Protein AF-0000000077469211 (afdb_homodimer)

pLDDT: mean 79.37, std 23.97, range [16.34, 98.38]

Organism: Curvularia clavata (NCBI:txid95742)

Solvent-accessible surface area (backbone atoms only — not comparable to full-atom values): 77550 Å² total; per-residue (Å²): 128,81,77,75,72,57,67,70,77,47,19,42,80,42,72,52,83,79,48,88,59,86,79,47,63,77,91,48,59,28,38,34,26,69,58,40,66,41,25,51,50,15,33,50,50,34,49,51,48,39,41,67,31,45,37,89,78,86,78,65,45,45,67,18,59,67,77,34,39,40,51,21,24,25,41,27,73,35,36,73,91,40,35,26,59,51,18,19,53,52,20,42,50,40,50,49,52,51,50,61,64,64,60,54,78,68,78,71,68,82,75,62,72,57,70,71,61,52,93,86,43,54,42,70,58,21,51,47,29,54,50,22,42,50,51,42,52,40,36,74,74,37,49,73,45,33,52,53,37,53,53,40,47,49,51,29,53,50,47,48,69,66,50,69,82,64,82,68,92,42,69,67,56,40,40,59,49,36,23,42,59,67,32,42,64,40,53,48,37,50,43,31,48,27,54,70,54,83,77,50,72,67,52,48,63,68,42,43,76,43,46,48,32,45,30,37,21,46,34,34,46,52,46,39,56,58,60,85,83,57,66,67,59,37,52,51,33,46,52,51,21,47,50,24,48,50,50,23,54,50,42,49,52,50,48,50,62,72,47,62,79,57,55,64,71,57,50,51,47,54,50,46,52,48,22,27,47,34,16,46,54,54,37,52,74,58,18,33,76,62,32,60,85,61,60,66,69,79,87,46,86,49,55,51,61,38,38,30,53,37,32,47,73,70,72,39,90,55,82,63,81,66,84,76,78,87,80,86,84,80,80,80,86,82,80,80,78,81,71,82,73,87,74,87,84,88,83,85,89,81,76,89,74,80,80,78,80,79,77,85,82,79,82,80,84,83,73,89,78,78,82,80,82,74,75,76,80,76,70,78,70,74,72,74,74,76,77,72,75,82,60,96,76,80,49,78,85,63,55,63,64,28,41,46,53,56,51,52,59,64,68,46,88,73,89,57,61,63,57,50,49,51,54,29,53,38,72,80,33,59,44,55,65,75,46,48,52,48,50,46,50,39,50,51,50,50,62,50,34,51,51,49,47,45,28,62,51,52,67,45,61,48,44,81,65,34,71,19,54,38,75,75,63,32,62,40,50,30,50,47,18,30,54,42,50,54,50,50,37,49,55,46,28,40,67,48,50,93,54,23,66,60,40,30,48,49,51,52,52,31,52,45,39,20,35,26,19,46,25,49,54,48,48,28,34,76,69,69,49,81,59,52,71,51,46,46,51,39,29,35,44,21,32,67,9,19,59,55,45,39,53,50,51,53,44,46,65,58,12,63,55,54,80,47,76,74,78,36,54,59,52,49,50,50,52,53,51,40,44,44,48,49,22,44,46,54,50,50,47,48,43,51,36,39,73,66,34,66,67,41,22,63,31,57,34,77,38,42,51,60,35,52,42,52,80,38,60,40,54,36,46,28,51,68,75,38,71,78,47,57,67,62,53,50,52,53,48,48,22,68,72,70,56,45,60,54,72,68,53,47,52,50,49,53,49,51,31,54,74,62,41,14,58,58,50,46,52,51,50,49,51,51,46,50,52,53,40,52,52,43,51,50,50,49,22,64,73,70,71,47,85,54,33,37,45,50,33,54,52,57,67,66,59,129,128,81,77,76,72,59,67,69,76,48,18,43,81,42,72,53,81,80,47,88,59,86,80,48,61,76,90,48,58,27,38,36,27,69,56,38,66,42,26,52,51,15,34,51,50,33,49,50,47,39,39,68,31,45,38,90,77,84,79,63,45,44,66,18,60,62,74,31,39,40,52,21,24,26,42,28,72,36,36,72,89,41,34,25,58,50,19,19,53,52,21,43,50,39,48,49,51,51,49,59,65,63,60,55,78,68,77,70,70,83,74,64,71,58,70,71,60,52,93,86,42,54,42,70,59,21,52,48,30,52,50,22,42,50,52,43,53,40,35,74,75,36,50,74,48,34,53,54,37,53,54,40,46,50,51,29,53,51,46,48,71,65,50,69,82,64,83,67,92,42,69,66,56,40,41,60,50,35,24,43,60,65,34,44,65,42,53,48,38,49,44,30,49,26,55,70,54,84,76,50,73,68,52,49,62,70,41,43,77,43,46,49,32,45,29,36,20,47,34,34,46,52,47,40,56,58,59,83,81,58,66,68,60,37,51,52,35,46,52,51,20,46,50,24,47,50,49,23,55,50,42,50,52,51,49,49,62,74,47,62,78,58,56,64,71,57,50,53,47,54,50,47,52,48,23,28,47,36,16,46,54,55,35,52,74,56,17,32,74,61,32,62,87,59,60,68,67,78,88,45,85,49,56,50,59,38,37,31,54,38,31,46,74,71,72,38,92,55,81,63,80,68,84,75,80,88,84,86,84,82,85,75,86,78,79,81,80,82,73,81,71,84,74,82,83,88,81,83,84,83,77,88,74,82,80,76,81,81,78,88,86,79,83,81,82,85,77,88,82,79,81,79,83,75,75,76,78,76,71,78,68,74,72,74,71,76,74,73,74,84,59,97,75,78,50,78,84,63,53,63,65,28,41,45,53,54,51,52,59,64,67,45,89,74,87,55,59,64,58,51,50,51,54,30,54,37,73,80,33,58,43,57,65,74,44,48,52,46,50,45,50,40,49,51,50,50,62,53,35,50,52,48,48,45,30,61,51,52,67,46,61,47,43,82,65,34,69,19,55,37,75,75,63,32,61,37,50,29,50,47,19,30,54,42,49,53,50,48,37,48,54,46,28,41,67,50,51,95,54,24,67,62,41,32,48,49,51,51,52,32,52,47,38,21,35,27,20,45,26,48,54,47,49,26,34,75,69,69,49,81,59,52,71,53,46,47,51,38,29,34,43,21,32,68,9,18,58,55,45,40,55,51,50,52,44,47,64,58,11,63,56,56,79,46,74,75,79,35,54,58,52,48,49,50,51,51,51,38,44,45,47,50,24,44,47,52,50,48,46,50,44,49,37,40,72,68,35,67,67,41,22,63,33,56,35,76,39,42,52,60,35,53,42,52,80,38,62,40,54,36,46,28,50,65,75,38,71,78,46,58,65,62,52,49,51,53,49,48,22,68,73,71,55,44,59,52,73,68,53,47,51,50,49,52,49,50,30,53,74,61,41,14,57,58,50,47,52,52,50,50,52,52,45,49,51,53,41,52,52,43,51,50,51,49,23,65,73,71,71,47,84,55,33,36,45,50,32,52,54,58,67,66,58,128

InterPro domains:
  IPR000092 Polyprenyl synthetase-like [PF00348] (402-640)
  IPR008949 Isoprenoid synthase domain superfamily [G3DSA:1.10.600.10] (9-300)
  IPR008949 Isoprenoid synthase domain superfamily [G3DSA:1.10.600.10] (395-704)
  IPR008949 Isoprenoid synthase domain superfamily [SSF48576] (27-289)
  IPR008949 Isoprenoid synthase domain superfamily [SSF48576] (401-699)
  IPR033749 Polyprenyl synthetase, conserved site [PS00444] (582-594)

Sequence (1408 aa):
MKMQISDDTTSDIIPISQYNTHGLCSNYTLRRHKYEAEANAGCREARSDWIKYIGPIEQFGGCNPINGNFSAVVLPLCRPERLRLIAYVLEYAFLYDNMIELEQPDTSDPGRHENQEWKNTNPALGKTQIQAKMMTQLASADKACTERIKRVWQEMITTTLCDKDKQFTSLDEYVDFRIVDTGAPFVEAMLLFGMGIILSEEEDAELDPIRKPCYAALGLANDYFSFDRDNAAKEMTKQATKRYEEEFLEKCTEYRRAYAPLPEKLDRYLDALAYQVSGNVVWSLNCPRYHPEHRYDPNAGIEDSLTAESLKALGIDYDARLAIEGNEDQDVGGSNISAPNGGHSRRSSAETFTTVSSDDVSSIDDDVSTPSSASSYSASSEFKQRTSASNTGDAHLDARHAQAPFDYITSLPSKGVRDTFIDALNIWLDVPEPIVSRIKSLGSRLHATSPMLDDIEDGSNLRRGHPATHMLFGTAQTINSGCYEILQAVAEAQQLSTLSSKNTEIVLEQLAELHIGQSYDLYWTHHGICPSEPEYLDMVKKKTGGLFQLLARLLLANGAAASQSTRDAYFVDDIESLVHLIGIQFQIRDDYQNLQSSEYSAQKGFCEDLDEGKFSFPLVHALTSCPDDSQLRELLQRRRDVGYLSDEEKRLVLEQLKLAGSMEYTLETLKKLQGETYAGVEKMERETGRENWILRALLQRLEVMKMQISDDTTSDIIPISQYNTHGLCSNYTLRRHKYEAEANAGCREARSDWIKYIGPIEQFGGCNPINGNFSAVVLPLCRPERLRLIAYVLEYAFLYDNMIELEQPDTSDPGRHENQEWKNTNPALGKTQIQAKMMTQLASADKACTERIKRVWQEMITTTLCDKDKQFTSLDEYVDFRIVDTGAPFVEAMLLFGMGIILSEEEDAELDPIRKPCYAALGLANDYFSFDRDNAAKEMTKQATKRYEEEFLEKCTEYRRAYAPLPEKLDRYLDALAYQVSGNVVWSLNCPRYHPEHRYDPNAGIEDSLTAESLKALGIDYDARLAIEGNEDQDVGGSNISAPNGGHSRRSSAETFTTVSSDDVSSIDDDVSTPSSASSYSASSEFKQRTSASNTGDAHLDARHAQAPFDYITSLPSKGVRDTFIDALNIWLDVPEPIVSRIKSLGSRLHATSPMLDDIEDGSNLRRGHPATHMLFGTAQTINSGCYEILQAVAEAQQLSTLSSKNTEIVLEQLAELHIGQSYDLYWTHHGICPSEPEYLDMVKKKTGGLFQLLARLLLANGAAASQSTRDAYFVDDIESLVHLIGIQFQIRDDYQNLQSSEYSAQKGFCEDLDEGKFSFPLVHALTSCPDDSQLRELLQRRRDVGYLSDEEKRLVLEQLKLAGSMEYTLETLKKLQGETYAGVEKMERETGRENWILRALLQRLEV

Structure (mmCIF, N/CA/C/O backbone):
data_AF-0000000077469211-model_v1
#
loop_
_entity.id
_entity.type
_entity.pdbx_description
1 polymer 'geranylgeranyl diphosphate synthase'
#
loop_
_atom_site.group_PDB
_atom_site.id
_atom_site.type_symbol
_atom_site.label_atom_id
_atom_site.label_alt_id
_atom_site.label_comp_id
_atom_site.label_asym_id
_atom_site.label_entity_id
_atom_site.label_seq_id
_atom_site.pdbx_PDB_ins_code
_atom_site.Cartn_x
_atom_site.Cartn_y
_atom_site.Cartn_z
_atom_site.occupancy
_atom_site.B_iso_or_equiv
_atom_site.auth_seq_id
_atom_site.auth_comp_id
_atom_site.auth_asym_id
_atom_site.auth_atom_id
_atom_site.pdbx_PDB_model_num
ATOM 1 N N . MET A 1 1 ? 11.352 61.625 11.57 1 20.7 1 MET A N 1
ATOM 2 C CA . MET A 1 1 ? 11.258 61.75 13.016 1 20.7 1 MET A CA 1
ATOM 3 C C . MET A 1 1 ? 9.805 61.656 13.477 1 20.7 1 MET A C 1
ATOM 5 O O . MET A 1 1 ? 9.047 62.625 13.352 1 20.7 1 MET A O 1
ATOM 9 N N . LYS A 1 2 ? 9.148 60.5 13.258 1 40 2 LYS A N 1
ATOM 10 C CA . LYS A 1 2 ? 7.703 60.344 13.359 1 40 2 LYS A CA 1
ATOM 11 C C . LYS A 1 2 ? 7.18 60.844 14.695 1 40 2 LYS A C 1
ATOM 13 O O . LYS A 1 2 ? 7.727 60.531 15.75 1 40 2 LYS A O 1
ATOM 18 N N . MET A 1 3 ? 6.668 61.906 14.758 1 33.59 3 MET A N 1
ATOM 19 C CA . MET A 1 3 ? 6.254 62.75 15.883 1 33.59 3 MET A CA 1
ATOM 20 C C . MET A 1 3 ? 5.605 61.906 16.969 1 33.59 3 MET A C 1
ATOM 22 O O . MET A 1 3 ? 4.609 61.219 16.719 1 33.59 3 MET A O 1
ATOM 26 N N . GLN A 1 4 ? 6.32 61.438 17.984 1 44.56 4 GLN A N 1
ATOM 27 C CA . GLN A 1 4 ? 5.836 60.688 19.125 1 44.56 4 GLN A CA 1
ATOM 28 C C . GLN A 1 4 ? 4.676 61.406 19.812 1 44.56 4 GLN A C 1
ATOM 30 O O . GLN A 1 4 ? 4.836 62.531 20.297 1 44.56 4 GLN A O 1
ATOM 35 N N . ILE A 1 5 ? 3.541 61.312 19.438 1 52.12 5 ILE A N 1
ATOM 36 C CA . ILE A 1 5 ? 2.338 61.875 20.047 1 52.12 5 ILE A CA 1
ATOM 37 C C . ILE A 1 5 ? 2.434 61.75 21.562 1 52.12 5 ILE A C 1
ATOM 39 O O . ILE A 1 5 ? 2.717 60.688 22.094 1 52.12 5 ILE A O 1
ATOM 43 N N . SER A 1 6 ? 2.557 62.781 22.266 1 74.38 6 SER A N 1
ATOM 44 C CA . SER A 1 6 ? 2.605 62.875 23.719 1 74.38 6 SER A CA 1
ATOM 45 C C . SER A 1 6 ? 1.519 62.031 24.359 1 74.38 6 SER A C 1
ATOM 47 O O . SER A 1 6 ? 0.425 61.875 23.797 1 74.38 6 SER A O 1
ATOM 49 N N . ASP A 1 7 ? 1.819 61 25.297 1 85.5 7 ASP A N 1
ATOM 50 C CA . ASP A 1 7 ? 0.903 60.125 26.016 1 85.5 7 ASP A CA 1
ATOM 51 C C . ASP A 1 7 ? -0.304 60.906 26.547 1 85.5 7 ASP A C 1
ATOM 53 O O . ASP A 1 7 ? -1.399 60.344 26.656 1 85.5 7 ASP A O 1
ATOM 57 N N . ASP A 1 8 ? -0.154 62.219 26.609 1 86.88 8 ASP A N 1
ATOM 58 C CA . ASP A 1 8 ? -1.229 63.062 27.141 1 86.88 8 ASP A CA 1
ATOM 59 C C . ASP A 1 8 ? -2.301 63.312 26.094 1 86.88 8 ASP A C 1
ATOM 61 O O . ASP A 1 8 ? -3.416 63.719 26.422 1 86.88 8 ASP A O 1
ATOM 65 N N . THR A 1 9 ? -1.926 63.031 24.922 1 87.88 9 THR A N 1
ATOM 66 C CA . THR A 1 9 ? -2.9 63.188 23.844 1 87.88 9 THR A CA 1
ATOM 67 C C . THR A 1 9 ? -3.904 62.062 23.844 1 87.88 9 THR A C 1
ATOM 69 O O . THR A 1 9 ? -5.047 62.219 23.406 1 87.88 9 THR A O 1
ATOM 72 N N . THR A 1 10 ? -3.5 60.969 24.344 1 90.88 10 THR A N 1
ATOM 73 C CA . THR A 1 10 ? -4.367 59.781 24.188 1 90.88 10 THR A CA 1
ATOM 74 C C . THR A 1 10 ? -4.816 59.25 25.547 1 90.88 10 THR A C 1
ATOM 76 O O . THR A 1 10 ? -5.691 58.406 25.625 1 90.88 10 THR A O 1
ATOM 79 N N . SER A 1 11 ? -4.27 59.781 26.562 1 92.31 11 SER A N 1
ATOM 80 C CA . SER A 1 11 ? -4.637 59.344 27.906 1 92.31 11 SER A CA 1
ATOM 81 C C . SER A 1 11 ? -4.48 60.469 28.922 1 92.31 11 SER A C 1
ATOM 83 O O . SER A 1 11 ? -3.727 61.406 28.688 1 92.31 11 SER A O 1
ATOM 85 N N . ASP A 1 12 ? -5.16 60.281 30 1 91.12 12 ASP A N 1
ATOM 86 C CA . ASP A 1 12 ? -5.133 61.312 31.062 1 91.12 12 ASP A CA 1
ATOM 87 C C . ASP A 1 12 ? -4.566 60.719 32.344 1 91.12 12 ASP A C 1
ATOM 89 O O . ASP A 1 12 ? -4.84 59.594 32.688 1 91.12 12 ASP A O 1
ATOM 93 N N . ILE A 1 13 ? -3.848 61.531 33 1 91.5 13 ILE A N 1
ATOM 94 C CA . ILE A 1 13 ? -3.396 61.188 34.344 1 91.5 13 ILE A CA 1
ATOM 95 C C . ILE A 1 13 ? -4.527 61.406 35.344 1 91.5 13 ILE A C 1
ATOM 97 O O . ILE A 1 13 ? -5.16 62.469 35.344 1 91.5 13 ILE A O 1
ATOM 101 N N . ILE A 1 14 ? -4.812 60.406 36.094 1 88.56 14 ILE A N 1
ATOM 102 C CA . ILE A 1 14 ? -5.82 60.469 37.156 1 88.56 14 ILE A CA 1
ATOM 103 C C . ILE A 1 14 ? -5.156 60.281 38.531 1 88.56 14 ILE A C 1
ATOM 105 O O . ILE A 1 14 ? -4.348 59.344 38.688 1 88.56 14 ILE A O 1
ATOM 109 N N . PRO A 1 15 ? -5.387 61.156 39.438 1 85.88 15 PRO A N 1
ATOM 110 C CA . PRO A 1 15 ? -4.805 60.938 40.75 1 85.88 15 PRO A CA 1
ATOM 111 C C . PRO A 1 15 ? -5.336 59.688 41.438 1 85.88 15 PRO A C 1
ATOM 113 O O . PRO A 1 15 ? -6.543 59.562 41.656 1 85.88 15 PRO A O 1
ATOM 116 N N . ILE A 1 16 ? -4.578 58.812 41.781 1 89.62 16 ILE A N 1
ATOM 117 C CA . ILE A 1 16 ? -4.941 57.531 42.344 1 89.62 16 ILE A CA 1
ATOM 118 C C . ILE A 1 16 ? -5.57 57.719 43.719 1 89.62 16 ILE A C 1
ATOM 120 O O . ILE A 1 16 ? -6.305 56.875 44.219 1 89.62 16 ILE A O 1
ATOM 124 N N . SER A 1 17 ? -5.262 58.906 44.312 1 86.5 17 SER A N 1
ATOM 125 C CA . SER A 1 17 ? -5.777 59.219 45.625 1 86.5 17 SER A CA 1
ATOM 126 C C . SER A 1 17 ? -7.301 59.344 45.625 1 86.5 17 SER A C 1
ATOM 128 O O . SER A 1 17 ? -7.938 59.281 46.688 1 86.5 17 SER A O 1
ATOM 130 N N . GLN A 1 18 ? -7.809 59.438 44.531 1 85.19 18 GLN A N 1
ATOM 131 C CA . GLN A 1 18 ? -9.258 59.5 44.375 1 85.19 18 GLN A CA 1
ATOM 132 C C . GLN A 1 18 ? -9.914 58.156 44.656 1 85.19 18 GLN A C 1
ATOM 134 O O . GLN A 1 18 ? -11.133 58.094 44.844 1 85.19 18 GLN A O 1
ATOM 139 N N . TYR A 1 19 ? -9.102 57.188 44.688 1 90.06 19 TYR A N 1
ATOM 140 C CA . TYR A 1 19 ? -9.625 55.812 44.875 1 90.06 19 TYR A CA 1
ATOM 141 C C . TYR A 1 19 ? -9.141 55.219 46.188 1 90.06 19 TYR A C 1
ATOM 143 O O . TYR A 1 19 ? -8.023 55.5 46.625 1 90.06 19 TYR A O 1
ATOM 151 N N . ASN A 1 20 ? -10.008 54.469 46.812 1 91.31 20 ASN A N 1
ATOM 152 C CA . ASN A 1 20 ? -9.578 53.688 47.969 1 91.31 20 ASN A CA 1
ATOM 153 C C . ASN A 1 20 ? -8.953 52.344 47.562 1 91.31 20 ASN A C 1
ATOM 155 O O . ASN A 1 20 ? -9.641 51.344 47.5 1 91.31 20 ASN A O 1
ATOM 159 N N . THR A 1 21 ? -7.711 52.312 47.406 1 93.81 21 THR A N 1
ATOM 160 C CA . THR A 1 21 ? -7.004 51.125 46.906 1 93.81 21 THR A CA 1
ATOM 161 C C . THR A 1 21 ? -6.609 50.188 48.031 1 93.81 21 THR A C 1
ATOM 163 O O . THR A 1 21 ? -5.793 49.281 47.844 1 93.81 21 THR A O 1
ATOM 166 N N . HIS A 1 22 ? -7.082 50.531 49.281 1 91.38 22 HIS A N 1
ATOM 167 C CA . HIS A 1 22 ? -6.832 49.719 50.469 1 91.38 22 HIS A CA 1
ATOM 168 C C . HIS A 1 22 ? -5.34 49.656 50.781 1 91.38 22 HIS A C 1
ATOM 170 O O . HIS A 1 22 ? -4.828 48.594 51.188 1 91.38 22 HIS A O 1
ATOM 176 N N . GLY A 1 23 ? -4.602 50.688 50.406 1 91.25 23 GLY A N 1
ATOM 177 C CA . GLY A 1 23 ? -3.186 50.781 50.75 1 91.25 23 GLY A CA 1
ATOM 178 C C . GLY A 1 23 ? -2.283 50.312 49.625 1 91.25 23 GLY A C 1
ATOM 179 O O . GLY A 1 23 ? -1.058 50.375 49.719 1 91.25 23 GLY A O 1
ATOM 180 N N . LEU A 1 24 ? -2.896 49.781 48.594 1 94.75 24 LEU A N 1
ATOM 181 C CA . LEU A 1 24 ? -2.1 49.344 47.469 1 94.75 24 LEU A CA 1
ATOM 182 C C . LEU A 1 24 ? -1.789 50.5 46.531 1 94.75 24 LEU A C 1
ATOM 184 O O . LEU A 1 24 ? -2.508 51.5 46.5 1 94.75 24 LEU A O 1
ATOM 188 N N . CYS A 1 25 ? -0.688 50.5 45.75 1 95.38 25 CYS A N 1
ATOM 189 C CA . CYS A 1 25 ? -0.269 51.438 44.719 1 95.38 25 CYS A CA 1
ATOM 190 C C . CYS A 1 25 ? -0.09 52.844 45.281 1 95.38 25 CYS A C 1
ATOM 192 O O . CYS A 1 25 ? -0.454 53.812 44.625 1 95.38 25 CYS A O 1
ATOM 194 N N . SER A 1 26 ? 0.483 52.969 46.438 1 89.25 26 SER A N 1
ATOM 195 C CA . SER A 1 26 ? 0.624 54.25 47.094 1 89.25 26 SER A CA 1
ATOM 196 C C . SER A 1 26 ? 1.578 55.188 46.344 1 89.25 26 SER A C 1
ATOM 198 O O . SER A 1 26 ? 1.391 56.406 46.312 1 89.25 26 SER A O 1
ATOM 200 N N . ASN A 1 27 ? 2.547 54.656 45.719 1 90.94 27 ASN A N 1
ATOM 201 C CA . ASN A 1 27 ? 3.533 55.469 45 1 90.94 27 ASN A CA 1
ATOM 202 C C . ASN A 1 27 ? 3.365 55.375 43.469 1 90.94 27 ASN A C 1
ATOM 204 O O . ASN A 1 27 ? 4.316 55.562 42.719 1 90.94 27 ASN A O 1
ATOM 208 N N . TYR A 1 28 ? 2.166 54.969 43.094 1 95.06 28 TYR A N 1
ATOM 209 C CA . TYR A 1 28 ? 1.905 54.781 41.656 1 95.06 28 TYR A CA 1
ATOM 210 C C . TYR A 1 28 ? 1.061 55.938 41.094 1 95.06 28 TYR A C 1
ATOM 212 O O . TYR A 1 28 ? 0.396 56.656 41.875 1 95.06 28 TYR A O 1
ATOM 220 N N . THR A 1 29 ? 1.176 56.125 39.812 1 92.81 29 THR A N 1
ATOM 221 C CA . THR A 1 29 ? 0.301 57.031 39.094 1 92.81 29 THR A CA 1
ATOM 222 C C . THR A 1 29 ? -0.689 56.25 38.219 1 92.81 29 THR A C 1
ATOM 224 O O . THR A 1 29 ? -0.402 55.125 37.812 1 92.81 29 THR A O 1
ATOM 227 N N . LEU A 1 30 ? -1.832 56.781 38.062 1 94.38 30 LEU A N 1
ATOM 228 C CA . LEU A 1 30 ? -2.875 56.156 37.281 1 94.38 30 LEU A CA 1
ATOM 229 C C . LEU A 1 30 ? -3.15 56.969 36 1 94.38 30 LEU A C 1
ATOM 231 O O . LEU A 1 30 ? -3.119 58.219 36.031 1 94.38 30 LEU A O 1
ATOM 235 N N . ARG A 1 31 ? -3.316 56.281 34.969 1 93.31 31 ARG A N 1
ATOM 236 C CA . ARG A 1 31 ? -3.719 56.875 33.688 1 93.31 31 ARG A CA 1
ATOM 237 C C . ARG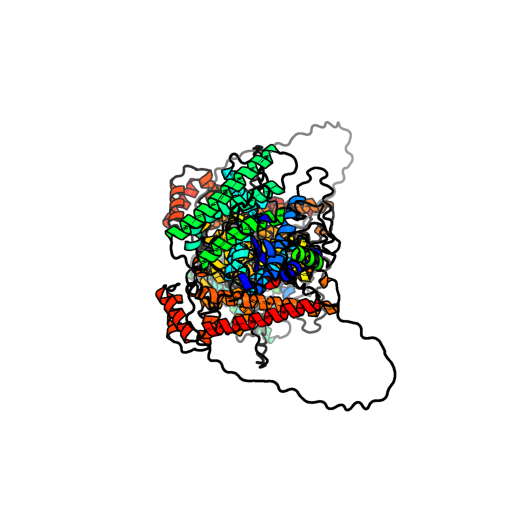 A 1 31 ? -4.938 56.156 33.125 1 93.31 31 ARG A C 1
ATOM 239 O O . ARG A 1 31 ? -5.125 54.969 33.344 1 93.31 31 ARG A O 1
ATOM 246 N N . ARG A 1 32 ? -5.742 56.875 32.406 1 92.12 32 ARG A N 1
ATOM 247 C CA . ARG A 1 32 ? -6.934 56.344 31.781 1 92.12 32 ARG A CA 1
ATOM 248 C C . ARG A 1 32 ? -7.02 56.75 30.328 1 92.12 32 ARG A C 1
ATOM 250 O O . ARG A 1 32 ? -6.809 57.938 30 1 92.12 32 ARG A O 1
ATOM 257 N N . HIS A 1 33 ? -7.238 55.812 29.453 1 92.62 33 HIS A N 1
ATOM 258 C CA . HIS A 1 33 ? -7.27 56.062 28.016 1 92.62 33 HIS A CA 1
ATOM 259 C C . HIS A 1 33 ? -8.453 56.938 27.625 1 92.62 33 HIS A C 1
ATOM 261 O O . HIS A 1 33 ? -9.555 56.781 28.156 1 92.62 33 HIS A O 1
ATOM 267 N N . LYS A 1 34 ? -8.289 57.812 26.703 1 88.44 34 LYS A N 1
ATOM 268 C CA . LYS A 1 34 ? -9.328 58.781 26.297 1 88.44 34 LYS A CA 1
ATOM 269 C C . LYS A 1 34 ? -10.328 58.125 25.359 1 88.44 34 LYS A C 1
ATOM 271 O O . LYS A 1 34 ? -11.484 58.531 25.281 1 88.44 34 LYS A O 1
ATOM 276 N N . TYR A 1 35 ? -9.898 57.062 24.703 1 89.75 35 TYR A N 1
ATOM 277 C CA . TYR A 1 35 ? -10.734 56.438 23.703 1 89.75 35 TYR A CA 1
ATOM 278 C C . TYR A 1 35 ? -11.391 55.156 24.266 1 89.75 35 TYR A C 1
ATOM 280 O O . TYR A 1 35 ? -11.375 54.125 23.641 1 89.75 35 TYR A O 1
ATOM 288 N N . GLU A 1 36 ? -11.914 55.25 25.391 1 89.62 36 GLU A N 1
ATOM 289 C CA . GLU A 1 36 ? -12.516 54.094 26.078 1 89.62 36 GLU A CA 1
ATOM 290 C C . GLU A 1 36 ? -13.727 53.562 25.328 1 89.62 36 GLU A C 1
ATOM 292 O O . GLU A 1 36 ? -14.078 52.406 25.453 1 89.62 36 GLU A O 1
ATOM 297 N N . ALA A 1 37 ? -14.352 54.406 24.531 1 84.69 37 ALA A N 1
ATOM 298 C CA . ALA A 1 37 ? -15.477 53.969 23.703 1 84.69 37 ALA A CA 1
ATOM 299 C C . ALA A 1 37 ? -15.062 52.844 22.75 1 84.69 37 ALA A C 1
ATOM 301 O O . ALA A 1 37 ? -15.844 51.938 22.484 1 84.69 37 ALA A O 1
ATOM 302 N N . GLU A 1 38 ? -13.875 53 22.281 1 89.56 38 GLU A N 1
ATOM 303 C CA . GLU A 1 38 ? -13.359 51.938 21.391 1 89.56 38 GLU A CA 1
ATOM 304 C C . GLU A 1 38 ? -13.164 50.625 22.141 1 89.56 38 GLU A C 1
ATOM 306 O O . GLU A 1 38 ? -13.43 49.562 21.609 1 89.56 38 GLU A O 1
ATOM 311 N N . ALA A 1 39 ? -12.68 50.719 23.359 1 92.44 39 ALA A N 1
ATOM 312 C CA . ALA A 1 39 ? -12.516 49.531 24.188 1 92.44 39 ALA A CA 1
ATOM 313 C C . ALA A 1 39 ? -13.859 48.875 24.469 1 92.44 39 ALA A C 1
ATOM 315 O O . ALA A 1 39 ? -13.977 47.656 24.406 1 92.44 39 ALA A O 1
ATOM 316 N N . ASN A 1 40 ? -14.852 49.625 24.75 1 88.06 40 ASN A N 1
ATOM 317 C CA . ASN A 1 40 ? -16.188 49.094 25 1 88.06 40 ASN A CA 1
ATOM 318 C C . ASN A 1 40 ? -16.766 48.438 23.75 1 88.06 40 ASN A C 1
ATOM 320 O O . ASN A 1 40 ? -17.406 47.375 23.844 1 88.06 40 ASN A O 1
ATOM 324 N N . ALA A 1 41 ? -16.531 49.094 22.656 1 87.19 41 ALA A N 1
ATOM 325 C CA . ALA A 1 41 ? -16.984 48.531 21.391 1 87.19 41 ALA A CA 1
ATOM 326 C C . ALA A 1 41 ? -16.328 47.156 21.141 1 87.19 41 ALA A C 1
ATOM 328 O O . ALA A 1 41 ? -16.984 46.25 20.656 1 87.19 41 ALA A O 1
ATOM 329 N N . GLY A 1 42 ? -15.047 47.062 21.391 1 92.06 42 GLY A N 1
ATOM 330 C CA . GLY A 1 42 ? -14.352 45.812 21.25 1 92.06 42 GLY A CA 1
ATOM 331 C C . GLY A 1 42 ? -14.914 44.719 22.141 1 92.06 42 GLY A C 1
ATOM 332 O O . GLY A 1 42 ? -15.07 43.562 21.703 1 92.06 42 GLY A O 1
ATOM 333 N N . CYS A 1 43 ? -15.203 45 23.359 1 90.5 43 CYS A N 1
ATOM 334 C CA . CYS A 1 43 ? -15.773 44.062 24.297 1 90.5 43 CYS A CA 1
ATOM 335 C C . CYS A 1 43 ? -17.141 43.594 23.812 1 90.5 43 CYS A C 1
ATOM 337 O O . CYS A 1 43 ? -17.469 42.406 23.906 1 90.5 43 CYS A O 1
ATOM 339 N N . ARG A 1 44 ? -17.922 44.469 23.328 1 86 44 ARG A N 1
ATOM 340 C CA . ARG A 1 44 ? -19.25 44.125 22.828 1 86 44 ARG A CA 1
ATOM 341 C C . ARG A 1 44 ? -19.156 43.188 21.641 1 86 44 ARG A C 1
ATOM 343 O O . ARG A 1 44 ? -19.953 42.25 21.516 1 86 44 ARG A O 1
ATOM 350 N N . GLU A 1 45 ? -18.281 43.531 20.844 1 89.94 45 GLU A N 1
ATOM 351 C CA . GLU A 1 45 ? -18.078 42.688 19.672 1 89.94 45 GLU A CA 1
ATOM 352 C C . GLU A 1 45 ? -17.656 41.281 20.078 1 89.94 45 GLU A C 1
ATOM 354 O O . GLU A 1 45 ? -18.125 40.281 19.516 1 89.94 45 GLU A O 1
ATOM 359 N N . ALA A 1 46 ? -16.703 41.188 20.984 1 91.75 46 ALA A N 1
ATOM 360 C CA . ALA A 1 46 ? -16.25 39.875 21.484 1 91.75 46 ALA A CA 1
ATOM 361 C C . ALA A 1 46 ? -17.406 39.094 22.078 1 91.75 46 ALA A C 1
ATOM 363 O O . ALA A 1 46 ? -17.531 37.875 21.844 1 91.75 46 ALA A O 1
ATOM 364 N N . ARG A 1 47 ? -18.25 39.656 22.75 1 86.38 47 ARG A N 1
ATOM 365 C CA . ARG A 1 47 ? -19.406 39 23.359 1 86.38 47 ARG A CA 1
ATOM 366 C C . ARG A 1 47 ? -20.406 38.562 22.297 1 86.38 47 ARG A C 1
ATOM 368 O O . ARG A 1 47 ? -20.969 37.469 22.391 1 86.38 47 ARG A O 1
ATOM 375 N N . SER A 1 48 ? -20.609 39.469 21.391 1 85.31 48 SER A N 1
ATOM 376 C CA . SER A 1 48 ? -21.5 39.094 20.281 1 85.31 48 SER A CA 1
ATOM 377 C C . SER A 1 48 ? -21 37.875 19.547 1 85.31 48 SER A C 1
ATOM 379 O O . SER A 1 48 ? -21.781 37 19.203 1 85.31 48 SER A O 1
ATOM 381 N N . ASP A 1 49 ? -19.75 37.875 19.266 1 88.5 49 ASP A N 1
ATOM 382 C CA . ASP A 1 49 ? -19.172 36.719 18.609 1 88.5 49 ASP A CA 1
ATOM 383 C C . ASP A 1 49 ? -19.281 35.469 19.484 1 88.5 49 ASP A C 1
ATOM 385 O O . ASP A 1 49 ? -19.531 34.375 18.984 1 88.5 49 ASP A O 1
ATOM 389 N N . TRP A 1 50 ? -18.984 35.656 20.781 1 88 50 TRP A N 1
ATOM 390 C CA . TRP A 1 50 ? -19.109 34.531 21.703 1 88 50 TRP A CA 1
ATOM 391 C C . TRP A 1 50 ? -20.516 33.938 21.656 1 88 50 TRP A C 1
ATOM 393 O O . TRP A 1 50 ? -20.688 32.719 21.609 1 88 50 TRP A O 1
ATOM 403 N N . ILE A 1 51 ? -21.484 34.781 21.625 1 82.69 51 ILE A N 1
ATOM 404 C CA . ILE A 1 51 ? -22.875 34.312 21.594 1 82.69 51 ILE A CA 1
ATOM 405 C C . ILE A 1 51 ? -23.172 33.656 20.25 1 82.69 51 ILE A C 1
ATOM 407 O O . ILE A 1 51 ? -23.828 32.594 20.219 1 82.69 51 ILE A O 1
ATOM 411 N N . LYS A 1 52 ? -22.609 34.219 19.312 1 82.5 52 LYS A N 1
ATOM 412 C CA . LYS A 1 52 ? -22.859 33.719 17.953 1 82.5 52 LYS A CA 1
ATOM 413 C C . LYS A 1 52 ? -22.203 32.344 17.75 1 82.5 52 LYS A C 1
ATOM 415 O O . LYS A 1 52 ? -22.812 31.453 17.172 1 82.5 52 LYS A O 1
ATOM 420 N N . TYR A 1 53 ? -20.984 32.188 18.203 1 82.81 53 TYR A N 1
ATOM 421 C CA . TYR A 1 53 ? -20.203 31.031 17.828 1 82.81 53 TYR A CA 1
ATOM 422 C C . TYR A 1 53 ? -20.219 29.969 18.938 1 82.81 53 TYR A C 1
ATOM 424 O O . TYR A 1 53 ? -20.062 28.781 18.672 1 82.81 53 TYR A O 1
ATOM 432 N N . ILE A 1 54 ? -20.344 30.328 20.188 1 81.25 54 ILE A N 1
ATOM 433 C CA . ILE A 1 54 ? -20.203 29.406 21.312 1 81.25 54 ILE A CA 1
ATOM 434 C C . ILE A 1 54 ? -21.562 29.25 22 1 81.25 54 ILE A C 1
ATOM 436 O O . ILE A 1 54 ? -22.078 28.141 22.141 1 81.25 54 ILE A O 1
ATOM 440 N N . GLY A 1 55 ? -22.172 30.312 22.484 1 77.31 55 GLY A N 1
ATOM 441 C CA . GLY A 1 55 ? -23.453 30.25 23.172 1 77.31 55 GLY A CA 1
ATOM 442 C C . GLY A 1 55 ? -23.672 31.406 24.141 1 77.31 55 GLY A C 1
ATOM 443 O O . GLY A 1 55 ? -22.828 32.312 24.219 1 77.31 55 GLY A O 1
ATOM 444 N N . PRO A 1 56 ? -24.766 31.281 24.781 1 74 56 PRO A N 1
ATOM 445 C CA . PRO A 1 56 ? -25.094 32.375 25.688 1 74 56 PRO A CA 1
ATOM 446 C C . PRO A 1 56 ? -24.141 32.5 26.875 1 74 56 PRO A C 1
ATOM 448 O O . PRO A 1 56 ? -23.625 31.469 27.344 1 74 56 PRO A O 1
ATOM 451 N N . ILE A 1 57 ? -23.844 33.75 27.281 1 75.69 57 ILE A N 1
ATOM 452 C CA . ILE A 1 57 ? -22.922 34 28.391 1 75.69 57 ILE A CA 1
ATOM 453 C C . ILE A 1 57 ? -23.453 35.125 29.266 1 75.69 57 ILE A C 1
ATOM 455 O O . ILE A 1 57 ? -24 36.125 28.766 1 75.69 57 ILE A O 1
ATOM 459 N N . GLU A 1 58 ? -23.406 34.844 30.547 1 64.75 58 GLU A N 1
ATOM 460 C CA . GLU A 1 58 ? -23.891 35.844 31.469 1 64.75 58 GLU A CA 1
ATOM 461 C C . GLU A 1 58 ? -22.75 36.562 32.156 1 64.75 58 GLU A C 1
ATOM 463 O O . GLU A 1 58 ? -22.906 37.688 32.656 1 64.75 58 GLU A O 1
ATOM 468 N N . GLN A 1 59 ? -21.578 36.031 32.125 1 69.5 59 GLN A N 1
ATOM 469 C CA . GLN A 1 59 ? -20.453 36.594 32.875 1 69.5 59 GLN A CA 1
ATOM 470 C C . GLN A 1 59 ? -19.859 37.812 32.156 1 69.5 59 GLN A C 1
ATOM 472 O O . GLN A 1 59 ? -19.953 37.906 30.953 1 69.5 59 GLN A O 1
ATOM 477 N N . PHE A 1 60 ? -19.422 38.688 33.031 1 68.12 60 PHE A N 1
ATOM 478 C CA . PHE A 1 60 ? -18.812 39.875 32.469 1 68.12 60 PHE A CA 1
ATOM 479 C C . PHE A 1 60 ? -17.297 39.75 32.438 1 68.12 60 PHE A C 1
ATOM 481 O O . PHE A 1 60 ? -16.703 39.062 33.25 1 68.12 60 PHE A O 1
ATOM 488 N N . GLY A 1 61 ? -16.828 40.469 31.375 1 76.62 61 GLY A N 1
ATOM 489 C CA . GLY A 1 61 ? -15.383 40.438 31.203 1 76.62 61 GLY A CA 1
ATOM 490 C C . GLY A 1 61 ? -14.711 41.75 31.562 1 76.62 61 GLY A C 1
ATOM 491 O O . GLY A 1 61 ? -14.789 42.188 32.719 1 76.62 61 GLY A O 1
ATOM 492 N N . GLY A 1 62 ? -14.289 42.625 30.672 1 82.62 62 GLY A N 1
ATOM 493 C CA . GLY A 1 62 ? -13.43 43.781 30.812 1 82.62 62 GLY A CA 1
ATOM 494 C C . GLY A 1 62 ? -14.195 45.062 31.109 1 82.62 62 GLY A C 1
ATOM 495 O O . GLY A 1 62 ? -13.625 46.031 31.609 1 82.62 62 GLY A O 1
ATOM 496 N N . CYS A 1 63 ? -15.484 44.969 30.922 1 79.81 63 CYS A N 1
ATOM 497 C CA . CYS A 1 63 ? -16.25 46.188 31.062 1 79.81 63 CYS A CA 1
ATOM 498 C C . CYS A 1 63 ? -16.578 46.469 32.531 1 79.81 63 CYS A C 1
ATOM 500 O O . CYS A 1 63 ? -17.109 45.594 33.219 1 79.81 63 CYS A O 1
ATOM 502 N N . ASN A 1 64 ? -16.203 47.531 33.031 1 80.62 64 ASN A N 1
ATOM 503 C CA . ASN A 1 64 ? -16.5 48.062 34.375 1 80.62 64 ASN A CA 1
ATOM 504 C C . ASN A 1 64 ? -17.219 49.406 34.281 1 80.62 64 ASN A C 1
ATOM 506 O O . ASN A 1 64 ? -16.625 50.406 33.875 1 80.62 64 ASN A O 1
ATOM 510 N N . PRO A 1 65 ? -18.453 49.5 34.75 1 72.25 65 PRO A N 1
ATOM 511 C CA . PRO A 1 65 ? -19.234 50.719 34.562 1 72.25 65 PRO A CA 1
ATOM 512 C C . PRO A 1 65 ? -18.812 51.844 35.531 1 72.25 65 PRO A C 1
ATOM 514 O O . PRO A 1 65 ? -19.156 53 35.312 1 72.25 65 PRO A O 1
ATOM 517 N N . ILE A 1 66 ? -18.016 51.531 36.438 1 79.19 66 ILE A N 1
ATOM 518 C CA . ILE A 1 66 ? -17.688 52.531 37.469 1 79.19 66 ILE A CA 1
ATOM 519 C C . ILE A 1 66 ? -16.297 53.094 37.188 1 79.19 66 ILE A C 1
ATOM 521 O O . ILE A 1 66 ? -16.156 54.281 36.875 1 79.19 66 ILE A O 1
ATOM 525 N N . ASN A 1 67 ? -15.344 52.219 37.156 1 84.56 67 ASN A N 1
ATOM 526 C CA . ASN A 1 67 ? -13.969 52.719 37.094 1 84.56 67 ASN A CA 1
ATOM 527 C C . ASN A 1 67 ? -13.43 52.656 35.656 1 84.56 67 ASN A C 1
ATOM 529 O O . ASN A 1 67 ? -12.352 53.156 35.406 1 84.56 67 ASN A O 1
ATOM 533 N N . GLY A 1 68 ? -14.211 52.031 34.781 1 85.38 68 GLY A N 1
ATOM 534 C CA . GLY A 1 68 ? -13.805 52.031 33.375 1 85.38 68 GLY A CA 1
ATOM 535 C C . GLY A 1 68 ? -13.492 50.656 32.844 1 85.38 68 GLY A C 1
ATOM 536 O O . GLY A 1 68 ? -13.422 49.688 33.594 1 85.38 68 GLY A O 1
ATOM 537 N N . ASN A 1 69 ? -13.336 50.656 31.547 1 91.19 69 ASN A N 1
ATOM 538 C CA . ASN A 1 69 ? -13.008 49.406 30.844 1 91.19 69 ASN A CA 1
ATOM 539 C C . ASN A 1 69 ? -11.594 48.938 31.188 1 91.19 69 ASN A C 1
ATOM 541 O O . ASN A 1 69 ? -10.672 49.75 31.297 1 91.19 69 ASN A O 1
ATOM 545 N N . PHE A 1 70 ? -11.414 47.719 31.328 1 94.25 70 PHE A N 1
ATOM 546 C CA . PHE A 1 70 ? -10.141 47.125 31.719 1 94.25 70 PHE A CA 1
ATOM 547 C C . PHE A 1 70 ? -9.023 47.625 30.812 1 94.25 70 PHE A C 1
ATOM 549 O O . PHE A 1 70 ? -7.965 48.031 31.281 1 94.25 70 PHE A O 1
ATOM 556 N N . SER A 1 71 ? -9.203 47.594 29.5 1 95.25 71 SER A N 1
ATOM 557 C CA . SER A 1 71 ? -8.18 47.969 28.531 1 95.25 71 SER A CA 1
ATOM 558 C C . SER A 1 71 ? -7.859 49.438 28.609 1 95.25 71 SER A C 1
ATOM 560 O O . SER A 1 71 ? -6.723 49.844 28.359 1 95.25 71 SER A O 1
ATOM 562 N N . ALA A 1 72 ? -8.805 50.219 28.969 1 93.62 72 ALA A N 1
ATOM 563 C CA . ALA A 1 72 ? -8.625 51.688 29.031 1 93.62 72 ALA A CA 1
ATOM 564 C C . ALA A 1 72 ? -7.84 52.062 30.266 1 93.62 72 ALA A C 1
ATOM 566 O O . ALA A 1 72 ? -7.066 53.031 30.234 1 93.62 72 ALA A O 1
ATOM 567 N N . VAL A 1 73 ? -8.078 51.344 31.312 1 94.5 73 VAL A N 1
ATOM 568 C CA . VAL A 1 73 ? -7.488 51.719 32.594 1 94.5 73 VAL A CA 1
ATOM 569 C C . VAL A 1 73 ? -6.172 51 32.812 1 94.5 73 VAL A C 1
ATOM 571 O O . VAL A 1 73 ? -5.246 51.531 33.406 1 94.5 73 VAL A O 1
ATOM 574 N N . VAL A 1 74 ? -6.039 49.812 32.281 1 96.31 74 VAL A N 1
ATOM 575 C CA . VAL A 1 74 ? -4.871 48.969 32.531 1 96.31 74 VAL A CA 1
ATOM 576 C C . VAL A 1 74 ? -3.83 49.188 31.453 1 96.31 74 VAL A C 1
ATOM 578 O O . VAL A 1 74 ? -2.627 49.094 31.703 1 96.31 74 VAL A O 1
ATOM 581 N N . LEU A 1 75 ? -4.297 49.469 30.266 1 97.19 75 LEU A N 1
ATOM 582 C CA . LEU A 1 75 ? -3.396 49.719 29.141 1 97.19 75 LEU A CA 1
ATOM 583 C C . LEU A 1 75 ? -3.621 51.094 28.547 1 97.19 75 LEU A C 1
ATOM 585 O O . LEU A 1 75 ? -3.918 51.219 27.359 1 97.19 75 LEU A O 1
ATOM 589 N N . PRO A 1 76 ? -3.291 52.062 29.266 1 95.75 76 PRO A N 1
ATOM 590 C CA . PRO A 1 76 ? -3.67 53.406 28.844 1 95.75 76 PRO A CA 1
ATOM 591 C C . PRO A 1 76 ? -2.746 53.969 27.766 1 95.75 76 PRO A C 1
ATOM 593 O O . PRO A 1 76 ? -3.062 55 27.141 1 95.75 76 PRO A O 1
ATOM 596 N N . LEU A 1 77 ? -1.64 53.344 27.547 1 95.88 77 LEU A N 1
ATOM 597 C CA . LEU A 1 77 ? -0.683 53.938 26.609 1 95.88 77 LEU A CA 1
ATOM 598 C C . LEU A 1 77 ? -0.815 53.281 25.234 1 95.88 77 LEU A C 1
ATOM 600 O O . LEU A 1 77 ? -0.046 53.594 24.312 1 95.88 77 LEU A O 1
ATOM 604 N N . CYS A 1 78 ? -1.775 52.469 25.062 1 95.75 78 CYS A N 1
ATOM 605 C CA . CYS A 1 78 ? -1.988 51.812 23.766 1 95.75 78 CYS A CA 1
ATOM 606 C C . CYS A 1 78 ? -2.516 52.812 22.75 1 95.75 78 CYS A C 1
ATOM 608 O O . CYS A 1 78 ? -3.195 53.781 23.109 1 95.75 78 CYS A O 1
ATOM 610 N N . ARG A 1 79 ? -2.205 52.531 21.547 1 94.62 79 ARG A N 1
ATOM 611 C CA . ARG A 1 79 ? -2.691 53.375 20.453 1 94.62 79 ARG A CA 1
ATOM 612 C C . ARG A 1 79 ? -4.199 53.25 20.281 1 94.62 79 ARG A C 1
ATOM 614 O O . ARG A 1 79 ? -4.746 52.156 20.422 1 94.62 79 ARG A O 1
ATOM 621 N N . PRO A 1 80 ? -4.828 54.344 20 1 93.06 80 PRO A N 1
ATOM 622 C CA . PRO A 1 80 ? -6.285 54.312 19.859 1 93.06 80 PRO A CA 1
ATOM 623 C C . PRO A 1 80 ? -6.746 53.344 18.766 1 93.06 80 PRO A C 1
ATOM 625 O O . PRO A 1 80 ? -7.758 52.656 18.938 1 93.06 80 PRO A O 1
ATOM 628 N N . GLU A 1 81 ? -6.004 53.281 17.719 1 93.31 81 GLU A N 1
ATOM 629 C CA . GLU A 1 81 ? -6.418 52.469 16.578 1 93.31 81 GLU A CA 1
ATOM 630 C C . GLU A 1 81 ? -6.34 50.969 16.906 1 93.31 81 GLU A C 1
ATOM 632 O O . GLU A 1 81 ? -6.934 50.156 16.203 1 93.31 81 GLU A O 1
ATOM 637 N N . ARG A 1 82 ? -5.633 50.562 17.953 1 95.94 82 ARG A N 1
ATOM 638 C CA . ARG A 1 82 ? -5.449 49.156 18.297 1 95.94 82 ARG A CA 1
ATOM 639 C C . ARG A 1 82 ? -6.285 48.781 19.516 1 95.94 82 ARG A C 1
ATOM 641 O O . ARG A 1 82 ? -6.418 47.594 19.844 1 95.94 82 ARG A O 1
ATOM 648 N N . LEU A 1 83 ? -6.848 49.75 20.125 1 94.88 83 LEU A N 1
ATOM 649 C CA . LEU A 1 83 ? -7.48 49.562 21.422 1 94.88 83 LEU A CA 1
ATOM 650 C C . LEU A 1 83 ? -8.719 48.688 21.297 1 94.88 83 LEU A C 1
ATOM 652 O O . LEU A 1 83 ? -9.008 47.875 22.188 1 94.88 83 LEU A O 1
ATOM 656 N N . ARG A 1 84 ? -9.492 48.875 20.219 1 93.56 84 ARG A N 1
ATOM 657 C CA . ARG A 1 84 ? -10.688 48.062 20.016 1 93.56 84 ARG A CA 1
ATOM 658 C C . ARG A 1 84 ? -10.352 46.594 19.922 1 93.56 84 ARG A C 1
ATOM 660 O O . ARG A 1 84 ? -11.008 45.75 20.562 1 93.56 84 ARG A O 1
ATOM 667 N N . LEU A 1 85 ? -9.336 46.312 19.156 1 96.06 85 LEU A N 1
ATOM 668 C CA . LEU A 1 85 ? -8.914 44.906 18.984 1 96.06 85 LEU A CA 1
ATOM 669 C C . LEU A 1 85 ? -8.375 44.344 20.281 1 96.06 85 LEU A C 1
ATOM 671 O O . LEU A 1 85 ? -8.648 43.188 20.609 1 96.06 85 LEU A O 1
ATOM 675 N N . ILE A 1 86 ? -7.613 45.125 20.984 1 96.75 86 ILE A N 1
ATOM 676 C CA . ILE A 1 86 ? -7.055 44.688 22.25 1 96.75 86 ILE A CA 1
ATOM 677 C C . ILE A 1 86 ? -8.188 44.344 23.219 1 96.75 86 ILE A C 1
ATOM 679 O O . ILE A 1 86 ? -8.148 43.312 23.891 1 96.75 86 ILE A O 1
ATOM 683 N N . ALA A 1 87 ? -9.148 45.188 23.297 1 95.19 87 ALA A N 1
ATOM 684 C CA . ALA A 1 87 ? -10.281 44.969 24.188 1 95.19 87 ALA A CA 1
ATOM 685 C C . ALA A 1 87 ? -11.062 43.719 23.797 1 95.19 87 ALA A C 1
ATOM 687 O O . ALA A 1 87 ? -11.57 43 24.656 1 95.19 87 ALA A O 1
ATOM 688 N N . TYR A 1 88 ? -11.211 43.562 22.516 1 94.19 88 TYR A N 1
ATOM 689 C CA . TYR A 1 88 ? -11.859 42.344 22.016 1 94.19 88 TYR A CA 1
ATOM 690 C C . TYR A 1 88 ? -11.156 41.094 22.531 1 94.19 88 TYR A C 1
ATOM 692 O O . TYR A 1 88 ? -11.797 40.188 23.047 1 94.19 88 TYR A O 1
ATOM 700 N N . VAL A 1 89 ? -9.82 41.031 22.391 1 95.75 89 VAL A N 1
ATOM 701 C CA . VAL A 1 89 ? -9.016 39.875 22.734 1 95.75 89 VAL A CA 1
ATOM 702 C C . VAL A 1 89 ? -9.062 39.656 24.234 1 95.75 89 VAL A C 1
ATOM 704 O O . VAL A 1 89 ? -9.203 38.5 24.703 1 95.75 89 VAL A O 1
ATOM 707 N N . LEU A 1 90 ? -8.906 40.656 24.984 1 95.25 90 LEU A N 1
ATOM 708 C CA . LEU A 1 90 ? -8.906 40.531 26.438 1 95.25 90 LEU A CA 1
ATOM 709 C C . LEU A 1 90 ? -10.281 40.125 26.938 1 95.25 90 LEU A C 1
ATOM 711 O O . LEU A 1 90 ? -10.391 39.344 27.891 1 95.25 90 LEU A O 1
ATOM 715 N N . GLU A 1 91 ? -11.336 40.656 26.344 1 92.5 91 GLU A N 1
ATOM 716 C CA . GLU A 1 91 ? -12.68 40.219 26.719 1 92.5 91 GLU A CA 1
ATOM 717 C C . GLU A 1 91 ? -12.852 38.719 26.469 1 92.5 91 GLU A C 1
ATOM 719 O O . GLU A 1 91 ? -13.406 38 27.312 1 92.5 91 GLU A O 1
ATOM 724 N N . TYR A 1 92 ? -12.43 38.344 25.344 1 92.5 92 TYR A N 1
ATOM 725 C CA . TYR A 1 92 ? -12.477 36.906 25.047 1 92.5 92 TYR A CA 1
ATOM 726 C C . TYR A 1 92 ? -11.734 36.125 26.109 1 92.5 92 TYR A C 1
ATOM 728 O O . TYR A 1 92 ? -12.203 35.062 26.562 1 92.5 92 TYR A O 1
ATOM 736 N N . ALA A 1 93 ? -10.523 36.562 26.469 1 91.5 93 ALA A N 1
ATOM 737 C CA . ALA A 1 93 ? -9.719 35.875 27.469 1 91.5 93 ALA A CA 1
ATOM 738 C C . ALA A 1 93 ? -10.469 35.75 28.797 1 91.5 93 ALA A C 1
ATOM 740 O O . ALA A 1 93 ? -10.406 34.719 29.469 1 91.5 93 ALA A O 1
ATOM 741 N N . PHE A 1 94 ? -11.156 36.781 29.141 1 90 94 PHE A N 1
ATOM 742 C CA . PHE A 1 94 ? -11.938 36.75 30.375 1 90 94 PHE A CA 1
ATOM 743 C C . PHE A 1 94 ? -13.07 35.75 30.281 1 90 94 PHE A C 1
ATOM 745 O O . PHE A 1 94 ? -13.32 35 31.219 1 90 94 PHE A O 1
ATOM 752 N N . LEU A 1 95 ? -13.703 35.812 29.188 1 85.25 95 LEU A N 1
ATOM 753 C CA . LEU A 1 95 ? -14.82 34.875 29 1 85.25 95 LEU A CA 1
ATOM 754 C C . LEU A 1 95 ? -14.336 33.438 28.984 1 85.25 95 LEU A C 1
ATOM 756 O O . LEU A 1 95 ? -14.984 32.562 29.547 1 85.25 95 LEU A O 1
ATOM 760 N N . TYR A 1 96 ? -13.266 33.281 28.312 1 86 96 TYR A N 1
ATOM 761 C CA . TYR A 1 96 ? -12.68 31.938 28.234 1 86 96 TYR A CA 1
ATOM 762 C C . TYR A 1 96 ? -12.289 31.422 29.625 1 86 96 TYR A C 1
ATOM 764 O O . TYR A 1 96 ? -12.508 30.25 29.938 1 86 96 TYR A O 1
ATOM 772 N N . ASP A 1 97 ? -11.68 32.219 30.359 1 81.69 97 ASP A N 1
ATOM 773 C CA . ASP A 1 97 ? -11.281 31.891 31.734 1 81.69 97 ASP A CA 1
ATOM 774 C C . ASP A 1 97 ? -12.492 31.5 32.562 1 81.69 97 ASP A C 1
ATOM 776 O O . ASP A 1 97 ? -12.422 30.562 33.375 1 81.69 97 ASP A O 1
ATOM 780 N N . ASN A 1 98 ? -13.492 32.188 32.375 1 74.56 98 ASN A N 1
ATOM 781 C CA . ASN A 1 98 ? -14.719 31.891 33.125 1 74.56 98 ASN A CA 1
ATOM 782 C C . ASN A 1 98 ? -15.273 30.531 32.719 1 74.56 98 ASN A C 1
ATOM 784 O O . ASN A 1 98 ? -15.82 29.812 33.562 1 74.56 98 ASN A O 1
ATOM 788 N N . MET A 1 99 ? -15.188 30.297 31.516 1 72.44 99 MET A N 1
ATOM 789 C CA . MET A 1 99 ? -15.672 29.016 31.016 1 72.44 99 MET A CA 1
ATOM 790 C C . MET A 1 99 ? -14.875 27.859 31.609 1 72.44 99 MET A C 1
ATOM 792 O O . MET A 1 99 ? -15.445 26.828 31.969 1 72.44 99 MET A O 1
ATOM 796 N N . ILE A 1 100 ? -13.594 27.969 31.656 1 68.5 100 ILE A N 1
ATOM 797 C CA . ILE A 1 100 ? -12.727 26.922 32.188 1 68.5 100 ILE A CA 1
ATOM 798 C C . ILE A 1 100 ? -13.008 26.75 33.688 1 68.5 100 ILE A C 1
ATOM 800 O O . ILE A 1 100 ? -13.023 25.625 34.188 1 68.5 100 ILE A O 1
ATOM 804 N N . GLU A 1 101 ? -13.234 27.797 34.344 1 60.12 101 GLU A N 1
ATOM 805 C CA . GLU A 1 101 ? -13.5 27.75 35.781 1 60.12 101 GLU A CA 1
ATOM 806 C C . GLU A 1 101 ? -14.828 27.062 36.094 1 60.12 101 GLU A C 1
ATOM 808 O O . GLU A 1 101 ? -14.953 26.344 37.062 1 60.12 101 GLU A O 1
ATOM 813 N N . LEU A 1 102 ? -15.688 27.266 35.219 1 51.44 102 LEU A N 1
ATOM 814 C CA . LEU A 1 102 ? -17.016 26.688 35.406 1 51.44 102 LEU A CA 1
ATOM 815 C C . LEU A 1 102 ? -17.031 25.219 34.969 1 51.44 102 LEU A C 1
ATOM 817 O O . LEU A 1 102 ? -17.875 24.453 35.438 1 51.44 102 LEU A O 1
ATOM 821 N N . GLU A 1 103 ? -16.25 24.828 34.031 1 52.28 103 GLU A N 1
ATOM 822 C CA . GLU A 1 103 ? -16.172 23.422 33.625 1 52.28 103 GLU A CA 1
ATOM 823 C C . GLU A 1 103 ? -15.562 22.562 34.719 1 52.28 103 GLU A C 1
ATOM 825 O O . GLU A 1 103 ? -15.234 21.391 34.469 1 52.28 103 GLU A O 1
ATOM 830 N N . GLN A 1 104 ? -15.477 22.906 35.938 1 42.56 104 GLN A N 1
ATOM 831 C CA . GLN A 1 104 ? -15.055 21.969 36.969 1 42.56 104 GLN A CA 1
ATOM 832 C C . GLN A 1 104 ? -15.82 20.656 36.875 1 42.56 104 GLN A C 1
ATOM 834 O O . GLN A 1 104 ? -17.016 20.641 36.594 1 42.56 104 GLN A O 1
ATOM 839 N N . PRO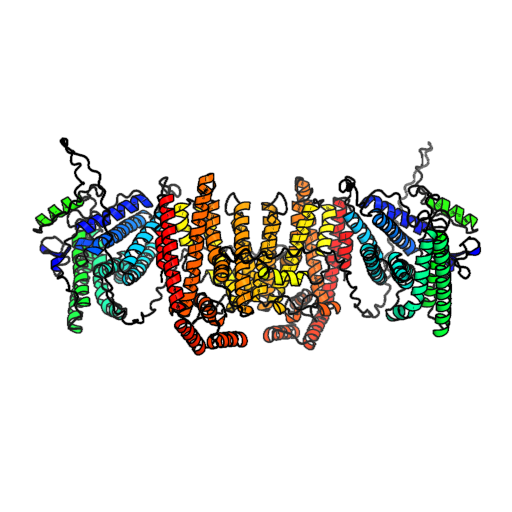 A 1 105 ? -15.07 19.547 36.875 1 38.41 105 PRO A N 1
ATOM 840 C CA . PRO A 1 105 ? -15.672 18.219 36.875 1 38.41 105 PRO A CA 1
ATOM 841 C C . PRO A 1 105 ? -16.766 18.078 37.938 1 38.41 105 PRO A C 1
ATOM 843 O O . PRO A 1 105 ? -16.516 18.266 39.125 1 38.41 105 PRO A O 1
ATOM 846 N N . ASP A 1 106 ? -17.844 18.641 37.875 1 34 106 ASP A N 1
ATOM 847 C CA . ASP A 1 106 ? -18.797 18.078 38.812 1 34 106 ASP A CA 1
ATOM 848 C C . ASP A 1 106 ? -18.75 16.547 38.812 1 34 106 ASP A C 1
ATOM 850 O O . ASP A 1 106 ? -19.047 15.93 37.781 1 34 106 ASP A O 1
ATOM 854 N N . THR A 1 107 ? -17.844 15.898 39.562 1 36.88 107 THR A N 1
ATOM 855 C CA . THR A 1 107 ? -17.797 14.477 39.875 1 36.88 107 THR A CA 1
ATOM 856 C C . THR A 1 107 ? -19.203 13.898 40 1 36.88 107 THR A C 1
ATOM 858 O O . THR A 1 107 ? -19.375 12.68 40.125 1 36.88 107 THR A O 1
ATOM 861 N N . SER A 1 108 ? -20.156 14.641 40.625 1 35.19 108 SER A N 1
ATOM 862 C CA . SER A 1 108 ? -21.281 13.781 40.969 1 35.19 108 SER A CA 1
ATOM 863 C C . SER A 1 108 ? -21.906 13.164 39.719 1 35.19 108 SER A C 1
ATOM 865 O O . SER A 1 108 ? -22.109 11.945 39.656 1 35.19 108 SER A O 1
ATOM 867 N N . ASP A 1 109 ? -23.156 13.734 39.281 1 31.8 109 ASP A N 1
ATOM 868 C CA . ASP A 1 109 ? -24.047 12.984 38.406 1 31.8 109 ASP A CA 1
ATOM 869 C C . ASP A 1 109 ? -23.5 12.961 36.969 1 31.8 109 ASP A C 1
ATOM 871 O O . ASP A 1 109 ? -23.328 14.016 36.344 1 31.8 109 ASP A O 1
ATOM 875 N N . PRO A 1 110 ? -22.625 11.953 36.688 1 34.31 110 PRO A N 1
ATOM 876 C CA . PRO A 1 110 ? -22.078 11.68 35.344 1 34.31 110 PRO A CA 1
ATOM 877 C C . PRO A 1 110 ? -23 12.125 34.219 1 34.31 110 PRO A C 1
ATOM 879 O O . PRO A 1 110 ? -22.578 12.172 33.062 1 34.31 110 PRO A O 1
ATOM 882 N N . GLY A 1 111 ? -24.297 11.969 34.438 1 32 111 GLY A N 1
ATOM 883 C CA . GLY A 1 111 ? -25.344 12.078 33.438 1 32 111 GLY A CA 1
ATOM 884 C C . GLY A 1 111 ? -25.484 13.477 32.875 1 32 111 GLY A C 1
ATOM 885 O O . GLY A 1 111 ? -26.188 13.688 31.875 1 32 111 GLY A O 1
ATOM 886 N N . ARG A 1 112 ? -25.453 14.508 33.781 1 31.89 112 ARG A N 1
ATOM 887 C CA . ARG A 1 112 ? -26.016 15.789 33.375 1 31.89 112 ARG A CA 1
ATOM 888 C C . ARG A 1 112 ? -25.031 16.578 32.531 1 31.89 112 ARG A C 1
ATOM 890 O O . ARG A 1 112 ? -25.172 17.797 32.375 1 31.89 112 ARG A O 1
ATOM 897 N N . HIS A 1 113 ? -23.891 16.141 32.469 1 32.53 113 HIS A N 1
ATOM 898 C CA . HIS A 1 113 ? -23.219 17.016 31.516 1 32.53 113 HIS A CA 1
ATOM 899 C C . HIS A 1 113 ? -23.984 17.109 30.203 1 32.53 113 HIS A C 1
ATOM 901 O O . HIS A 1 113 ? -23.812 16.25 29.328 1 32.53 113 HIS A O 1
ATOM 907 N N . GLU A 1 114 ? -25.234 17.297 30.375 1 30.34 114 GLU A N 1
ATOM 908 C CA . GLU A 1 114 ? -25.969 17.719 29.188 1 30.34 114 GLU A CA 1
ATOM 909 C C . GLU A 1 114 ? -25.172 18.719 28.359 1 30.34 114 GLU A C 1
ATOM 911 O O . GLU A 1 114 ? -24.875 19.828 28.828 1 30.34 114 GLU A O 1
ATOM 916 N N . ASN A 1 115 ? -24.125 18.328 27.75 1 34.62 115 ASN A N 1
ATOM 917 C CA . ASN A 1 115 ? -23.719 19.156 26.609 1 34.62 115 ASN A CA 1
ATOM 918 C C . ASN A 1 115 ? -24.891 20 26.094 1 34.62 115 ASN A C 1
ATOM 920 O O . ASN A 1 115 ? -25.859 19.453 25.547 1 34.62 115 ASN A O 1
ATOM 924 N N . GLN A 1 116 ? -25.344 20.812 26.906 1 32.09 116 GLN A N 1
ATOM 925 C CA . GLN A 1 116 ? -26.328 21.734 26.359 1 32.09 116 GLN A CA 1
ATOM 926 C C . GLN A 1 116 ? -26.047 22.031 24.891 1 32.09 116 GLN A C 1
ATOM 928 O O . GLN A 1 116 ? -25.109 22.781 24.578 1 32.09 116 GLN A O 1
ATOM 933 N N . GLU A 1 117 ? -25.969 21.141 24.078 1 35.91 117 GLU A N 1
ATOM 934 C CA . GLU A 1 117 ? -26.094 21.359 22.641 1 35.91 117 GLU A CA 1
ATOM 935 C C . GLU A 1 117 ? -27.031 22.516 22.328 1 35.91 117 GLU A C 1
ATOM 937 O O . GLU A 1 117 ? -28.234 22.438 22.609 1 35.91 117 GLU A O 1
ATOM 942 N N . TRP A 1 118 ? -26.641 23.609 22.766 1 34 118 TRP A N 1
ATOM 943 C CA . TRP A 1 118 ? -27.5 24.578 22.094 1 34 118 TRP A CA 1
ATOM 944 C C . TRP A 1 118 ? -27.672 24.234 20.609 1 34 118 TRP A C 1
ATOM 946 O O . TRP A 1 118 ? -26.734 23.797 19.953 1 34 118 TRP A O 1
ATOM 956 N N . LYS A 1 119 ? -28.828 23.859 20.266 1 45.5 119 LYS A N 1
ATOM 957 C CA . LYS A 1 119 ? -29.312 23.188 19.062 1 45.5 119 LYS A CA 1
ATOM 958 C C . LYS A 1 119 ? -28.469 23.562 17.859 1 45.5 119 LYS A C 1
ATOM 960 O O . LYS A 1 119 ? -28.344 22.781 16.906 1 45.5 119 LYS A O 1
ATOM 965 N N . ASN A 1 120 ? -27.656 24.844 17.906 1 49.84 120 ASN A N 1
ATOM 966 C CA . ASN A 1 120 ? -27.172 25.25 16.578 1 49.84 120 ASN A CA 1
ATOM 967 C C . ASN A 1 120 ? -25.703 25.656 16.625 1 49.84 120 ASN A C 1
ATOM 969 O O . ASN A 1 120 ? -25.219 26.344 15.734 1 49.84 120 ASN A O 1
ATOM 973 N N . THR A 1 121 ? -24.984 25.438 17.828 1 55.84 121 THR A N 1
ATOM 974 C CA . THR A 1 121 ? -23.578 25.844 17.781 1 55.84 121 THR A CA 1
ATOM 975 C C . THR A 1 121 ? -22.656 24.719 18.219 1 55.84 121 THR A C 1
ATOM 977 O O . THR A 1 121 ? -23.062 23.859 19 1 55.84 121 THR A O 1
ATOM 980 N N . ASN A 1 122 ? -21.562 24.484 17.594 1 68.19 122 ASN A N 1
ATOM 981 C CA . ASN A 1 122 ? -20.453 23.656 18.031 1 68.19 122 ASN A CA 1
ATOM 982 C C . ASN A 1 122 ? -19.422 24.469 18.812 1 68.19 122 ASN A C 1
ATOM 984 O O . ASN A 1 122 ? -18.562 25.125 18.219 1 68.19 122 ASN A O 1
ATOM 988 N N . PRO A 1 123 ? -19.578 24.516 20.172 1 71.81 123 PRO A N 1
ATOM 989 C CA . PRO A 1 123 ? -18.75 25.375 21 1 71.81 123 PRO A CA 1
ATOM 990 C C . PRO A 1 123 ? -17.25 25.172 20.75 1 71.81 123 PRO A C 1
ATOM 992 O O . PRO A 1 123 ? -16.484 26.141 20.781 1 71.81 123 PRO A O 1
ATOM 995 N N . ALA A 1 124 ? -16.938 24 20.562 1 74.56 124 ALA A N 1
ATOM 996 C CA . ALA A 1 124 ? -15.516 23.75 20.312 1 74.56 124 ALA A CA 1
ATOM 997 C C . ALA A 1 124 ? -15.055 24.406 19.016 1 74.56 124 ALA A C 1
ATOM 999 O O . ALA A 1 124 ? -14.008 25.062 18.984 1 74.56 124 ALA A O 1
ATOM 1000 N N . LEU A 1 125 ? -15.82 24.266 18.078 1 79 125 LEU A N 1
ATOM 1001 C CA . LEU A 1 125 ? -15.508 24.891 16.797 1 79 125 LEU A CA 1
ATOM 1002 C C . LEU A 1 125 ? -15.617 26.406 16.891 1 79 125 LEU A C 1
ATOM 1004 O O . LEU A 1 125 ? -14.859 27.125 16.25 1 79 125 LEU A O 1
ATOM 1008 N N . GLY A 1 126 ? -16.562 26.75 17.641 1 81.62 126 GLY A N 1
ATOM 1009 C CA . GLY A 1 126 ? -16.75 28.172 17.844 1 81.62 126 GLY A CA 1
ATOM 1010 C C . GLY A 1 126 ? -15.547 28.844 18.484 1 81.62 126 GLY A C 1
ATOM 1011 O O . GLY A 1 126 ? -15.148 29.938 18.094 1 81.62 126 GLY A O 1
ATOM 1012 N N . LYS A 1 127 ? -15.031 28.219 19.453 1 84.38 127 LYS A N 1
ATOM 1013 C CA . LYS A 1 127 ? -13.82 28.734 20.109 1 84.38 127 LYS A CA 1
ATOM 1014 C C . LYS A 1 127 ? -12.672 28.859 19.109 1 84.38 127 LYS A C 1
ATOM 1016 O O . LYS A 1 127 ? -11.961 29.859 19.094 1 84.38 127 LYS A O 1
ATOM 1021 N N . THR A 1 128 ? -12.617 27.922 18.344 1 84.12 128 THR A N 1
ATOM 1022 C CA . THR A 1 128 ? -11.555 27.922 17.328 1 84.12 128 THR A CA 1
ATOM 1023 C C . THR A 1 128 ? -11.766 29.047 16.328 1 84.12 128 THR A C 1
ATOM 1025 O O . THR A 1 128 ? -10.805 29.688 15.891 1 84.12 128 THR A O 1
ATOM 1028 N N . GLN A 1 129 ? -12.93 29.266 15.984 1 87.56 129 GLN A N 1
ATOM 1029 C CA . GLN A 1 129 ? -13.273 30.344 15.062 1 87.56 129 GLN A CA 1
ATOM 1030 C C . GLN A 1 129 ? -12.891 31.703 15.633 1 87.56 129 GLN A C 1
ATOM 1032 O O . GLN A 1 129 ? -12.281 32.531 14.945 1 87.56 129 GLN A O 1
ATOM 1037 N N . ILE A 1 130 ? -13.273 31.906 16.797 1 89.81 130 ILE A N 1
ATOM 1038 C CA . ILE A 1 130 ? -13.008 33.219 17.406 1 89.81 130 ILE A CA 1
ATOM 1039 C C . ILE A 1 130 ? -11.5 33.406 17.562 1 89.81 130 ILE A C 1
ATOM 1041 O O . ILE A 1 130 ? -10.984 34.5 17.281 1 89.81 130 ILE A O 1
ATOM 1045 N N . GLN A 1 131 ? -10.859 32.406 17.984 1 87.94 131 GLN A N 1
ATOM 1046 C CA . GLN A 1 131 ? -9.414 32.5 18.125 1 87.94 131 GLN A CA 1
ATOM 1047 C C . GLN A 1 131 ? -8.742 32.75 16.781 1 87.94 131 GLN A C 1
ATOM 1049 O O . GLN A 1 131 ? -7.789 33.531 16.703 1 87.94 131 GLN A O 1
ATOM 1054 N N . ALA A 1 132 ? -9.234 32.125 15.82 1 88.5 132 ALA A N 1
ATOM 1055 C CA . ALA A 1 132 ? -8.711 32.344 14.477 1 88.5 132 ALA A CA 1
ATOM 1056 C C . ALA A 1 132 ? -8.938 33.812 14.047 1 88.5 132 ALA A C 1
ATOM 1058 O O . ALA A 1 132 ? -8.062 34.438 13.438 1 88.5 132 ALA A O 1
ATOM 1059 N N . LYS A 1 133 ? -10.094 34.281 14.312 1 89.75 133 LYS A N 1
ATOM 1060 C CA . LYS A 1 133 ? -10.422 35.656 14.008 1 89.75 133 LYS A CA 1
ATOM 1061 C C . LYS A 1 133 ? -9.469 36.625 14.711 1 89.75 133 LYS A C 1
ATOM 1063 O O . LYS A 1 133 ? -8.914 37.531 14.078 1 89.75 133 LYS A O 1
ATOM 1068 N N . MET A 1 134 ? -9.234 36.344 15.938 1 92 134 MET A N 1
ATOM 1069 C CA . MET A 1 134 ? -8.344 37.188 16.734 1 92 134 MET A CA 1
ATOM 1070 C C . MET A 1 134 ? -6.934 37.188 16.156 1 92 134 MET A C 1
ATOM 1072 O O . MET A 1 134 ? -6.352 38.25 15.93 1 92 134 MET A O 1
ATOM 1076 N N . MET A 1 135 ? -6.516 36.062 15.945 1 88.69 135 MET A N 1
ATOM 1077 C CA . MET A 1 135 ? -5.125 35.938 15.516 1 88.69 135 MET A CA 1
ATOM 1078 C C . MET A 1 135 ? -4.938 36.531 14.117 1 88.69 135 MET A C 1
ATOM 1080 O O . MET A 1 135 ? -3.896 37.125 13.828 1 88.69 135 MET A O 1
ATOM 1084 N N . THR A 1 136 ? -5.91 36.312 13.273 1 88.62 136 THR A N 1
ATOM 1085 C CA . THR A 1 136 ? -5.848 36.875 11.922 1 88.62 136 THR A CA 1
ATOM 1086 C C . THR A 1 136 ? -5.805 38.375 11.953 1 88.62 136 THR A C 1
ATOM 1088 O O . THR A 1 136 ? -5.016 39 11.242 1 88.62 136 THR A O 1
ATOM 1091 N N . GLN A 1 137 ? -6.594 38.938 12.781 1 90.75 137 GLN A N 1
ATOM 1092 C CA . GLN A 1 137 ? -6.668 40.375 12.875 1 90.75 137 GLN A CA 1
ATOM 1093 C C . GLN A 1 137 ? -5.418 40.969 13.539 1 90.75 137 GLN A C 1
ATOM 1095 O O . GLN A 1 137 ? -4.902 42 13.117 1 90.75 137 GLN A O 1
ATOM 1100 N N . LEU A 1 138 ? -4.945 40.312 14.531 1 92.56 138 LEU A N 1
ATOM 1101 C CA . LEU A 1 138 ? -3.715 40.719 15.188 1 92.56 138 LEU A CA 1
ATOM 1102 C C . LEU A 1 138 ? -2.537 40.688 14.219 1 92.56 138 LEU A C 1
ATOM 1104 O O . LEU A 1 138 ? -1.76 41.625 14.133 1 92.56 138 LEU A O 1
ATOM 1108 N N . ALA A 1 139 ? -2.479 39.625 13.523 1 89.19 139 ALA A N 1
ATOM 1109 C CA . ALA A 1 139 ? -1.36 39.438 12.602 1 89.19 139 ALA A CA 1
ATOM 1110 C C . ALA A 1 139 ? -1.413 40.438 11.461 1 89.19 139 ALA A C 1
ATOM 1112 O O . ALA A 1 139 ? -0.374 40.875 10.969 1 89.19 139 ALA A O 1
ATOM 1113 N N . SER A 1 140 ? -2.621 40.75 10.992 1 88.44 140 SER A N 1
ATOM 1114 C CA . SER A 1 140 ? -2.781 41.75 9.93 1 88.44 140 SER A CA 1
ATOM 1115 C C . SER A 1 140 ? -2.303 43.125 10.391 1 88.44 140 SER A C 1
ATOM 1117 O O . SER A 1 140 ? -1.833 43.906 9.578 1 88.44 140 SER A O 1
ATOM 1119 N N . ALA A 1 141 ? -2.434 43.375 11.68 1 89.88 141 ALA A N 1
ATOM 1120 C CA . ALA A 1 141 ? -2.047 44.656 12.227 1 89.88 141 ALA A CA 1
ATOM 1121 C C . ALA A 1 141 ? -0.554 44.719 12.547 1 89.88 141 ALA A C 1
ATOM 1123 O O . ALA A 1 141 ? 0.112 45.719 12.312 1 89.88 141 ALA A O 1
ATOM 1124 N N . ASP A 1 142 ? -0.083 43.656 13.141 1 90.69 142 ASP A N 1
ATOM 1125 C CA . ASP A 1 142 ? 1.315 43.594 13.547 1 90.69 142 ASP A CA 1
ATOM 1126 C C . ASP A 1 142 ? 1.767 42.125 13.688 1 90.69 142 ASP A C 1
ATOM 1128 O O . ASP A 1 142 ? 1.612 41.531 14.75 1 90.69 142 ASP A O 1
ATOM 1132 N N . LYS A 1 143 ? 2.42 41.719 12.75 1 87.12 143 LYS A N 1
ATOM 1133 C CA . LYS A 1 143 ? 2.779 40.312 12.688 1 87.12 143 LYS A CA 1
ATOM 1134 C C . LYS A 1 143 ? 3.764 39.938 13.789 1 87.12 143 LYS A C 1
ATOM 1136 O O . LYS A 1 143 ? 3.627 38.875 14.422 1 87.12 143 LYS A O 1
ATOM 1141 N N . ALA A 1 144 ? 4.73 40.719 14.008 1 87 144 ALA A N 1
ATOM 1142 C CA . ALA A 1 144 ? 5.785 40.438 14.969 1 87 144 ALA A CA 1
ATOM 1143 C C . ALA A 1 144 ? 5.215 40.312 16.391 1 87 144 ALA A C 1
ATOM 1145 O O . ALA A 1 144 ? 5.523 39.375 17.109 1 87 144 ALA A O 1
ATOM 1146 N N . CYS A 1 145 ? 4.344 41.188 16.719 1 90.94 145 CYS A N 1
ATOM 1147 C CA . CYS A 1 145 ? 3.752 41.156 18.062 1 90.94 145 CYS A CA 1
ATOM 1148 C C . CYS A 1 145 ? 2.789 40 18.219 1 90.94 145 CYS A C 1
ATOM 1150 O O . CYS A 1 145 ? 2.646 39.438 19.312 1 90.94 145 CYS A O 1
ATOM 1152 N N . THR A 1 146 ? 2.209 39.719 17.109 1 90.06 146 THR A N 1
ATOM 1153 C CA . THR A 1 146 ? 1.236 38.625 17.156 1 90.06 146 THR A CA 1
ATOM 1154 C C . THR A 1 146 ? 1.92 37.312 17.484 1 90.06 146 THR A C 1
ATOM 1156 O O . THR A 1 146 ? 1.35 36.469 18.188 1 90.06 146 THR A O 1
ATOM 1159 N N . GLU A 1 147 ? 3.098 37.188 17.047 1 88.19 147 GLU A N 1
ATOM 1160 C CA . GLU A 1 147 ? 3.83 35.938 17.359 1 88.19 147 GLU A CA 1
ATOM 1161 C C . GLU A 1 147 ? 4.086 35.844 18.859 1 88.19 147 GLU A C 1
ATOM 1163 O O . GLU A 1 147 ? 3.99 34.75 19.422 1 88.19 147 GLU A O 1
ATOM 1168 N N . ARG A 1 148 ? 4.445 36.844 19.438 1 91.12 148 ARG A N 1
ATOM 1169 C CA . ARG A 1 148 ? 4.629 36.875 20.891 1 91.12 148 ARG A CA 1
ATOM 1170 C C . ARG A 1 148 ? 3.324 36.531 21.609 1 91.12 148 ARG A C 1
ATOM 1172 O O . ARG A 1 148 ? 3.32 35.75 22.562 1 91.12 148 ARG A O 1
ATOM 1179 N N . ILE A 1 149 ? 2.254 37.062 21.109 1 92.5 149 ILE A N 1
ATOM 1180 C CA . ILE A 1 149 ? 0.945 36.844 21.719 1 92.5 149 ILE A CA 1
ATOM 1181 C C . ILE A 1 149 ? 0.555 35.375 21.625 1 92.5 149 ILE A C 1
ATOM 1183 O O . ILE A 1 149 ? 0.045 34.781 22.578 1 92.5 149 ILE A O 1
ATOM 1187 N N . LYS A 1 150 ? 0.765 34.875 20.531 1 88.69 150 LYS A N 1
ATOM 1188 C CA . LYS A 1 150 ? 0.447 33.469 20.328 1 88.69 150 LYS A CA 1
ATOM 1189 C C . LYS A 1 150 ? 1.205 32.594 21.312 1 88.69 150 LYS A C 1
ATOM 1191 O O . LYS A 1 150 ? 0.63 31.672 21.906 1 88.69 150 LYS A O 1
ATOM 1196 N N . ARG A 1 151 ? 2.455 32.844 21.469 1 87.88 151 ARG A N 1
ATOM 1197 C CA . ARG A 1 151 ? 3.307 32.062 22.359 1 87.88 151 ARG A CA 1
ATOM 1198 C C . ARG A 1 151 ? 2.812 32.125 23.797 1 87.88 151 ARG A C 1
ATOM 1200 O O . ARG A 1 151 ? 2.652 31.094 24.453 1 87.88 151 ARG A O 1
ATOM 1207 N N . VAL A 1 152 ? 2.58 33.281 24.234 1 90.5 152 VAL A N 1
ATOM 1208 C CA . VAL A 1 152 ? 2.201 33.438 25.625 1 90.5 152 VAL A CA 1
ATOM 1209 C C . VAL A 1 152 ? 0.778 32.938 25.844 1 90.5 152 VAL A C 1
ATOM 1211 O O . VAL A 1 152 ? 0.444 32.469 26.938 1 90.5 152 VAL A O 1
ATOM 1214 N N . TRP A 1 153 ? -0.056 33.125 24.844 1 89 153 TRP A N 1
ATOM 1215 C CA . TRP A 1 153 ? -1.41 32.594 24.922 1 89 153 TRP A CA 1
ATOM 1216 C C . TRP A 1 153 ? -1.387 31.094 25.125 1 89 153 TRP A C 1
ATOM 1218 O O . TRP A 1 153 ? -2.086 30.562 25.984 1 89 153 TRP A O 1
ATOM 1228 N N . GLN A 1 154 ? -0.604 30.484 24.422 1 84.5 154 GLN A N 1
ATOM 1229 C CA . GLN A 1 154 ? -0.495 29.031 24.516 1 84.5 154 GLN A CA 1
ATOM 1230 C C . GLN A 1 154 ? 0.045 28.609 25.875 1 84.5 154 GLN A C 1
ATOM 1232 O O . GLN A 1 154 ? -0.419 27.625 26.453 1 84.5 154 GLN A O 1
ATOM 1237 N N . GLU A 1 155 ? 0.991 29.266 26.281 1 84.25 155 GLU A N 1
ATOM 1238 C CA . GLU A 1 155 ? 1.561 28.984 27.594 1 84.25 155 GLU A CA 1
ATOM 1239 C C . GLU A 1 155 ? 0.515 29.156 28.688 1 84.25 155 GLU A C 1
ATOM 1241 O O . GLU A 1 155 ? 0.453 28.344 29.625 1 84.25 155 GLU A O 1
ATOM 1246 N N . MET A 1 156 ? -0.193 30.109 28.516 1 85.88 156 MET A N 1
ATOM 1247 C CA . MET A 1 156 ? -1.223 30.422 29.516 1 85.88 156 MET A CA 1
ATOM 1248 C C . MET A 1 156 ? -2.279 29.312 29.547 1 85.88 156 MET A C 1
ATOM 1250 O O . MET A 1 156 ? -2.641 28.828 30.625 1 85.88 156 MET A O 1
ATOM 1254 N N . ILE A 1 157 ? -2.703 28.969 28.453 1 79.5 157 ILE A N 1
ATOM 1255 C CA . ILE A 1 157 ? -3.742 27.953 28.359 1 79.5 157 ILE A CA 1
ATOM 1256 C C . ILE A 1 157 ? -3.207 26.609 28.875 1 79.5 157 ILE A C 1
ATOM 1258 O O . ILE A 1 157 ? -3.898 25.906 29.609 1 79.5 157 ILE A O 1
ATOM 1262 N N . THR A 1 158 ? -2.031 26.281 28.547 1 77.69 158 THR A N 1
ATOM 1263 C CA . THR A 1 158 ? -1.423 25.031 28.984 1 77.69 158 THR A CA 1
ATOM 1264 C C . THR A 1 158 ? -1.258 25 30.5 1 77.69 158 THR A C 1
ATOM 1266 O O . THR A 1 158 ? -1.54 23.984 31.141 1 77.69 158 THR A O 1
ATOM 1269 N N . THR A 1 159 ? -0.854 26.016 31 1 76.5 159 THR A N 1
ATOM 1270 C CA . THR A 1 159 ? -0.624 26.125 32.438 1 76.5 159 THR A CA 1
ATOM 1271 C C . THR A 1 159 ? -1.942 26.047 33.188 1 76.5 159 THR A C 1
ATOM 1273 O O . THR A 1 159 ? -2.033 25.391 34.25 1 76.5 159 THR A O 1
ATOM 1276 N N . THR A 1 160 ? -2.873 26.688 32.688 1 73.62 160 THR A N 1
ATOM 1277 C CA . THR A 1 160 ? -4.176 26.719 33.344 1 73.62 160 THR A CA 1
ATOM 1278 C C . THR A 1 160 ? -4.82 25.328 33.344 1 73.62 160 THR A C 1
ATOM 1280 O O . TH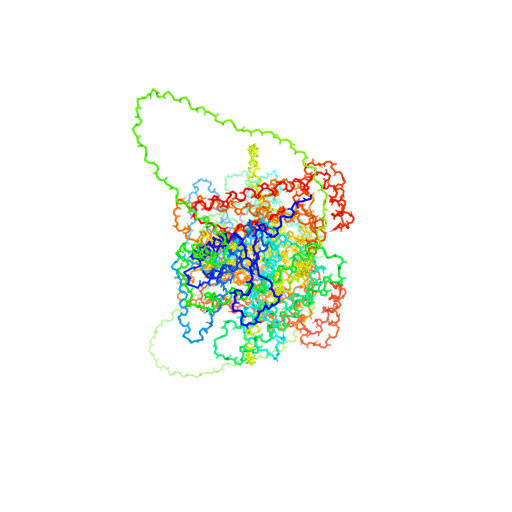R A 1 160 ? -5.453 24.938 34.312 1 73.62 160 THR A O 1
ATOM 1283 N N . LEU A 1 161 ? -4.613 24.688 32.312 1 68.75 161 LEU A N 1
ATOM 1284 C CA . LEU A 1 161 ? -5.258 23.391 32.156 1 68.75 161 LEU A CA 1
ATOM 1285 C C . LEU A 1 161 ? -4.473 22.297 32.906 1 68.75 161 LEU A C 1
ATOM 1287 O O . LEU A 1 161 ? -5.062 21.391 33.469 1 68.75 161 LEU A O 1
ATOM 1291 N N . CYS A 1 162 ? -3.16 22.359 32.938 1 66 162 CYS A N 1
ATOM 1292 C CA . CYS A 1 162 ? -2.346 21.266 33.438 1 66 162 CYS A CA 1
ATOM 1293 C C . CYS A 1 162 ? -2.082 21.438 34.938 1 66 162 CYS A C 1
ATOM 1295 O O . CYS A 1 162 ? -1.938 20.453 35.656 1 66 162 CYS A O 1
ATOM 1297 N N . ASP A 1 163 ? -2.021 22.578 35.469 1 64.44 163 ASP A N 1
ATOM 1298 C CA . ASP A 1 163 ? -1.506 22.781 36.812 1 64.44 163 ASP A CA 1
ATOM 1299 C C . ASP A 1 163 ? -2.602 23.281 37.75 1 64.44 163 ASP A C 1
ATOM 1301 O O . ASP A 1 163 ? -2.314 23.922 38.781 1 64.44 163 ASP A O 1
ATOM 1305 N N . LYS A 1 164 ? -3.783 23.094 37.5 1 63.69 164 LYS A N 1
ATOM 1306 C CA . LYS A 1 164 ? -4.887 23.641 38.281 1 63.69 164 LYS A CA 1
ATOM 1307 C C . LYS A 1 164 ? -4.906 23.047 39.688 1 63.69 164 LYS A C 1
ATOM 1309 O O . LYS A 1 164 ? -5.184 23.734 40.656 1 63.69 164 LYS A O 1
ATOM 1314 N N . ASP A 1 165 ? -4.477 21.859 39.812 1 64.94 165 ASP A N 1
ATOM 1315 C CA . ASP A 1 165 ? -4.605 21.203 41.125 1 64.94 165 ASP A CA 1
ATOM 1316 C C . ASP A 1 165 ? -3.244 21.031 41.781 1 64.94 165 ASP A C 1
ATOM 1318 O O . ASP A 1 165 ? -3.102 20.25 42.719 1 64.94 165 ASP A O 1
ATOM 1322 N N . LYS A 1 166 ? -2.371 21.812 41.344 1 71.06 166 LYS A N 1
ATOM 1323 C CA . LYS A 1 166 ? -1.035 21.656 41.906 1 71.06 166 LYS A CA 1
ATOM 1324 C C . LYS A 1 166 ? -0.953 22.281 43.281 1 71.06 166 LYS A C 1
ATOM 1326 O O . LYS A 1 166 ? -1.521 23.359 43.531 1 71.06 166 LYS A O 1
ATOM 1331 N N . GLN A 1 167 ? -0.409 21.641 44.312 1 78.06 167 GLN A N 1
ATOM 1332 C CA . GLN A 1 167 ? -0.151 22.156 45.656 1 78.06 167 GLN A CA 1
ATOM 1333 C C . GLN A 1 167 ? 1.237 22.781 45.719 1 78.06 167 GLN A C 1
ATOM 1335 O O . GLN A 1 167 ? 2.193 22.281 45.156 1 78.06 167 GLN A O 1
ATOM 1340 N N . PHE A 1 168 ? 1.165 23.984 46.312 1 79.19 168 PHE A N 1
ATOM 1341 C CA . PHE A 1 168 ? 2.434 24.703 46.344 1 79.19 168 PHE A CA 1
ATOM 1342 C C . PHE A 1 168 ? 3.01 24.688 47.75 1 79.19 168 PHE A C 1
ATOM 1344 O O . PHE A 1 168 ? 2.27 24.781 48.75 1 79.19 168 PHE A O 1
ATOM 1351 N N . THR A 1 169 ? 4.273 24.5 47.844 1 79.31 169 THR A N 1
ATOM 1352 C CA . THR A 1 169 ? 4.938 24.375 49.125 1 79.31 169 THR A CA 1
ATOM 1353 C C . THR A 1 169 ? 5.535 25.719 49.562 1 79.31 169 THR A C 1
ATOM 1355 O O . THR A 1 169 ? 5.953 25.891 50.688 1 79.31 169 THR A O 1
ATOM 1358 N N . SER A 1 170 ? 5.652 26.625 48.688 1 85.06 170 SER A N 1
ATOM 1359 C CA . SER A 1 170 ? 6.219 27.922 49 1 85.06 170 SER A CA 1
ATOM 1360 C C . SER A 1 170 ? 5.477 29.047 48.281 1 85.06 170 SER A C 1
ATOM 1362 O O . SER A 1 170 ? 4.84 28.797 47.25 1 85.06 170 SER A O 1
ATOM 1364 N N . LEU A 1 171 ? 5.559 30.203 48.812 1 83.38 171 LEU A N 1
ATOM 1365 C CA . LEU A 1 171 ? 4.938 31.359 48.188 1 83.38 171 LEU A CA 1
ATOM 1366 C C . LEU A 1 171 ? 5.582 31.672 46.844 1 83.38 171 LEU A C 1
ATOM 1368 O O . LEU A 1 171 ? 4.898 32.062 45.875 1 83.38 171 LEU A O 1
ATOM 1372 N N . ASP A 1 172 ? 6.855 31.422 46.812 1 85.25 172 ASP A N 1
ATOM 1373 C CA . ASP A 1 172 ? 7.566 31.703 45.562 1 85.25 172 ASP A CA 1
ATOM 1374 C C . ASP A 1 172 ? 7.082 30.812 44.438 1 85.25 172 ASP A C 1
ATOM 1376 O O . ASP A 1 172 ? 6.918 31.266 43.312 1 85.25 172 ASP A O 1
ATOM 1380 N N . GLU A 1 173 ? 6.898 29.656 44.844 1 87 173 GLU A N 1
ATOM 1381 C CA . GLU A 1 173 ? 6.395 28.703 43.844 1 87 173 GLU A CA 1
ATOM 1382 C C . GLU A 1 173 ? 4.973 29.062 43.406 1 87 173 GLU A C 1
ATOM 1384 O O . GLU A 1 173 ? 4.625 28.938 42.219 1 87 173 GLU A O 1
ATOM 1389 N N . TYR A 1 174 ? 4.27 29.422 44.375 1 87.75 174 TYR A N 1
ATOM 1390 C CA . TYR A 1 174 ? 2.898 29.828 44.062 1 87.75 174 TYR A CA 1
ATOM 1391 C C . TYR A 1 174 ? 2.873 31.062 43.188 1 87.75 174 TYR A C 1
ATOM 1393 O O . TYR A 1 174 ? 2.09 31.141 42.219 1 87.75 174 TYR A O 1
ATOM 1401 N N . VAL A 1 175 ? 3.729 31.969 43.469 1 89.25 175 VAL A N 1
ATOM 1402 C CA . VAL A 1 175 ? 3.775 33.219 42.719 1 89.25 175 VAL A CA 1
ATOM 1403 C C . VAL A 1 175 ? 4.191 32.906 41.281 1 89.25 175 VAL A C 1
ATOM 1405 O O . VAL A 1 175 ? 3.65 33.5 40.344 1 89.25 175 VAL A O 1
ATOM 1408 N N . ASP A 1 176 ? 5.145 32 41.156 1 88.25 176 ASP A N 1
ATOM 1409 C CA . ASP A 1 176 ? 5.59 31.641 39.812 1 88.25 176 ASP A CA 1
ATOM 1410 C C . ASP A 1 176 ? 4.445 31.047 39 1 88.25 176 ASP A C 1
ATOM 1412 O O . ASP A 1 176 ? 4.309 31.328 37.812 1 88.25 176 ASP A O 1
ATOM 1416 N N . PHE A 1 177 ? 3.713 30.266 39.625 1 85.94 177 PHE A N 1
ATOM 1417 C CA . PHE A 1 177 ? 2.543 29.688 38.969 1 85.94 177 PHE A CA 1
ATOM 1418 C C . PHE A 1 177 ? 1.496 30.75 38.688 1 85.94 177 PHE A C 1
ATOM 1420 O O . PHE A 1 177 ? 0.943 30.781 37.562 1 85.94 177 PHE A O 1
ATOM 1427 N N . ARG A 1 178 ? 1.257 31.531 39.594 1 87.5 178 ARG A N 1
ATOM 1428 C CA . ARG A 1 178 ? 0.172 32.5 39.5 1 87.5 178 ARG A CA 1
ATOM 1429 C C . ARG A 1 178 ? 0.454 33.562 38.438 1 87.5 178 ARG A C 1
ATOM 1431 O O . ARG A 1 178 ? -0.471 34.062 37.781 1 87.5 178 ARG A O 1
ATOM 1438 N N . ILE A 1 179 ? 1.706 33.875 38.219 1 89 179 ILE A N 1
ATOM 1439 C CA . ILE A 1 179 ? 2.111 34.812 37.188 1 89 179 ILE A CA 1
ATOM 1440 C C . ILE A 1 179 ? 1.583 34.375 35.844 1 89 179 ILE A C 1
ATOM 1442 O O . ILE A 1 179 ? 1.021 35.156 35.094 1 89 179 ILE A O 1
ATOM 1446 N N . VAL A 1 180 ? 1.675 33.156 35.594 1 87.06 180 VAL A N 1
ATOM 1447 C CA . VAL A 1 180 ? 1.253 32.594 34.281 1 87.06 180 VAL A CA 1
ATOM 1448 C C . VAL A 1 180 ? -0.261 32.406 34.281 1 87.06 180 VAL A C 1
ATOM 1450 O O . VAL A 1 180 ? -0.937 32.75 33.312 1 87.06 180 VAL A O 1
ATOM 1453 N N . ASP A 1 181 ? -0.727 31.906 35.344 1 84.25 181 ASP A N 1
ATOM 1454 C CA . ASP A 1 181 ? -2.143 31.562 35.469 1 84.25 181 ASP A CA 1
ATOM 1455 C C . ASP A 1 181 ? -3.012 32.812 35.375 1 84.25 181 ASP A C 1
ATOM 1457 O O . ASP A 1 181 ? -4.125 32.781 34.844 1 84.25 181 ASP A O 1
ATOM 1461 N N . THR A 1 182 ? -2.543 33.875 35.906 1 87.25 182 THR A N 1
ATOM 1462 C CA . THR A 1 182 ? -3.295 35.125 35.875 1 87.25 182 THR A CA 1
ATOM 1463 C C . THR A 1 182 ? -3.262 35.75 34.5 1 87.25 182 THR A C 1
ATOM 1465 O O . THR A 1 182 ? -4.082 36.625 34.156 1 87.25 182 THR A O 1
ATOM 1468 N N . GLY A 1 183 ? -2.273 35.406 33.719 1 90.81 183 GLY A N 1
ATOM 1469 C CA . GLY A 1 183 ? -2.166 35.938 32.344 1 90.81 183 GLY A CA 1
ATOM 1470 C C . GLY A 1 183 ? -1.368 37.219 32.281 1 90.81 183 GLY A C 1
ATOM 1471 O O . GLY A 1 183 ? -1.527 38 31.328 1 90.81 183 GLY A O 1
ATOM 1472 N N . ALA A 1 184 ? -0.571 37.469 33.25 1 93.12 184 ALA A N 1
ATOM 1473 C CA . ALA A 1 184 ? 0.201 38.719 33.281 1 93.12 184 ALA A CA 1
ATOM 1474 C C . ALA A 1 184 ? 1.089 38.844 32.031 1 93.12 184 ALA A C 1
ATOM 1476 O O . ALA A 1 184 ? 1.127 39.906 31.391 1 93.12 184 ALA A O 1
ATOM 1477 N N . PRO A 1 185 ? 1.784 37.75 31.703 1 93.88 185 PRO A N 1
ATOM 1478 C CA . PRO A 1 185 ? 2.58 37.875 30.484 1 93.88 185 PRO A CA 1
ATOM 1479 C C . PRO A 1 185 ? 1.724 38.125 29.25 1 93.88 185 PRO A C 1
ATOM 1481 O O . PRO A 1 185 ? 2.168 38.812 28.312 1 93.88 185 PRO A O 1
ATOM 1484 N N . PHE A 1 186 ? 0.533 37.562 29.234 1 94.44 186 PHE A N 1
ATOM 1485 C CA . PHE A 1 186 ? -0.376 37.75 28.109 1 94.44 186 PHE A CA 1
ATOM 1486 C C . PHE A 1 186 ? -0.812 39.219 28.016 1 94.44 186 PHE A C 1
ATOM 1488 O O . PHE A 1 186 ? -0.833 39.781 26.922 1 94.44 186 PHE A O 1
ATOM 1495 N N . VAL A 1 187 ? -1.206 39.812 29.094 1 95.88 187 VAL A N 1
ATOM 1496 C CA . VAL A 1 187 ? -1.622 41.188 29.109 1 95.88 187 VAL A CA 1
ATOM 1497 C C . VAL A 1 187 ? -0.452 42.094 28.688 1 95.88 187 VAL A C 1
ATOM 1499 O O . VAL A 1 187 ? -0.643 43.094 28.016 1 95.88 187 VAL A O 1
ATOM 1502 N N . GLU A 1 188 ? 0.699 41.75 29.156 1 96 188 GLU A N 1
ATOM 1503 C CA . GLU A 1 188 ? 1.872 42.5 28.734 1 96 188 GLU A CA 1
ATOM 1504 C C . GLU A 1 188 ? 2.064 42.406 27.219 1 96 188 GLU A C 1
ATOM 1506 O O . GLU A 1 188 ? 2.449 43.406 26.578 1 96 188 GLU A O 1
ATOM 1511 N N . ALA A 1 189 ? 1.908 41.188 26.719 1 96.06 189 ALA A N 1
ATOM 1512 C CA . ALA A 1 189 ? 2.023 41.062 25.266 1 96.06 189 ALA A CA 1
ATOM 1513 C C . ALA A 1 189 ? 1.017 41.938 24.547 1 96.06 189 ALA A C 1
ATOM 1515 O O . ALA A 1 189 ? 1.326 42.5 23.5 1 96.06 189 ALA A O 1
ATOM 1516 N N . MET A 1 190 ? -0.15 42.062 25.109 1 96.31 190 MET A N 1
ATOM 1517 C CA . MET A 1 190 ? -1.161 42.938 24.547 1 96.31 190 MET A CA 1
ATOM 1518 C C . MET A 1 190 ? -0.719 44.406 24.656 1 96.31 190 MET A C 1
ATOM 1520 O O . MET A 1 190 ? -0.992 45.219 23.766 1 96.31 190 MET A O 1
ATOM 1524 N N . LEU A 1 191 ? -0.107 44.688 25.75 1 96.94 191 LEU A N 1
ATOM 1525 C CA . LEU A 1 191 ? 0.436 46.031 25.969 1 96.94 191 LEU A CA 1
ATOM 1526 C C . LEU A 1 191 ? 1.464 46.375 24.906 1 96.94 191 LEU A C 1
ATOM 1528 O O . LEU A 1 191 ? 1.419 47.469 24.328 1 96.94 191 LEU A O 1
ATOM 1532 N N . LEU A 1 192 ? 2.365 45.5 24.703 1 96.31 192 LEU A N 1
ATOM 1533 C CA . LEU A 1 192 ? 3.395 45.719 23.688 1 96.31 192 LEU A CA 1
ATOM 1534 C C . LEU A 1 192 ? 2.771 45.875 22.312 1 96.31 192 LEU A C 1
ATOM 1536 O O . LEU A 1 192 ? 3.166 46.781 21.547 1 96.31 192 LEU A O 1
ATOM 1540 N N . PHE A 1 193 ? 1.857 45.062 21.969 1 95.75 193 PHE A N 1
ATOM 1541 C CA . PHE A 1 193 ? 1.132 45.188 20.703 1 95.75 193 PHE A CA 1
ATOM 1542 C C . PHE A 1 193 ? 0.457 46.531 20.594 1 95.75 193 PHE A C 1
ATOM 1544 O O . PHE A 1 193 ? 0.548 47.188 19.562 1 95.75 193 PHE A O 1
ATOM 1551 N N . GLY A 1 194 ? -0.246 46.969 21.656 1 96.31 194 GLY A N 1
ATOM 1552 C CA . GLY A 1 194 ? -0.98 48.219 21.656 1 96.31 194 GLY A CA 1
ATOM 1553 C C . GLY A 1 194 ? -0.088 49.438 21.484 1 96.31 194 GLY A C 1
ATOM 1554 O O . GLY A 1 194 ? -0.495 50.438 20.891 1 96.31 194 GLY A O 1
ATOM 1555 N N . MET A 1 195 ? 1.08 49.281 22.016 1 95.25 195 MET A N 1
ATOM 1556 C CA . MET A 1 195 ? 2.016 50.375 21.953 1 95.25 195 MET A CA 1
ATOM 1557 C C . MET A 1 195 ? 2.836 50.344 20.672 1 95.25 195 MET A C 1
ATOM 1559 O O . MET A 1 195 ? 3.477 51.312 20.297 1 95.25 195 MET A O 1
ATOM 1563 N N . GLY A 1 196 ? 2.799 49.219 20.031 1 93.62 196 GLY A N 1
ATOM 1564 C CA . GLY A 1 196 ? 3.6 49.031 18.828 1 93.62 196 GLY A CA 1
ATOM 1565 C C . GLY A 1 196 ? 5.082 48.906 19.109 1 93.62 196 GLY A C 1
ATOM 1566 O O . GLY A 1 196 ? 5.914 49.438 18.359 1 93.62 196 GLY A O 1
ATOM 1567 N N . ILE A 1 197 ? 5.367 48.281 20.266 1 93.88 197 ILE A N 1
ATOM 1568 C CA . ILE A 1 197 ? 6.754 48.125 20.672 1 93.88 197 ILE A CA 1
ATOM 1569 C C . ILE A 1 197 ? 7.168 46.656 20.531 1 93.88 197 ILE A C 1
ATOM 1571 O O . ILE A 1 197 ? 6.406 45.75 20.891 1 93.88 197 ILE A O 1
ATOM 1575 N N . ILE A 1 198 ? 8.312 46.438 19.938 1 92.81 198 ILE A N 1
ATOM 1576 C CA . ILE A 1 198 ? 8.891 45.125 19.828 1 92.81 198 ILE A CA 1
ATOM 1577 C C . ILE A 1 198 ? 10.164 45.031 20.672 1 92.81 198 ILE A C 1
ATOM 1579 O O . ILE A 1 198 ? 11.047 45.875 20.547 1 92.81 198 ILE A O 1
ATOM 1583 N N . LEU A 1 199 ? 10.211 44.094 21.562 1 93.19 199 LEU A N 1
ATOM 1584 C CA . LEU A 1 199 ? 11.391 43.875 22.375 1 93.19 199 LEU A CA 1
ATOM 1585 C C . LEU A 1 199 ? 12.266 42.75 21.781 1 93.19 199 LEU A C 1
ATOM 1587 O O . LEU A 1 199 ? 11.75 41.75 21.344 1 93.19 199 LEU A O 1
ATOM 1591 N N . SER A 1 200 ? 13.508 43 21.766 1 91.31 200 SER A N 1
ATOM 1592 C CA . SER A 1 200 ? 14.438 41.969 21.328 1 91.31 200 SER A CA 1
ATOM 1593 C C . SER A 1 200 ? 14.609 40.906 22.406 1 91.31 200 SER A C 1
ATOM 1595 O O . SER A 1 200 ? 14.211 41.094 23.547 1 91.31 200 SER A O 1
ATOM 1597 N N . GLU A 1 201 ? 15.172 39.812 22.047 1 89.81 201 GLU A N 1
ATOM 1598 C CA . GLU A 1 201 ? 15.422 38.719 23 1 89.81 201 GLU A CA 1
ATOM 1599 C C . GLU A 1 201 ? 16.359 39.188 24.109 1 89.81 201 GLU A C 1
ATOM 1601 O O . GLU A 1 201 ? 16.219 38.781 25.266 1 89.81 201 GLU A O 1
ATOM 1606 N N . GLU A 1 202 ? 17.328 39.969 23.703 1 90.88 202 GLU A N 1
ATOM 1607 C CA . GLU A 1 202 ? 18.266 40.5 24.688 1 90.88 202 GLU A CA 1
ATOM 1608 C C . GLU A 1 202 ? 17.562 41.438 25.672 1 90.88 202 GLU A C 1
ATOM 1610 O O . GLU A 1 202 ? 17.812 41.375 26.875 1 90.88 202 GLU A O 1
ATOM 1615 N N . GLU A 1 203 ? 16.703 42.219 25.141 1 92.69 203 GLU A N 1
ATOM 1616 C CA . GLU A 1 203 ? 15.938 43.125 25.984 1 92.69 203 GLU A CA 1
ATOM 1617 C C . GLU A 1 203 ? 15.008 42.344 26.922 1 92.69 203 GLU A C 1
ATOM 1619 O O . GLU A 1 203 ? 14.867 42.719 28.094 1 92.69 203 GLU A O 1
ATOM 1624 N N . ASP A 1 204 ? 14.422 41.375 26.391 1 93.88 204 ASP A N 1
ATOM 1625 C CA . ASP A 1 204 ? 13.547 40.562 27.203 1 93.88 204 ASP A CA 1
ATOM 1626 C C . ASP A 1 204 ? 14.297 39.938 28.375 1 93.88 204 ASP A C 1
ATOM 1628 O O . ASP A 1 204 ? 13.797 39.938 29.5 1 93.88 204 ASP A O 1
ATOM 1632 N N . ALA A 1 205 ? 15.453 39.5 28.094 1 93.12 205 ALA A N 1
ATOM 1633 C CA . ALA A 1 205 ? 16.266 38.875 29.141 1 93.12 205 ALA A CA 1
ATOM 1634 C C . ALA A 1 205 ? 16.656 39.906 30.203 1 93.12 205 ALA A C 1
ATOM 1636 O O . ALA A 1 205 ? 16.672 39.594 31.391 1 93.12 205 ALA A O 1
ATOM 1637 N N . GLU A 1 206 ? 16.953 41.062 29.766 1 92.75 206 GLU A N 1
ATOM 1638 C CA . GLU A 1 206 ? 17.359 42.125 30.672 1 92.75 206 GLU A CA 1
ATOM 1639 C C . GLU A 1 206 ? 16.203 42.594 31.531 1 92.75 206 GLU A C 1
ATOM 1641 O O . GLU A 1 206 ? 16.391 43.031 32.688 1 92.75 206 GLU A O 1
ATOM 1646 N N . LEU A 1 207 ? 15.039 42.531 31.016 1 94.94 207 LEU A N 1
ATOM 1647 C CA . LEU A 1 207 ? 13.875 43.094 31.688 1 94.94 207 LEU A CA 1
ATOM 1648 C C . LEU A 1 207 ? 13.18 42.062 32.562 1 94.94 207 LEU A C 1
ATOM 1650 O O . LEU A 1 207 ? 12.312 42.406 33.375 1 94.94 207 LEU A O 1
ATOM 1654 N N . ASP A 1 208 ? 13.578 40.875 32.531 1 94.75 208 ASP A N 1
ATOM 1655 C CA . ASP A 1 208 ? 12.922 39.781 33.219 1 94.75 208 ASP A CA 1
ATOM 1656 C C . ASP A 1 208 ? 12.898 40 34.719 1 94.75 208 ASP A C 1
ATOM 1658 O O . ASP A 1 208 ? 11.859 39.812 35.375 1 94.75 208 ASP A O 1
ATOM 1662 N N . PRO A 1 209 ? 14.031 40.406 35.25 1 94.19 209 PRO A N 1
ATOM 1663 C CA . PRO A 1 209 ? 14.023 40.625 36.688 1 94.19 209 PRO A CA 1
ATOM 1664 C C . PRO A 1 209 ? 13.086 41.75 37.125 1 94.19 209 PRO A C 1
ATOM 1666 O O . PRO A 1 209 ? 12.633 41.812 38.281 1 94.19 209 PRO A O 1
ATOM 1669 N N . ILE A 1 210 ? 12.828 42.656 36.219 1 95.94 210 ILE A N 1
ATOM 1670 C CA . ILE A 1 210 ? 11.938 43.781 36.5 1 95.94 210 ILE A CA 1
ATOM 1671 C C . ILE A 1 210 ? 10.484 43.344 36.344 1 95.94 210 ILE A C 1
ATOM 1673 O O . ILE A 1 210 ? 9.617 43.75 37.125 1 95.94 210 ILE A O 1
ATOM 1677 N N . ARG A 1 211 ? 10.18 42.531 35.406 1 96.06 211 ARG A N 1
ATOM 1678 C CA . ARG A 1 211 ? 8.828 42.062 35.094 1 96.06 211 ARG A CA 1
ATOM 1679 C C . ARG A 1 211 ? 8.281 41.156 36.156 1 96.06 211 ARG A C 1
ATOM 1681 O O . ARG A 1 211 ? 7.082 41.156 36.469 1 96.06 211 ARG A O 1
ATOM 1688 N N . LYS A 1 212 ? 9.141 40.375 36.719 1 95.31 212 LYS A N 1
ATOM 1689 C CA . LYS A 1 212 ? 8.68 39.344 37.656 1 95.31 212 LYS A CA 1
ATOM 1690 C C . LYS A 1 212 ? 7.93 39.969 38.812 1 95.31 212 LYS A C 1
ATOM 1692 O O . LYS A 1 212 ? 6.793 39.594 39.125 1 95.31 212 LYS A O 1
ATOM 1697 N N . PRO A 1 213 ? 8.57 40.906 39.531 1 96.31 213 PRO A N 1
ATOM 1698 C CA . PRO A 1 213 ? 7.809 41.5 40.594 1 96.31 213 PRO A CA 1
ATOM 1699 C C . PRO A 1 213 ? 6.555 42.219 40.125 1 96.31 213 PRO A C 1
ATOM 1701 O O . PRO A 1 213 ? 5.547 42.281 40.812 1 96.31 213 PRO A O 1
ATOM 1704 N N . CYS A 1 214 ? 6.605 42.812 38.969 1 96.62 214 CYS A N 1
ATOM 1705 C CA . CYS A 1 214 ? 5.426 43.438 38.375 1 96.62 214 CYS A CA 1
ATOM 1706 C C . CYS A 1 214 ? 4.301 42.438 38.219 1 96.62 214 CYS A C 1
ATOM 1708 O O . CYS A 1 214 ? 3.176 42.656 38.656 1 96.62 214 CYS A O 1
ATOM 1710 N N . TYR A 1 215 ? 4.641 41.312 37.594 1 96.69 215 TYR A N 1
ATOM 1711 C CA . TYR A 1 215 ? 3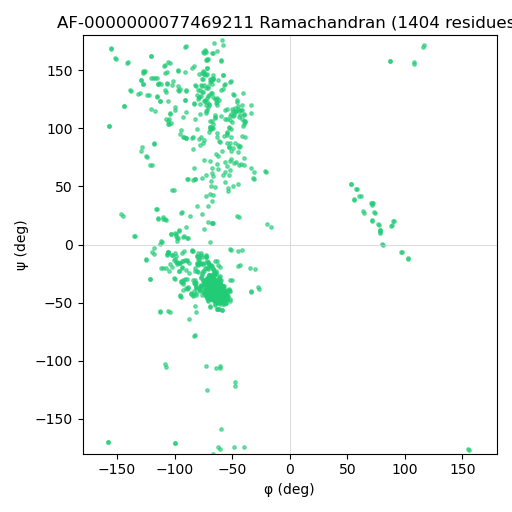.67 40.25 37.375 1 96.69 215 TYR A CA 1
ATOM 1712 C C . TYR A 1 215 ? 3.127 39.688 38.688 1 96.69 215 TYR A C 1
ATOM 1714 O O . TYR A 1 215 ? 1.934 39.406 38.812 1 96.69 215 TYR A O 1
ATOM 1722 N N . ALA A 1 216 ? 4.031 39.531 39.562 1 95.44 216 ALA A N 1
ATOM 1723 C CA . ALA A 1 216 ? 3.635 39.031 40.875 1 95.44 216 ALA A CA 1
ATOM 1724 C C . ALA A 1 216 ? 2.631 39.969 41.562 1 95.44 216 ALA A C 1
ATOM 1726 O O . ALA A 1 216 ? 1.641 39.5 42.125 1 95.44 216 ALA A O 1
ATOM 1727 N N . ALA A 1 217 ? 2.93 41.219 41.5 1 96.06 217 ALA A N 1
ATOM 1728 C CA . ALA A 1 217 ? 2.027 42.219 42.094 1 96.06 217 ALA A CA 1
ATOM 1729 C C . ALA A 1 217 ? 0.645 42.156 41.438 1 96.06 217 ALA A C 1
ATOM 1731 O O . ALA A 1 217 ? -0.374 42.25 42.125 1 96.06 217 ALA A O 1
ATOM 1732 N N . LEU A 1 218 ? 0.624 42.031 40.188 1 95.25 218 LEU A N 1
ATOM 1733 C CA . LEU A 1 218 ? -0.632 41.938 39.469 1 95.25 218 LEU A CA 1
ATOM 1734 C C . LEU A 1 218 ? -1.419 40.688 39.875 1 95.25 218 LEU A C 1
ATOM 1736 O O . LEU A 1 218 ? -2.615 40.781 40.156 1 95.25 218 LEU A O 1
ATOM 1740 N N . GLY A 1 219 ? -0.798 39.562 39.906 1 92.62 219 GLY A N 1
ATOM 1741 C CA . GLY A 1 219 ? -1.448 38.312 40.281 1 92.62 219 GLY A CA 1
ATOM 1742 C C . GLY A 1 219 ? -1.987 38.312 41.688 1 92.62 219 GLY A C 1
ATOM 1743 O O . GLY A 1 219 ? -3.123 37.906 41.938 1 92.62 219 GLY A O 1
ATOM 1744 N N . LEU A 1 220 ? -1.167 38.719 42.562 1 92.69 220 LEU A N 1
ATOM 1745 C CA . LEU A 1 220 ? -1.553 38.719 43.969 1 92.69 220 LEU A CA 1
ATOM 1746 C C . LEU A 1 220 ? -2.648 39.75 44.219 1 92.69 220 LEU A C 1
ATOM 1748 O O . LEU A 1 220 ? -3.512 39.531 45.094 1 92.69 220 LEU A O 1
ATOM 1752 N N . ALA A 1 221 ? -2.582 40.875 43.562 1 93.88 221 ALA A N 1
ATOM 1753 C CA . ALA A 1 221 ? -3.67 41.844 43.688 1 93.88 221 ALA A CA 1
ATOM 1754 C C . ALA A 1 221 ? -5.008 41.219 43.281 1 93.88 221 ALA A C 1
ATOM 1756 O O . ALA A 1 221 ? -6.02 41.438 43.969 1 93.88 221 ALA A O 1
ATOM 1757 N N . ASN A 1 222 ? -5.012 40.531 42.188 1 90.88 222 ASN A N 1
ATOM 1758 C CA . ASN A 1 222 ? -6.227 39.844 41.781 1 90.88 222 ASN A CA 1
ATOM 1759 C C . ASN A 1 222 ? -6.719 38.875 42.844 1 90.88 222 ASN A C 1
ATOM 1761 O O . ASN A 1 222 ? -7.926 38.781 43.062 1 90.88 222 ASN A O 1
ATOM 1765 N N . ASP A 1 223 ? -5.785 38.188 43.438 1 89.19 223 ASP A N 1
ATOM 1766 C CA . ASP A 1 223 ? -6.145 37.281 44.5 1 89.19 223 ASP A CA 1
ATOM 1767 C C . ASP A 1 223 ? -6.773 38.031 45.688 1 89.19 223 ASP A C 1
ATOM 1769 O O . ASP A 1 223 ? -7.754 37.562 46.281 1 89.19 223 ASP A O 1
ATOM 1773 N N . TYR A 1 224 ? -6.152 39.062 45.969 1 91.38 224 TYR A N 1
ATOM 1774 C CA . TYR A 1 224 ? -6.637 39.875 47.094 1 91.38 224 TYR A CA 1
ATOM 1775 C C . TYR A 1 224 ? -8.086 40.281 46.875 1 91.38 224 TYR A C 1
ATOM 1777 O O . TYR A 1 224 ? -8.906 40.188 47.781 1 91.38 224 TYR A O 1
ATOM 1785 N N . PHE A 1 225 ? -8.43 40.688 45.719 1 89.06 225 PHE A N 1
ATOM 1786 C CA . PHE A 1 225 ? -9.766 41.219 45.438 1 89.06 225 PHE A CA 1
ATOM 1787 C C . PHE A 1 225 ? -10.742 40.062 45.188 1 89.06 225 PHE A C 1
ATOM 1789 O O . PHE A 1 225 ? -11.953 40.219 45.344 1 89.06 225 PHE A O 1
ATOM 1796 N N . SER A 1 226 ? -10.266 38.938 44.812 1 81.81 226 SER A N 1
ATOM 1797 C CA . SER A 1 226 ? -11.141 37.812 44.5 1 81.81 226 SER A CA 1
ATOM 1798 C C . SER A 1 226 ? -11.461 37 45.75 1 81.81 226 SER A C 1
ATOM 1800 O O . SER A 1 226 ? -12.438 36.25 45.75 1 81.81 226 SER A O 1
ATOM 1802 N N . PHE A 1 227 ? -10.609 37.031 46.812 1 71.5 227 PHE A N 1
ATOM 1803 C CA . PHE A 1 227 ? -10.75 36.219 48 1 71.5 227 PHE A CA 1
ATOM 1804 C C . PHE A 1 227 ? -11.922 36.719 48.844 1 71.5 227 PHE A C 1
ATOM 1806 O O . PHE A 1 227 ? -12.094 37.906 49.031 1 71.5 227 PHE A O 1
ATOM 1813 N N . ASP A 1 228 ? -13.039 36 49.094 1 63.97 228 ASP A N 1
ATOM 1814 C CA . ASP A 1 228 ? -14.148 36.406 49.938 1 63.97 228 ASP A CA 1
ATOM 1815 C C . ASP A 1 228 ? -13.844 36.156 51.406 1 63.97 228 ASP A C 1
ATOM 1817 O O . ASP A 1 228 ? -14.461 36.75 52.312 1 63.97 228 ASP A O 1
ATOM 1821 N N . ARG A 1 229 ? -13.523 34.875 51.938 1 60.53 229 ARG A N 1
ATOM 1822 C CA . ARG A 1 229 ? -13.891 34.406 53.281 1 60.53 229 ARG A CA 1
ATOM 1823 C C . ARG A 1 229 ? -12.773 34.688 54.281 1 60.53 229 ARG A C 1
ATOM 1825 O O . ARG A 1 229 ? -13.031 34.906 55.469 1 60.53 229 ARG A O 1
ATOM 1832 N N . ASP A 1 230 ? -11.453 34.531 53.906 1 63.62 230 ASP A N 1
ATOM 1833 C CA . ASP A 1 230 ? -10.523 34.438 55.031 1 63.62 230 ASP A CA 1
ATOM 1834 C C . ASP A 1 230 ? -9.695 35.719 55.156 1 63.62 230 ASP A C 1
ATOM 1836 O O . ASP A 1 230 ? -8.875 36 54.281 1 63.62 230 ASP A O 1
ATOM 1840 N N . ASN A 1 231 ? -9.953 36.531 56.156 1 71.44 231 ASN A N 1
ATOM 1841 C CA . ASN A 1 231 ? -9.367 37.844 56.438 1 71.44 231 ASN A CA 1
ATOM 1842 C C . ASN A 1 231 ? -7.855 37.75 56.594 1 71.44 231 ASN A C 1
ATOM 1844 O O . ASN A 1 231 ? -7.125 38.625 56.125 1 71.44 231 ASN A O 1
ATOM 1848 N N . ALA A 1 232 ? -7.418 36.719 57.281 1 72.44 232 ALA A N 1
ATOM 1849 C CA . ALA A 1 232 ? -5.98 36.625 57.5 1 72.44 232 ALA A CA 1
ATOM 1850 C C . ALA A 1 232 ? -5.23 36.375 56.188 1 72.44 232 ALA A C 1
ATOM 1852 O O . ALA A 1 232 ? -4.195 37 55.938 1 72.44 232 ALA A O 1
ATOM 1853 N N . ALA A 1 233 ? -5.785 35.625 55.438 1 79.25 233 ALA A N 1
ATOM 1854 C CA . ALA A 1 233 ? -5.172 35.344 54.156 1 79.25 233 ALA A CA 1
ATOM 1855 C C . ALA A 1 233 ? -5.207 36.562 53.219 1 79.25 233 ALA A C 1
ATOM 1857 O O . ALA A 1 233 ? -4.262 36.781 52.469 1 79.25 233 ALA A O 1
ATOM 1858 N N . LYS A 1 234 ? -6.156 37.281 53.438 1 87.69 234 LYS A N 1
ATOM 1859 C CA . LYS A 1 234 ? -6.309 38.469 52.625 1 87.69 234 LYS A CA 1
ATOM 1860 C C . LYS A 1 234 ? -5.254 39.531 53 1 87.69 234 LYS A C 1
ATOM 1862 O O . LYS A 1 234 ? -4.672 40.156 52.125 1 87.69 234 LYS A O 1
ATOM 1867 N N . GLU A 1 235 ? -5.047 39.625 54.281 1 89 235 GLU A N 1
ATOM 1868 C CA . GLU A 1 235 ? -4.055 40.594 54.75 1 89 235 GLU A CA 1
ATOM 1869 C C . GLU A 1 235 ? -2.645 40.156 54.344 1 89 235 GLU A C 1
ATOM 1871 O O . GLU A 1 235 ? -1.817 41 54 1 89 235 GLU A O 1
ATOM 1876 N N . MET A 1 236 ? -2.412 38.938 54.406 1 87.94 236 MET A N 1
ATOM 1877 C CA . MET A 1 236 ? -1.109 38.406 54 1 87.94 236 MET A CA 1
ATOM 1878 C C . MET A 1 236 ? -0.887 38.656 52.5 1 87.94 236 MET A C 1
ATOM 1880 O O . MET A 1 236 ? 0.217 39 52.094 1 87.94 236 MET A O 1
ATOM 1884 N N . THR A 1 237 ? -1.896 38.438 51.812 1 91.31 237 THR A N 1
ATOM 1885 C CA . THR A 1 237 ? -1.822 38.656 50.375 1 91.31 237 THR A CA 1
ATOM 1886 C C . THR A 1 237 ? -1.596 40.125 50.062 1 91.31 237 THR A C 1
ATOM 1888 O O . THR A 1 237 ? -0.822 40.469 49.156 1 91.31 237 THR A O 1
ATOM 1891 N N . LYS A 1 238 ? -2.264 40.938 50.781 1 93.19 238 LYS A N 1
ATOM 1892 C CA . LYS A 1 238 ? -2.111 42.375 50.594 1 93.19 238 LYS A CA 1
ATOM 1893 C C . LYS A 1 238 ? -0.679 42.812 50.875 1 93.19 238 LYS A C 1
ATOM 1895 O O . LYS A 1 238 ? -0.106 43.594 50.125 1 93.19 238 LYS A O 1
ATOM 1900 N N . GLN A 1 239 ? -0.112 42.281 51.906 1 92.88 239 GLN A N 1
ATOM 1901 C CA . GLN A 1 239 ? 1.257 42.625 52.281 1 92.88 239 GLN A CA 1
ATOM 1902 C C . GLN A 1 239 ? 2.25 42.125 51.25 1 92.88 239 GLN A C 1
ATOM 1904 O O . GLN A 1 239 ? 3.213 42.844 50.906 1 92.88 239 GLN A O 1
ATOM 1909 N N . ALA A 1 240 ? 1.988 40.969 50.844 1 93.19 240 ALA A N 1
ATOM 1910 C CA . ALA A 1 240 ? 2.85 40.438 49.812 1 93.19 240 ALA A CA 1
ATOM 1911 C C . ALA A 1 240 ? 2.744 41.25 48.531 1 93.19 240 ALA A C 1
ATOM 1913 O O . ALA A 1 240 ? 3.748 41.5 47.844 1 93.19 240 ALA A O 1
ATOM 1914 N N . THR A 1 241 ? 1.558 41.656 48.156 1 95.25 241 THR A N 1
ATOM 1915 C CA . THR A 1 241 ? 1.332 42.5 47 1 95.25 241 THR A CA 1
ATOM 1916 C C . THR A 1 241 ? 2.088 43.812 47.125 1 95.25 241 THR A C 1
ATOM 1918 O O . THR A 1 241 ? 2.742 44.25 46.156 1 95.25 241 THR A O 1
ATOM 1921 N N . LYS A 1 242 ? 2.018 44.406 48.25 1 95.44 242 LYS A N 1
ATOM 1922 C CA . LYS A 1 242 ? 2.697 45.688 48.5 1 95.44 242 LYS A CA 1
ATOM 1923 C C . LYS A 1 242 ? 4.207 45.531 48.344 1 95.44 242 LYS A C 1
ATOM 1925 O O . LYS A 1 242 ? 4.871 46.438 47.781 1 95.44 242 LYS A O 1
ATOM 1930 N N . ARG A 1 243 ? 4.66 44.469 48.812 1 95.19 243 ARG A N 1
ATOM 1931 C CA . ARG A 1 243 ? 6.094 44.219 48.719 1 95.19 243 ARG A CA 1
ATOM 1932 C C . ARG A 1 243 ? 6.547 44.125 47.281 1 95.19 243 ARG A C 1
ATOM 1934 O O . ARG A 1 243 ? 7.566 44.719 46.906 1 95.19 243 ARG A O 1
ATOM 1941 N N . TYR A 1 244 ? 5.836 43.406 46.531 1 96.25 244 TYR A N 1
ATOM 1942 C CA . TYR A 1 244 ? 6.211 43.25 45.125 1 96.25 244 TYR A CA 1
ATOM 1943 C C . TYR A 1 244 ? 6.02 44.562 44.375 1 96.25 244 TYR A C 1
ATOM 1945 O O . TYR A 1 244 ? 6.781 44.844 43.438 1 96.25 244 TYR A O 1
ATOM 1953 N N . GLU A 1 245 ? 4.98 45.375 44.688 1 96.81 245 GLU A N 1
ATOM 1954 C CA . GLU A 1 245 ? 4.801 46.688 44.094 1 96.81 245 GLU A CA 1
ATOM 1955 C C . GLU A 1 245 ? 6.02 47.562 44.312 1 96.81 245 GLU A C 1
ATOM 1957 O O . GLU A 1 245 ? 6.508 48.219 43.375 1 96.81 245 GLU A O 1
ATOM 1962 N N . GLU A 1 246 ? 6.449 47.562 45.531 1 96.5 246 GLU A N 1
ATOM 1963 C CA . GLU A 1 246 ? 7.602 48.375 45.906 1 96.5 246 GLU A CA 1
ATOM 1964 C C . GLU A 1 246 ? 8.875 47.875 45.219 1 96.5 246 GLU A C 1
ATOM 1966 O O . GLU A 1 246 ? 9.688 48.656 44.75 1 96.5 246 GLU A O 1
ATOM 1971 N N . GLU A 1 247 ? 8.969 46.594 45.281 1 96.56 247 GLU A N 1
ATOM 1972 C CA . GLU A 1 247 ? 10.133 46 44.625 1 96.56 247 GLU A CA 1
ATOM 1973 C C . GLU A 1 247 ? 10.188 46.375 43.125 1 96.56 247 GLU A C 1
ATOM 1975 O O . GLU A 1 247 ? 11.258 46.656 42.594 1 96.56 247 GLU A O 1
ATOM 1980 N N . PHE A 1 248 ? 9.102 46.344 42.438 1 97.06 248 PHE A N 1
ATOM 1981 C CA . PHE A 1 248 ? 9.031 46.688 41.031 1 97.06 248 PHE A CA 1
ATOM 1982 C C . PHE A 1 248 ? 9.484 48.125 40.781 1 97.06 248 PHE A C 1
ATOM 1984 O O . PHE A 1 248 ? 10.32 48.375 39.938 1 97.06 248 PHE A O 1
ATOM 1991 N N . LEU A 1 249 ? 8.984 49.062 41.531 1 96.19 249 LEU A N 1
ATOM 1992 C CA . LEU A 1 249 ? 9.352 50.469 41.375 1 96.19 249 LEU A CA 1
ATOM 1993 C C . LEU A 1 249 ? 10.844 50.656 41.625 1 96.19 249 LEU A C 1
ATOM 1995 O O . LEU A 1 249 ? 11.5 51.469 40.969 1 96.19 249 LEU A O 1
ATOM 1999 N N . GLU A 1 250 ? 11.305 49.969 42.688 1 96.38 250 GLU A N 1
ATOM 2000 C CA . GLU A 1 250 ? 12.727 50.031 43 1 96.38 250 GLU A CA 1
ATOM 2001 C C . GLU A 1 250 ? 13.586 49.531 41.844 1 96.38 250 GLU A C 1
ATOM 2003 O O . GLU A 1 250 ? 14.594 50.156 41.5 1 96.38 250 GLU A O 1
ATOM 2008 N N . LYS A 1 251 ? 13.156 48.469 41.375 1 96.81 251 LYS A N 1
ATOM 2009 C CA . LYS A 1 251 ? 13.914 47.875 40.25 1 96.81 251 LYS A CA 1
ATOM 2010 C C . LYS A 1 251 ? 13.844 48.781 39.031 1 96.81 251 LYS A C 1
ATOM 2012 O O . LYS A 1 251 ? 14.805 48.844 38.25 1 96.81 251 LYS A O 1
ATOM 2017 N N . CYS A 1 252 ? 12.703 49.375 38.75 1 95.88 252 CYS A N 1
ATOM 2018 C CA . CYS A 1 252 ? 12.594 50.344 37.656 1 95.88 252 CYS A CA 1
ATOM 2019 C C . CYS A 1 252 ? 13.578 51.5 37.812 1 95.88 252 CYS A C 1
ATOM 2021 O O . CYS A 1 252 ? 14.266 51.875 36.875 1 95.88 252 CYS A O 1
ATOM 2023 N N . THR A 1 253 ? 13.68 52 39 1 95.5 253 THR A N 1
ATOM 2024 C CA . THR A 1 253 ? 14.57 53.125 39.281 1 95.5 253 THR A CA 1
ATOM 2025 C C . THR A 1 253 ? 16.031 52.688 39.125 1 95.5 253 THR A C 1
ATOM 2027 O O . THR A 1 253 ? 16.828 53.438 38.562 1 95.5 253 THR A O 1
ATOM 2030 N N . GLU A 1 254 ? 16.312 51.531 39.656 1 95.38 254 GLU A N 1
ATOM 2031 C CA . GLU A 1 254 ? 17.672 51 39.5 1 95.38 254 GLU A CA 1
ATOM 2032 C C . GLU A 1 254 ? 18.062 50.812 38.031 1 95.38 254 GLU A C 1
ATOM 2034 O O . GLU A 1 254 ? 19.172 51.125 37.625 1 95.38 254 GLU A O 1
ATOM 2039 N N . TYR A 1 255 ? 17.156 50.312 37.312 1 95.25 255 TYR A N 1
ATOM 2040 C CA . TYR A 1 255 ? 17.406 50.062 35.906 1 95.25 255 TYR A CA 1
ATOM 2041 C C . TYR A 1 255 ? 17.609 51.375 35.156 1 95.25 255 TYR A C 1
ATOM 2043 O O . TYR A 1 255 ? 18.5 51.469 34.312 1 95.25 255 TYR A O 1
ATOM 2051 N N . ARG A 1 256 ? 16.766 52.375 35.438 1 94.19 256 ARG A N 1
ATOM 2052 C CA . ARG A 1 256 ? 16.891 53.688 34.812 1 94.19 256 ARG A CA 1
ATOM 2053 C C . ARG A 1 256 ? 18.25 54.312 35.125 1 94.19 256 ARG A C 1
ATOM 2055 O O . ARG A 1 256 ? 18.828 55 34.281 1 94.19 256 ARG A O 1
ATOM 2062 N N . ARG A 1 257 ? 18.766 54.094 36.281 1 93.44 257 ARG A N 1
ATOM 2063 C CA . ARG A 1 257 ? 20.047 54.625 36.719 1 93.44 257 ARG A CA 1
ATOM 2064 C C . ARG A 1 257 ? 21.203 53.906 36.031 1 93.44 257 ARG A C 1
ATOM 2066 O O . ARG A 1 257 ? 22.156 54.531 35.562 1 93.44 257 ARG A O 1
ATOM 2073 N N . ALA A 1 258 ? 21.047 52.656 36 1 92.62 258 ALA A N 1
ATOM 2074 C CA . ALA A 1 258 ? 22.141 51.812 35.5 1 92.62 258 ALA A CA 1
ATOM 2075 C C . ALA A 1 258 ? 22.297 52 34 1 92.62 258 ALA A C 1
ATOM 2077 O O . ALA A 1 258 ? 23.422 51.938 33.469 1 92.62 258 ALA A O 1
ATOM 2078 N N . TYR A 1 259 ? 21.266 52.25 33.281 1 88.69 259 TYR A N 1
ATOM 2079 C CA . TYR A 1 259 ? 21.344 52.312 31.844 1 88.69 259 TYR A CA 1
ATOM 2080 C C . TYR A 1 259 ? 21.031 53.688 31.328 1 88.69 259 TYR A C 1
ATOM 2082 O O . TYR A 1 259 ? 20.578 53.875 30.203 1 88.69 259 TYR A O 1
ATOM 2090 N N . ALA A 1 260 ? 21.344 54.688 32.094 1 84.38 260 ALA A N 1
ATOM 2091 C CA . ALA A 1 260 ? 21.078 56.094 31.734 1 84.38 260 ALA A CA 1
ATOM 2092 C C . ALA A 1 260 ? 22.016 56.562 30.625 1 84.38 260 ALA A C 1
ATOM 2094 O O . ALA A 1 260 ? 23.219 56.344 30.688 1 84.38 260 ALA A O 1
ATOM 2095 N N . PRO A 1 261 ? 21.391 57 29.562 1 86.5 261 PRO A N 1
ATOM 2096 C CA . PRO A 1 261 ? 19.969 57.312 29.328 1 86.5 261 PRO A CA 1
ATOM 2097 C C . PRO A 1 261 ? 19.219 56.156 28.656 1 86.5 261 PRO A C 1
ATOM 2099 O O . PRO A 1 261 ? 19.719 55.594 27.688 1 86.5 261 PRO A O 1
ATOM 2102 N N . LEU A 1 262 ? 18.156 55.875 29.156 1 90.06 262 LEU A N 1
ATOM 2103 C CA . LEU A 1 262 ? 17.344 54.781 28.656 1 90.06 262 LEU A CA 1
ATOM 2104 C C . LEU A 1 262 ? 16.625 55.156 27.375 1 90.06 262 LEU A C 1
ATOM 2106 O O . LEU A 1 262 ? 16.109 56.281 27.25 1 90.06 262 LEU A O 1
ATOM 2110 N N . PRO A 1 263 ? 16.766 54.25 26.438 1 91.25 263 PRO A N 1
ATOM 2111 C CA . PRO A 1 263 ? 15.969 54.531 25.234 1 91.25 263 PRO A CA 1
ATOM 2112 C C . PRO A 1 263 ? 14.5 54.812 25.547 1 91.25 263 PRO A C 1
ATOM 2114 O O . PRO A 1 263 ? 13.922 54.156 26.438 1 91.25 263 PRO A O 1
ATOM 2117 N N . GLU A 1 264 ? 13.938 55.719 24.875 1 90 264 GLU A N 1
ATOM 2118 C CA . GLU A 1 264 ? 12.562 56.156 25.109 1 90 264 GLU A CA 1
ATOM 2119 C C . GLU A 1 264 ? 11.602 54.969 25.094 1 90 264 GLU A C 1
ATOM 2121 O O . GLU A 1 264 ? 10.664 54.938 25.875 1 90 264 GLU A O 1
ATOM 2126 N N . LYS A 1 265 ? 11.852 54.062 24.172 1 92.38 265 LYS A N 1
ATOM 2127 C CA . LYS A 1 265 ? 11.016 52.875 24.047 1 92.38 265 LYS A CA 1
ATOM 2128 C C . LYS A 1 265 ? 10.969 52.094 25.359 1 92.38 265 LYS A C 1
ATOM 2130 O O . LYS A 1 265 ? 9.891 51.688 25.812 1 92.38 265 LYS A O 1
ATOM 2135 N N . LEU A 1 266 ? 12.062 51.969 25.969 1 94.06 266 LEU A N 1
ATOM 2136 C CA . LEU A 1 266 ? 12.156 51.188 27.203 1 94.06 266 LEU A CA 1
ATOM 2137 C C . LEU A 1 266 ? 11.617 51.969 28.391 1 94.06 266 LEU A C 1
ATOM 2139 O O . LEU A 1 266 ? 10.992 51.375 29.281 1 94.06 266 LEU A O 1
ATOM 2143 N N . ASP A 1 267 ? 11.93 53.219 28.391 1 93.88 267 ASP A N 1
ATOM 2144 C CA . ASP A 1 267 ? 11.414 54.031 29.469 1 93.88 267 ASP A CA 1
ATOM 2145 C C . ASP A 1 267 ? 9.891 54.062 29.469 1 93.88 267 ASP A C 1
ATOM 2147 O O . ASP A 1 267 ? 9.266 53.906 30.516 1 93.88 267 ASP A O 1
ATOM 2151 N N . ARG A 1 268 ? 9.328 54.25 28.328 1 94.25 268 ARG A N 1
ATOM 2152 C CA . ARG A 1 268 ? 7.879 54.25 28.172 1 94.25 268 ARG A CA 1
ATOM 2153 C C . ARG A 1 268 ? 7.289 52.906 28.531 1 94.25 268 ARG A C 1
ATOM 2155 O O . ARG A 1 268 ? 6.188 52.812 29.094 1 94.25 268 ARG A O 1
ATOM 2162 N N . TYR A 1 269 ? 8.016 51.906 28.172 1 95.88 269 TYR A N 1
ATOM 2163 C CA . TYR A 1 269 ? 7.602 50.562 28.484 1 95.88 269 TYR A CA 1
ATOM 2164 C C . TYR A 1 269 ? 7.508 50.344 30 1 95.88 269 TYR A C 1
ATOM 2166 O O . TYR A 1 269 ? 6.543 49.75 30.484 1 95.88 269 TYR A O 1
ATOM 2174 N N . LEU A 1 270 ? 8.461 50.781 30.703 1 96.06 270 LEU A N 1
ATOM 2175 C CA . LEU A 1 270 ? 8.461 50.656 32.156 1 96.06 270 LEU A CA 1
ATOM 2176 C C . LEU A 1 270 ? 7.316 51.438 32.781 1 96.06 270 LEU A C 1
ATOM 2178 O O . LEU A 1 270 ? 6.676 50.969 33.719 1 96.06 270 LEU A O 1
ATOM 2182 N N . ASP A 1 271 ? 7.059 52.594 32.219 1 95.12 271 ASP A N 1
ATOM 2183 C CA . ASP A 1 271 ? 5.914 53.375 32.688 1 95.12 271 ASP A CA 1
ATOM 2184 C C . ASP A 1 271 ? 4.605 52.625 32.438 1 95.12 271 ASP A C 1
ATOM 2186 O O . ASP A 1 271 ? 3.713 52.625 33.281 1 95.12 271 ASP A O 1
ATOM 2190 N N . ALA A 1 272 ? 4.562 52.094 31.281 1 96.5 272 ALA A N 1
ATOM 2191 C CA . ALA A 1 272 ? 3.35 51.375 30.906 1 96.5 272 ALA A CA 1
ATOM 2192 C C . ALA A 1 272 ? 3.088 50.219 31.875 1 96.5 272 ALA A C 1
ATOM 2194 O O . ALA A 1 272 ? 1.938 49.938 32.219 1 96.5 272 ALA A O 1
ATOM 2195 N N . LEU A 1 273 ? 4.117 49.531 32.25 1 97.06 273 LEU A N 1
ATOM 2196 C CA . LEU A 1 273 ? 3.98 48.438 33.219 1 97.06 273 LEU A CA 1
ATOM 2197 C C . LEU A 1 273 ? 3.453 48.969 34.531 1 97.06 273 LEU A C 1
ATOM 2199 O O . LEU A 1 273 ? 2.619 48.312 35.188 1 97.06 273 LEU A O 1
ATOM 2203 N N . ALA A 1 274 ? 4 50.062 34.938 1 96.62 274 ALA A N 1
ATOM 2204 C CA . ALA A 1 274 ? 3.555 50.656 36.188 1 96.62 274 ALA A CA 1
ATOM 2205 C C . ALA A 1 274 ? 2.074 51 36.125 1 96.62 274 ALA A C 1
ATOM 2207 O O . ALA A 1 274 ? 1.338 50.812 37.094 1 96.62 274 ALA A O 1
ATOM 2208 N N . TYR A 1 275 ? 1.673 51.594 35.031 1 96.44 275 TYR A N 1
ATOM 2209 C CA . TYR A 1 275 ? 0.264 51.938 34.875 1 96.44 275 TYR A CA 1
ATOM 2210 C C . TYR A 1 275 ? -0.604 50.688 34.875 1 96.44 275 TYR A C 1
ATOM 2212 O O . TYR A 1 275 ? -1.747 50.688 35.344 1 96.44 275 TYR A O 1
ATOM 2220 N N . GLN A 1 276 ? -0.09 49.625 34.312 1 96.81 276 GLN A N 1
ATOM 2221 C CA . GLN A 1 276 ? -0.82 48.344 34.344 1 96.81 276 GLN A CA 1
ATOM 2222 C C . GLN A 1 276 ? -1.137 47.906 35.75 1 96.81 276 GLN A C 1
ATOM 2224 O O . GLN A 1 276 ? -2.244 47.469 36.062 1 96.81 276 GLN A O 1
ATOM 2229 N N . VAL A 1 277 ? -0.177 48.031 36.594 1 96.62 277 VAL A N 1
ATOM 2230 C CA . VAL A 1 277 ? -0.344 47.656 38 1 96.62 277 VAL A CA 1
ATOM 2231 C C . VAL A 1 277 ? -1.422 48.5 38.656 1 96.62 277 VAL A C 1
ATOM 2233 O O . VAL A 1 277 ? -2.373 47.969 39.219 1 96.62 277 VAL A O 1
ATOM 2236 N N . SER A 1 278 ? -1.291 49.844 38.594 1 96.81 278 SER A N 1
ATOM 2237 C CA . SER A 1 278 ? -2.268 50.719 39.219 1 96.81 278 SER A CA 1
ATOM 2238 C C . SER A 1 278 ? -3.641 50.562 38.562 1 96.81 278 SER A C 1
ATOM 2240 O O . SER A 1 278 ? -4.66 50.562 39.25 1 96.81 278 SER A O 1
ATOM 2242 N N . GLY A 1 279 ? -3.637 50.469 37.281 1 95.94 279 GLY A N 1
ATOM 2243 C CA . GLY A 1 279 ? -4.898 50.281 36.562 1 95.94 279 GLY A CA 1
ATOM 2244 C C . GLY A 1 279 ? -5.629 49.031 37 1 95.94 279 GLY A C 1
ATOM 2245 O O . GLY A 1 279 ? -6.852 49.031 37.125 1 95.94 279 GLY A O 1
ATOM 2246 N N . ASN A 1 280 ? -4.914 47.938 37.094 1 95.88 280 ASN A N 1
ATOM 2247 C CA . ASN A 1 280 ? -5.496 46.688 37.5 1 95.88 280 ASN A CA 1
ATOM 2248 C C . ASN A 1 280 ? -6.137 46.781 38.906 1 95.88 280 ASN A C 1
ATOM 2250 O O . ASN A 1 280 ? -7.215 46.219 39.125 1 95.88 280 ASN A O 1
ATOM 2254 N N . VAL A 1 281 ? -5.453 47.375 39.781 1 95.62 281 VAL A N 1
ATOM 2255 C CA . VAL A 1 281 ? -5.961 47.5 41.125 1 95.62 281 VAL A CA 1
ATOM 2256 C C . VAL A 1 281 ? -7.238 48.344 41.125 1 95.62 281 VAL A C 1
ATOM 2258 O O . VAL A 1 281 ? -8.242 47.938 41.75 1 95.62 281 VAL A O 1
ATOM 2261 N N . VAL A 1 282 ? -7.207 49.469 40.469 1 94.19 282 VAL A N 1
ATOM 2262 C CA . VAL A 1 282 ? -8.359 50.344 40.438 1 94.19 282 VAL A CA 1
ATOM 2263 C C . VAL A 1 282 ? -9.539 49.656 39.75 1 94.19 282 VAL A C 1
ATOM 2265 O O . VAL A 1 282 ? -10.68 49.75 40.219 1 94.19 282 VAL A O 1
ATOM 2268 N N . TRP A 1 283 ? -9.258 49.031 38.656 1 93.5 283 TRP A N 1
ATOM 2269 C CA . TRP A 1 283 ? -10.297 48.25 37.969 1 93.5 283 TRP A CA 1
ATOM 2270 C C . TRP A 1 283 ? -10.906 47.219 38.906 1 93.5 283 TRP A C 1
ATOM 2272 O O . TRP A 1 283 ? -12.117 47 38.906 1 93.5 283 TRP A O 1
ATOM 2282 N N . SER A 1 284 ? -10.188 46.562 39.719 1 92.88 284 SER A N 1
ATOM 2283 C CA . SER A 1 284 ? -10.586 45.438 40.531 1 92.88 284 SER A CA 1
ATOM 2284 C C . SER A 1 284 ? -11.453 45.906 41.719 1 92.88 284 SER A C 1
ATOM 2286 O O . SER A 1 284 ? -12.164 45.125 42.312 1 92.88 284 SER A O 1
ATOM 2288 N N . LEU A 1 285 ? -11.438 47.156 42 1 90.75 285 LEU A N 1
ATOM 2289 C CA . LEU A 1 285 ? -12.156 47.719 43.156 1 90.75 285 LEU A CA 1
ATOM 2290 C C . LEU A 1 285 ? -13.664 47.5 43 1 90.75 285 LEU A C 1
ATOM 2292 O O . LEU A 1 285 ? -14.367 47.281 43.969 1 90.75 285 LEU A O 1
ATOM 2296 N N . ASN A 1 286 ? -14.086 47.562 41.75 1 86.25 286 ASN A N 1
ATOM 2297 C CA . ASN A 1 286 ? -15.523 47.469 41.562 1 86.25 286 ASN A CA 1
ATOM 2298 C C . ASN A 1 286 ? -15.867 46.75 40.25 1 86.25 286 ASN A C 1
ATOM 2300 O O . ASN A 1 286 ? -16.875 47.031 39.625 1 86.25 286 ASN A O 1
ATOM 2304 N N . CYS A 1 287 ? -15.039 45.938 39.781 1 87.75 287 CYS A N 1
ATOM 2305 C CA . CYS A 1 287 ? -15.359 45.219 38.562 1 87.75 287 CYS A CA 1
ATOM 2306 C C . CYS A 1 287 ? -16.375 44.125 38.812 1 87.75 287 CYS A C 1
ATOM 2308 O O . CYS A 1 287 ? -16.344 43.469 39.875 1 87.75 287 CYS A O 1
ATOM 2310 N N . PRO A 1 288 ? -17.203 43.844 37.906 1 82.06 288 PRO A N 1
ATOM 2311 C CA . PRO A 1 288 ? -18.234 42.844 38.125 1 82.06 288 PRO A CA 1
ATOM 2312 C C . PRO A 1 288 ? -17.656 41.438 38.281 1 82.06 288 PRO A C 1
ATOM 2314 O O . PRO A 1 288 ? -18.312 40.531 38.844 1 82.06 288 PRO A O 1
ATOM 2317 N N . ARG A 1 289 ? -16.5 41.156 37.844 1 82.94 289 ARG A N 1
ATOM 2318 C CA . ARG A 1 289 ? -15.844 39.844 37.969 1 82.94 289 ARG A CA 1
ATOM 2319 C C . ARG A 1 289 ? -15.641 39.469 39.438 1 82.94 289 ARG A C 1
ATOM 2321 O O . ARG A 1 289 ? -15.805 38.312 39.812 1 82.94 289 ARG A O 1
ATOM 2328 N N . TYR A 1 290 ? -15.336 40.469 40.188 1 82.88 290 TYR A N 1
ATOM 2329 C CA . TYR A 1 290 ? -15.078 40.219 41.625 1 82.88 290 TYR A CA 1
ATOM 2330 C C . TYR A 1 290 ? -16.234 40.688 42.469 1 82.88 290 TYR A C 1
ATOM 2332 O O . TYR A 1 290 ? -16.406 40.25 43.594 1 82.88 290 TYR A O 1
ATOM 2340 N N . HIS A 1 291 ? -16.953 41.625 41.844 1 82.19 291 HIS A N 1
ATOM 2341 C CA . HIS A 1 291 ? -18.094 42.188 42.562 1 82.19 291 HIS A CA 1
ATOM 2342 C C . HIS A 1 291 ? -19.359 42.125 41.719 1 82.19 291 HIS A C 1
ATOM 2344 O O . HIS A 1 291 ? -19.766 43.125 41.125 1 82.19 291 HIS A O 1
ATOM 2350 N N . PRO A 1 292 ? -19.984 41.031 41.75 1 77.56 292 PRO A N 1
ATOM 2351 C CA . PRO A 1 292 ? -21.141 40.812 40.875 1 77.56 292 PRO A CA 1
ATOM 2352 C C . PRO A 1 292 ? -22.297 41.75 41.125 1 77.56 292 PRO A C 1
ATOM 2354 O O . PRO A 1 292 ? -23.156 41.969 40.281 1 77.56 292 PRO A O 1
ATOM 2357 N N . GLU A 1 293 ? -22.281 42.375 42.281 1 76.06 293 GLU A N 1
ATOM 2358 C CA . GLU A 1 293 ? -23.359 43.281 42.656 1 76.06 293 GLU A CA 1
ATOM 2359 C C . GLU A 1 293 ? -23.312 44.531 41.812 1 76.06 293 GLU A C 1
ATOM 2361 O O . GLU A 1 293 ? -24.312 45.25 41.688 1 76.06 293 GLU A O 1
ATOM 2366 N N . HIS A 1 294 ? -22.25 44.781 41.219 1 71.5 294 HIS A N 1
ATOM 2367 C CA . HIS A 1 294 ? -22.109 45.969 40.406 1 71.5 294 HIS A CA 1
ATOM 2368 C C . HIS A 1 294 ? -22.438 45.656 38.938 1 71.5 294 HIS A C 1
ATOM 2370 O O . HIS A 1 294 ? -22.094 46.438 38.031 1 71.5 294 HIS A O 1
ATOM 2376 N N . ARG A 1 295 ? -23.266 44.688 38.719 1 64.62 295 ARG A N 1
ATOM 2377 C CA . ARG A 1 295 ? -23.547 44.188 37.375 1 64.62 295 ARG A CA 1
ATOM 2378 C C . ARG A 1 295 ? -24.547 45.094 36.656 1 64.62 295 ARG A C 1
ATOM 2380 O O . ARG A 1 295 ? -25.391 45.719 37.312 1 64.62 295 ARG A O 1
ATOM 2387 N N . TYR A 1 296 ? -24.172 45.531 35.531 1 61.53 296 TYR A N 1
ATOM 2388 C CA . TYR A 1 296 ? -25.125 46.188 34.625 1 61.53 296 TYR A CA 1
ATOM 2389 C C . TYR A 1 296 ? -25.438 45.281 33.438 1 61.53 296 TYR A C 1
ATOM 2391 O O . TYR A 1 296 ? -24.75 44.281 33.219 1 61.53 296 TYR A O 1
ATOM 2399 N N . ASP A 1 297 ? -26.641 45.469 32.812 1 53.56 297 ASP A N 1
ATOM 2400 C CA . ASP A 1 297 ? -27.016 44.656 31.656 1 53.56 297 ASP A CA 1
ATOM 2401 C C . ASP A 1 297 ? -26.031 44.906 30.5 1 53.56 297 ASP A C 1
ATOM 2403 O O . ASP A 1 297 ? -26 45.969 29.906 1 53.56 297 ASP A O 1
ATOM 2407 N N . PRO A 1 298 ? -25.031 44.062 30.484 1 52.91 298 PRO A N 1
ATOM 2408 C CA . PRO A 1 298 ? -24 44.188 29.438 1 52.91 298 PRO A CA 1
ATOM 2409 C C . PRO A 1 298 ? -24.578 44.281 28.031 1 52.91 298 PRO A C 1
ATOM 2411 O O . PRO A 1 298 ? -23.906 44.75 27.109 1 52.91 298 PRO A O 1
ATOM 2414 N N . ASN A 1 299 ? -25.719 43.625 27.891 1 50.88 299 ASN A N 1
ATOM 2415 C CA . ASN A 1 299 ? -26.406 43.625 26.594 1 50.88 299 ASN A CA 1
ATOM 2416 C C . ASN A 1 299 ? -27.125 44.938 26.359 1 50.88 299 ASN A C 1
ATOM 2418 O O . ASN A 1 299 ? -27.578 45.219 25.234 1 50.88 299 ASN A O 1
ATOM 2422 N N . ALA A 1 300 ? -27.141 45.75 27.359 1 52.78 300 ALA A N 1
ATOM 2423 C CA . ALA A 1 300 ? -27.812 47.031 27.234 1 52.78 300 ALA A CA 1
ATOM 2424 C C . ALA A 1 300 ? -26.828 48.156 26.859 1 52.78 300 ALA A C 1
ATOM 2426 O O . ALA A 1 300 ? -25.672 48.094 27.266 1 52.78 300 ALA A O 1
ATOM 2427 N N . GLY A 1 301 ? -26.547 48.625 25.688 1 51.34 301 GLY A N 1
ATOM 2428 C CA . GLY A 1 301 ? -25.766 49.688 25.078 1 51.34 301 GLY A CA 1
ATOM 2429 C C . GLY A 1 301 ? -25.359 50.75 26.062 1 51.34 301 GLY A C 1
ATOM 2430 O O . GLY A 1 301 ? -25.047 51.875 25.656 1 51.34 301 GLY A O 1
ATOM 2431 N N . ILE A 1 302 ? -25.422 50.594 27.25 1 50.75 302 ILE A N 1
ATOM 2432 C CA . ILE A 1 302 ? -25.438 51.688 28.219 1 50.75 302 ILE A CA 1
ATOM 2433 C C . ILE A 1 302 ? -24.031 51.906 28.766 1 50.75 302 ILE A C 1
ATOM 2435 O O . ILE A 1 302 ? -23.781 52.844 29.531 1 50.75 302 ILE A O 1
ATOM 2439 N N . GLU A 1 303 ? -23.094 51.25 28.281 1 60.34 303 GLU A N 1
ATOM 2440 C CA . GLU A 1 303 ? -21.766 51.312 28.875 1 60.34 303 GLU A CA 1
ATOM 2441 C C . GLU A 1 303 ? -21.141 52.688 28.656 1 60.34 303 GLU A C 1
ATOM 2443 O O . GLU A 1 303 ? -20.547 53.25 29.578 1 60.34 303 GLU A O 1
ATOM 2448 N N . ASP A 1 304 ? -21.453 53.125 27.531 1 60.25 304 ASP A N 1
ATOM 2449 C CA . ASP A 1 304 ? -20.844 54.438 27.234 1 60.25 304 ASP A CA 1
ATOM 2450 C C . ASP A 1 304 ? -21.422 55.531 28.141 1 60.25 304 ASP A C 1
ATOM 2452 O O . ASP A 1 304 ? -20.688 56.375 28.641 1 60.25 304 ASP A O 1
ATOM 2456 N N . SER A 1 305 ? -22.719 55.406 28.25 1 60.19 305 SER A N 1
ATOM 2457 C CA . SER A 1 305 ? -23.375 56.406 29.078 1 60.19 305 SER A CA 1
ATOM 2458 C C . SER A 1 305 ? -22.875 56.375 30.516 1 60.19 305 SER A C 1
ATOM 2460 O O . SER A 1 305 ? -22.578 57.406 31.109 1 60.19 305 SER A O 1
ATOM 2462 N N . LEU A 1 306 ? -22.641 55.281 30.953 1 59.72 306 LEU A N 1
ATOM 2463 C CA . LEU A 1 306 ? -22.188 55.125 32.344 1 59.72 306 LEU A CA 1
ATOM 2464 C C . LEU A 1 306 ? -20.734 55.562 32.469 1 59.72 306 LEU A C 1
ATOM 2466 O O . LEU A 1 306 ? -20.344 56.188 33.469 1 59.72 306 LEU A O 1
ATOM 2470 N N . THR A 1 307 ? -20.016 55.219 31.484 1 63.09 307 THR A N 1
ATOM 2471 C CA . THR A 1 307 ? -18.625 55.656 31.469 1 63.09 307 THR A CA 1
ATOM 2472 C C . THR A 1 307 ? -18.531 57.188 31.438 1 63.09 307 THR A C 1
ATOM 2474 O O . THR A 1 307 ? -17.719 57.781 32.156 1 63.09 307 THR A O 1
ATOM 2477 N N . ALA A 1 308 ? -19.359 57.75 30.656 1 65.06 308 ALA A N 1
ATOM 2478 C CA . ALA A 1 308 ? -19.391 59.219 30.562 1 65.06 308 ALA A CA 1
ATOM 2479 C C . ALA A 1 308 ? -19.719 59.844 31.922 1 65.06 308 ALA A C 1
ATOM 2481 O O . ALA A 1 308 ? -19.078 60.781 32.344 1 65.06 308 ALA A O 1
ATOM 2482 N N . GLU A 1 309 ? -20.609 59.344 32.562 1 63.47 309 GLU A N 1
ATOM 2483 C CA . GLU A 1 309 ? -21.016 59.844 33.875 1 63.47 309 GLU A CA 1
ATOM 2484 C C . GLU A 1 309 ? -19.875 59.719 34.875 1 63.47 309 GLU A C 1
ATOM 2486 O O . GLU A 1 309 ? -19.625 60.625 35.656 1 63.47 309 GLU A O 1
ATOM 2491 N N . SER A 1 310 ? -19.234 58.625 34.781 1 63.12 310 SER A N 1
ATOM 2492 C CA . SER A 1 310 ? -18.125 58.375 35.719 1 63.12 310 SER A CA 1
ATOM 2493 C C . SER A 1 310 ? -16.969 59.344 35.438 1 63.12 310 SER A C 1
ATOM 2495 O O . SER A 1 310 ? -16.344 59.875 36.375 1 63.12 310 SER A O 1
ATOM 2497 N N . LEU A 1 311 ? -16.734 59.531 34.25 1 65.5 311 LEU A N 1
ATOM 2498 C CA . LEU A 1 311 ? -15.633 60.406 33.875 1 65.5 311 LEU A CA 1
ATOM 2499 C C . LEU A 1 311 ? -15.953 61.844 34.25 1 65.5 311 LEU A C 1
ATOM 2501 O O . LEU A 1 311 ? -15.078 62.594 34.688 1 65.5 311 LEU A O 1
ATOM 2505 N N . LYS A 1 312 ? -17.141 62.188 34.031 1 66.12 312 LYS A N 1
ATOM 2506 C CA . LYS A 1 312 ? -17.578 63.5 34.469 1 66.12 312 LYS A CA 1
ATOM 2507 C C . LYS A 1 312 ? -17.344 63.719 35.969 1 66.12 312 LYS A C 1
ATOM 2509 O O . LYS A 1 312 ? -16.906 64.75 36.375 1 66.12 312 LYS A O 1
ATOM 2514 N N . ALA A 1 313 ? -17.594 62.688 36.625 1 64.75 313 ALA A N 1
ATOM 2515 C CA . ALA A 1 313 ? -17.391 62.75 38.062 1 64.75 313 ALA A CA 1
ATOM 2516 C C . ALA A 1 313 ? -15.922 62.906 38.406 1 64.75 313 ALA A C 1
ATOM 2518 O O . ALA A 1 313 ? -15.578 63.469 39.469 1 64.75 313 ALA A O 1
ATOM 2519 N N . LEU A 1 314 ? -15.148 62.438 37.469 1 62.44 314 LEU A N 1
ATOM 2520 C CA . LEU A 1 314 ? -13.703 62.562 37.688 1 62.44 314 LEU A CA 1
ATOM 2521 C C . LEU A 1 314 ? -13.172 63.844 37.062 1 62.44 314 LEU A C 1
ATOM 2523 O O . LEU A 1 314 ? -11.961 64.062 37.062 1 62.44 314 LEU A O 1
ATOM 2527 N N . GLY A 1 315 ? -14.039 64.688 36.562 1 60.72 315 GLY A N 1
ATOM 2528 C CA . GLY A 1 315 ? -13.68 66 35.969 1 60.72 315 GLY A CA 1
ATOM 2529 C C . GLY A 1 315 ? -13.141 65.875 34.562 1 60.72 315 GLY A C 1
ATOM 2530 O O . GLY A 1 315 ? -12.398 66.75 34.094 1 60.72 315 GLY A O 1
ATOM 2531 N N . ILE A 1 316 ? -13.305 64.688 33.969 1 65.31 316 ILE A N 1
ATOM 2532 C CA . ILE A 1 316 ? -12.805 64.438 32.625 1 65.31 316 ILE A CA 1
ATOM 2533 C C . ILE A 1 316 ? -13.953 64.562 31.625 1 65.31 316 ILE A C 1
ATOM 2535 O O . ILE A 1 316 ? -15 63.969 31.781 1 65.31 316 ILE A O 1
ATOM 2539 N N . ASP A 1 317 ? -13.891 65.562 30.703 1 58.66 317 ASP A N 1
ATOM 2540 C CA . ASP A 1 317 ? -14.891 65.688 29.656 1 58.66 317 ASP A CA 1
ATOM 2541 C C . ASP A 1 317 ? -14.828 64.562 28.656 1 58.66 317 ASP A C 1
ATOM 2543 O O . ASP A 1 317 ? -13.773 64.312 28.062 1 58.66 317 ASP A O 1
ATOM 2547 N N . TYR A 1 318 ? -15.656 63.656 28.781 1 57.66 318 TYR A N 1
ATOM 2548 C CA . TYR A 1 318 ? -15.695 62.5 27.906 1 57.66 318 TYR A CA 1
ATOM 2549 C C . TYR A 1 318 ? -16.859 62.594 26.938 1 57.66 318 TYR A C 1
ATOM 2551 O O . TYR A 1 318 ? -18.016 62.719 27.359 1 57.66 318 TYR A O 1
ATOM 2559 N N . ASP A 1 319 ? -16.688 62.875 25.641 1 51.62 319 ASP A N 1
ATOM 2560 C CA . ASP A 1 319 ? -17.703 62.844 24.609 1 51.62 319 ASP A CA 1
ATOM 2561 C C . ASP A 1 319 ? -17.969 61.406 24.156 1 51.62 319 ASP A C 1
ATOM 2563 O O . ASP A 1 319 ? -17.109 60.781 23.531 1 51.62 319 ASP A O 1
ATOM 2567 N N . ALA A 1 320 ? -18.859 60.844 24.781 1 48.22 320 ALA A N 1
ATOM 2568 C CA . ALA A 1 320 ? -19.297 59.531 24.359 1 48.22 320 ALA A CA 1
ATOM 2569 C C . ALA A 1 320 ? -19.641 59.5 22.875 1 48.22 320 ALA A C 1
ATOM 2571 O O . ALA A 1 320 ? -20.453 60.312 22.422 1 48.22 320 ALA A O 1
ATOM 2572 N N . ARG A 1 321 ? -18.875 59.281 21.875 1 44.47 321 ARG A N 1
ATOM 2573 C CA . ARG A 1 321 ? -19.328 59.094 20.5 1 44.47 321 ARG A CA 1
ATOM 2574 C C . ARG A 1 321 ? -20.422 58 20.438 1 44.47 321 ARG A C 1
ATOM 2576 O O . ARG A 1 321 ? -20.109 56.812 20.531 1 44.47 321 ARG A O 1
ATOM 2583 N N . LEU A 1 322 ? -21.609 58.312 20.922 1 37.62 322 LEU A N 1
ATOM 2584 C CA . LEU A 1 322 ? -22.766 57.406 20.734 1 37.62 322 LEU A CA 1
ATOM 2585 C C . LEU A 1 322 ? -22.891 57 19.281 1 37.62 322 LEU A C 1
ATOM 2587 O O . LEU A 1 322 ? -22.781 57.844 18.375 1 37.62 322 LEU A O 1
ATOM 2591 N N . ALA A 1 323 ? -22.75 55.875 18.828 1 33.97 323 ALA A N 1
ATOM 2592 C CA . ALA A 1 323 ? -23.25 55.469 17.516 1 33.97 323 ALA A CA 1
ATOM 2593 C C . ALA A 1 323 ? -24.672 55.969 17.297 1 33.97 323 ALA A C 1
ATOM 2595 O O . ALA A 1 323 ? -25.594 55.594 18 1 33.97 323 ALA A O 1
ATOM 2596 N N . ILE A 1 324 ? -25 57.219 16.812 1 29.98 324 ILE A N 1
ATOM 2597 C CA . ILE A 1 324 ? -26.281 57.812 16.391 1 29.98 324 ILE A CA 1
ATOM 2598 C C . ILE A 1 324 ? -27.047 56.781 15.57 1 29.98 324 ILE A C 1
ATOM 2600 O O . ILE A 1 324 ? -26.531 56.25 14.578 1 29.98 324 ILE A O 1
ATOM 2604 N N . GLU A 1 325 ? -28.219 56.281 16 1 29.11 325 GLU A N 1
ATOM 2605 C CA . GLU A 1 325 ? -29.281 55.656 15.242 1 29.11 325 GLU A CA 1
ATOM 2606 C C . GLU A 1 325 ? -29.703 56.531 14.047 1 29.11 325 GLU A C 1
ATOM 2608 O O . GLU A 1 325 ? -29.844 57.75 14.172 1 29.11 325 GLU A O 1
ATOM 2613 N N . GLY A 1 326 ? -29.516 56.25 12.719 1 26.41 326 GLY A N 1
ATOM 2614 C CA . GLY A 1 326 ? -30.109 56.844 11.523 1 26.41 326 GLY A CA 1
ATOM 2615 C C . GLY A 1 326 ? -31.594 57.156 11.68 1 26.41 326 GLY A C 1
ATOM 2616 O O . GLY A 1 326 ? -32.375 56.312 12.109 1 26.41 326 GLY A O 1
ATOM 2617 N N . ASN A 1 327 ? -32.125 58.469 11.898 1 24.88 327 ASN A N 1
ATOM 2618 C CA . ASN A 1 327 ? -33.438 59.094 11.906 1 24.88 327 ASN A CA 1
ATOM 2619 C C . ASN A 1 327 ? -34.312 58.656 10.719 1 24.88 327 ASN A C 1
ATOM 2621 O O . ASN A 1 327 ? -33.875 58.75 9.57 1 24.88 327 ASN A O 1
ATOM 2625 N N . GLU A 1 328 ? -35.469 58.031 10.805 1 25.39 328 GLU A N 1
ATOM 2626 C CA . GLU A 1 328 ? -36.625 57.844 9.922 1 25.39 328 GLU A CA 1
ATOM 2627 C C . GLU A 1 328 ? -37.281 59.188 9.609 1 25.39 328 GLU A C 1
ATOM 2629 O O . GLU A 1 328 ? -37.875 59.812 10.492 1 25.39 328 GLU A O 1
ATOM 2634 N N . ASP A 1 329 ? -36.875 60.219 8.734 1 22.88 329 ASP A N 1
ATOM 2635 C CA . ASP A 1 329 ? -37.562 61.375 8.195 1 22.88 329 ASP A CA 1
ATOM 2636 C C . ASP A 1 329 ? -38.969 61.031 7.723 1 22.88 329 ASP A C 1
ATOM 2638 O O . ASP A 1 329 ? -39.125 60.156 6.871 1 22.88 329 ASP A O 1
ATOM 2642 N N . GLN A 1 330 ? -40 61.438 8.336 1 21.77 330 GLN A N 1
ATOM 2643 C CA . GLN A 1 330 ? -41.438 61.5 8.156 1 21.77 330 GLN A CA 1
ATOM 2644 C C . GLN A 1 330 ? -41.781 62.281 6.898 1 21.77 330 GLN A C 1
ATOM 2646 O O . GLN A 1 330 ? -41 63.094 6.406 1 21.77 330 GLN A O 1
ATOM 2651 N N . ASP A 1 331 ? -43.156 62.438 6.398 1 22.45 331 ASP A N 1
ATOM 2652 C CA . ASP A 1 331 ? -44.062 62.656 5.277 1 22.45 331 ASP A CA 1
ATOM 2653 C C . ASP A 1 331 ? -44.312 64.125 5.062 1 22.45 331 ASP A C 1
ATOM 2655 O O . ASP A 1 331 ? -45.281 64.5 4.395 1 22.45 331 ASP A O 1
ATOM 2659 N N . VAL A 1 332 ? -43.688 65.125 5.512 1 21.45 332 VAL A N 1
ATOM 2660 C CA . VAL A 1 332 ? -44.5 66.312 5.512 1 21.45 332 VAL A CA 1
ATOM 2661 C C . VAL A 1 332 ? -45 66.625 4.098 1 21.45 332 VAL A C 1
ATOM 2663 O O . VAL A 1 332 ? -44.406 66.125 3.119 1 21.45 332 VAL A O 1
ATOM 2666 N N . GLY A 1 333 ? -45.938 67.625 3.846 1 20.56 333 GLY A N 1
ATOM 2667 C CA . GLY A 1 333 ? -46.938 68.312 3.043 1 20.56 333 GLY A CA 1
ATOM 2668 C C . GLY A 1 333 ? -46.406 68.812 1.706 1 20.56 333 GLY A C 1
ATOM 2669 O O . GLY A 1 333 ? -45.188 68.75 1.457 1 20.56 333 GLY A O 1
ATOM 2670 N N . GLY A 1 334 ? -47.031 69.812 1.036 1 19.98 334 GLY A N 1
ATOM 2671 C CA . GLY A 1 334 ? -47.562 70.062 -0.29 1 19.98 334 GLY A CA 1
ATOM 2672 C C . GLY A 1 334 ? -46.5 70.625 -1.255 1 19.98 334 GLY A C 1
ATOM 2673 O O . GLY A 1 334 ? -46.438 70.188 -2.408 1 19.98 334 GLY A O 1
ATOM 2674 N N . SER A 1 335 ? -45.938 71.875 -0.986 1 19.81 335 SER A N 1
ATOM 2675 C CA . SER A 1 335 ? -45.969 72.812 -2.078 1 19.81 335 SER A CA 1
ATOM 2676 C C . SER A 1 335 ? -44.969 72.5 -3.166 1 19.81 335 SER A C 1
ATOM 2678 O O . SER A 1 335 ? -44 71.75 -2.92 1 19.81 335 SER A O 1
ATOM 2680 N N . ASN A 1 336 ? -45 73.062 -4.441 1 19.28 336 ASN A N 1
ATOM 2681 C CA . ASN A 1 336 ? -44.781 72.812 -5.859 1 19.28 336 ASN A CA 1
ATOM 2682 C C . ASN A 1 336 ? -43.281 73 -6.211 1 19.28 336 ASN A C 1
ATOM 2684 O O . ASN A 1 336 ? -42.906 72.875 -7.375 1 19.28 336 ASN A O 1
ATOM 2688 N N . ILE A 1 337 ? -42.406 73.438 -5.266 1 19.25 337 ILE A N 1
ATOM 2689 C CA . ILE A 1 337 ? -41.406 74.25 -5.98 1 19.25 337 ILE A CA 1
ATOM 2690 C C . ILE A 1 337 ? -40.594 73.375 -6.91 1 19.25 337 ILE A C 1
ATOM 2692 O O . ILE A 1 337 ? -40.219 72.25 -6.547 1 19.25 337 ILE A O 1
ATOM 2696 N N . SER A 1 338 ? -40.188 73.938 -8.078 1 18.88 338 SER A N 1
ATOM 2697 C CA . SER A 1 338 ? -39.719 73.438 -9.375 1 18.88 338 SER A CA 1
ATOM 2698 C C . SER A 1 338 ? -38.312 72.875 -9.266 1 18.88 338 SER A C 1
ATOM 2700 O O . SER A 1 338 ? -37.438 73.438 -8.617 1 18.88 338 SER A O 1
ATOM 2702 N N . ALA A 1 339 ? -38.094 71.562 -9.445 1 17.75 339 ALA A N 1
ATOM 2703 C CA . ALA A 1 339 ? -37.156 70.438 -9.195 1 17.75 339 ALA A CA 1
ATOM 2704 C C . ALA A 1 339 ? -35.906 70.625 -10.008 1 17.75 339 ALA A C 1
ATOM 2706 O O . ALA A 1 339 ? -35.062 69.688 -10.07 1 17.75 339 ALA A O 1
ATOM 2707 N N . PRO A 1 340 ? -35.281 71.875 -10.109 1 18.17 340 PRO A N 1
ATOM 2708 C CA . PRO A 1 340 ? -34.5 71.75 -11.328 1 18.17 340 PRO A CA 1
ATOM 2709 C C . PRO A 1 340 ? -33.312 70.812 -11.148 1 18.17 340 PRO A C 1
ATOM 2711 O O . PRO A 1 340 ? -32.75 70.688 -10.047 1 18.17 340 PRO A O 1
ATOM 2714 N N . ASN A 1 341 ? -33.125 69.625 -11.875 1 16.39 341 ASN A N 1
ATOM 2715 C CA . ASN A 1 341 ? -32.438 68.375 -11.922 1 16.39 341 ASN A CA 1
ATOM 2716 C C . ASN A 1 341 ? -30.938 68.562 -12.125 1 16.39 341 ASN A C 1
ATOM 2718 O O . ASN A 1 341 ? -30.234 67.562 -12.469 1 16.39 341 ASN A O 1
ATOM 2722 N N . GLY A 1 342 ? -30.25 69.688 -11.906 1 16.72 342 GLY A N 1
ATOM 2723 C CA . GLY A 1 342 ? -29.047 69.688 -12.719 1 16.72 342 GLY A CA 1
ATOM 2724 C C . GLY A 1 342 ? -27.938 68.812 -12.164 1 16.72 342 GLY A C 1
ATOM 2725 O O . GLY A 1 342 ? -27.734 68.75 -10.953 1 16.72 342 GLY A O 1
ATOM 2726 N N . GLY A 1 343 ? -27.422 67.562 -12.766 1 16.48 343 GLY A N 1
ATOM 2727 C CA . GLY A 1 343 ? -26.703 66.312 -12.656 1 16.48 343 GLY A CA 1
ATOM 2728 C C . GLY A 1 343 ? -25.219 66.5 -12.492 1 16.48 343 GLY A C 1
ATOM 2729 O O . GLY A 1 343 ? -24.453 65.562 -12.578 1 16.48 343 GLY A O 1
ATOM 2730 N N . HIS A 1 344 ? -24.469 67.438 -11.898 1 16.39 344 HIS A N 1
ATOM 2731 C CA . HIS A 1 344 ? -23.078 67.562 -12.32 1 16.39 344 HIS A CA 1
ATOM 2732 C C . HIS A 1 344 ? -22.219 66.438 -11.781 1 16.39 344 HIS A C 1
ATOM 2734 O O . HIS A 1 344 ? -22.438 66 -10.672 1 16.39 344 HIS A O 1
ATOM 2740 N N . SER A 1 345 ? -21.188 65.75 -12.625 1 17.11 345 SER A N 1
ATOM 2741 C CA . SER A 1 345 ? -20.312 64.562 -12.867 1 17.11 345 SER A CA 1
ATOM 2742 C C . SER A 1 345 ? -19.031 64.688 -12.055 1 17.11 345 SER A C 1
ATOM 2744 O O . SER A 1 345 ? -18.234 65.625 -12.242 1 17.11 345 SER A O 1
ATOM 2746 N N . ARG A 1 346 ? -18.875 64.375 -10.766 1 17.12 346 ARG A N 1
ATOM 2747 C CA . ARG A 1 346 ? -17.719 64.625 -9.898 1 17.12 346 ARG A CA 1
ATOM 2748 C C . ARG A 1 346 ? -16.547 63.719 -10.312 1 17.12 346 ARG A C 1
ATOM 2750 O O . ARG A 1 346 ? -16.688 62.5 -10.453 1 17.12 346 ARG A O 1
ATOM 2757 N N . ARG A 1 347 ? -15.344 64.25 -10.719 1 17.08 347 ARG A N 1
ATOM 2758 C CA . ARG A 1 347 ? -14.047 64 -11.352 1 17.08 347 ARG A CA 1
ATOM 2759 C C . ARG A 1 347 ? -13.148 63.156 -10.453 1 17.08 347 ARG A C 1
ATOM 2761 O O . ARG A 1 347 ? -13.031 63.438 -9.258 1 17.08 347 ARG A O 1
ATOM 2768 N N . SER A 1 348 ? -12.688 61.938 -10.938 1 16.69 348 SER A N 1
ATOM 2769 C CA . SER A 1 348 ? -11.93 60.719 -10.562 1 16.69 348 SER A CA 1
ATOM 2770 C C . SER A 1 348 ? -10.453 61.062 -10.344 1 16.69 348 SER A C 1
ATOM 2772 O O . SER A 1 348 ? -9.766 61.5 -11.266 1 16.69 348 SER A O 1
ATOM 2774 N N . SER A 1 349 ? -9.922 61.75 -9.305 1 16.34 349 SER A N 1
ATOM 2775 C CA . SER A 1 349 ? -8.57 62.281 -9.18 1 16.34 349 SER A CA 1
ATOM 2776 C C . SER A 1 349 ? -7.539 61.156 -9.133 1 16.34 349 SER A C 1
ATOM 2778 O O . SER A 1 349 ? -7.629 60.25 -8.297 1 16.34 349 SER A O 1
ATOM 2780 N N . ALA A 1 350 ? -6.645 60.875 -10.164 1 16.69 350 ALA A N 1
ATOM 2781 C CA . ALA A 1 350 ? -5.652 60 -10.781 1 16.69 350 ALA A CA 1
ATOM 2782 C C . ALA A 1 350 ? -4.414 59.875 -9.898 1 16.69 350 ALA A C 1
ATOM 2784 O O . ALA A 1 350 ? -4 58.75 -9.57 1 16.69 350 ALA A O 1
ATOM 2785 N N . GLU A 1 351 ? -3.143 60.5 -10.156 1 17.08 351 GLU A N 1
ATOM 2786 C CA . GLU A 1 351 ? -1.891 60 -10.719 1 17.08 351 GLU A CA 1
ATOM 2787 C C . GLU A 1 351 ? -0.785 59.969 -9.672 1 17.08 351 GLU A C 1
ATOM 2789 O O . GLU A 1 351 ? 0.348 59.594 -9.961 1 17.08 351 GLU A O 1
ATOM 2794 N N . THR A 1 352 ? -0.807 60.312 -8.391 1 18.11 352 THR A N 1
ATOM 2795 C CA . THR A 1 352 ? 0.462 60.844 -7.918 1 18.11 352 THR A CA 1
ATOM 2796 C C . THR A 1 352 ? 1.464 59.719 -7.656 1 18.11 352 THR A C 1
ATOM 2798 O O . THR A 1 352 ? 1.134 58.719 -7.016 1 18.11 352 THR A O 1
ATOM 2801 N N . PHE A 1 353 ? 2.717 59.625 -8.312 1 18.25 353 PHE A N 1
ATOM 2802 C CA . PHE A 1 353 ? 3.832 58.75 -8.648 1 18.25 353 PHE A CA 1
ATOM 2803 C C . PHE A 1 353 ? 4.785 58.625 -7.469 1 18.25 353 PHE A C 1
ATOM 2805 O O . PHE A 1 353 ? 5.863 58.031 -7.605 1 18.25 353 PHE A O 1
ATOM 2812 N N . THR A 1 354 ? 4.43 58.656 -6.203 1 18 354 THR A N 1
ATOM 2813 C CA . THR A 1 354 ? 5.543 58.938 -5.301 1 18 354 THR A CA 1
ATOM 2814 C C . THR A 1 354 ? 6.48 57.719 -5.234 1 18 354 THR A C 1
ATOM 2816 O O . THR A 1 354 ? 6.023 56.594 -5.184 1 18 354 THR A O 1
ATOM 2819 N N . THR A 1 355 ? 7.781 57.844 -5.488 1 19.11 355 THR A N 1
ATOM 2820 C CA . THR A 1 355 ? 8.984 57.062 -5.77 1 19.11 355 THR A CA 1
ATOM 2821 C C . THR A 1 355 ? 9.516 56.406 -4.496 1 19.11 355 THR A C 1
ATOM 2823 O O . THR A 1 355 ? 10.07 57.062 -3.627 1 19.11 355 THR A O 1
ATOM 2826 N N . VAL A 1 356 ? 8.719 55.562 -3.752 1 18.44 356 VAL A N 1
ATOM 2827 C CA . VAL A 1 356 ? 9.125 55.062 -2.439 1 18.44 356 VAL A CA 1
ATOM 2828 C C . VAL A 1 356 ? 10.328 54.125 -2.586 1 18.44 356 VAL A C 1
ATOM 2830 O O . VAL A 1 356 ? 10.281 53.156 -3.35 1 18.44 356 VAL A O 1
ATOM 2833 N N . SER A 1 357 ? 11.516 54.656 -2.316 1 18.92 357 SER A N 1
ATOM 2834 C CA . SER A 1 357 ? 12.812 54 -2.361 1 18.92 357 SER A CA 1
ATOM 2835 C C . SER A 1 357 ? 12.867 52.812 -1.389 1 18.92 357 SER A C 1
ATOM 2837 O O . SER A 1 357 ? 12.422 52.938 -0.245 1 18.92 357 SER A O 1
ATOM 2839 N N . SER A 1 358 ? 12.922 51.531 -1.815 1 17.36 358 SER A N 1
ATOM 2840 C CA . SER A 1 358 ? 12.766 50.125 -1.411 1 17.36 358 SER A CA 1
ATOM 2841 C C . SER A 1 358 ? 13.883 49.719 -0.46 1 17.36 358 SER A C 1
ATOM 2843 O O . SER A 1 358 ? 14.211 48.531 -0.364 1 17.36 358 SER A O 1
ATOM 2845 N N . ASP A 1 359 ? 14.133 50.5 0.585 1 18.09 359 ASP A N 1
ATOM 2846 C CA . ASP A 1 359 ? 15.367 50.062 1.228 1 18.09 359 ASP A CA 1
ATOM 2847 C C . ASP A 1 359 ? 15.219 48.625 1.761 1 18.09 359 ASP A C 1
ATOM 2849 O O . ASP A 1 359 ? 14.102 48.125 1.921 1 18.09 359 ASP A O 1
ATOM 2853 N N . ASP A 1 360 ? 16.312 48.094 2.535 1 18.52 360 ASP A N 1
ATOM 2854 C CA . ASP A 1 360 ? 17.125 46.875 2.725 1 18.52 360 ASP A CA 1
ATOM 2855 C C . ASP A 1 360 ? 16.547 46 3.83 1 18.52 360 ASP A C 1
ATOM 2857 O O . ASP A 1 360 ? 16.203 46.5 4.91 1 18.52 360 ASP A O 1
ATOM 2861 N N . VAL A 1 361 ? 15.93 44.781 3.533 1 18.8 361 VAL A N 1
ATOM 2862 C CA . VAL A 1 361 ? 15.148 43.719 4.121 1 18.8 361 VAL A CA 1
ATOM 2863 C C . VAL A 1 361 ? 15.969 43 5.203 1 18.8 361 VAL A C 1
ATOM 2865 O O . VAL A 1 361 ? 17 42.375 4.906 1 18.8 361 VAL A O 1
ATOM 2868 N N . SER A 1 362 ? 16.031 43.688 6.371 1 17.8 362 SER A N 1
ATOM 2869 C CA . SER A 1 362 ? 16.797 43.062 7.449 1 17.8 362 SER A CA 1
ATOM 2870 C C . SER A 1 362 ? 16.188 41.719 7.855 1 17.8 362 SER A C 1
ATOM 2872 O O . SER A 1 362 ? 14.969 41.562 7.848 1 17.8 362 SER A O 1
ATOM 2874 N N . SER A 1 363 ? 16.938 40.531 7.852 1 17.98 363 SER A N 1
ATOM 2875 C CA . SER A 1 363 ? 16.875 39.094 7.895 1 17.98 363 SER A CA 1
ATOM 2876 C C . SER A 1 363 ? 16.484 38.594 9.289 1 17.98 363 SER A C 1
ATOM 2878 O O . SER A 1 363 ? 17.281 38.688 10.227 1 17.98 363 SER A O 1
ATOM 2880 N N . ILE A 1 364 ? 15.281 38.969 9.828 1 18.28 364 ILE A N 1
ATOM 2881 C CA . ILE A 1 364 ? 14.984 38.656 11.227 1 18.28 364 ILE A CA 1
ATOM 2882 C C . ILE A 1 364 ? 14.961 37.156 11.43 1 18.28 364 ILE A C 1
ATOM 2884 O O . ILE A 1 364 ? 14.422 36.406 10.602 1 18.28 364 ILE A O 1
ATOM 2888 N N . ASP A 1 365 ? 15.508 36.688 12.617 1 18.3 365 ASP A N 1
ATOM 2889 C CA . ASP A 1 365 ? 16.031 35.469 13.273 1 18.3 365 ASP A CA 1
ATOM 2890 C C . ASP A 1 365 ? 14.906 34.625 13.836 1 18.3 365 ASP A C 1
ATOM 2892 O O . ASP A 1 365 ? 14.047 35.094 14.562 1 18.3 365 ASP A O 1
ATOM 2896 N N . ASP A 1 366 ? 14.508 33.406 13.266 1 18.7 366 ASP A N 1
ATOM 2897 C CA . ASP A 1 366 ? 13.414 32.438 13.172 1 18.7 366 ASP A CA 1
ATOM 2898 C C . ASP A 1 366 ? 13.297 31.625 14.461 1 18.7 366 ASP A C 1
ATOM 2900 O O . AS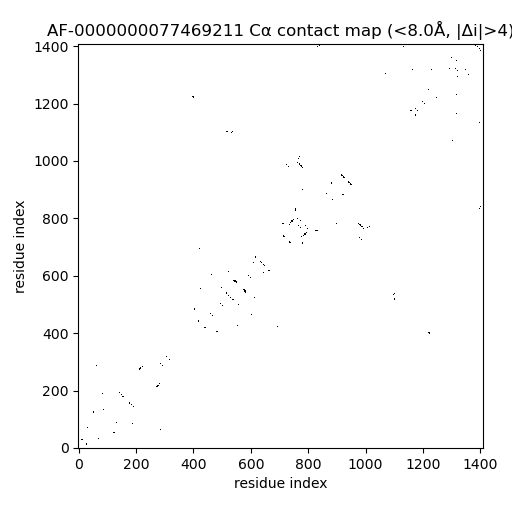P A 1 366 ? 12.578 30.625 14.5 1 18.7 366 ASP A O 1
ATOM 2904 N N . ASP A 1 367 ? 13.906 31.891 15.703 1 17.64 367 ASP A N 1
ATOM 2905 C CA . ASP A 1 367 ? 14.336 30.672 16.391 1 17.64 367 ASP A CA 1
ATOM 2906 C C . ASP A 1 367 ? 13.18 30.047 17.156 1 17.64 367 ASP A C 1
ATOM 2908 O O . ASP A 1 367 ? 13.117 28.812 17.297 1 17.64 367 ASP A O 1
ATOM 2912 N N . VAL A 1 368 ? 12.18 30.641 17.906 1 19.05 368 VAL A N 1
ATOM 2913 C CA . VAL A 1 368 ? 12.023 30.156 19.281 1 19.05 368 VAL A CA 1
ATOM 2914 C C . VAL A 1 368 ? 11.031 29 19.312 1 19.05 368 VAL A C 1
ATOM 2916 O O . VAL A 1 368 ? 9.914 29.125 18.812 1 19.05 368 VAL A O 1
ATOM 2919 N N . SER A 1 369 ? 11.445 27.703 19.656 1 18.59 369 SER A N 1
ATOM 2920 C CA . SER A 1 369 ? 10.969 26.328 19.781 1 18.59 369 SER A CA 1
ATOM 2921 C C . SER A 1 369 ? 9.969 26.203 20.922 1 18.59 369 SER A C 1
ATOM 2923 O O . SER A 1 369 ? 10.328 26.391 22.094 1 18.59 369 SER A O 1
ATOM 2925 N N . THR A 1 370 ? 8.867 26.844 20.938 1 18.55 370 THR A N 1
ATOM 2926 C CA . THR A 1 370 ? 8.094 26.781 22.172 1 18.55 370 THR A CA 1
ATOM 2927 C C . THR A 1 370 ? 7.652 25.359 22.469 1 18.55 370 THR A C 1
ATOM 2929 O O . THR A 1 370 ? 7.137 24.672 21.594 1 18.55 370 THR A O 1
ATOM 2932 N N . PRO A 1 371 ? 8.023 24.75 23.703 1 19.12 371 PRO A N 1
ATOM 2933 C CA . PRO A 1 371 ? 7.91 23.406 24.266 1 19.12 371 PRO A CA 1
ATOM 2934 C C . PRO A 1 371 ? 6.465 23.016 24.562 1 19.12 371 PRO A C 1
ATOM 2936 O O . PRO A 1 371 ? 5.703 23.828 25.094 1 19.12 371 PRO A O 1
ATOM 2939 N N . SER A 1 372 ? 5.82 22.281 23.734 1 18.58 372 SER A N 1
ATOM 2940 C CA . SER A 1 372 ? 4.473 21.734 23.828 1 18.58 372 SER A CA 1
ATOM 2941 C C . SER A 1 372 ? 4.285 20.938 25.109 1 18.58 372 SER A C 1
ATOM 2943 O O . SER A 1 372 ? 5.113 20.078 25.438 1 18.58 372 SER A O 1
ATOM 2945 N N . SER A 1 373 ? 3.752 21.469 26.203 1 17.72 373 SER A N 1
ATOM 2946 C CA . SER A 1 373 ? 3.4 20.859 27.484 1 17.72 373 SER A CA 1
ATOM 2947 C C . SER A 1 373 ? 2.469 19.672 27.281 1 17.72 373 SER A C 1
ATOM 2949 O O . SER A 1 373 ? 1.357 19.812 26.781 1 17.72 373 SER A O 1
ATOM 2951 N N . ALA A 1 374 ? 2.965 18.406 27.188 1 19.86 374 ALA A N 1
ATOM 2952 C CA . ALA A 1 374 ? 2.365 17.078 27.094 1 19.86 374 ALA A CA 1
ATOM 2953 C C . ALA A 1 374 ? 1.555 16.766 28.344 1 19.86 374 ALA A C 1
ATOM 2955 O O . ALA A 1 374 ? 2.113 16.641 29.438 1 19.86 374 ALA A O 1
ATOM 2956 N N . SER A 1 375 ? 0.469 17.344 28.656 1 18.17 375 SER A N 1
ATOM 2957 C CA . SER A 1 375 ? -0.327 16.875 29.781 1 18.17 375 SER A CA 1
ATOM 2958 C C . SER A 1 375 ? -0.383 15.352 29.812 1 18.17 375 SER A C 1
ATOM 2960 O O . SER A 1 375 ? -0.589 14.711 28.781 1 18.17 375 SER A O 1
ATOM 2962 N N . SER A 1 376 ? 0.193 14.695 30.891 1 19.22 376 SER A N 1
ATOM 2963 C CA . SER A 1 376 ? 0.49 13.344 31.328 1 19.22 376 SER A CA 1
ATOM 2964 C C . SER A 1 376 ? -0.789 12.555 31.609 1 19.22 376 SER A C 1
ATOM 2966 O O . SER A 1 376 ? -1.25 12.5 32.75 1 19.22 376 SER A O 1
ATOM 2968 N N . TYR A 1 377 ? -1.835 12.531 30.938 1 18.3 377 TYR A N 1
ATOM 2969 C CA . TYR A 1 377 ? -2.889 11.617 31.359 1 18.3 377 TYR A CA 1
ATOM 2970 C C . TYR A 1 377 ? -2.33 10.219 31.609 1 18.3 377 TYR A C 1
ATOM 2972 O O . TYR A 1 377 ? -1.557 9.703 30.797 1 18.3 377 TYR A O 1
ATOM 2980 N N . SER A 1 378 ? -2.314 9.812 32.875 1 18.41 378 SER A N 1
ATOM 2981 C CA . SER A 1 378 ? -1.907 8.57 33.531 1 18.41 378 SER A CA 1
ATOM 2982 C C . SER A 1 378 ? -2.613 7.363 32.938 1 18.41 378 SER A C 1
ATOM 2984 O O . SER A 1 378 ? -3.836 7.242 33.031 1 18.41 378 SER A O 1
ATOM 2986 N N . ALA A 1 379 ? -2.439 6.961 31.844 1 20.3 379 ALA A N 1
ATOM 2987 C CA . ALA A 1 379 ? -2.902 5.621 31.5 1 20.3 379 ALA A CA 1
ATOM 2988 C C . ALA A 1 379 ? -2.439 4.594 32.531 1 20.3 379 ALA A C 1
ATOM 2990 O O . ALA A 1 379 ? -1.237 4.418 32.75 1 20.3 379 ALA A O 1
ATOM 2991 N N . SER A 1 380 ? -3.178 4.457 33.656 1 19.66 380 SER A N 1
ATOM 2992 C CA . SER A 1 380 ? -3.043 3.246 34.438 1 19.66 380 SER A CA 1
ATOM 2993 C C . SER A 1 380 ? -2.91 2.012 33.562 1 19.66 380 SER A C 1
ATOM 2995 O O . SER A 1 380 ? -3.848 1.648 32.844 1 19.66 380 SER A O 1
ATOM 2997 N N . SER A 1 381 ? -1.899 1.907 33.062 1 21.34 381 SER A N 1
ATOM 2998 C CA . SER A 1 381 ? -1.508 0.683 32.375 1 21.34 381 SER A CA 1
ATOM 2999 C C . SER A 1 381 ? -1.559 -0.52 33.312 1 21.34 381 SER A C 1
ATOM 3001 O O . SER A 1 381 ? -0.731 -0.644 34.219 1 21.34 381 SER A O 1
ATOM 3003 N N . GLU A 1 382 ? -2.816 -0.779 33.875 1 20.98 382 GLU A N 1
ATOM 3004 C CA . GLU A 1 382 ? -2.811 -2.09 34.5 1 20.98 382 GLU A CA 1
ATOM 3005 C C . GLU A 1 382 ? -2.088 -3.123 33.656 1 20.98 382 GLU A C 1
ATOM 3007 O O . GLU A 1 382 ? -2.359 -3.238 32.438 1 20.98 382 GLU A O 1
ATOM 3012 N N . PHE A 1 383 ? -0.959 -3.473 34.125 1 19.94 383 PHE A N 1
ATOM 3013 C CA . PHE A 1 383 ? -0.133 -4.625 33.781 1 19.94 383 PHE A CA 1
ATOM 3014 C C . PHE A 1 383 ? -0.939 -5.914 33.875 1 19.94 383 PHE A C 1
ATOM 3016 O O . PHE A 1 383 ? -1.315 -6.34 34.969 1 19.94 383 PHE A O 1
ATOM 3023 N N . LYS A 1 384 ? -1.951 -6.105 33.188 1 23.47 384 LYS A N 1
ATOM 3024 C CA . LYS A 1 384 ? -2.445 -7.48 33.25 1 23.47 384 LYS A CA 1
ATOM 3025 C C . LYS A 1 384 ? -1.291 -8.477 33.25 1 23.47 384 LYS A C 1
ATOM 3027 O O . LYS A 1 384 ? -0.351 -8.367 32.469 1 23.47 384 LYS A O 1
ATOM 3032 N N . GLN A 1 385 ? -1.067 -9.039 34.406 1 20.22 385 GLN A N 1
ATOM 3033 C CA . GLN A 1 385 ? -0.305 -10.258 34.688 1 20.22 385 GLN A CA 1
ATOM 3034 C C . GLN A 1 385 ? -0.447 -11.266 33.562 1 20.22 385 GLN A C 1
ATOM 3036 O O . GLN A 1 385 ? -1.548 -11.492 33.062 1 20.22 385 GLN A O 1
ATOM 3041 N N . ARG A 1 386 ? 0.639 -11.562 33.031 1 23.62 386 ARG A N 1
ATOM 3042 C CA . ARG A 1 386 ? 0.978 -12.688 32.156 1 23.62 386 ARG A CA 1
ATOM 3043 C C . ARG A 1 386 ? 0.479 -14 32.75 1 23.62 386 ARG A C 1
ATOM 3045 O O . ARG A 1 386 ? 1.127 -14.586 33.625 1 23.62 386 ARG A O 1
ATOM 3052 N N . THR A 1 387 ? -0.788 -14.102 33.156 1 22.69 387 THR A N 1
ATOM 3053 C CA . THR A 1 387 ? -0.934 -15.508 33.5 1 22.69 387 THR A CA 1
ATOM 3054 C C . THR A 1 387 ? -0.476 -16.406 32.375 1 22.69 387 THR A C 1
ATOM 3056 O O . THR A 1 387 ? -0.893 -16.219 31.219 1 22.69 387 THR A O 1
ATOM 3059 N N . SER A 1 388 ? 0.723 -17.062 32.594 1 25.59 388 SER A N 1
ATOM 3060 C CA . SER A 1 388 ? 1.431 -18.156 31.938 1 25.59 388 SER A CA 1
ATOM 3061 C C . SER A 1 388 ? 0.488 -19.312 31.625 1 25.59 388 SER A C 1
ATOM 3063 O O . SER A 1 388 ? 0.508 -20.344 32.281 1 25.59 388 SER A O 1
ATOM 3065 N N . ALA A 1 389 ? -0.714 -19.141 31.484 1 25.73 389 ALA A N 1
ATOM 3066 C CA . ALA A 1 389 ? -1.321 -20.469 31.422 1 25.73 389 ALA A CA 1
ATOM 3067 C C . ALA A 1 389 ? -0.61 -21.359 30.406 1 25.73 389 ALA A C 1
ATOM 3069 O O . ALA A 1 389 ? -0.3 -20.906 29.297 1 25.73 389 ALA A O 1
ATOM 3070 N N . SER A 1 390 ? 0.047 -22.484 30.672 1 28.33 390 SER A N 1
ATOM 3071 C CA . SER A 1 390 ? 0.815 -23.625 30.172 1 28.33 390 SER A CA 1
ATOM 3072 C C . SER A 1 390 ? 0.208 -24.172 28.891 1 28.33 390 SER A C 1
ATOM 3074 O O . SER A 1 390 ? 0.624 -25.234 28.391 1 28.33 390 SER A O 1
ATOM 3076 N N . ASN A 1 391 ? -0.978 -23.625 28.438 1 31.06 391 ASN A N 1
ATOM 3077 C CA . ASN A 1 391 ? -1.734 -24.609 27.656 1 31.06 391 ASN A CA 1
ATOM 3078 C C . ASN A 1 391 ? -1.006 -24.984 26.375 1 31.06 391 ASN A C 1
ATOM 3080 O O . ASN A 1 391 ? -0.109 -24.266 25.938 1 31.06 391 ASN A O 1
ATOM 3084 N N . THR A 1 392 ? -1.232 -25.844 25.5 1 36.53 392 THR A N 1
ATOM 3085 C CA . THR A 1 392 ? -0.715 -26.469 24.297 1 36.53 392 THR A CA 1
ATOM 3086 C C . THR A 1 392 ? -0.432 -25.422 23.219 1 36.53 392 THR A C 1
ATOM 3088 O O . THR A 1 392 ? -1.35 -24.75 22.75 1 36.53 392 THR A O 1
ATOM 3091 N N . GLY A 1 393 ? 0.649 -24.312 23.078 1 43.16 393 GLY A N 1
ATOM 3092 C CA . GLY A 1 393 ? 1.135 -22.938 23 1 43.16 393 GLY A CA 1
ATOM 3093 C C . GLY A 1 393 ? 1.036 -22.359 21.594 1 43.16 393 GLY A C 1
ATOM 3094 O O . GLY A 1 393 ? 1.989 -22.422 20.828 1 43.16 393 GLY A O 1
ATOM 3095 N N . ASP A 1 394 ? 0.083 -22.25 20.828 1 57.22 394 ASP A N 1
ATOM 3096 C CA . ASP A 1 394 ? -0.145 -21.641 19.531 1 57.22 394 ASP A CA 1
ATOM 3097 C C . ASP A 1 394 ? 0.334 -20.188 19.5 1 57.22 394 ASP A C 1
ATOM 3099 O O . ASP A 1 394 ? -0.132 -19.359 20.297 1 57.22 394 ASP A O 1
ATOM 3103 N N . ALA A 1 395 ? 1.524 -19.812 19.109 1 72.31 395 ALA A N 1
ATOM 3104 C CA . ALA A 1 395 ? 2.094 -18.469 18.969 1 72.31 395 ALA A CA 1
ATOM 3105 C C . ALA A 1 395 ? 1.233 -17.609 18.047 1 72.31 395 ALA A C 1
ATOM 3107 O O . ALA A 1 395 ? 0.773 -18.062 17 1 72.31 395 ALA A O 1
ATOM 3108 N N . HIS A 1 396 ? 0.614 -16.5 18.562 1 87.31 396 HIS A N 1
ATOM 3109 C CA . HIS A 1 396 ? -0.128 -15.531 17.781 1 87.31 396 HIS A CA 1
ATOM 3110 C C . HIS A 1 396 ? 0.663 -14.242 17.609 1 87.31 396 HIS A C 1
ATOM 3112 O O . HIS A 1 396 ? 0.833 -13.484 18.562 1 87.31 396 HIS A O 1
ATOM 3118 N N . LEU A 1 397 ? 1.224 -14.102 16.391 1 94.88 397 LEU A N 1
ATOM 3119 C CA . LEU A 1 397 ? 1.992 -12.898 16.078 1 94.88 397 LEU A CA 1
ATOM 3120 C C . LEU A 1 397 ? 1.077 -11.688 15.953 1 94.88 397 LEU A C 1
ATOM 3122 O O . LEU A 1 397 ? 0.048 -11.75 15.281 1 94.88 397 LEU A O 1
ATOM 3126 N N . ASP A 1 398 ? 1.38 -10.602 16.656 1 95.25 398 ASP A N 1
ATOM 3127 C CA . ASP A 1 398 ? 0.562 -9.391 16.641 1 95.25 398 ASP A CA 1
ATOM 3128 C C . ASP A 1 398 ? 1.155 -8.344 15.703 1 95.25 398 ASP A C 1
ATOM 3130 O O . ASP A 1 398 ? 2.055 -8.641 14.914 1 95.25 398 ASP A O 1
ATOM 3134 N N . ALA A 1 399 ? 0.611 -7.125 15.734 1 96.38 399 ALA A N 1
ATOM 3135 C CA . ALA A 1 399 ? 0.959 -6.113 14.734 1 96.38 399 ALA A CA 1
ATOM 3136 C C . ALA A 1 399 ? 2.059 -5.191 15.25 1 96.38 399 ALA A C 1
ATOM 3138 O O . ALA A 1 399 ? 2.361 -4.168 14.633 1 96.38 399 ALA A O 1
ATOM 3139 N N . ARG A 1 400 ? 2.758 -5.434 16.328 1 95.94 400 ARG A N 1
ATOM 3140 C CA . ARG A 1 400 ? 3.67 -4.512 16.984 1 95.94 400 ARG A CA 1
ATOM 3141 C C . ARG A 1 400 ? 4.809 -4.102 16.062 1 95.94 400 ARG A C 1
ATOM 3143 O O . ARG A 1 400 ? 5.18 -2.926 16.016 1 95.94 400 ARG A O 1
ATOM 3150 N N . HIS A 1 401 ? 5.383 -5.059 15.336 1 96.5 401 HIS A N 1
ATOM 3151 C CA . HIS A 1 401 ? 6.52 -4.734 14.484 1 96.5 401 HIS A CA 1
ATOM 3152 C C . HIS A 1 401 ? 6.074 -4 13.219 1 96.5 401 HIS A C 1
ATOM 3154 O O . HIS A 1 401 ? 6.805 -3.162 12.688 1 96.5 401 HIS A O 1
ATOM 3160 N N . ALA A 1 402 ? 4.867 -4.312 12.766 1 97.44 402 ALA A N 1
ATOM 3161 C CA . ALA A 1 402 ? 4.32 -3.604 11.617 1 97.44 402 ALA A CA 1
ATOM 3162 C C . ALA A 1 402 ? 3.992 -2.154 11.969 1 97.44 402 ALA A C 1
ATOM 3164 O O . ALA A 1 402 ? 4.078 -1.269 11.109 1 97.44 402 ALA A O 1
ATOM 3165 N N . GLN A 1 403 ? 3.703 -1.836 13.234 1 97.06 403 GLN A N 1
ATOM 3166 C CA . GLN A 1 403 ? 3.23 -0.522 13.656 1 97.06 403 GLN A CA 1
ATOM 3167 C C . GLN A 1 403 ? 4.375 0.322 14.211 1 97.06 403 GLN A C 1
ATOM 3169 O O . GLN A 1 403 ? 4.262 1.546 14.305 1 97.06 403 GLN A O 1
ATOM 3174 N N . ALA A 1 404 ? 5.48 -0.263 14.516 1 96.38 404 ALA A N 1
ATOM 3175 C CA . ALA A 1 404 ? 6.559 0.411 15.234 1 96.38 404 ALA A CA 1
ATOM 3176 C C . ALA A 1 404 ? 7.074 1.612 14.445 1 96.38 404 ALA A C 1
ATOM 3178 O O . ALA A 1 404 ? 7.227 2.705 15 1 96.38 404 ALA A O 1
ATOM 3179 N N . PRO A 1 405 ? 7.359 1.447 13.156 1 97.19 405 PRO A N 1
ATOM 3180 C CA . PRO A 1 405 ? 7.809 2.623 12.406 1 97.19 405 PRO A CA 1
ATOM 3181 C C . PRO A 1 405 ? 6.777 3.748 12.398 1 97.19 405 PRO A C 1
ATOM 3183 O O . PRO A 1 405 ? 7.141 4.926 12.492 1 97.19 405 PRO A O 1
ATOM 3186 N N . PHE A 1 406 ? 5.523 3.408 12.32 1 97.38 406 PHE A N 1
ATOM 3187 C CA . PHE A 1 406 ? 4.434 4.375 12.32 1 97.38 406 PHE A CA 1
ATOM 3188 C C . PHE A 1 406 ? 4.352 5.098 13.664 1 97.38 406 PHE A C 1
ATOM 3190 O O . PHE A 1 406 ? 4.129 6.309 13.711 1 97.38 406 PHE A O 1
ATOM 3197 N N . ASP A 1 407 ? 4.516 4.352 14.664 1 95.19 407 ASP A N 1
ATOM 3198 C CA . ASP A 1 407 ? 4.496 4.93 16 1 95.19 407 ASP A CA 1
ATOM 3199 C C . ASP A 1 407 ? 5.621 5.945 16.188 1 95.19 407 ASP A C 1
ATOM 3201 O O . ASP A 1 407 ? 5.441 6.977 16.828 1 95.19 407 ASP A O 1
ATOM 3205 N N . TYR A 1 408 ? 6.707 5.699 15.617 1 95.88 408 TYR A N 1
ATOM 3206 C CA . TYR A 1 408 ? 7.848 6.605 15.695 1 95.88 408 TYR A CA 1
ATOM 3207 C C . TYR A 1 408 ? 7.535 7.93 15.008 1 95.88 408 TYR A C 1
ATOM 3209 O O . TYR A 1 408 ? 7.656 8.992 15.617 1 95.88 408 TYR A O 1
ATOM 3217 N N . ILE A 1 409 ? 7.086 7.891 13.797 1 94.38 409 ILE A N 1
ATOM 3218 C CA . ILE A 1 409 ? 6.891 9.133 13.055 1 94.38 409 ILE A CA 1
ATOM 3219 C C . ILE A 1 409 ? 5.754 9.938 13.672 1 94.38 409 ILE A C 1
ATOM 3221 O O . ILE A 1 409 ? 5.777 11.172 13.656 1 94.38 409 ILE A O 1
ATOM 3225 N N . THR A 1 410 ? 4.762 9.25 14.211 1 92.88 410 THR A N 1
ATOM 3226 C CA . THR A 1 410 ? 3.625 9.93 14.812 1 92.88 410 THR A CA 1
ATOM 3227 C C . THR A 1 410 ? 4.016 10.547 16.156 1 92.88 410 THR A C 1
ATOM 3229 O O . THR A 1 410 ? 3.307 11.414 16.672 1 92.88 410 THR A O 1
ATOM 3232 N N . SER A 1 411 ? 5.066 10.062 16.703 1 89.44 411 SER A N 1
ATOM 3233 C CA . SER A 1 411 ? 5.543 10.625 17.953 1 89.44 411 SER A CA 1
ATOM 3234 C C . SER A 1 411 ? 6.301 11.93 17.734 1 89.44 411 SER A C 1
ATOM 3236 O O . SER A 1 411 ? 6.5 12.703 18.672 1 89.44 411 SER A O 1
ATOM 3238 N N . LEU A 1 412 ? 6.68 12.172 16.547 1 85.25 412 LEU A N 1
ATOM 3239 C CA . LEU A 1 412 ? 7.379 13.406 16.203 1 85.25 412 LEU A CA 1
ATOM 3240 C C . LEU A 1 412 ? 6.414 14.586 16.188 1 85.25 412 LEU A C 1
ATOM 3242 O O . LEU A 1 412 ? 5.223 14.414 15.922 1 85.25 412 LEU A O 1
ATOM 3246 N N . PRO A 1 413 ? 6.867 15.773 16.516 1 76.69 413 PRO A N 1
ATOM 3247 C CA . PRO A 1 413 ? 6.004 16.953 16.531 1 76.69 413 PRO A CA 1
ATOM 3248 C C . PRO A 1 413 ? 5.367 17.25 15.172 1 76.69 413 PRO A C 1
ATOM 3250 O O . PRO A 1 413 ? 6.008 17.062 14.133 1 76.69 413 PRO A O 1
ATOM 3253 N N . SER A 1 414 ? 4.074 17.5 15.258 1 73.5 414 SER A N 1
ATOM 3254 C CA . SER A 1 414 ? 3.371 17.844 14.016 1 73.5 414 SER A CA 1
ATOM 3255 C C . SER A 1 414 ? 2.631 19.172 14.148 1 73.5 414 SER A C 1
ATOM 3257 O O . SER A 1 414 ? 2.178 19.531 15.234 1 73.5 414 SER A O 1
ATOM 3259 N N . LYS A 1 415 ? 2.494 19.906 13.07 1 64.75 415 LYS A N 1
ATOM 3260 C CA . LYS A 1 415 ? 1.9 21.25 13.062 1 64.75 415 LYS A CA 1
ATOM 3261 C C . LYS A 1 415 ? 0.376 21.172 13.086 1 64.75 415 LYS A C 1
ATOM 3263 O O . LYS A 1 415 ? -0.295 22.156 13.383 1 64.75 415 LYS A O 1
ATOM 3268 N N . GLY A 1 416 ? -0.18 20.125 12.805 1 70.94 416 GLY A N 1
ATOM 3269 C CA . GLY A 1 416 ? -1.616 19.922 12.906 1 70.94 416 GLY A CA 1
ATOM 3270 C C . GLY A 1 416 ? -2.404 20.672 11.844 1 70.94 416 GLY A C 1
ATOM 3271 O O . GLY A 1 416 ? -3.566 21.016 12.062 1 70.94 416 GLY A O 1
ATOM 3272 N N . VAL A 1 417 ? -1.91 21.062 10.82 1 79.19 417 VAL A N 1
ATOM 3273 C CA . VAL A 1 417 ? -2.502 21.859 9.75 1 79.19 417 VAL A CA 1
ATOM 3274 C C . VAL A 1 417 ? -3.723 21.141 9.18 1 79.19 417 VAL A C 1
ATOM 3276 O O . VAL A 1 417 ? -4.738 21.766 8.875 1 79.19 417 VAL A O 1
ATOM 3279 N N . ARG A 1 418 ? -3.668 19.953 9.094 1 83.25 418 ARG A N 1
ATOM 3280 C CA . ARG A 1 418 ? -4.738 19.188 8.445 1 83.25 418 ARG A CA 1
ATOM 3281 C C . ARG A 1 418 ? -5.984 19.156 9.328 1 83.25 418 ARG A C 1
ATOM 3283 O O . ARG A 1 418 ? -7.105 19.25 8.82 1 83.25 418 ARG A O 1
ATOM 3290 N N . ASP A 1 419 ? -5.766 18.969 10.609 1 86.38 419 ASP A N 1
ATOM 3291 C CA . ASP A 1 419 ? -6.902 19 11.516 1 86.38 419 ASP A CA 1
ATOM 3292 C C . ASP A 1 419 ? -7.617 20.344 11.445 1 86.38 419 ASP A C 1
ATOM 3294 O O . ASP A 1 419 ? -8.852 20.406 11.43 1 86.38 419 ASP A O 1
ATOM 3298 N N . THR A 1 420 ? -6.766 21.359 11.406 1 86.44 420 THR A N 1
ATOM 3299 C CA . THR A 1 420 ? -7.309 22.703 11.289 1 86.44 420 THR A CA 1
ATOM 3300 C C . THR A 1 420 ? -8.062 22.875 9.977 1 86.44 420 THR A C 1
ATOM 3302 O O . THR A 1 420 ? -9.109 23.531 9.93 1 86.44 420 THR A O 1
ATOM 3305 N N . PHE A 1 421 ? -7.566 22.312 8.945 1 92.94 421 PHE A N 1
ATOM 3306 C CA . PHE A 1 421 ? -8.188 22.359 7.629 1 92.94 421 PHE A CA 1
ATOM 3307 C C . PHE A 1 421 ? -9.547 21.672 7.648 1 92.94 421 PHE A C 1
ATOM 3309 O O . PHE A 1 421 ? -10.516 22.188 7.086 1 92.94 421 PHE A O 1
ATOM 3316 N N . ILE A 1 422 ? -9.617 20.516 8.305 1 93.25 422 ILE A N 1
ATOM 3317 C CA . ILE A 1 422 ? -10.867 19.766 8.422 1 93.25 422 ILE A CA 1
ATOM 3318 C C . ILE A 1 422 ? -11.883 20.594 9.211 1 93.25 422 ILE A C 1
ATOM 3320 O O . ILE A 1 422 ? -13.047 20.703 8.805 1 93.25 422 ILE A O 1
ATOM 3324 N N . ASP A 1 423 ? -11.445 21.172 10.258 1 89.06 423 ASP A N 1
ATOM 3325 C CA . ASP A 1 423 ? -12.32 22.016 11.062 1 89.06 423 ASP A CA 1
ATOM 3326 C C . ASP A 1 423 ? -12.836 23.203 10.266 1 89.06 423 ASP A C 1
ATOM 3328 O O . ASP A 1 423 ? -14 23.594 10.383 1 89.06 423 ASP A O 1
ATOM 3332 N N . ALA A 1 424 ? -11.93 23.766 9.523 1 91.62 424 ALA A N 1
ATOM 3333 C CA . ALA A 1 424 ? -12.297 24.922 8.703 1 91.62 424 ALA A CA 1
ATOM 3334 C C . ALA A 1 424 ? -13.398 24.562 7.707 1 91.62 424 ALA A C 1
ATOM 3336 O O . ALA A 1 424 ? -14.398 25.266 7.602 1 91.62 424 ALA A O 1
ATOM 3337 N N . LEU A 1 425 ? -13.25 23.5 7.023 1 93.38 425 LEU A N 1
ATOM 3338 C CA . LEU A 1 425 ? -14.234 23.094 6.027 1 93.38 425 LEU A CA 1
ATOM 3339 C C . LEU A 1 425 ? -15.555 22.719 6.688 1 93.38 425 LEU A C 1
ATOM 3341 O O . LEU A 1 425 ? -16.625 22.938 6.113 1 93.38 425 LEU A O 1
ATOM 3345 N N . ASN A 1 426 ? -15.438 22.188 7.887 1 91.25 426 ASN A N 1
ATOM 3346 C CA . ASN A 1 426 ? -16.641 21.688 8.555 1 91.25 426 ASN A CA 1
ATOM 3347 C C . ASN A 1 426 ? -17.531 22.828 9.039 1 91.25 426 ASN A C 1
ATOM 3349 O O . ASN A 1 426 ? -18.672 22.625 9.414 1 91.25 426 ASN A O 1
ATOM 3353 N N . ILE A 1 427 ? -17.031 24.031 9.008 1 87.88 427 ILE A N 1
ATOM 3354 C CA . ILE A 1 427 ? -17.859 25.203 9.258 1 87.88 427 ILE A CA 1
ATOM 3355 C C . ILE A 1 427 ? -18.969 25.281 8.219 1 87.88 427 ILE A C 1
ATOM 3357 O O . ILE A 1 427 ? -20.094 25.641 8.531 1 87.88 427 ILE A O 1
ATOM 3361 N N . TRP A 1 428 ? -18.641 24.938 7.016 1 89.69 428 TRP A N 1
ATOM 3362 C CA . TRP A 1 428 ? -19.578 25.047 5.906 1 89.69 428 TRP A CA 1
ATOM 3363 C C . TRP A 1 428 ? -20.328 23.75 5.688 1 89.69 428 TRP A C 1
ATOM 3365 O O . TRP A 1 428 ? -21.422 23.734 5.137 1 89.69 428 TRP A O 1
ATOM 3375 N N . LEU A 1 429 ? -19.844 22.609 6.168 1 90.62 429 LEU A N 1
ATOM 3376 C CA . LEU A 1 429 ? -20.359 21.328 5.676 1 90.62 429 LEU A CA 1
ATOM 3377 C C . LEU A 1 429 ? -21.172 20.625 6.754 1 90.62 429 LEU A C 1
ATOM 3379 O O . LEU A 1 429 ? -21.953 19.703 6.453 1 90.62 429 LEU A O 1
ATOM 3383 N N . ASP A 1 430 ? -21.031 20.922 7.941 1 88.25 430 ASP A N 1
ATOM 3384 C CA . ASP A 1 430 ? -21.844 20.453 9.062 1 88.25 430 ASP A CA 1
ATOM 3385 C C . ASP A 1 430 ? -21.828 18.938 9.156 1 88.25 430 ASP A C 1
ATOM 3387 O O . ASP A 1 430 ? -22.891 18.312 9.211 1 88.25 430 ASP A O 1
ATOM 3391 N N . VAL A 1 431 ? -20.703 18.344 9.086 1 90.94 431 VAL A N 1
ATOM 3392 C CA . VAL A 1 431 ? -20.531 16.906 9.297 1 90.94 431 VAL A CA 1
ATOM 3393 C C . VAL A 1 431 ? -20.594 16.594 10.789 1 90.94 431 VAL A C 1
ATOM 3395 O O . VAL A 1 431 ? -20.031 17.312 11.609 1 90.94 431 VAL A O 1
ATOM 3398 N N . PRO A 1 432 ? -21.344 15.484 11.172 1 88.56 432 PRO A N 1
ATOM 3399 C CA . PRO A 1 432 ? -21.438 15.117 12.594 1 88.56 432 PRO A CA 1
ATOM 3400 C C . PRO A 1 432 ? -20.062 14.852 13.219 1 88.56 432 PRO A C 1
ATOM 3402 O O . PRO A 1 432 ? -19.188 14.266 12.57 1 88.56 432 PRO A O 1
ATOM 3405 N N . GLU A 1 433 ? -19.875 15.188 14.492 1 87.12 433 GLU A N 1
ATOM 3406 C CA . GLU A 1 433 ? -18.594 15.195 15.195 1 87.12 433 GLU A CA 1
ATOM 3407 C C . GLU A 1 433 ? -17.953 13.812 15.18 1 87.12 433 GLU A C 1
ATOM 3409 O O . GLU A 1 433 ? -16.734 13.695 14.992 1 87.12 433 GLU A O 1
ATOM 3414 N N . PRO A 1 434 ? -18.703 12.719 15.406 1 90.81 434 PRO A N 1
ATOM 3415 C CA . PRO A 1 434 ? -18.047 11.414 15.383 1 90.81 434 PRO A CA 1
ATOM 3416 C C . PRO A 1 434 ? -17.422 11.094 14.031 1 90.81 434 PRO A C 1
ATOM 3418 O O . PRO A 1 434 ? -16.344 10.492 13.977 1 90.81 434 PRO A O 1
ATOM 3421 N N . ILE A 1 435 ? -18.094 11.516 13.016 1 94 435 ILE A N 1
ATOM 3422 C CA . ILE A 1 435 ? -17.578 11.258 11.672 1 94 435 ILE A CA 1
ATOM 3423 C C . ILE A 1 435 ? -16.375 12.148 11.398 1 94 435 ILE A C 1
ATOM 3425 O O . ILE A 1 435 ? -15.391 11.703 10.805 1 94 435 ILE A O 1
ATOM 3429 N N . VAL A 1 436 ? -16.391 13.414 11.836 1 93 436 VAL A N 1
ATOM 3430 C CA . VAL A 1 436 ? -15.273 14.336 11.672 1 93 436 VAL A CA 1
ATOM 3431 C C . VAL A 1 436 ? -14.031 13.773 12.375 1 93 436 VAL A C 1
ATOM 3433 O O . VAL A 1 436 ? -12.93 13.82 11.828 1 93 436 VAL A O 1
ATOM 3436 N N . SER A 1 437 ? -14.266 13.266 13.547 1 93.69 437 SER A N 1
ATOM 3437 C CA . SER A 1 437 ? -13.156 12.695 14.312 1 93.69 437 SER A CA 1
ATOM 3438 C C . SER A 1 437 ? -12.523 11.523 13.57 1 93.69 437 SER A C 1
ATOM 3440 O O . SER A 1 437 ? -11.297 11.375 13.57 1 93.69 437 SER A O 1
ATOM 3442 N N . ARG A 1 438 ? -13.312 10.719 12.984 1 95.75 438 ARG A N 1
ATOM 3443 C CA . ARG A 1 438 ? -12.805 9.578 12.227 1 95.75 438 ARG A CA 1
ATOM 3444 C C . ARG A 1 438 ? -12.078 10.031 10.969 1 95.75 438 ARG A C 1
ATOM 3446 O O . ARG A 1 438 ? -11.078 9.43 10.562 1 95.75 438 ARG A O 1
ATOM 3453 N N . ILE A 1 439 ? -12.586 11.039 10.344 1 96.38 439 ILE A N 1
ATOM 3454 C CA . ILE A 1 439 ? -11.922 11.586 9.164 1 96.38 439 ILE A CA 1
ATOM 3455 C C . ILE A 1 439 ? -10.57 12.164 9.555 1 96.38 439 ILE A C 1
ATOM 3457 O O . ILE A 1 439 ? -9.578 11.992 8.828 1 96.38 439 ILE A O 1
ATOM 3461 N N . LYS A 1 440 ? -10.531 12.867 10.703 1 93.75 440 LYS A N 1
ATOM 3462 C CA . LYS A 1 440 ? -9.266 13.383 11.211 1 93.75 440 LYS A CA 1
ATOM 3463 C C . LYS A 1 440 ? -8.266 12.258 11.453 1 93.75 440 LYS A C 1
ATOM 3465 O O . LYS A 1 440 ? -7.086 12.383 11.117 1 93.75 440 LYS A O 1
ATOM 3470 N N . SER A 1 441 ? -8.781 11.211 12.016 1 94.56 441 SER A N 1
ATOM 3471 C CA . SER A 1 441 ? -7.93 10.062 12.281 1 94.56 441 SER A CA 1
ATOM 3472 C C . SER A 1 441 ? -7.375 9.477 10.984 1 94.56 441 SER A C 1
ATOM 3474 O O . SER A 1 441 ? -6.176 9.211 10.883 1 94.56 441 SER A O 1
ATOM 3476 N N . LEU A 1 442 ? -8.211 9.266 10.055 1 96.38 442 LEU A N 1
ATOM 3477 C CA . LEU A 1 442 ? -7.82 8.742 8.742 1 96.38 442 LEU A CA 1
ATOM 3478 C C . LEU A 1 442 ? -6.816 9.664 8.07 1 96.38 442 LEU A C 1
ATOM 3480 O O . LEU A 1 442 ? -5.797 9.203 7.547 1 96.38 442 LEU A O 1
ATOM 3484 N N . GLY A 1 443 ? -7.098 10.922 8.094 1 94.5 443 GLY A N 1
ATOM 3485 C CA . GLY A 1 443 ? -6.191 11.898 7.508 1 94.5 443 GLY A CA 1
ATOM 3486 C C . GLY A 1 443 ? -4.82 11.906 8.164 1 94.5 443 GLY A C 1
ATOM 3487 O O . GLY A 1 443 ? -3.799 11.961 7.48 1 94.5 443 GLY A O 1
ATOM 3488 N N . SER A 1 444 ? -4.855 11.875 9.461 1 93.44 444 SER A N 1
ATOM 3489 C CA . SER A 1 444 ? -3.605 11.859 10.211 1 93.44 444 SER A CA 1
ATOM 3490 C C . SER A 1 444 ? -2.779 10.617 9.891 1 93.44 444 SER A C 1
ATOM 3492 O O . SER A 1 444 ? -1.553 10.688 9.805 1 93.44 444 SER A O 1
ATOM 3494 N N . ARG A 1 445 ? -3.396 9.523 9.789 1 95 445 ARG A N 1
ATOM 3495 C CA . ARG A 1 445 ? -2.719 8.273 9.453 1 95 445 ARG A CA 1
ATOM 3496 C C . ARG A 1 445 ? -2.039 8.375 8.094 1 95 445 ARG A C 1
ATOM 3498 O O . ARG A 1 445 ? -0.861 8.039 7.953 1 95 445 ARG A O 1
ATOM 3505 N N . LEU A 1 446 ? -2.709 8.836 7.098 1 95.81 446 LEU A N 1
ATOM 3506 C CA . LEU A 1 446 ? -2.16 8.953 5.754 1 95.81 446 LEU A CA 1
ATOM 3507 C C . LEU A 1 446 ? -1.037 9.984 5.715 1 95.81 446 LEU A C 1
ATOM 3509 O O . LEU A 1 446 ? -0.042 9.797 5.012 1 95.81 446 LEU A O 1
ATOM 3513 N N . HIS A 1 447 ? -1.183 11.023 6.453 1 91.69 447 HIS A N 1
ATOM 3514 C CA . HIS A 1 447 ? -0.183 12.086 6.477 1 91.69 447 HIS A CA 1
ATOM 3515 C C . HIS A 1 447 ? 1.109 11.609 7.133 1 91.69 447 HIS A C 1
ATOM 3517 O O . HIS A 1 447 ? 2.195 12.086 6.793 1 91.69 447 HIS A O 1
ATOM 3523 N N . ALA A 1 448 ? 0.938 10.797 8.078 1 91.94 448 ALA A N 1
ATOM 3524 C CA . ALA A 1 448 ? 2.125 10.25 8.727 1 91.94 448 ALA A CA 1
ATOM 3525 C C . ALA A 1 448 ? 2.768 9.156 7.875 1 91.94 448 ALA A C 1
ATOM 3527 O O . ALA A 1 448 ? 3.994 9.031 7.836 1 91.94 448 ALA A O 1
ATOM 3528 N N . THR A 1 449 ? 2 8.398 7.215 1 95.38 449 THR A N 1
ATOM 3529 C CA . THR A 1 449 ? 2.482 7.25 6.449 1 95.38 449 THR A CA 1
ATOM 3530 C C . THR A 1 449 ? 3.188 7.707 5.176 1 95.38 449 THR A C 1
ATOM 3532 O O . THR A 1 449 ? 4.203 7.129 4.781 1 95.38 449 THR A O 1
ATOM 3535 N N . SER A 1 450 ? 2.648 8.688 4.527 1 94.19 450 SER A N 1
ATOM 3536 C CA . SER A 1 450 ? 3.16 9.125 3.232 1 94.19 450 SER A CA 1
ATOM 3537 C C . SER A 1 450 ? 4.633 9.5 3.318 1 94.19 450 SER A C 1
ATOM 3539 O O . SER A 1 450 ? 5.438 9.086 2.482 1 94.19 450 SER A O 1
ATOM 3541 N N . PRO A 1 451 ? 5.094 10.266 4.367 1 92.56 451 PRO A N 1
ATOM 3542 C CA . PRO A 1 451 ? 6.512 10.633 4.453 1 92.56 451 PRO A CA 1
ATOM 3543 C C . PRO A 1 451 ? 7.414 9.43 4.707 1 92.56 451 PRO A C 1
ATOM 3545 O O . PRO A 1 451 ? 8.586 9.438 4.32 1 92.56 451 PRO A O 1
ATOM 3548 N N . MET A 1 452 ? 6.895 8.422 5.379 1 96.12 452 MET A N 1
ATOM 3549 C CA . MET A 1 452 ? 7.699 7.23 5.605 1 96.12 452 MET A CA 1
ATOM 3550 C C . MET A 1 452 ? 8.188 6.645 4.285 1 96.12 452 MET A C 1
ATOM 3552 O O . MET A 1 452 ? 9.367 6.312 4.145 1 96.12 452 MET A O 1
ATOM 3556 N N . LEU A 1 453 ? 7.297 6.543 3.34 1 97.06 453 LEU A N 1
ATOM 3557 C CA . LEU A 1 453 ? 7.629 5.984 2.031 1 97.06 453 LEU A CA 1
ATOM 3558 C C . LEU A 1 453 ? 8.352 7.016 1.171 1 97.06 453 LEU A C 1
ATOM 3560 O O . LEU A 1 453 ? 9.328 6.688 0.49 1 97.06 453 LEU A O 1
ATOM 3564 N N . ASP A 1 454 ? 7.898 8.234 1.29 1 94.75 454 ASP A N 1
ATOM 3565 C CA . ASP A 1 454 ? 8.477 9.32 0.506 1 94.75 454 ASP A CA 1
ATOM 3566 C C . ASP A 1 454 ? 9.953 9.523 0.854 1 94.75 454 ASP A C 1
ATOM 3568 O O . ASP A 1 454 ? 10.773 9.773 -0.03 1 94.75 454 ASP A O 1
ATOM 3572 N N . ASP A 1 455 ? 10.289 9.461 2.113 1 94.5 455 ASP A N 1
ATOM 3573 C CA . ASP A 1 455 ? 11.664 9.664 2.553 1 94.5 455 ASP A CA 1
ATOM 3574 C C . ASP A 1 455 ? 12.594 8.609 1.966 1 94.5 455 ASP A C 1
ATOM 3576 O O . ASP A 1 455 ? 13.766 8.891 1.679 1 94.5 455 ASP A O 1
ATOM 3580 N N . ILE A 1 456 ? 12.109 7.43 1.801 1 95.75 456 ILE A N 1
ATOM 3581 C CA . ILE A 1 456 ? 12.891 6.387 1.144 1 95.75 456 ILE A CA 1
ATOM 3582 C C . ILE A 1 456 ? 13.039 6.711 -0.341 1 95.75 456 ILE A C 1
ATOM 3584 O O . ILE A 1 456 ? 14.133 6.613 -0.896 1 95.75 456 ILE A O 1
ATOM 3588 N N . GLU A 1 457 ? 11.945 7.098 -0.927 1 95.06 457 GLU A N 1
ATOM 3589 C CA . GLU A 1 457 ? 11.93 7.379 -2.359 1 95.06 457 GLU A CA 1
ATOM 3590 C C . GLU A 1 457 ? 12.844 8.547 -2.707 1 95.06 457 GLU A C 1
ATOM 3592 O O . GLU A 1 457 ? 13.477 8.555 -3.766 1 95.06 457 GLU A O 1
ATOM 3597 N N . ASP A 1 458 ? 12.922 9.453 -1.768 1 90.19 458 ASP A N 1
ATOM 3598 C CA . ASP A 1 458 ? 13.711 10.664 -1.994 1 90.19 458 ASP A CA 1
ATOM 3599 C C . ASP A 1 458 ? 15.133 10.5 -1.479 1 90.19 458 ASP A C 1
ATOM 3601 O O . ASP A 1 458 ? 16.016 11.305 -1.806 1 90.19 458 ASP A O 1
ATOM 3605 N N . GLY A 1 459 ? 15.336 9.555 -0.745 1 89.5 459 GLY A N 1
ATOM 3606 C CA . GLY A 1 459 ? 16.641 9.375 -0.117 1 89.5 459 GLY A CA 1
ATOM 3607 C C . GLY A 1 459 ? 16.891 10.352 1.014 1 89.5 459 GLY A C 1
ATOM 3608 O O . GLY A 1 459 ? 18.031 10.75 1.254 1 89.5 459 GLY A O 1
ATOM 3609 N N . SER A 1 460 ? 15.82 10.797 1.637 1 88.06 460 SER A N 1
ATOM 3610 C CA . SER A 1 460 ? 15.945 11.758 2.727 1 88.06 460 SER A CA 1
ATOM 3611 C C . SER A 1 460 ? 16.297 11.07 4.039 1 88.06 460 SER A C 1
ATOM 3613 O O . SER A 1 460 ? 15.641 10.102 4.43 1 88.06 460 SER A O 1
ATOM 3615 N N . ASN A 1 461 ? 17.219 11.625 4.797 1 89.25 461 ASN A N 1
ATOM 3616 C CA . ASN A 1 461 ? 17.672 10.992 6.031 1 89.25 461 ASN A CA 1
ATOM 3617 C C . ASN A 1 461 ? 17.125 11.711 7.262 1 89.25 461 ASN A C 1
ATOM 3619 O O . ASN A 1 461 ? 17.219 11.203 8.375 1 89.25 461 ASN A O 1
ATOM 3623 N N . LEU A 1 462 ? 16.422 12.898 7 1 86.5 462 LEU A N 1
ATOM 3624 C CA . LEU A 1 462 ? 15.93 13.703 8.109 1 86.5 462 LEU A CA 1
ATOM 3625 C C . LEU A 1 462 ? 14.453 14.039 7.922 1 86.5 462 LEU A C 1
ATOM 3627 O O . LEU A 1 462 ? 14.016 14.32 6.801 1 86.5 462 LEU A O 1
ATOM 3631 N N . ARG A 1 463 ? 13.711 14.023 9.055 1 85.69 463 ARG A N 1
ATOM 3632 C CA . ARG A 1 463 ? 12.312 14.422 9.102 1 85.69 463 ARG A CA 1
ATOM 3633 C C . ARG A 1 463 ? 11.984 15.141 10.406 1 85.69 463 ARG A C 1
ATOM 3635 O O . ARG A 1 463 ? 12.133 14.578 11.484 1 85.69 463 ARG A O 1
ATOM 3642 N N . ARG A 1 464 ? 11.555 16.406 10.234 1 83.25 464 ARG A N 1
ATOM 3643 C CA . ARG A 1 464 ? 11.172 17.219 11.383 1 83.25 464 ARG A CA 1
ATOM 3644 C C . ARG A 1 464 ? 12.312 17.312 12.398 1 83.25 464 ARG A C 1
ATOM 3646 O O . ARG A 1 464 ? 12.094 17.141 13.602 1 83.25 464 ARG A O 1
ATOM 3653 N N . GLY A 1 465 ? 13.469 17.422 11.883 1 81.06 465 GLY A N 1
ATOM 3654 C CA . GLY A 1 465 ? 14.656 17.594 12.711 1 81.06 465 GLY A CA 1
ATOM 3655 C C . GLY A 1 465 ? 15.164 16.297 13.305 1 81.06 465 GLY A C 1
ATOM 3656 O O . GLY A 1 465 ? 16.141 16.281 14.055 1 81.06 465 GLY A O 1
ATOM 3657 N N . HIS A 1 466 ? 14.5 15.234 13 1 88.06 466 HIS A N 1
ATOM 3658 C CA . HIS A 1 466 ? 14.875 13.922 13.516 1 88.06 466 HIS A CA 1
ATOM 3659 C C . HIS A 1 466 ? 15.188 12.953 12.375 1 88.06 466 HIS A C 1
ATOM 3661 O O . HIS A 1 466 ? 14.867 13.227 11.219 1 88.06 466 HIS A O 1
ATOM 3667 N N . PRO A 1 467 ? 15.891 11.867 12.703 1 91.94 467 PRO A N 1
ATOM 3668 C CA . PRO A 1 467 ? 16.141 10.883 11.648 1 91.94 467 PRO A CA 1
ATOM 3669 C C . PRO A 1 467 ? 14.859 10.367 11 1 91.94 467 PRO A C 1
ATOM 3671 O O . PRO A 1 467 ? 13.859 10.148 11.695 1 91.94 467 PRO A O 1
ATOM 3674 N N . ALA A 1 468 ? 14.969 10.273 9.703 1 93.12 468 ALA A N 1
ATOM 3675 C CA . ALA A 1 468 ? 13.82 9.711 9 1 93.12 468 ALA A CA 1
ATOM 3676 C C . ALA A 1 468 ? 13.531 8.289 9.484 1 93.12 468 ALA A C 1
ATOM 3678 O O . ALA A 1 468 ? 14.414 7.617 10.023 1 93.12 468 ALA A O 1
ATOM 3679 N N . THR A 1 469 ? 12.406 7.789 9.328 1 96.25 469 THR A N 1
ATOM 3680 C CA . THR A 1 469 ? 11.93 6.52 9.867 1 96.25 469 THR A CA 1
ATOM 3681 C C . THR A 1 469 ? 12.805 5.367 9.383 1 96.25 469 THR A C 1
ATOM 3683 O O . THR A 1 469 ? 13.164 4.484 10.164 1 96.25 469 THR A O 1
ATOM 3686 N N . HIS A 1 470 ? 13.195 5.348 8.094 1 96.31 470 HIS A N 1
ATOM 3687 C CA . HIS A 1 470 ? 13.945 4.234 7.523 1 96.31 470 HIS A CA 1
ATOM 3688 C C . HIS A 1 470 ? 15.375 4.211 8.055 1 96.31 470 HIS A C 1
ATOM 3690 O O . HIS A 1 470 ? 16.047 3.184 7.969 1 96.31 470 HIS A O 1
ATOM 3696 N N . MET A 1 471 ? 15.836 5.359 8.547 1 94.31 471 MET A N 1
ATOM 3697 C CA . MET A 1 471 ? 17.172 5.414 9.148 1 94.31 471 MET A CA 1
ATOM 3698 C C . MET A 1 471 ? 17.203 4.645 10.469 1 94.31 471 MET A C 1
ATOM 3700 O O . MET A 1 471 ? 18.234 4.121 10.859 1 94.31 471 MET A O 1
ATOM 3704 N N . LEU A 1 472 ? 16.062 4.566 11.094 1 94.12 472 LEU A N 1
ATOM 3705 C CA . LEU A 1 472 ? 15.984 3.898 12.383 1 94.12 472 LEU A CA 1
ATOM 3706 C C . LEU A 1 472 ? 15.562 2.441 12.227 1 94.12 472 LEU A C 1
ATOM 3708 O O . LEU A 1 472 ? 16.125 1.555 12.875 1 94.12 472 LEU A O 1
ATOM 3712 N N . PHE A 1 473 ? 14.602 2.135 11.414 1 95.94 473 PHE A N 1
ATOM 3713 C CA . PHE A 1 473 ? 13.977 0.818 11.359 1 95.94 473 PHE A CA 1
ATOM 3714 C C . PHE A 1 473 ? 14.438 0.051 10.125 1 95.94 473 PHE A C 1
ATOM 3716 O O . PHE A 1 473 ? 14.117 -1.129 9.969 1 95.94 473 PHE A O 1
ATOM 3723 N N . GLY A 1 474 ? 15.188 0.743 9.273 1 95.25 474 GLY A N 1
ATOM 3724 C CA . GLY A 1 474 ? 15.586 0.143 8.008 1 95.25 474 GLY A CA 1
ATOM 3725 C C . GLY A 1 474 ? 14.562 0.344 6.906 1 95.25 474 GLY A C 1
ATOM 3726 O O . GLY A 1 474 ? 13.383 0.579 7.18 1 95.25 474 GLY A O 1
ATOM 3727 N N . THR A 1 475 ? 15 0.245 5.68 1 96.19 475 THR A N 1
ATOM 3728 C CA . THR A 1 475 ? 14.172 0.45 4.5 1 96.19 475 THR A CA 1
ATOM 3729 C C . THR A 1 475 ? 13.078 -0.614 4.414 1 96.19 475 THR A C 1
ATOM 3731 O O . THR A 1 475 ? 11.914 -0.296 4.168 1 96.19 475 THR A O 1
ATOM 3734 N N . ALA A 1 476 ? 13.43 -1.839 4.695 1 96.88 476 ALA A N 1
ATOM 3735 C CA . ALA A 1 476 ? 12.516 -2.963 4.527 1 96.88 476 ALA A CA 1
ATOM 3736 C C . ALA A 1 476 ? 11.305 -2.828 5.449 1 96.88 476 ALA A C 1
ATOM 3738 O O . ALA A 1 476 ? 10.164 -2.787 4.988 1 96.88 476 ALA A O 1
ATOM 3739 N N . GLN A 1 477 ? 11.531 -2.686 6.723 1 97.56 477 GLN A N 1
ATOM 3740 C CA . GLN A 1 477 ? 10.445 -2.602 7.691 1 97.56 477 GLN A CA 1
ATOM 3741 C C . GLN A 1 477 ? 9.625 -1.332 7.488 1 97.56 477 GLN A C 1
ATOM 3743 O O . GLN A 1 477 ? 8.414 -1.324 7.73 1 97.56 477 GLN A O 1
ATOM 3748 N N . THR A 1 478 ? 10.281 -0.254 7.082 1 98.19 478 THR A N 1
ATOM 3749 C CA . THR A 1 478 ? 9.578 0.997 6.836 1 98.19 478 THR A CA 1
ATOM 3750 C C . THR A 1 478 ? 8.609 0.851 5.66 1 98.19 478 THR A C 1
ATOM 3752 O O . THR A 1 478 ? 7.48 1.336 5.715 1 98.19 478 THR A O 1
ATOM 3755 N N . ILE A 1 479 ? 9.047 0.184 4.594 1 98.19 479 ILE A N 1
ATOM 3756 C CA . ILE A 1 479 ? 8.18 -0.07 3.449 1 98.19 479 ILE A CA 1
ATOM 3757 C C . ILE A 1 479 ? 6.988 -0.915 3.883 1 98.19 479 ILE A C 1
ATOM 3759 O O . ILE A 1 479 ? 5.84 -0.589 3.564 1 98.19 479 ILE A O 1
ATOM 3763 N N . ASN A 1 480 ? 7.238 -1.972 4.605 1 98.38 480 ASN A N 1
ATOM 3764 C CA . ASN A 1 480 ? 6.191 -2.873 5.07 1 98.38 480 ASN A CA 1
ATOM 3765 C C . ASN A 1 480 ? 5.176 -2.145 5.949 1 98.38 480 ASN A C 1
ATOM 3767 O O . ASN A 1 480 ? 3.969 -2.312 5.777 1 98.38 480 ASN A O 1
ATOM 3771 N N . SER A 1 481 ? 5.691 -1.373 6.859 1 98.25 481 SER A N 1
ATOM 3772 C CA . SER A 1 481 ? 4.84 -0.587 7.746 1 98.25 481 SER A CA 1
ATOM 3773 C C . SER A 1 481 ? 4.008 0.423 6.961 1 98.25 481 SER A C 1
ATOM 3775 O O . SER A 1 481 ? 2.826 0.619 7.25 1 98.25 481 SER A O 1
ATOM 3777 N N . GLY A 1 482 ? 4.676 1.116 6.078 1 98.19 482 GLY A N 1
ATOM 3778 C CA . GLY A 1 482 ? 3.955 2.062 5.242 1 98.19 482 GLY A CA 1
ATOM 3779 C C . GLY A 1 482 ? 2.793 1.435 4.496 1 98.19 482 GLY A C 1
ATOM 3780 O O . GLY A 1 482 ? 1.689 1.983 4.48 1 98.19 482 GLY A O 1
ATOM 3781 N N . CYS A 1 483 ? 3.029 0.292 3.881 1 97.75 483 CYS A N 1
ATOM 3782 C CA . CYS A 1 483 ? 1.978 -0.426 3.17 1 97.75 483 CYS A CA 1
ATOM 3783 C C . CYS A 1 483 ? 0.858 -0.834 4.121 1 97.75 483 CYS A C 1
ATOM 3785 O O . CYS A 1 483 ? -0.321 -0.674 3.803 1 97.75 483 CYS A O 1
ATOM 3787 N N . TYR A 1 484 ? 1.224 -1.34 5.23 1 97.94 484 TYR A N 1
ATOM 3788 C CA . TYR A 1 484 ? 0.266 -1.755 6.246 1 97.94 484 TYR A CA 1
ATOM 3789 C C . TYR A 1 484 ? -0.631 -0.594 6.66 1 97.94 484 TYR A C 1
ATOM 3791 O O . TYR A 1 484 ? -1.854 -0.742 6.734 1 97.94 484 TYR A O 1
ATOM 3799 N N . GLU A 1 485 ? -0.033 0.504 6.879 1 98.06 485 GLU A N 1
ATOM 3800 C CA . GLU A 1 485 ? -0.775 1.65 7.395 1 98.06 485 GLU A CA 1
ATOM 3801 C C . GLU A 1 485 ? -1.674 2.254 6.32 1 98.06 485 GLU A C 1
ATOM 3803 O O . GLU A 1 485 ? -2.754 2.766 6.625 1 98.06 485 GLU A O 1
ATOM 3808 N N . ILE A 1 486 ? -1.255 2.289 5.082 1 97.75 486 ILE A N 1
ATOM 3809 C CA . ILE A 1 486 ? -2.117 2.74 3.996 1 97.75 486 ILE A CA 1
ATOM 3810 C C . ILE A 1 486 ? -3.379 1.879 3.947 1 97.75 486 ILE A C 1
ATOM 3812 O O . ILE A 1 486 ? -4.484 2.398 3.785 1 97.75 486 ILE A O 1
ATOM 3816 N N . LEU A 1 487 ? -3.193 0.592 4.086 1 97.5 487 LEU A N 1
ATOM 3817 C CA . LEU A 1 487 ? -4.324 -0.327 4.066 1 97.5 487 LEU A CA 1
ATOM 3818 C C . LEU A 1 487 ? -5.223 -0.106 5.281 1 97.5 487 LEU A C 1
ATOM 3820 O O . LEU A 1 487 ? -6.449 -0.223 5.18 1 97.5 487 LEU A O 1
ATOM 3824 N N . GLN A 1 488 ? -4.59 0.193 6.406 1 97.44 488 GLN A N 1
ATOM 3825 C CA . GLN A 1 488 ? -5.379 0.516 7.59 1 97.44 488 GLN A CA 1
ATOM 3826 C C . GLN A 1 488 ? -6.234 1.757 7.363 1 97.44 488 GLN A C 1
ATOM 3828 O O . GLN A 1 488 ? -7.359 1.845 7.863 1 97.44 488 GLN A O 1
ATOM 3833 N N . ALA A 1 489 ? -5.707 2.707 6.68 1 97.25 489 ALA A N 1
ATOM 3834 C CA . ALA A 1 489 ? -6.484 3.9 6.352 1 97.25 489 ALA A CA 1
ATOM 3835 C C . ALA A 1 489 ? -7.703 3.547 5.504 1 97.25 489 ALA A C 1
ATOM 3837 O O . ALA A 1 489 ? -8.789 4.102 5.699 1 97.25 489 ALA A O 1
ATOM 3838 N N . VAL A 1 490 ? -7.559 2.678 4.535 1 97.25 490 VAL A N 1
ATOM 3839 C CA . VAL A 1 490 ? -8.68 2.238 3.711 1 97.25 490 VAL A CA 1
ATOM 3840 C C . VAL A 1 490 ? -9.711 1.52 4.578 1 97.25 490 VAL A C 1
ATOM 3842 O O . VAL A 1 490 ? -10.914 1.697 4.395 1 97.25 490 VAL A O 1
ATOM 3845 N N . ALA A 1 491 ? -9.242 0.695 5.477 1 96.19 491 ALA A N 1
ATOM 3846 C CA . ALA A 1 491 ? -10.141 0.002 6.395 1 96.19 491 ALA A CA 1
ATOM 3847 C C . ALA A 1 491 ? -10.93 0.994 7.246 1 96.19 491 ALA A C 1
ATOM 3849 O O . ALA A 1 491 ? -12.109 0.773 7.539 1 96.19 491 ALA A O 1
ATOM 3850 N N . GLU A 1 492 ? -10.273 2.043 7.66 1 96 492 GLU A N 1
ATOM 3851 C CA . GLU A 1 492 ? -10.953 3.086 8.422 1 96 492 GLU A CA 1
ATOM 3852 C C . GLU A 1 492 ? -12.039 3.76 7.594 1 96 492 GLU A C 1
ATOM 3854 O O . GLU A 1 492 ? -13.086 4.137 8.117 1 96 492 GLU A O 1
ATOM 3859 N N . ALA A 1 493 ? -11.773 3.939 6.344 1 95.94 493 ALA A N 1
ATOM 3860 C CA . ALA A 1 493 ? -12.773 4.531 5.453 1 95.94 493 ALA A CA 1
ATOM 3861 C C . ALA A 1 493 ? -14.031 3.676 5.406 1 95.94 493 ALA A C 1
ATOM 3863 O O . ALA A 1 493 ? -15.148 4.207 5.32 1 95.94 493 ALA A O 1
ATOM 3864 N N . GLN A 1 494 ? -13.844 2.389 5.5 1 92.69 494 GLN A N 1
ATOM 3865 C CA . GLN A 1 494 ? -14.977 1.465 5.473 1 92.69 494 GLN A CA 1
ATOM 3866 C C . GLN A 1 494 ? -15.852 1.642 6.707 1 92.69 494 GLN A C 1
ATOM 3868 O O . GLN A 1 494 ? -17.062 1.419 6.648 1 92.69 494 GLN A O 1
ATOM 3873 N N . GLN A 1 495 ? -15.266 2.029 7.75 1 91.94 495 GLN A N 1
ATOM 3874 C CA . GLN A 1 495 ? -15.977 2.117 9.023 1 91.94 495 GLN A CA 1
ATOM 3875 C C . GLN A 1 495 ? -16.328 3.562 9.352 1 91.94 495 GLN A C 1
ATOM 3877 O O . GLN A 1 495 ? -16.781 3.857 10.469 1 91.94 495 GLN A O 1
ATOM 3882 N N . LEU A 1 496 ? -16.125 4.379 8.438 1 93.19 496 LEU A N 1
ATOM 3883 C CA . LEU A 1 496 ? -16.25 5.816 8.672 1 93.19 496 LEU A CA 1
ATOM 3884 C C . LEU A 1 496 ? -17.688 6.199 8.984 1 93.19 496 LEU A C 1
ATOM 3886 O O . LEU A 1 496 ? -17.953 7.008 9.875 1 93.19 496 LEU A O 1
ATOM 3890 N N . SER A 1 497 ? -18.609 5.73 8.258 1 91.31 497 SER A N 1
ATOM 3891 C CA . SER A 1 497 ? -20.047 5.984 8.383 1 91.31 497 SER A CA 1
ATOM 3892 C C . SER A 1 497 ? -20.859 4.879 7.723 1 91.31 497 SER A C 1
ATOM 3894 O O . SER A 1 497 ? -20.328 3.809 7.414 1 91.31 497 SER A O 1
ATOM 3896 N N . THR A 1 498 ? -22.156 5.125 7.605 1 87.56 498 THR A N 1
ATOM 3897 C CA . THR A 1 498 ? -23.031 4.137 6.98 1 87.56 498 THR A CA 1
ATOM 3898 C C . THR A 1 498 ? -22.781 4.066 5.477 1 87.56 498 THR A C 1
ATOM 3900 O O . THR A 1 498 ? -23.188 3.111 4.816 1 87.56 498 THR A O 1
ATOM 3903 N N . LEU A 1 499 ? -22.094 5.094 4.953 1 89.56 499 LEU A N 1
ATOM 3904 C CA . LEU A 1 499 ? -21.75 5.121 3.535 1 89.56 499 LEU A CA 1
ATOM 3905 C C . LEU A 1 499 ? -20.422 4.418 3.281 1 89.56 499 LEU A C 1
ATOM 3907 O O . LEU A 1 499 ? -19.531 4.98 2.643 1 89.56 499 LEU A O 1
ATOM 3911 N N . SER A 1 500 ? -20.312 3.205 3.674 1 87.69 500 SER A N 1
ATOM 3912 C CA . SER A 1 500 ? -19.078 2.445 3.682 1 87.69 500 SER A CA 1
ATOM 3913 C C . SER A 1 500 ? -18.484 2.334 2.279 1 87.69 500 SER A C 1
ATOM 3915 O O . SER A 1 500 ? -17.297 2.627 2.07 1 87.69 500 SER A O 1
ATOM 3917 N N . SER A 1 501 ? -19.234 2 1.295 1 90.19 501 SER A N 1
ATOM 3918 C CA . SER A 1 501 ? -18.75 1.789 -0.064 1 90.19 501 SER A CA 1
ATOM 3919 C C . SER A 1 501 ? -18.281 3.1 -0.697 1 90.19 501 SER A C 1
ATOM 3921 O O . SER A 1 501 ? -17.234 3.146 -1.35 1 90.19 501 SER A O 1
ATOM 3923 N N . LYS A 1 502 ? -19.078 4.145 -0.457 1 92.31 502 LYS A N 1
ATOM 3924 C CA . LYS A 1 502 ? -18.75 5.441 -1.035 1 92.31 502 LYS A CA 1
ATOM 3925 C C . LYS A 1 502 ? -17.469 6.008 -0.419 1 92.31 502 LYS A C 1
ATOM 3927 O O . LYS A 1 502 ? -16.609 6.539 -1.129 1 92.31 502 LYS A O 1
ATOM 3932 N N . ASN A 1 503 ? -17.359 5.969 0.934 1 95.69 503 ASN A N 1
ATOM 3933 C CA . ASN A 1 503 ? -16.156 6.438 1.613 1 95.69 503 ASN A CA 1
ATOM 3934 C C . ASN A 1 503 ? -14.906 5.703 1.119 1 95.69 503 ASN A C 1
ATOM 3936 O O . ASN A 1 503 ? -13.867 6.324 0.875 1 95.69 503 ASN A O 1
ATOM 3940 N N . THR A 1 504 ? -15.07 4.379 0.97 1 95.5 504 THR A N 1
ATOM 3941 C CA . THR A 1 504 ? -13.953 3.566 0.501 1 95.5 504 THR A CA 1
ATOM 3942 C C . THR A 1 504 ? -13.578 3.941 -0.929 1 95.5 504 THR A C 1
ATOM 3944 O O . THR A 1 504 ? -12.391 4.031 -1.261 1 95.5 504 THR A O 1
ATOM 3947 N N . GLU A 1 505 ? -14.508 4.129 -1.704 1 95.12 505 GLU A N 1
ATOM 3948 C CA . GLU A 1 505 ? -14.281 4.52 -3.094 1 95.12 505 GLU A CA 1
ATOM 3949 C C . GLU A 1 505 ? -13.531 5.844 -3.18 1 95.12 505 GLU A C 1
ATOM 3951 O O . GLU A 1 505 ? -12.586 5.977 -3.967 1 95.12 505 GLU A O 1
ATOM 3956 N N . ILE A 1 506 ? -13.898 6.793 -2.4 1 96.06 506 ILE A N 1
ATOM 3957 C CA . ILE A 1 506 ? -13.273 8.109 -2.391 1 96.06 506 ILE A CA 1
ATOM 3958 C C . ILE A 1 506 ? -11.797 7.973 -2.01 1 96.06 506 ILE A C 1
ATOM 3960 O O . ILE A 1 506 ? -10.922 8.531 -2.676 1 96.06 506 ILE A O 1
ATOM 3964 N N . VAL A 1 507 ? -11.547 7.23 -0.966 1 97.44 507 VAL A N 1
ATOM 3965 C CA . VAL A 1 507 ? -10.188 7.078 -0.469 1 97.44 507 VAL A CA 1
ATOM 3966 C C . VAL A 1 507 ? -9.328 6.367 -1.516 1 97.44 507 VAL A C 1
ATOM 3968 O O . VAL A 1 507 ? -8.211 6.785 -1.8 1 97.44 507 VAL A O 1
ATOM 3971 N N . LEU A 1 508 ? -9.875 5.324 -2.105 1 96.88 508 LEU A N 1
ATOM 3972 C CA . LEU A 1 508 ? -9.125 4.562 -3.1 1 96.88 508 LEU A CA 1
ATOM 3973 C C . LEU A 1 508 ? -8.844 5.41 -4.336 1 96.88 508 LEU A C 1
ATOM 3975 O O . LEU A 1 508 ? -7.734 5.367 -4.879 1 96.88 508 LEU A O 1
ATOM 3979 N N . GLU A 1 509 ? -9.781 6.148 -4.746 1 96.44 509 GLU A N 1
ATOM 3980 C CA . GLU A 1 509 ? -9.602 7 -5.918 1 96.44 509 GLU A CA 1
ATOM 3981 C C . GLU A 1 509 ? -8.539 8.062 -5.668 1 96.44 509 GLU A C 1
ATOM 3983 O O . GLU A 1 509 ? -7.684 8.305 -6.523 1 96.44 509 GLU A O 1
ATOM 3988 N N . GLN A 1 510 ? -8.633 8.672 -4.562 1 96.62 510 GLN A N 1
ATOM 3989 C CA . GLN A 1 510 ? -7.703 9.75 -4.266 1 96.62 510 GLN A CA 1
ATOM 3990 C C . GLN A 1 510 ? -6.293 9.219 -4.043 1 96.62 510 GLN A C 1
ATOM 3992 O O . GLN A 1 510 ? -5.312 9.867 -4.418 1 96.62 510 GLN A O 1
ATOM 3997 N N . LEU A 1 511 ? -6.191 8.102 -3.402 1 97.38 511 LEU A N 1
ATOM 3998 C CA . LEU A 1 511 ? -4.875 7.504 -3.225 1 97.38 511 LEU A CA 1
ATOM 3999 C C . LEU A 1 511 ? -4.285 7.078 -4.566 1 97.38 511 LEU A C 1
ATOM 4001 O O . LEU A 1 511 ? -3.072 7.168 -4.77 1 97.38 511 LEU A O 1
ATOM 4005 N N . ALA A 1 512 ? -5.129 6.598 -5.457 1 96.62 512 ALA A N 1
ATOM 4006 C CA . ALA A 1 512 ? -4.656 6.273 -6.801 1 96.62 512 ALA A CA 1
ATOM 4007 C C . ALA A 1 512 ? -4.094 7.512 -7.492 1 96.62 512 ALA A C 1
ATOM 4009 O O . ALA A 1 512 ? -3.014 7.457 -8.094 1 96.62 512 ALA A O 1
ATOM 4010 N N . GLU A 1 513 ? -4.824 8.602 -7.383 1 96.62 513 GLU A N 1
ATOM 4011 C CA . GLU A 1 513 ? -4.371 9.852 -7.984 1 96.62 513 GLU A CA 1
ATOM 4012 C C . GLU A 1 513 ? -3.049 10.312 -7.375 1 96.62 513 GLU A C 1
ATOM 4014 O O . GLU A 1 513 ? -2.168 10.797 -8.086 1 96.62 513 GLU A O 1
ATOM 4019 N N . LEU A 1 514 ? -2.959 10.188 -6.102 1 97 514 LEU A N 1
ATOM 4020 C CA . LEU A 1 514 ? -1.736 10.57 -5.406 1 97 514 LEU A CA 1
ATOM 4021 C C . LEU A 1 514 ? -0.541 9.781 -5.93 1 97 514 LEU A C 1
ATOM 4023 O O . LEU A 1 514 ? 0.521 10.352 -6.188 1 97 514 LEU A O 1
ATOM 4027 N N . HIS A 1 515 ? -0.672 8.484 -6.098 1 97.81 515 HIS A N 1
ATOM 4028 C CA . HIS A 1 515 ? 0.425 7.645 -6.562 1 97.81 515 HIS A CA 1
ATOM 4029 C C . HIS A 1 515 ? 0.743 7.918 -8.031 1 97.81 515 HIS A C 1
ATOM 4031 O O . HIS A 1 515 ? 1.894 7.789 -8.453 1 97.81 515 HIS A O 1
ATOM 4037 N N . ILE A 1 516 ? -0.269 8.297 -8.805 1 97.75 516 ILE A N 1
ATOM 4038 C CA . ILE A 1 516 ? -0.026 8.688 -10.188 1 97.75 516 ILE A CA 1
ATOM 4039 C C . ILE A 1 516 ? 0.81 9.969 -10.219 1 97.75 516 ILE A C 1
ATOM 4041 O O . ILE A 1 516 ? 1.812 10.047 -10.93 1 97.75 516 ILE A O 1
ATOM 4045 N N . GLY A 1 517 ? 0.394 10.969 -9.422 1 97.62 517 GLY A N 1
ATOM 4046 C CA . GLY A 1 517 ? 1.206 12.172 -9.32 1 97.62 517 GLY A CA 1
ATOM 4047 C C . GLY A 1 517 ? 2.627 11.891 -8.867 1 97.62 517 GLY A C 1
ATOM 4048 O O . GLY A 1 517 ? 3.582 12.43 -9.438 1 97.62 517 GLY A O 1
ATOM 4049 N N . GLN A 1 518 ? 2.797 11.07 -7.859 1 97.38 518 GLN A N 1
ATOM 4050 C CA . GLN A 1 518 ? 4.105 10.688 -7.34 1 97.38 518 GLN A CA 1
ATOM 4051 C C . GLN A 1 518 ? 4.938 9.977 -8.406 1 97.38 518 GLN A C 1
ATOM 4053 O O . GLN A 1 518 ? 6.156 10.156 -8.469 1 97.38 518 GLN A O 1
ATOM 4058 N N . SER A 1 519 ? 4.312 9.156 -9.219 1 98.12 519 SER A N 1
ATOM 4059 C CA . SER A 1 519 ? 5.035 8.406 -10.242 1 98.12 519 SER A CA 1
ATOM 4060 C C . SER A 1 519 ? 5.691 9.344 -11.25 1 98.12 519 SER A C 1
ATOM 4062 O O . SER A 1 519 ? 6.785 9.062 -11.75 1 98.12 519 SER A O 1
ATOM 4064 N N . TYR A 1 520 ? 5.039 10.422 -11.555 1 97.81 520 TYR A N 1
ATOM 4065 C CA . TYR A 1 520 ? 5.605 11.391 -12.477 1 97.81 520 TYR A CA 1
ATOM 4066 C C . TYR A 1 520 ? 6.738 12.172 -11.82 1 97.81 520 TYR A C 1
ATOM 4068 O O . TYR A 1 520 ? 7.77 12.43 -12.445 1 97.81 520 TYR A O 1
ATOM 4076 N N . ASP A 1 521 ? 6.535 12.57 -10.586 1 96.94 521 ASP A N 1
ATOM 4077 C CA . ASP A 1 521 ? 7.609 13.227 -9.844 1 96.94 521 ASP A CA 1
ATOM 4078 C C . ASP A 1 521 ? 8.875 12.375 -9.828 1 96.94 521 ASP A C 1
ATOM 4080 O O . ASP A 1 521 ? 9.969 12.867 -10.117 1 96.94 521 ASP A O 1
ATOM 4084 N N . LEU A 1 522 ? 8.719 11.133 -9.586 1 96.75 522 LEU A N 1
ATOM 4085 C CA . LEU A 1 522 ? 9.836 10.195 -9.523 1 96.75 522 LEU A CA 1
ATOM 4086 C C . LEU A 1 522 ? 10.445 10 -10.906 1 96.75 522 LEU A C 1
ATOM 4088 O O . LEU A 1 522 ? 11.672 9.93 -11.047 1 96.75 522 LEU A O 1
ATOM 4092 N N . TYR A 1 523 ? 9.57 9.867 -11.891 1 96.56 523 TYR A N 1
ATOM 4093 C CA . TYR A 1 523 ? 10.039 9.648 -13.258 1 96.56 523 TYR A CA 1
ATOM 4094 C C . TYR A 1 523 ? 10.883 10.82 -13.742 1 96.56 523 TYR A C 1
ATOM 4096 O O . TYR A 1 523 ? 11.977 10.625 -14.281 1 96.56 523 TYR A O 1
ATOM 4104 N N . TRP A 1 524 ? 10.383 12.055 -13.57 1 95.12 524 TRP A N 1
ATOM 4105 C CA . TRP A 1 524 ? 11.094 13.266 -13.984 1 95.12 524 TRP A CA 1
ATOM 4106 C C . TRP A 1 524 ? 12.422 13.398 -13.242 1 95.12 524 TRP A C 1
ATOM 4108 O O . TRP A 1 524 ? 13.445 13.734 -13.844 1 95.12 524 TRP A O 1
ATOM 4118 N N . THR A 1 525 ? 12.445 13.102 -11.969 1 93.44 525 THR A N 1
ATOM 4119 C CA . THR A 1 525 ? 13.641 13.211 -11.141 1 93.44 525 THR A CA 1
ATOM 4120 C C . THR A 1 525 ? 14.68 12.18 -11.562 1 93.44 525 THR A C 1
ATOM 4122 O O . THR A 1 525 ? 15.859 12.508 -11.734 1 93.44 525 THR A O 1
ATOM 4125 N N . HIS A 1 526 ? 14.227 10.969 -11.734 1 91.31 526 HIS A N 1
ATOM 4126 C CA . HIS A 1 526 ? 15.125 9.867 -12.055 1 91.31 526 HIS A CA 1
ATOM 4127 C C . HIS A 1 526 ? 15.758 10.047 -13.43 1 91.31 526 HIS A C 1
ATOM 4129 O O . HIS A 1 526 ? 16.938 9.727 -13.625 1 91.31 526 HIS A O 1
ATOM 4135 N N . HIS A 1 527 ? 15.031 10.602 -14.383 1 91.25 527 HIS A N 1
ATOM 4136 C CA . HIS A 1 527 ? 15.516 10.68 -15.75 1 91.25 527 HIS A CA 1
ATOM 4137 C C . HIS A 1 527 ? 16.031 12.078 -16.078 1 91.25 527 HIS A C 1
ATOM 4139 O O . HIS A 1 527 ? 16.578 12.305 -17.172 1 91.25 527 HIS A O 1
ATOM 4145 N N . GLY A 1 528 ? 15.812 13 -15.234 1 89.56 528 GLY A N 1
ATOM 4146 C CA . GLY A 1 528 ? 16.266 14.367 -15.461 1 89.56 528 GLY A CA 1
ATOM 4147 C C . GLY A 1 528 ? 15.469 15.094 -16.531 1 89.56 528 GLY A C 1
ATOM 4148 O O . GLY A 1 528 ? 16.031 15.852 -17.312 1 89.56 528 GLY A O 1
ATOM 4149 N N . ILE A 1 529 ? 14.18 14.828 -16.594 1 92 529 ILE A N 1
ATOM 4150 C CA . ILE A 1 529 ? 13.297 15.461 -17.562 1 92 529 ILE A CA 1
ATOM 4151 C C . ILE A 1 529 ? 12.445 16.531 -16.875 1 92 529 ILE A C 1
ATOM 4153 O O . ILE A 1 529 ? 11.602 16.203 -16.031 1 92 529 ILE A O 1
ATOM 4157 N N . CYS A 1 530 ? 12.664 17.734 -17.188 1 93 530 CYS A N 1
ATOM 4158 C CA . CYS A 1 530 ? 11.922 18.844 -16.594 1 93 530 CYS A CA 1
ATOM 4159 C C . CYS A 1 530 ? 10.5 18.906 -17.141 1 93 530 CYS A C 1
ATOM 4161 O O . CYS A 1 530 ? 10.297 18.984 -18.359 1 93 530 CYS A O 1
ATOM 4163 N N . PRO A 1 531 ? 9.492 18.859 -16.281 1 95.75 531 PRO A N 1
ATOM 4164 C CA . PRO A 1 531 ? 8.117 19 -16.75 1 95.75 531 PRO A CA 1
ATOM 4165 C C . PRO A 1 531 ? 7.773 20.422 -17.172 1 95.75 531 PRO A C 1
ATOM 4167 O O . PRO A 1 531 ? 8.445 21.375 -16.766 1 95.75 531 PRO A O 1
ATOM 4170 N N . SER A 1 532 ? 6.703 20.469 -18 1 94.62 532 SER A N 1
ATOM 4171 C CA . SER A 1 532 ? 6.105 21.781 -18.234 1 94.62 532 SER A CA 1
ATOM 4172 C C . SER A 1 532 ? 5.363 22.281 -17 1 94.62 532 SER A C 1
ATOM 4174 O O . SER A 1 532 ? 5.07 21.516 -16.094 1 94.62 532 SER A O 1
ATOM 4176 N N . GLU A 1 533 ? 5.176 23.578 -16.969 1 94.62 533 GLU A N 1
ATOM 4177 C CA . GLU A 1 533 ? 4.473 24.141 -15.82 1 94.62 533 GLU A CA 1
ATOM 4178 C C . GLU A 1 533 ? 3.09 23.516 -15.656 1 94.62 533 GLU A C 1
ATOM 4180 O O . GLU A 1 533 ? 2.693 23.156 -14.547 1 94.62 533 GLU A O 1
ATOM 4185 N N . PRO A 1 534 ? 2.293 23.281 -16.734 1 95.38 534 PRO A N 1
ATOM 4186 C CA . PRO A 1 534 ? 0.999 22.625 -16.562 1 95.38 534 PRO A CA 1
ATOM 4187 C C . PRO A 1 534 ? 1.136 21.188 -16.047 1 95.38 534 PRO A C 1
ATOM 4189 O O . PRO A 1 534 ? 0.31 20.734 -15.242 1 95.38 534 PRO A O 1
ATOM 4192 N N . GLU A 1 535 ? 2.158 20.484 -16.516 1 96.06 535 GLU A N 1
ATOM 4193 C CA . GLU A 1 535 ? 2.402 19.141 -16 1 96.06 535 GLU A CA 1
ATOM 4194 C C . GLU A 1 535 ? 2.729 19.172 -14.508 1 96.06 535 GLU A C 1
ATOM 4196 O O . GLU A 1 535 ? 2.229 18.344 -13.742 1 96.06 535 GLU A O 1
ATOM 4201 N N . TYR A 1 536 ? 3.561 20.125 -14.211 1 97 536 TYR A N 1
ATOM 4202 C CA . TYR A 1 536 ? 3.91 20.297 -12.805 1 97 536 TYR A CA 1
ATOM 4203 C C . TYR A 1 536 ? 2.668 20.547 -11.961 1 97 536 TYR A C 1
ATOM 4205 O O . TYR A 1 536 ? 2.506 19.953 -10.891 1 97 536 TYR A O 1
ATOM 4213 N N . LEU A 1 537 ? 1.841 21.375 -12.414 1 96.69 537 LEU A N 1
ATOM 4214 C CA . LEU A 1 537 ? 0.648 21.75 -11.656 1 96.69 537 LEU A CA 1
ATOM 4215 C C . LEU A 1 537 ? -0.291 20.547 -11.516 1 96.69 537 LEU A C 1
ATOM 4217 O O . LEU A 1 537 ? -0.911 20.359 -10.469 1 96.69 537 LEU A O 1
ATOM 4221 N N . ASP A 1 538 ? -0.432 19.766 -12.539 1 96.88 538 ASP A N 1
ATOM 4222 C CA . ASP A 1 538 ? -1.268 18.578 -12.445 1 96.88 538 ASP A CA 1
ATOM 4223 C C . ASP A 1 538 ? -0.679 17.578 -11.453 1 96.88 538 ASP A C 1
ATOM 4225 O O . ASP A 1 538 ? -1.417 16.906 -10.727 1 96.88 538 ASP A O 1
ATOM 4229 N N . MET A 1 539 ? 0.625 17.422 -11.539 1 97.19 539 MET A N 1
ATOM 4230 C CA . MET A 1 539 ? 1.302 16.547 -10.578 1 97.19 539 MET A CA 1
ATOM 4231 C C . MET A 1 539 ? 1.02 17 -9.148 1 97.19 539 MET A C 1
ATOM 4233 O O . MET A 1 539 ? 0.693 16.188 -8.289 1 97.19 539 MET A O 1
ATOM 4237 N N . VAL A 1 540 ? 1.044 18.281 -8.883 1 96.56 540 VAL A N 1
ATOM 4238 C CA . VAL A 1 540 ? 0.808 18.844 -7.559 1 96.56 540 VAL A CA 1
ATOM 4239 C C . VAL A 1 540 ? -0.639 18.594 -7.141 1 96.56 540 VAL A C 1
ATOM 4241 O O . VAL A 1 540 ? -0.906 18.25 -5.988 1 96.56 540 VAL A O 1
ATOM 4244 N N . LYS A 1 541 ? -1.516 18.797 -8.062 1 95.94 541 LYS A N 1
ATOM 4245 C CA . LYS A 1 541 ? -2.932 18.562 -7.797 1 95.94 541 LYS A CA 1
ATOM 4246 C C . LYS A 1 541 ? -3.176 17.125 -7.348 1 95.94 541 LYS A C 1
ATOM 4248 O O . LYS A 1 541 ? -4.012 16.875 -6.477 1 95.94 541 LYS A O 1
ATOM 4253 N N . LYS A 1 542 ? -2.445 16.266 -7.91 1 96.25 542 LYS A N 1
ATOM 4254 C CA . LYS A 1 542 ? -2.648 14.836 -7.645 1 96.25 542 LYS A CA 1
ATOM 4255 C C . LYS A 1 542 ? -1.894 14.406 -6.395 1 96.25 542 LYS A C 1
ATOM 4257 O O . LYS A 1 542 ? -2.367 13.547 -5.645 1 96.25 542 LYS A O 1
ATOM 4262 N N . LYS A 1 543 ? -0.713 14.867 -6.254 1 94.19 543 LYS A N 1
ATOM 4263 C CA . LYS A 1 543 ? 0.165 14.422 -5.172 1 94.19 543 LYS A CA 1
ATOM 4264 C C . LYS A 1 543 ? -0.14 15.164 -3.877 1 94.19 543 LYS A C 1
ATOM 4266 O O . LYS A 1 543 ? -0.999 14.742 -3.1 1 94.19 543 LYS A O 1
ATOM 4271 N N . THR A 1 544 ? 0.3 16.406 -3.699 1 89.38 544 THR A N 1
ATOM 4272 C CA . THR A 1 544 ? 0.108 17.188 -2.482 1 89.38 544 THR A CA 1
ATOM 4273 C C . THR A 1 544 ? -1.35 17.625 -2.34 1 89.38 544 THR A C 1
ATOM 4275 O O . THR A 1 544 ? -1.94 17.484 -1.267 1 89.38 544 THR A O 1
ATOM 4278 N N . GLY A 1 545 ? -1.907 18.109 -3.352 1 91.88 545 GLY A N 1
ATOM 4279 C CA . GLY A 1 545 ? -3.301 18.516 -3.34 1 91.88 545 GLY A CA 1
ATOM 4280 C C . GLY A 1 545 ? -4.266 17.359 -3.154 1 91.88 545 GLY A C 1
ATOM 4281 O O . GLY A 1 545 ? -5.383 17.562 -2.664 1 91.88 545 GLY A O 1
ATOM 4282 N N . GLY A 1 546 ? -3.814 16.25 -3.535 1 92.75 546 GLY A N 1
ATOM 4283 C CA . GLY A 1 546 ? -4.66 15.07 -3.471 1 92.75 546 GLY A CA 1
ATOM 4284 C C . GLY A 1 546 ? -5.102 14.727 -2.061 1 92.75 546 GLY A C 1
ATOM 4285 O O . GLY A 1 546 ? -6.23 14.273 -1.851 1 92.75 546 GLY A O 1
ATOM 4286 N N . LEU A 1 547 ? -4.266 14.922 -1.084 1 92.44 547 LEU A N 1
ATOM 4287 C CA . LEU A 1 547 ? -4.617 14.617 0.298 1 92.44 547 LEU A CA 1
ATOM 4288 C C . LEU A 1 547 ? -5.648 15.602 0.829 1 92.44 547 LEU A C 1
ATOM 4290 O O . LEU A 1 547 ? -6.551 15.227 1.579 1 92.44 547 LEU A O 1
ATOM 4294 N N . PHE A 1 548 ? -5.504 16.859 0.436 1 94.5 548 PHE A N 1
ATOM 4295 C CA . PHE A 1 548 ? -6.512 17.844 0.799 1 94.5 548 PHE A CA 1
ATOM 4296 C C . PHE A 1 548 ? -7.855 17.516 0.168 1 94.5 548 PHE A C 1
ATOM 4298 O O . PHE A 1 548 ? -8.898 17.609 0.822 1 94.5 548 PHE A O 1
ATOM 4305 N N . GLN A 1 549 ? -7.746 17.141 -1.047 1 96.12 549 GLN A N 1
ATOM 4306 C CA . GLN A 1 549 ? -8.961 16.781 -1.771 1 96.12 549 GLN A CA 1
ATOM 4307 C C . GLN A 1 549 ? -9.641 15.57 -1.151 1 96.12 549 GLN A C 1
ATOM 4309 O O . GLN A 1 549 ? -10.867 15.484 -1.122 1 96.12 549 GLN A O 1
ATOM 4314 N N . LEU A 1 550 ? -8.844 14.648 -0.738 1 97.06 550 LEU A N 1
ATOM 4315 C CA . LEU A 1 550 ? -9.367 13.453 -0.084 1 97.06 550 LEU A CA 1
ATOM 4316 C C . LEU A 1 550 ? -10.195 13.82 1.139 1 97.06 550 LEU A C 1
ATOM 4318 O O . LEU A 1 550 ? -11.328 13.352 1.29 1 97.06 550 LEU A O 1
ATOM 4322 N N . LEU A 1 551 ? -9.695 14.664 1.969 1 96.44 551 LEU A N 1
ATOM 4323 C CA . LEU A 1 551 ? -10.391 15.086 3.182 1 96.44 551 LEU A CA 1
ATOM 4324 C C . LEU A 1 551 ? -11.664 15.852 2.844 1 96.44 551 LEU A C 1
ATOM 4326 O O . LEU A 1 551 ? -12.711 15.617 3.447 1 96.44 551 LEU A O 1
ATOM 4330 N N . ALA A 1 552 ? -11.57 16.719 1.895 1 96.12 552 ALA A N 1
ATOM 4331 C CA . ALA A 1 552 ? -12.719 17.516 1.481 1 96.12 552 ALA A CA 1
ATOM 4332 C C . ALA A 1 552 ? -13.836 16.641 0.935 1 96.12 552 ALA A C 1
ATOM 4334 O O . ALA A 1 552 ? -15.008 16.828 1.257 1 96.12 552 ALA A O 1
ATOM 4335 N N . ARG A 1 553 ? -13.484 15.68 0.136 1 95.38 553 ARG A N 1
ATOM 4336 C CA . ARG A 1 553 ? -14.477 14.805 -0.478 1 95.38 553 ARG A CA 1
ATOM 4337 C C . ARG A 1 553 ? -15.156 13.922 0.569 1 95.38 553 ARG A C 1
ATOM 4339 O O . ARG A 1 553 ? -16.359 13.641 0.469 1 95.38 553 ARG A O 1
ATOM 4346 N N . LEU A 1 554 ? -14.406 13.453 1.524 1 96.38 554 LEU A N 1
ATOM 4347 C CA . LEU A 1 554 ? -15 12.672 2.607 1 96.38 554 LEU A CA 1
ATOM 4348 C C . LEU A 1 554 ? -15.984 13.523 3.402 1 96.38 554 LEU A C 1
ATOM 4350 O O . LEU A 1 554 ? -17.062 13.047 3.764 1 96.38 554 LEU A O 1
ATOM 4354 N N . LEU A 1 555 ? -15.609 14.766 3.699 1 95.19 555 LEU A N 1
ATOM 4355 C CA . LEU A 1 555 ? -16.5 15.664 4.418 1 95.19 555 LEU A CA 1
ATOM 4356 C C . LEU A 1 555 ? -17.766 15.945 3.604 1 95.19 555 LEU A C 1
ATOM 4358 O O . LEU A 1 555 ? -18.875 15.906 4.137 1 95.19 555 LEU A O 1
ATOM 4362 N N . LEU A 1 556 ? -17.578 16.234 2.305 1 93.75 556 LEU A N 1
ATOM 4363 C CA . LEU A 1 556 ? -18.688 16.516 1.413 1 93.75 556 LEU A CA 1
ATOM 4364 C C . LEU A 1 556 ? -19.656 15.336 1.351 1 93.75 556 LEU A C 1
ATOM 4366 O O . LEU A 1 556 ? -20.875 15.523 1.374 1 93.75 556 LEU A O 1
ATOM 4370 N N . ALA A 1 557 ? -19.094 14.164 1.329 1 92.69 557 ALA A N 1
ATOM 4371 C CA . ALA A 1 557 ? -19.922 12.969 1.211 1 92.69 557 ALA A CA 1
ATOM 4372 C C . ALA A 1 557 ? -20.719 12.719 2.49 1 92.69 557 ALA A C 1
ATOM 4374 O O . ALA A 1 557 ? -21.797 12.141 2.449 1 92.69 557 ALA A O 1
ATOM 4375 N N . ASN A 1 558 ? -20.25 13.172 3.582 1 93.25 558 ASN A N 1
ATOM 4376 C CA . ASN A 1 558 ? -20.859 12.859 4.863 1 93.25 558 ASN A CA 1
ATOM 4377 C C . ASN A 1 558 ? -21.516 14.086 5.488 1 93.25 558 ASN A C 1
ATOM 4379 O O . ASN A 1 558 ? -21.953 14.047 6.645 1 93.25 558 ASN A O 1
ATOM 4383 N N . GLY A 1 559 ? -21.453 15.125 4.754 1 87.62 559 GLY A N 1
ATOM 4384 C CA . GLY A 1 559 ? -22.062 16.359 5.246 1 87.62 559 GLY A CA 1
ATOM 4385 C C . GLY A 1 559 ? -23.516 16.516 4.84 1 87.62 559 GLY A C 1
ATOM 4386 O O . GLY A 1 559 ? -24.062 15.672 4.137 1 87.62 559 GLY A O 1
ATOM 4387 N N . ALA A 1 560 ? -24.125 17.516 5.422 1 72.88 560 ALA A N 1
ATOM 4388 C CA . ALA A 1 560 ? -25.547 17.828 5.203 1 72.88 560 ALA A CA 1
ATOM 4389 C C . ALA A 1 560 ? -25.812 18.125 3.732 1 72.88 560 ALA A C 1
ATOM 4391 O O . ALA A 1 560 ? -26.922 17.875 3.232 1 72.88 560 ALA A O 1
ATOM 4392 N N . ALA A 1 561 ? -24.844 18.656 3.072 1 60.25 561 ALA A N 1
ATOM 4393 C CA . ALA A 1 561 ? -24.984 19.031 1.671 1 60.25 561 ALA A CA 1
ATOM 4394 C C . ALA A 1 561 ? -25.172 17.812 0.782 1 60.25 561 ALA A C 1
ATOM 4396 O O . ALA A 1 561 ? -25.719 17.922 -0.323 1 60.25 561 ALA A O 1
ATOM 4397 N N . ALA A 1 562 ? -24.641 16.594 1.135 1 58.44 562 ALA A N 1
ATOM 4398 C CA . ALA A 1 562 ? -24.719 15.391 0.307 1 58.44 562 ALA A CA 1
ATOM 4399 C C . ALA A 1 562 ? -26.172 14.969 0.09 1 58.44 562 ALA A C 1
ATOM 4401 O O . ALA A 1 562 ? -26.5 14.359 -0.932 1 58.44 562 ALA A O 1
ATOM 4402 N N . SER A 1 563 ? -27.047 15.234 1.059 1 52.06 563 SER A N 1
ATOM 4403 C CA . SER A 1 563 ? -28.438 14.82 0.999 1 52.06 563 SER A CA 1
ATOM 4404 C C . SER A 1 563 ? -29.25 15.727 0.076 1 52.06 563 SER A C 1
ATOM 4406 O O . SER A 1 563 ? -30.391 15.414 -0.273 1 52.06 563 SER A O 1
ATOM 4408 N N . GLN A 1 564 ? -28.766 16.953 -0.301 1 52.5 564 GLN A N 1
ATOM 4409 C CA . GLN A 1 564 ? -29.672 17.844 -1.011 1 52.5 564 GLN A CA 1
ATOM 4410 C C . GLN A 1 564 ? -29.391 17.844 -2.51 1 52.5 564 GLN A C 1
ATOM 4412 O O . GLN A 1 564 ? -28.25 17.656 -2.928 1 52.5 564 GLN A O 1
ATOM 4417 N N . SER A 1 565 ? -30.375 17.875 -3.512 1 49.75 565 SER A N 1
ATOM 4418 C CA . SER A 1 565 ? -30.469 17.672 -4.953 1 49.75 565 SER A CA 1
ATOM 4419 C C . SER A 1 565 ? -29.375 18.422 -5.695 1 49.75 565 SER A C 1
ATOM 4421 O O . SER A 1 565 ? -28.234 18.469 -5.23 1 49.75 565 SER A O 1
ATOM 4423 N N . THR A 1 566 ? -29.797 19.453 -6.75 1 46.06 566 THR A N 1
ATOM 4424 C CA . THR A 1 566 ? -29.125 20.156 -7.824 1 46.06 566 THR A CA 1
ATOM 4425 C C . THR A 1 566 ? -28.125 21.172 -7.258 1 46.06 566 THR A C 1
ATOM 4427 O O . THR A 1 566 ? -27.062 21.406 -7.848 1 46.06 566 THR A O 1
ATOM 4430 N N . ARG A 1 567 ? -28.578 22.016 -6.395 1 49.66 567 ARG A N 1
ATOM 4431 C CA . ARG A 1 567 ? -27.812 23.094 -5.758 1 49.66 567 ARG A CA 1
ATOM 4432 C C . ARG A 1 567 ? -26.531 22.562 -5.145 1 49.66 567 ARG A C 1
ATOM 4434 O O . ARG A 1 567 ? -25.547 23.297 -5.008 1 49.66 567 ARG A O 1
ATOM 4441 N N . ASP A 1 568 ? -26.406 21.188 -5.246 1 70.38 568 ASP A N 1
ATOM 4442 C CA . ASP A 1 568 ? -25.453 20.422 -4.445 1 70.38 568 ASP A CA 1
ATOM 4443 C C . ASP A 1 568 ? -24.203 20.078 -5.258 1 70.38 568 ASP A C 1
ATOM 4445 O O . ASP A 1 568 ? -23.078 20.141 -4.75 1 70.38 568 ASP A O 1
ATOM 4449 N N . ALA A 1 569 ? -24.5 20.359 -6.684 1 78.44 569 ALA A N 1
ATOM 4450 C CA . ALA A 1 569 ? -23.344 19.984 -7.492 1 78.44 569 ALA A CA 1
ATOM 4451 C C . ALA A 1 569 ? -22.375 21.156 -7.652 1 78.44 569 ALA A C 1
ATOM 4453 O O . ALA A 1 569 ? -21.156 20.969 -7.605 1 78.44 569 ALA A O 1
ATOM 4454 N N . TYR A 1 570 ? -22.922 22.406 -7.789 1 83.12 570 TYR A N 1
ATOM 4455 C CA . TYR A 1 570 ? -22.094 23.594 -7.934 1 83.12 570 TYR A CA 1
ATOM 4456 C C . TYR A 1 570 ? -21.344 23.891 -6.637 1 83.12 570 TYR A C 1
ATOM 4458 O O . TYR A 1 570 ? -20.188 24.328 -6.664 1 83.12 570 TYR A O 1
ATOM 4466 N N . PHE A 1 571 ? -22.062 23.703 -5.621 1 88.88 571 PHE A N 1
ATOM 4467 C CA . PHE A 1 571 ? -21.453 23.906 -4.312 1 88.88 571 PHE A CA 1
ATOM 4468 C C . PHE A 1 571 ? -20.266 22.969 -4.125 1 88.88 571 PHE A C 1
ATOM 4470 O O . PHE A 1 571 ? -19.188 23.406 -3.67 1 88.88 571 PHE A O 1
ATOM 4477 N N . VAL A 1 572 ? -20.484 21.766 -4.551 1 90.69 572 VAL A N 1
ATOM 4478 C CA . VAL A 1 572 ? -19.422 20.766 -4.438 1 90.69 572 VAL A CA 1
ATOM 4479 C C . VAL A 1 572 ? -18.25 21.141 -5.336 1 90.69 572 VAL A C 1
ATOM 4481 O O . VAL A 1 572 ? -17.094 21.062 -4.918 1 90.69 572 VAL A O 1
ATOM 4484 N N . ASP A 1 573 ? -18.531 21.594 -6.469 1 91.31 573 ASP A N 1
ATOM 4485 C CA . ASP A 1 573 ? -17.484 22 -7.414 1 91.31 573 ASP A CA 1
ATOM 4486 C C . ASP A 1 573 ? -16.703 23.188 -6.891 1 91.31 573 ASP A C 1
ATOM 4488 O O . ASP A 1 573 ? -15.492 23.281 -7.098 1 91.31 573 ASP A O 1
ATOM 4492 N N . ASP A 1 574 ? -17.406 24.062 -6.277 1 93.25 574 ASP A N 1
ATOM 4493 C CA . ASP A 1 574 ? -16.75 25.266 -5.742 1 93.25 574 ASP A CA 1
ATOM 4494 C C . ASP A 1 574 ? -15.805 24.906 -4.602 1 93.25 574 ASP A C 1
ATOM 4496 O O . ASP A 1 574 ? -14.703 25.453 -4.508 1 93.25 574 ASP A O 1
ATOM 4500 N N . ILE A 1 575 ? -16.25 24.047 -3.771 1 94.06 575 ILE A N 1
ATOM 4501 C CA . ILE A 1 575 ? -15.414 23.625 -2.658 1 94.06 575 ILE A CA 1
ATOM 4502 C C . ILE A 1 575 ? -14.188 22.891 -3.189 1 94.06 575 ILE A C 1
ATOM 4504 O O . ILE A 1 575 ? -13.062 23.156 -2.762 1 94.06 575 ILE A O 1
ATOM 4508 N N . GLU A 1 576 ? -14.406 21.984 -4.082 1 93.56 576 GLU A N 1
ATOM 4509 C CA . GLU A 1 576 ? -13.297 21.203 -4.641 1 93.56 576 GLU A CA 1
ATOM 4510 C C . GLU A 1 576 ? -12.305 22.109 -5.359 1 93.56 576 GLU A C 1
ATOM 4512 O O . GLU A 1 576 ? -11.094 21.922 -5.262 1 93.56 576 GLU A O 1
ATOM 4517 N N . SER A 1 577 ? -12.828 23.062 -6.078 1 95.06 577 SER A N 1
ATOM 4518 C CA . SER A 1 577 ? -11.961 24.016 -6.766 1 95.06 577 SER A CA 1
ATOM 4519 C C . SER A 1 577 ? -11.133 24.828 -5.773 1 95.06 577 SER A C 1
ATOM 4521 O O . SER A 1 577 ? -9.945 25.062 -6.004 1 95.06 577 SER A O 1
ATOM 4523 N N . LEU A 1 578 ? -11.797 25.297 -4.754 1 96.25 578 LEU A N 1
ATOM 4524 C CA . LEU A 1 578 ? -11.094 26.047 -3.713 1 96.25 578 LEU A CA 1
ATOM 4525 C C . LEU A 1 578 ? -9.992 25.203 -3.09 1 96.25 578 LEU A C 1
ATOM 4527 O O . LEU A 1 578 ? -8.875 25.672 -2.881 1 96.25 578 LEU A O 1
ATOM 4531 N N . VAL A 1 579 ? -10.305 23.969 -2.824 1 96.56 579 VAL A N 1
ATOM 4532 C CA . VAL A 1 579 ? -9.352 23.062 -2.191 1 96.56 579 VAL A CA 1
ATOM 4533 C C . VAL A 1 579 ? -8.18 22.812 -3.133 1 96.56 579 VAL A C 1
ATOM 4535 O O . VAL A 1 579 ? -7.031 22.703 -2.693 1 96.56 579 VAL A O 1
ATOM 4538 N N . HIS A 1 580 ? -8.445 22.719 -4.398 1 95.19 580 HIS A N 1
ATOM 4539 C CA . HIS A 1 580 ? -7.379 22.562 -5.383 1 95.19 580 HIS A CA 1
ATOM 4540 C C . HIS A 1 580 ? -6.418 23.75 -5.344 1 95.19 580 HIS A C 1
ATOM 4542 O O . HIS A 1 580 ? -5.199 23.562 -5.41 1 95.19 580 HIS A O 1
ATOM 4548 N N . LEU A 1 581 ? -6.941 24.875 -5.27 1 95.44 581 LEU A N 1
ATOM 4549 C CA . LEU A 1 581 ? -6.121 26.078 -5.215 1 95.44 581 LEU A CA 1
ATOM 4550 C C . LEU A 1 581 ? -5.246 26.094 -3.967 1 95.44 581 LEU A C 1
ATOM 4552 O O . LEU A 1 581 ? -4.07 26.453 -4.031 1 95.44 581 LEU A O 1
ATOM 4556 N N . ILE A 1 582 ? -5.828 25.703 -2.902 1 95.19 582 ILE A N 1
ATOM 4557 C CA . ILE A 1 582 ? -5.098 25.656 -1.641 1 95.19 582 ILE A CA 1
ATOM 4558 C C . ILE A 1 582 ? -3.951 24.656 -1.744 1 95.19 582 ILE A C 1
ATOM 4560 O O . ILE A 1 582 ? -2.836 24.922 -1.293 1 95.19 582 ILE A O 1
ATOM 4564 N N . GLY A 1 583 ? -4.23 23.516 -2.322 1 94.62 583 GLY A N 1
ATOM 4565 C CA . GLY A 1 583 ? -3.201 22.516 -2.504 1 94.62 583 GLY A CA 1
ATOM 4566 C C . GLY A 1 583 ? -2.035 23 -3.348 1 94.62 583 GLY A C 1
ATOM 4567 O O . GLY A 1 583 ? -0.876 22.734 -3.016 1 94.62 583 GLY A O 1
ATOM 4568 N N . ILE A 1 584 ? -2.338 23.656 -4.402 1 95.75 584 ILE A N 1
ATOM 4569 C CA . ILE A 1 584 ? -1.312 24.203 -5.285 1 95.75 584 ILE A CA 1
ATOM 4570 C C . ILE A 1 584 ? -0.488 25.25 -4.547 1 95.75 584 ILE A C 1
ATOM 4572 O O . ILE A 1 584 ? 0.743 25.25 -4.613 1 95.75 584 ILE A O 1
ATOM 4576 N N . GLN A 1 585 ? -1.182 26.141 -3.881 1 95.19 585 GLN A N 1
ATOM 4577 C CA . GLN A 1 585 ? -0.5 27.172 -3.115 1 95.19 585 GLN A CA 1
ATOM 4578 C C . GLN A 1 585 ? 0.426 26.562 -2.066 1 95.19 585 GLN A C 1
ATOM 4580 O O . GLN A 1 585 ? 1.551 27.031 -1.877 1 95.19 585 GLN A O 1
ATOM 4585 N N . PHE A 1 586 ? -0.048 25.578 -1.421 1 93.81 586 PHE A N 1
ATOM 4586 C CA . PHE A 1 586 ? 0.716 24.906 -0.378 1 93.81 586 PHE A CA 1
ATOM 4587 C C . PHE A 1 586 ? 2.021 24.359 -0.935 1 93.81 586 PHE A C 1
ATOM 4589 O O . PHE A 1 586 ? 3.086 24.547 -0.344 1 93.81 586 PHE A O 1
ATOM 4596 N N . GLN A 1 587 ? 1.98 23.719 -2.025 1 94.75 587 GLN A N 1
ATOM 4597 C CA . GLN A 1 587 ? 3.162 23.078 -2.584 1 94.75 587 GLN A CA 1
ATOM 4598 C C . GLN A 1 587 ? 4.156 24.109 -3.111 1 94.75 587 GLN A C 1
ATOM 4600 O O . GLN A 1 587 ? 5.363 23.969 -2.895 1 94.75 587 GLN A O 1
ATOM 4605 N N . ILE A 1 588 ? 3.666 25.031 -3.877 1 95.38 588 ILE A N 1
ATOM 4606 C CA . ILE A 1 588 ? 4.555 26.047 -4.441 1 95.38 588 ILE A CA 1
ATOM 4607 C C . ILE A 1 588 ? 5.234 26.812 -3.312 1 95.38 588 ILE A C 1
ATOM 4609 O O . ILE A 1 588 ? 6.418 27.156 -3.412 1 95.38 588 ILE A O 1
ATOM 4613 N N . ARG A 1 589 ? 4.453 27.094 -2.291 1 93.75 589 ARG A N 1
ATOM 4614 C CA . ARG A 1 589 ? 5.047 27.734 -1.126 1 93.75 589 ARG A CA 1
ATOM 4615 C C . ARG A 1 589 ? 6.156 26.875 -0.526 1 93.75 589 ARG A C 1
ATOM 4617 O O . ARG A 1 589 ? 7.211 27.391 -0.148 1 93.75 589 ARG A O 1
ATOM 4624 N N . ASP A 1 590 ? 5.898 25.641 -0.408 1 90.94 590 ASP A N 1
ATOM 4625 C CA . ASP A 1 590 ? 6.902 24.719 0.117 1 90.94 590 ASP A CA 1
ATOM 4626 C C . ASP A 1 590 ? 8.164 24.734 -0.743 1 90.94 590 ASP A C 1
ATOM 4628 O O . ASP A 1 590 ? 9.281 24.703 -0.218 1 90.94 590 ASP A O 1
ATOM 4632 N N . ASP A 1 591 ? 7.988 24.75 -1.998 1 93.19 591 ASP A N 1
ATOM 4633 C CA . ASP A 1 591 ? 9.117 24.844 -2.922 1 93.19 591 ASP A CA 1
ATOM 4634 C C . ASP A 1 591 ? 9.93 26.109 -2.682 1 93.19 591 ASP A C 1
ATOM 4636 O O . ASP A 1 591 ? 11.156 26.094 -2.723 1 93.19 591 ASP A O 1
ATOM 4640 N N . TYR A 1 592 ? 9.211 27.172 -2.502 1 92.69 592 TYR A N 1
ATOM 4641 C CA . TYR A 1 592 ? 9.836 28.469 -2.279 1 92.69 592 TYR A CA 1
ATOM 4642 C C . TYR A 1 592 ? 10.602 28.484 -0.962 1 92.69 592 TYR A C 1
ATOM 4644 O O . TYR A 1 592 ? 11.758 28.922 -0.913 1 92.69 592 TYR A O 1
ATOM 4652 N N . GLN A 1 593 ? 9.961 27.969 0.079 1 88.62 593 GLN A N 1
ATOM 4653 C CA . GLN A 1 593 ? 10.547 27.984 1.416 1 88.62 593 GLN A CA 1
ATOM 4654 C C . GLN A 1 593 ? 11.773 27.078 1.491 1 88.62 593 GLN A C 1
ATOM 4656 O O . GLN A 1 593 ? 12.727 27.375 2.211 1 88.62 593 GLN A O 1
ATOM 4661 N N . ASN A 1 594 ? 11.766 26.016 0.789 1 87.38 594 ASN A N 1
ATOM 4662 C CA . ASN A 1 594 ? 12.898 25.094 0.766 1 87.38 594 ASN A CA 1
ATOM 4663 C C . ASN A 1 594 ? 14.164 25.781 0.239 1 87.38 594 ASN A C 1
ATOM 4665 O O . ASN A 1 594 ? 15.273 25.422 0.634 1 87.38 594 ASN A O 1
ATOM 4669 N N . LEU A 1 595 ? 13.984 26.734 -0.583 1 87.19 595 LEU A N 1
ATOM 4670 C CA . LEU A 1 595 ? 15.125 27.375 -1.226 1 87.19 595 LEU A CA 1
ATOM 4671 C C . LEU A 1 595 ? 15.508 28.656 -0.486 1 87.19 595 LEU A C 1
ATOM 4673 O O . LEU A 1 595 ? 16.625 29.156 -0.65 1 87.19 595 LEU A O 1
ATOM 4677 N N . GLN A 1 596 ? 14.648 29.156 0.333 1 79 596 GLN A N 1
ATOM 4678 C CA . GLN A 1 596 ? 14.875 30.5 0.878 1 79 596 GLN A CA 1
ATOM 4679 C C . GLN A 1 596 ? 14.938 30.469 2.402 1 79 596 GLN A C 1
ATOM 4681 O O . GLN A 1 596 ? 15.633 31.281 3.016 1 79 596 GLN A O 1
ATOM 4686 N N . SER A 1 597 ? 14.289 29.609 2.947 1 72.62 597 SER A N 1
ATOM 4687 C CA . SER A 1 597 ? 14.047 29.688 4.383 1 72.62 597 SER A CA 1
ATOM 4688 C C . SER A 1 597 ? 15.133 28.953 5.168 1 72.62 597 SER A C 1
ATOM 4690 O O . SER A 1 597 ? 15.422 27.781 4.906 1 72.62 597 SER A O 1
ATOM 4692 N N . SER A 1 598 ? 15.688 29.656 6.012 1 67.81 598 SER A N 1
ATOM 4693 C CA . SER A 1 598 ? 16.656 29.047 6.914 1 67.81 598 SER A CA 1
ATOM 4694 C C . SER A 1 598 ? 16 28.031 7.844 1 67.81 598 SER A C 1
ATOM 4696 O O . SER A 1 598 ? 16.594 27 8.172 1 67.81 598 SER A O 1
ATOM 4698 N N . GLU A 1 599 ? 14.852 28.391 8.219 1 63.09 599 GLU A N 1
ATOM 4699 C CA . GLU A 1 599 ? 14.094 27.484 9.078 1 63.09 599 GLU A CA 1
ATOM 4700 C C . GLU A 1 599 ? 13.844 26.141 8.391 1 63.09 599 GLU A C 1
ATOM 4702 O O . GLU A 1 599 ? 13.938 25.094 9.023 1 63.09 599 GLU A O 1
ATOM 4707 N N . TYR A 1 600 ? 13.578 26.234 7.242 1 69.69 600 TYR A N 1
ATOM 4708 C CA . TYR A 1 600 ? 13.336 25.016 6.473 1 69.69 600 TYR A CA 1
ATOM 4709 C C . TYR A 1 600 ? 14.594 24.172 6.391 1 69.69 600 TYR A C 1
ATOM 4711 O O . TYR A 1 600 ? 14.516 22.938 6.438 1 69.69 600 TYR A O 1
ATOM 4719 N N . SER A 1 601 ? 15.602 24.812 6.359 1 68.44 601 SER A N 1
ATOM 4720 C CA . SER A 1 601 ? 16.875 24.109 6.309 1 68.44 601 SER A CA 1
ATOM 4721 C C . SER A 1 601 ? 17.125 23.312 7.586 1 68.44 601 SER A C 1
ATOM 4723 O O . SER A 1 601 ? 17.703 22.234 7.547 1 68.44 601 SER A O 1
ATOM 4725 N N . ALA A 1 602 ? 16.641 23.906 8.609 1 65.94 602 ALA A N 1
ATOM 4726 C CA . ALA A 1 602 ? 16.844 23.25 9.891 1 65.94 602 ALA A CA 1
ATOM 4727 C C . ALA A 1 602 ? 15.969 22 10.008 1 65.94 602 ALA A C 1
ATOM 4729 O O . ALA A 1 602 ? 16.359 21.031 10.664 1 65.94 602 ALA A O 1
ATOM 4730 N N . GLN A 1 603 ? 14.906 22.016 9.383 1 68.06 603 GLN A N 1
ATOM 4731 C CA . GLN A 1 603 ? 13.938 20.938 9.508 1 68.06 603 GLN A CA 1
ATOM 4732 C C . GLN A 1 603 ? 14.219 19.812 8.508 1 68.06 603 GLN A C 1
ATOM 4734 O O . GLN A 1 603 ? 14.102 18.625 8.836 1 68.06 603 GLN A O 1
ATOM 4739 N N . LYS A 1 604 ? 14.656 20.203 7.266 1 70.5 604 LYS A N 1
ATOM 4740 C CA . LYS A 1 604 ? 14.742 19.219 6.188 1 70.5 604 LYS A CA 1
ATOM 4741 C C . LYS A 1 604 ? 16.156 19.188 5.594 1 70.5 604 LYS A C 1
ATOM 4743 O O . LYS A 1 604 ? 16.5 18.234 4.887 1 70.5 604 LYS A O 1
ATOM 4748 N N . GLY A 1 605 ? 16.922 20.156 5.934 1 71.81 605 GLY A N 1
ATOM 4749 C CA . GLY A 1 605 ? 18.219 20.312 5.293 1 71.81 605 GLY A CA 1
ATOM 4750 C C . GLY A 1 605 ? 18.266 21.484 4.336 1 71.81 605 GLY A C 1
ATOM 4751 O O . GLY A 1 605 ? 17.234 21.969 3.865 1 71.81 605 GLY A O 1
ATOM 4752 N N . PHE A 1 606 ? 19.469 21.953 4.117 1 78.5 606 PHE A N 1
ATOM 4753 C CA . PHE A 1 606 ? 19.688 23.109 3.248 1 78.5 606 PHE A CA 1
ATOM 4754 C C . PHE A 1 606 ? 19.391 22.75 1.794 1 78.5 606 PHE A C 1
ATOM 4756 O O . PHE A 1 606 ? 20.141 21.984 1.18 1 78.5 606 PHE A O 1
ATOM 4763 N N . CYS A 1 607 ? 18.297 23.203 1.258 1 87.56 607 CYS A N 1
ATOM 4764 C CA . CYS A 1 607 ? 17.875 22.984 -0.122 1 87.56 607 CYS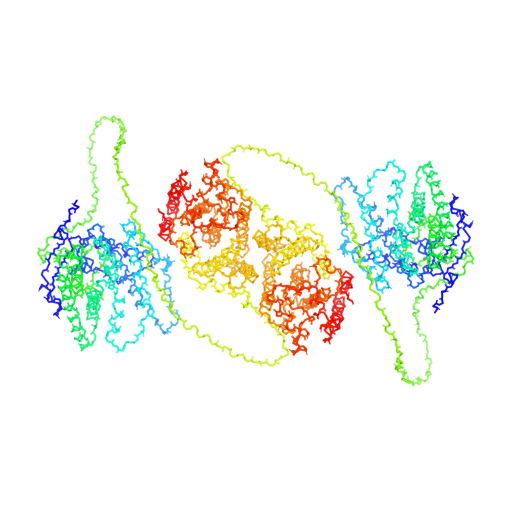 A CA 1
ATOM 4765 C C . CYS A 1 607 ? 17.875 21.5 -0.471 1 87.56 607 CYS A C 1
ATOM 4767 O O . CYS A 1 607 ? 18.484 21.094 -1.467 1 87.56 607 CYS A O 1
ATOM 4769 N N . GLU A 1 608 ? 17.25 20.734 0.304 1 84.5 608 GLU A N 1
ATOM 4770 C CA . GLU A 1 608 ? 17.234 19.281 0.178 1 84.5 608 GLU A CA 1
ATOM 4771 C C . GLU A 1 608 ? 16.641 18.844 -1.157 1 84.5 608 GLU A C 1
ATOM 4773 O O . GLU A 1 608 ? 17.047 17.828 -1.725 1 84.5 608 GLU A O 1
ATOM 4778 N N . ASP A 1 609 ? 15.742 19.609 -1.678 1 88.25 609 ASP A N 1
ATOM 4779 C CA . ASP A 1 609 ? 15.109 19.281 -2.953 1 88.25 609 ASP A CA 1
ATOM 4780 C C . ASP A 1 609 ? 16.156 19.203 -4.07 1 88.25 609 ASP A C 1
ATOM 4782 O O . ASP A 1 609 ? 15.992 18.422 -5.012 1 88.25 609 ASP A O 1
ATOM 4786 N N . LEU A 1 610 ? 17.141 20.016 -3.936 1 89.62 610 LEU A N 1
ATOM 4787 C CA . LEU A 1 610 ? 18.203 20 -4.934 1 89.62 610 LEU A CA 1
ATOM 4788 C C . LEU A 1 610 ? 19.031 18.734 -4.828 1 89.62 610 LEU A C 1
ATOM 4790 O O . LEU A 1 610 ? 19.469 18.188 -5.844 1 89.62 610 LEU A O 1
ATOM 4794 N N . ASP A 1 611 ? 19.234 18.266 -3.617 1 88.5 611 ASP A N 1
ATOM 4795 C CA . ASP A 1 611 ? 19.922 16.984 -3.418 1 88.5 611 ASP A CA 1
ATOM 4796 C C . ASP A 1 611 ? 19.141 15.828 -4.023 1 88.5 611 ASP A C 1
ATOM 4798 O O . ASP A 1 611 ? 19.703 14.938 -4.645 1 88.5 611 ASP A O 1
ATOM 4802 N N . GLU A 1 612 ? 17.891 15.906 -3.828 1 88.94 612 GLU A N 1
ATOM 4803 C CA . GLU A 1 612 ? 17 14.852 -4.301 1 88.94 612 GLU A CA 1
ATOM 4804 C C . GLU A 1 612 ? 16.875 14.875 -5.82 1 88.94 612 GLU A C 1
ATOM 4806 O O . GLU A 1 612 ? 16.547 13.859 -6.441 1 88.94 612 GLU A O 1
ATOM 4811 N N . GLY A 1 613 ? 17.031 16.031 -6.367 1 90.56 613 GLY A N 1
ATOM 4812 C CA . GLY A 1 613 ? 16.906 16.219 -7.805 1 90.56 613 GLY A CA 1
ATOM 4813 C C . GLY A 1 613 ? 15.484 16.516 -8.242 1 90.56 613 GLY A C 1
ATOM 4814 O O . GLY A 1 613 ? 15.164 16.422 -9.43 1 90.56 613 GLY A O 1
ATOM 4815 N N . LYS A 1 614 ? 14.672 16.891 -7.363 1 92.44 614 LYS A N 1
ATOM 4816 C CA . LYS A 1 614 ? 13.273 17.203 -7.664 1 92.44 614 LYS A CA 1
ATOM 4817 C C . LYS A 1 614 ? 13.164 18.531 -8.43 1 92.44 614 LYS A C 1
ATOM 4819 O O . LYS A 1 614 ? 13.945 19.453 -8.211 1 92.44 614 LYS A O 1
ATOM 4824 N N . PHE A 1 615 ? 12.195 18.578 -9.305 1 94.94 615 PHE A N 1
ATOM 4825 C CA . PHE A 1 615 ? 11.93 19.812 -10.055 1 94.94 615 PHE A CA 1
ATOM 4826 C C . PHE A 1 615 ? 10.906 20.672 -9.328 1 94.94 615 PHE A C 1
ATOM 4828 O O . PHE A 1 615 ? 9.703 20.531 -9.547 1 94.94 615 PHE A O 1
ATOM 4835 N N . SER A 1 616 ? 11.445 21.578 -8.508 1 95.5 616 SER A N 1
ATOM 4836 C CA . SER A 1 616 ? 10.578 22.516 -7.816 1 95.5 616 SER A CA 1
ATOM 4837 C C . SER A 1 616 ? 10.047 23.578 -8.766 1 95.5 616 SER A C 1
ATOM 4839 O O . SER A 1 616 ? 10.57 23.75 -9.867 1 95.5 616 SER A O 1
ATOM 4841 N N . PHE A 1 617 ? 9.055 24.328 -8.312 1 96.81 617 PHE A N 1
ATOM 4842 C CA . PHE A 1 617 ? 8.367 25.297 -9.148 1 96.81 617 PHE A CA 1
ATOM 4843 C C . PHE A 1 617 ? 9.344 26.344 -9.672 1 96.81 617 PHE A C 1
ATOM 4845 O O . PHE A 1 617 ? 9.383 26.625 -10.875 1 96.81 617 PHE A O 1
ATOM 4852 N N . PRO A 1 618 ? 10.266 26.906 -8.836 1 96 618 PRO A N 1
ATOM 4853 C CA . PRO A 1 618 ? 11.234 27.875 -9.367 1 96 618 PRO A CA 1
ATOM 4854 C C . PRO A 1 618 ? 12.188 27.25 -10.383 1 96 618 PRO A C 1
ATOM 4856 O O . PRO A 1 618 ? 12.57 27.891 -11.359 1 96 618 PRO A O 1
ATOM 4859 N N . LEU A 1 619 ? 12.602 26.016 -10.133 1 95.19 619 LEU A N 1
ATOM 4860 C CA . LEU A 1 619 ? 13.508 25.328 -11.039 1 95.19 619 LEU A CA 1
ATOM 4861 C C . LEU A 1 619 ? 12.836 25.078 -12.383 1 95.19 619 LEU A C 1
ATOM 4863 O O . LEU A 1 619 ? 13.469 25.203 -13.43 1 95.19 619 LEU A O 1
ATOM 4867 N N . VAL A 1 620 ? 11.57 24.656 -12.367 1 95.81 620 VAL A N 1
ATOM 4868 C CA . VAL A 1 620 ? 10.805 24.422 -13.594 1 95.81 620 VAL A CA 1
ATOM 4869 C C . VAL A 1 620 ? 10.742 25.719 -14.406 1 95.81 620 VAL A C 1
ATOM 4871 O O . VAL A 1 620 ? 10.93 25.703 -15.625 1 95.81 620 VAL A O 1
ATOM 4874 N N . HIS A 1 621 ? 10.484 26.797 -13.734 1 95.88 621 HIS A N 1
ATOM 4875 C CA . HIS A 1 621 ? 10.422 28.078 -14.406 1 95.88 621 HIS A CA 1
ATOM 4876 C C . HIS A 1 621 ? 11.773 28.453 -15.016 1 95.88 621 HIS A C 1
ATOM 4878 O O . HIS A 1 621 ? 11.836 28.922 -16.156 1 95.88 621 HIS A O 1
ATOM 4884 N N . ALA A 1 622 ? 12.836 28.266 -14.273 1 94.62 622 ALA A N 1
ATOM 4885 C CA . ALA A 1 622 ? 14.172 28.625 -14.742 1 94.62 622 ALA A CA 1
ATOM 4886 C C . ALA A 1 622 ? 14.547 27.828 -15.992 1 94.62 622 ALA A C 1
ATOM 4888 O O . ALA A 1 622 ? 15.07 28.391 -16.953 1 94.62 622 ALA A O 1
ATOM 4889 N N . LEU A 1 623 ? 14.289 26.594 -15.961 1 93.25 623 LEU A N 1
ATOM 4890 C CA . LEU A 1 623 ? 14.688 25.703 -17.047 1 93.25 623 LEU A CA 1
ATOM 4891 C C . LEU A 1 623 ? 13.805 25.922 -18.266 1 93.25 623 LEU A C 1
ATOM 4893 O O . LEU A 1 623 ? 14.242 25.688 -19.406 1 93.25 623 LEU A O 1
ATOM 4897 N N . THR A 1 624 ? 12.602 26.297 -18.031 1 88.88 624 THR A N 1
ATOM 4898 C CA . THR A 1 624 ? 11.695 26.531 -19.156 1 88.88 624 THR A CA 1
ATOM 4899 C C . THR A 1 624 ? 11.914 27.922 -19.734 1 88.88 624 THR A C 1
ATOM 4901 O O . THR A 1 624 ? 11.766 28.141 -20.938 1 88.88 624 THR A O 1
ATOM 4904 N N . SER A 1 625 ? 12.25 28.891 -18.953 1 88.38 625 SER A N 1
ATOM 4905 C CA . SER A 1 625 ? 12.43 30.281 -19.375 1 88.38 625 SER A CA 1
ATOM 4906 C C . SER A 1 625 ? 13.812 30.484 -19.984 1 88.38 625 SER A C 1
ATOM 4908 O O . SER A 1 625 ? 13.977 31.328 -20.875 1 88.38 625 SER A O 1
ATOM 4910 N N . CYS A 1 626 ? 14.734 29.734 -19.469 1 84.38 626 CYS A N 1
ATOM 4911 C CA . CYS A 1 626 ? 16.094 29.828 -19.984 1 84.38 626 CYS A CA 1
ATOM 4912 C C . CYS A 1 626 ? 16.609 28.469 -20.422 1 84.38 626 CYS A C 1
ATOM 4914 O O . CYS A 1 626 ? 17.578 27.938 -19.844 1 84.38 626 CYS A O 1
ATOM 4916 N N . PRO A 1 627 ? 16.172 28.031 -21.5 1 76.94 627 PRO A N 1
ATOM 4917 C CA . PRO A 1 627 ? 16.516 26.672 -21.891 1 76.94 627 PRO A CA 1
ATOM 4918 C C . PRO A 1 627 ? 18 26.516 -22.219 1 76.94 627 PRO A C 1
ATOM 4920 O O . PRO A 1 627 ? 18.562 25.422 -22.094 1 76.94 627 PRO A O 1
ATOM 4923 N N . ASP A 1 628 ? 18.609 27.562 -22.453 1 76.81 628 ASP A N 1
ATOM 4924 C CA . ASP A 1 628 ? 20 27.484 -22.891 1 76.81 628 ASP A CA 1
ATOM 4925 C C . ASP A 1 628 ? 20.953 27.734 -21.719 1 76.81 628 ASP A C 1
ATOM 4927 O O . ASP A 1 628 ? 22.156 27.891 -21.922 1 76.81 628 ASP A O 1
ATOM 4931 N N . ASP A 1 629 ? 20.359 27.766 -20.594 1 76.25 629 ASP A N 1
ATOM 4932 C CA . ASP A 1 629 ? 21.234 27.953 -19.453 1 76.25 629 ASP A CA 1
ATOM 4933 C C . ASP A 1 629 ? 22.109 26.719 -19.219 1 76.25 629 ASP A C 1
ATOM 4935 O O . ASP A 1 629 ? 21.688 25.781 -18.531 1 76.25 629 ASP A O 1
ATOM 4939 N N . SER A 1 630 ? 23.234 26.781 -19.609 1 80.81 630 SER A N 1
ATOM 4940 C CA . SER A 1 630 ? 24.172 25.656 -19.594 1 80.81 630 SER A CA 1
ATOM 4941 C C . SER A 1 630 ? 24.656 25.359 -18.188 1 80.81 630 SER A C 1
ATOM 4943 O O . SER A 1 630 ? 24.828 24.188 -17.812 1 80.81 630 SER A O 1
ATOM 4945 N N . GLN A 1 631 ? 24.781 26.438 -17.469 1 87.81 631 GLN A N 1
ATOM 4946 C CA . GLN A 1 631 ? 25.328 26.234 -16.141 1 87.81 631 GLN A CA 1
ATOM 4947 C C . GLN A 1 631 ? 24.359 25.469 -15.258 1 87.81 631 GLN A C 1
ATOM 4949 O O . GLN A 1 631 ? 24.75 24.531 -14.547 1 87.81 631 GLN A O 1
ATOM 4954 N N . LEU A 1 632 ? 23.188 25.859 -15.273 1 90.75 632 LEU A N 1
ATOM 4955 C CA . LEU A 1 632 ? 22.172 25.188 -14.477 1 90.75 632 LEU A CA 1
ATOM 4956 C C . LEU A 1 632 ? 22.031 23.734 -14.898 1 90.75 632 LEU A C 1
ATOM 4958 O O . LEU A 1 632 ? 21.922 22.844 -14.055 1 90.75 632 LEU A O 1
ATOM 4962 N N . ARG A 1 633 ? 22.062 23.469 -16.094 1 89.44 633 ARG A N 1
ATOM 4963 C CA . ARG A 1 633 ? 21.953 22.109 -16.609 1 89.44 633 ARG A CA 1
ATOM 4964 C C . ARG A 1 633 ? 23.156 21.25 -16.203 1 89.44 633 ARG A C 1
ATOM 4966 O O . ARG A 1 633 ? 23 20.062 -15.906 1 89.44 633 ARG A O 1
ATOM 4973 N N . GLU A 1 634 ? 24.266 21.859 -16.234 1 89.94 634 GLU A N 1
ATOM 4974 C CA . GLU A 1 634 ? 25.469 21.141 -15.836 1 89.94 634 GLU A CA 1
ATOM 4975 C C . GLU A 1 634 ? 25.422 20.781 -14.352 1 89.94 634 GLU A C 1
ATOM 4977 O O . GLU A 1 634 ? 25.891 19.703 -13.953 1 89.94 634 GLU A O 1
ATOM 4982 N N . LEU A 1 635 ? 24.938 21.672 -13.672 1 90.81 635 LEU A N 1
ATOM 4983 C CA . LEU A 1 635 ? 24.828 21.422 -12.234 1 90.81 635 LEU A CA 1
ATOM 4984 C C . LEU A 1 635 ? 23.844 20.297 -11.961 1 90.81 635 LEU A C 1
ATOM 4986 O O . LEU A 1 635 ? 24.109 19.438 -11.102 1 90.81 635 LEU A O 1
ATOM 4990 N N . LEU A 1 636 ? 22.781 20.312 -12.648 1 89.69 636 LEU A N 1
ATOM 4991 C CA . LEU A 1 636 ? 21.766 19.266 -12.469 1 89.69 636 LEU A CA 1
ATOM 4992 C C . LEU A 1 636 ? 22.297 17.922 -12.93 1 89.69 636 LEU A C 1
ATOM 4994 O O . LEU A 1 636 ? 21.984 16.875 -12.344 1 89.69 636 LEU A O 1
ATOM 4998 N N . GLN A 1 637 ? 23.062 17.938 -13.93 1 88.31 637 GLN A N 1
ATOM 4999 C CA . GLN A 1 637 ? 23.719 16.719 -14.391 1 88.31 637 GLN A CA 1
ATOM 5000 C C . GLN A 1 637 ? 24.703 16.203 -13.352 1 88.31 637 GLN A C 1
ATOM 5002 O O . GLN A 1 637 ? 24.781 14.992 -13.109 1 88.31 637 GLN A O 1
ATOM 5007 N N . ARG A 1 638 ? 25.422 17.094 -12.883 1 87.62 638 ARG A N 1
ATOM 5008 C CA . ARG A 1 638 ? 26.375 16.719 -11.844 1 87.62 638 ARG A CA 1
ATOM 5009 C C . ARG A 1 638 ? 25.656 16.078 -10.656 1 87.62 638 ARG A C 1
ATOM 5011 O O . ARG A 1 638 ? 26.172 15.125 -10.062 1 87.62 638 ARG A O 1
ATOM 5018 N N . ARG A 1 639 ? 24.625 16.656 -10.305 1 89.12 639 ARG A N 1
ATOM 5019 C CA . ARG A 1 639 ? 23.828 16.109 -9.211 1 89.12 639 ARG A CA 1
ATOM 5020 C C . ARG A 1 639 ? 23.406 14.672 -9.516 1 89.12 639 ARG A C 1
ATOM 5022 O O . ARG A 1 639 ? 23.438 13.812 -8.633 1 89.12 639 ARG A O 1
ATOM 5029 N N . ARG A 1 640 ? 22.969 14.398 -10.664 1 86.25 640 ARG A N 1
ATOM 5030 C CA . ARG A 1 640 ? 22.516 13.07 -11.07 1 86.25 640 ARG A CA 1
ATOM 5031 C C . ARG A 1 640 ? 23.656 12.062 -11.008 1 86.25 640 ARG A C 1
ATOM 5033 O O . ARG A 1 640 ? 23.453 10.906 -10.633 1 86.25 640 ARG A O 1
ATOM 5040 N N . ASP A 1 641 ? 24.797 12.523 -11.328 1 85.94 641 ASP A N 1
ATOM 5041 C CA . ASP A 1 641 ? 25.969 11.648 -11.367 1 85.94 641 ASP A CA 1
ATOM 5042 C C . ASP A 1 641 ? 26.453 11.312 -9.953 1 85.94 641 ASP A C 1
ATOM 5044 O O . ASP A 1 641 ? 26.812 10.172 -9.672 1 85.94 641 ASP A O 1
ATOM 5048 N N . VAL A 1 642 ? 26.438 12.289 -9.156 1 84.56 642 VAL A N 1
ATOM 5049 C CA . VAL A 1 642 ? 27.047 12.133 -7.832 1 84.56 642 VAL A CA 1
ATOM 5050 C C . VAL A 1 642 ? 25.969 11.734 -6.824 1 84.56 642 VAL A C 1
ATOM 5052 O O . VAL A 1 642 ? 26.266 11.109 -5.805 1 84.56 642 VAL A O 1
ATOM 5055 N N . GLY A 1 643 ? 24.766 12.195 -7.023 1 84.5 643 GLY A N 1
ATOM 5056 C CA . GLY A 1 643 ? 23.672 11.859 -6.137 1 84.5 643 GLY A CA 1
ATOM 5057 C C . GLY A 1 643 ? 23.312 12.977 -5.176 1 84.5 643 GLY A C 1
ATOM 5058 O O . GLY A 1 643 ? 22.297 12.898 -4.48 1 84.5 643 GLY A O 1
ATOM 5059 N N . TYR A 1 644 ? 24.141 13.984 -5.059 1 87.69 644 TYR A N 1
ATOM 5060 C CA . TYR A 1 644 ? 23.859 15.156 -4.23 1 87.69 644 TYR A CA 1
ATOM 5061 C C . TYR A 1 644 ? 24.641 16.375 -4.73 1 87.69 644 TYR A C 1
ATOM 5063 O O . TYR A 1 644 ? 25.469 16.266 -5.633 1 87.69 644 TYR A O 1
ATOM 5071 N N . LEU A 1 645 ? 24.297 17.641 -4.195 1 90.69 645 LEU A N 1
ATOM 5072 C CA . LEU A 1 645 ? 25.031 18.875 -4.465 1 90.69 645 LEU A CA 1
ATOM 5073 C C . LEU A 1 645 ? 25.688 19.391 -3.197 1 90.69 645 LEU A C 1
ATOM 5075 O O . LEU A 1 645 ? 25.109 19.344 -2.115 1 90.69 645 LEU A O 1
ATOM 5079 N N . SER A 1 646 ? 26.922 19.844 -3.352 1 89.38 646 SER A N 1
ATOM 5080 C CA . SER A 1 646 ? 27.562 20.516 -2.23 1 89.38 646 SER A CA 1
ATOM 5081 C C . SER A 1 646 ? 26.891 21.844 -1.911 1 89.38 646 SER A C 1
ATOM 5083 O O . SER A 1 646 ? 26.141 22.359 -2.725 1 89.38 646 SER A O 1
ATOM 5085 N N . ASP A 1 647 ? 27.172 22.391 -0.75 1 88.19 647 ASP A N 1
ATOM 5086 C CA . ASP A 1 647 ? 26.578 23.656 -0.35 1 88.19 647 ASP A CA 1
ATOM 5087 C C . ASP A 1 647 ? 26.953 24.781 -1.324 1 88.19 647 ASP A C 1
ATOM 5089 O O . ASP A 1 647 ? 26.141 25.656 -1.613 1 88.19 647 ASP A O 1
ATOM 5093 N N . GLU A 1 648 ? 28.156 24.656 -1.784 1 89.25 648 GLU A N 1
ATOM 5094 C CA . GLU A 1 648 ? 28.625 25.641 -2.748 1 89.25 648 GLU A CA 1
ATOM 5095 C C . GLU A 1 648 ? 27.875 25.531 -4.07 1 89.25 648 GLU A C 1
ATOM 5097 O O . GLU A 1 648 ? 27.516 26.531 -4.68 1 89.25 648 GLU A O 1
ATOM 5102 N N . GLU A 1 649 ? 27.656 24.359 -4.422 1 91.44 649 GLU A N 1
ATOM 5103 C CA . GLU A 1 649 ? 26.922 24.125 -5.66 1 91.44 649 GLU A CA 1
ATOM 5104 C C . GLU A 1 649 ? 25.453 24.547 -5.527 1 91.44 649 GLU A C 1
ATOM 5106 O O . GLU A 1 649 ? 24.859 25.062 -6.473 1 91.44 649 GLU A O 1
ATOM 5111 N N . LYS A 1 650 ? 24.906 24.312 -4.414 1 91.94 650 LYS A N 1
ATOM 5112 C CA . LYS A 1 650 ? 23.531 24.734 -4.148 1 91.94 650 LYS A CA 1
ATOM 5113 C C . LYS A 1 650 ? 23.391 26.25 -4.227 1 91.94 650 LYS A C 1
ATOM 5115 O O . LYS A 1 650 ? 22.406 26.75 -4.77 1 91.94 650 LYS A O 1
ATOM 5120 N N . ARG A 1 651 ? 24.344 26.891 -3.67 1 91.19 651 ARG A N 1
ATOM 5121 C CA . ARG A 1 651 ? 24.328 28.359 -3.715 1 91.19 651 ARG A CA 1
ATOM 5122 C C . ARG A 1 651 ? 24.422 28.859 -5.152 1 91.19 651 ARG A C 1
ATOM 5124 O O . ARG A 1 651 ? 23.828 29.891 -5.496 1 91.19 651 ARG A O 1
ATOM 5131 N N . LEU A 1 652 ? 25.219 28.078 -5.926 1 91.88 652 LEU A N 1
ATOM 5132 C CA . LEU A 1 652 ? 25.312 28.438 -7.336 1 91.88 652 LEU A CA 1
ATOM 5133 C C . LEU A 1 652 ? 23.969 28.266 -8.039 1 91.88 652 LEU A C 1
ATOM 5135 O O . LEU A 1 652 ? 23.609 29.078 -8.898 1 91.88 652 LEU A O 1
ATOM 5139 N N . VAL A 1 653 ? 23.281 27.266 -7.699 1 93.25 653 VAL A N 1
ATOM 5140 C CA . VAL A 1 653 ? 21.953 27.062 -8.266 1 93.25 653 VAL A CA 1
ATOM 5141 C C . VAL A 1 653 ? 21.016 28.203 -7.867 1 93.25 653 VAL A C 1
ATOM 5143 O O . VAL A 1 653 ? 20.266 28.719 -8.695 1 93.25 653 VAL A O 1
ATOM 5146 N N . LEU A 1 654 ? 21.078 28.562 -6.602 1 92.12 654 LEU A N 1
ATOM 5147 C CA . LEU A 1 654 ? 20.234 29.641 -6.098 1 92.12 654 LEU A CA 1
ATOM 5148 C C . LEU A 1 654 ? 20.531 30.953 -6.832 1 92.12 654 LEU A C 1
ATOM 5150 O O . LEU A 1 654 ? 19.609 31.719 -7.125 1 92.12 654 LEU A O 1
ATOM 5154 N N . GLU A 1 655 ? 21.75 31.109 -7.07 1 91.62 655 GLU A N 1
ATOM 5155 C CA . GLU A 1 655 ? 22.141 32.281 -7.824 1 91.62 655 GLU A CA 1
ATOM 5156 C C . GLU A 1 655 ? 21.578 32.25 -9.242 1 91.62 655 GLU A C 1
ATOM 5158 O O . GLU A 1 655 ? 21.125 33.281 -9.758 1 91.62 655 GLU A O 1
ATOM 5163 N N . GLN A 1 656 ? 21.672 31.141 -9.844 1 92.12 656 GLN A N 1
ATOM 5164 C CA . GLN A 1 656 ? 21.125 31 -11.188 1 92.12 656 GLN A CA 1
ATOM 5165 C C . GLN A 1 656 ? 19.609 31.234 -11.188 1 92.12 656 GLN A C 1
ATOM 5167 O O . GLN A 1 656 ? 19.062 31.812 -12.133 1 92.12 656 GLN A O 1
ATOM 5172 N N . LEU A 1 657 ? 18.922 30.781 -10.188 1 94.19 657 LEU A N 1
ATOM 5173 C CA . LEU A 1 657 ? 17.484 30.984 -10.078 1 94.19 657 LEU A CA 1
ATOM 5174 C C . LEU A 1 657 ? 17.141 32.469 -9.922 1 94.19 657 LEU A C 1
ATOM 5176 O O . LEU A 1 657 ? 16.172 32.938 -10.5 1 94.19 657 LEU A O 1
ATOM 5180 N N . LYS A 1 658 ? 17.938 33.125 -9.172 1 91.44 658 LYS A N 1
ATOM 5181 C CA . LYS A 1 658 ? 17.75 34.531 -8.984 1 91.44 658 LYS A CA 1
ATOM 5182 C C . LYS A 1 658 ? 17.969 35.312 -10.289 1 91.44 658 LYS A C 1
ATOM 5184 O O . LYS A 1 658 ? 17.203 36.219 -10.617 1 91.44 658 LYS A O 1
ATOM 5189 N N . LEU A 1 659 ? 19.031 34.875 -11.023 1 91.06 659 LEU A N 1
ATOM 5190 C CA . LEU A 1 659 ? 19.359 35.531 -12.289 1 91.06 659 LEU A CA 1
ATOM 5191 C C . LEU A 1 659 ? 18.25 35.312 -13.32 1 91.06 659 LEU A C 1
ATOM 5193 O O . LEU A 1 659 ? 17.969 36.188 -14.133 1 91.06 659 LEU A O 1
ATOM 5197 N N . ALA A 1 660 ? 17.641 34.188 -13.242 1 92.88 660 ALA A N 1
ATOM 5198 C CA . ALA A 1 660 ? 16.578 33.844 -14.18 1 92.88 660 ALA A CA 1
ATOM 5199 C C . ALA A 1 660 ? 15.258 34.531 -13.781 1 92.88 660 ALA A C 1
ATOM 5201 O O . ALA A 1 660 ? 14.297 34.531 -14.555 1 92.88 660 ALA A O 1
ATOM 5202 N N . GLY A 1 661 ? 15.219 35.125 -12.547 1 94.19 661 GLY A N 1
ATOM 5203 C CA . GLY A 1 661 ? 14 35.75 -12.047 1 94.19 661 GLY A CA 1
ATOM 5204 C C . GLY A 1 661 ? 12.984 34.75 -11.539 1 94.19 661 GLY A C 1
ATOM 5205 O O . GLY A 1 661 ? 11.797 35.062 -11.414 1 94.19 661 GLY A O 1
ATOM 5206 N N . SER A 1 662 ? 13.422 33.594 -11.297 1 95.31 662 SER A N 1
ATOM 5207 C CA . SER A 1 662 ? 12.516 32.5 -10.969 1 95.31 662 SER A CA 1
ATOM 5208 C C . SER A 1 662 ? 11.969 32.656 -9.555 1 95.31 662 SER A C 1
ATOM 5210 O O . SER A 1 662 ? 10.836 32.25 -9.281 1 95.31 662 SER A O 1
ATOM 5212 N N . MET A 1 663 ? 12.742 33.188 -8.664 1 94.31 663 MET A N 1
ATOM 5213 C CA . MET A 1 663 ? 12.258 33.406 -7.301 1 94.31 663 MET A CA 1
ATOM 5214 C C . MET A 1 663 ? 11.18 34.469 -7.27 1 94.31 663 MET A C 1
ATOM 5216 O O . MET A 1 663 ? 10.164 34.312 -6.582 1 94.31 663 MET A O 1
ATOM 5220 N N . GLU A 1 664 ? 11.367 35.469 -8 1 94.75 664 GLU A N 1
ATOM 5221 C CA . GLU A 1 664 ? 10.383 36.531 -8.102 1 94.75 664 GLU A CA 1
ATOM 5222 C C . GLU A 1 664 ? 9.102 36.031 -8.773 1 94.75 664 GLU A C 1
ATOM 5224 O O . GLU A 1 664 ? 7.996 36.375 -8.352 1 94.75 664 GLU A O 1
ATOM 5229 N N . TYR A 1 665 ? 9.336 35.312 -9.82 1 95.94 665 TYR A N 1
ATOM 5230 C CA . TYR A 1 665 ? 8.195 34.719 -10.508 1 95.94 665 TYR A CA 1
ATOM 5231 C C . TYR A 1 665 ? 7.367 33.844 -9.562 1 95.94 665 TYR A C 1
ATOM 5233 O O . TYR A 1 665 ? 6.137 33.906 -9.586 1 95.94 665 TYR A O 1
ATOM 5241 N N . THR A 1 666 ? 8.055 33.062 -8.75 1 96.5 666 THR A N 1
ATOM 5242 C CA . THR A 1 666 ? 7.379 32.219 -7.785 1 96.5 666 THR A CA 1
ATOM 5243 C C . THR A 1 666 ? 6.594 33.031 -6.773 1 96.5 666 THR A C 1
ATOM 5245 O O . THR A 1 666 ? 5.445 32.719 -6.457 1 96.5 666 THR A O 1
ATOM 5248 N N . LEU A 1 667 ? 7.152 34.094 -6.277 1 94.81 667 LEU A N 1
ATOM 5249 C CA . LEU A 1 667 ? 6.484 34.969 -5.316 1 94.81 667 LEU A CA 1
ATOM 5250 C C . LEU A 1 667 ? 5.242 35.594 -5.93 1 94.81 667 LEU A C 1
ATOM 5252 O O . LEU A 1 667 ? 4.199 35.688 -5.281 1 94.81 667 LEU A O 1
ATOM 5256 N N . GLU A 1 668 ? 5.379 36.031 -7.141 1 95.38 668 GLU A N 1
ATOM 5257 C CA . GLU A 1 668 ? 4.242 36.625 -7.836 1 95.38 668 GLU A CA 1
ATOM 5258 C C . GLU A 1 668 ? 3.125 35.594 -8.039 1 95.38 668 GLU A C 1
ATOM 5260 O O . GLU A 1 668 ? 1.944 35.938 -7.918 1 95.38 668 GLU A O 1
ATOM 5265 N N . THR A 1 669 ? 3.547 34.438 -8.414 1 96.44 669 THR A N 1
ATOM 5266 C CA . THR A 1 669 ? 2.572 33.375 -8.594 1 96.44 669 THR A CA 1
ATOM 5267 C C . THR A 1 669 ? 1.857 33.062 -7.281 1 96.44 669 THR A C 1
ATOM 5269 O O . THR A 1 669 ? 0.643 32.844 -7.266 1 96.44 669 THR A O 1
ATOM 5272 N N . LEU A 1 670 ? 2.592 33.062 -6.176 1 96.19 670 LEU A N 1
ATOM 5273 C CA . LEU A 1 670 ? 2.014 32.812 -4.859 1 96.19 670 LEU A CA 1
ATOM 5274 C C . LEU A 1 670 ? 1.021 33.875 -4.477 1 96.19 670 LEU A C 1
ATOM 5276 O O . LEU A 1 670 ? -0.032 33.594 -3.902 1 96.19 670 LEU A O 1
ATOM 5280 N N . LYS A 1 671 ? 1.339 35.125 -4.809 1 93.94 671 LYS A N 1
ATOM 5281 C CA . LYS A 1 671 ? 0.435 36.219 -4.531 1 93.94 671 LYS A CA 1
ATOM 5282 C C . LYS A 1 671 ? -0.859 36.094 -5.328 1 93.94 671 LYS A C 1
ATOM 5284 O O . LYS A 1 671 ? -1.945 36.344 -4.809 1 93.94 671 LYS A O 1
ATOM 5289 N N . LYS A 1 672 ? -0.661 35.75 -6.57 1 95.12 672 LYS A N 1
ATOM 5290 C CA . LYS A 1 672 ? -1.833 35.531 -7.418 1 95.12 672 LYS A CA 1
ATOM 5291 C C . LYS A 1 672 ? -2.709 34.438 -6.871 1 95.12 672 LYS A C 1
ATOM 5293 O O . LYS A 1 672 ? -3.932 34.562 -6.797 1 95.12 672 LYS A O 1
ATOM 5298 N N . LEU A 1 673 ? -2.078 33.375 -6.512 1 95.19 673 LEU A N 1
ATOM 5299 C CA . LEU A 1 673 ? -2.807 32.219 -5.965 1 95.19 673 LEU A CA 1
ATOM 5300 C C . LEU A 1 673 ? -3.506 32.594 -4.66 1 95.19 673 LEU A C 1
ATOM 5302 O O . LEU A 1 673 ? -4.629 32.156 -4.406 1 95.19 673 LEU A O 1
ATOM 5306 N N . GLN A 1 674 ? -2.857 33.344 -3.848 1 93.56 674 GLN A N 1
ATOM 5307 C CA . GLN A 1 674 ? -3.449 33.844 -2.605 1 93.56 674 GLN A CA 1
ATOM 5308 C C . GLN A 1 674 ? -4.719 34.656 -2.879 1 93.56 674 GLN A C 1
ATOM 5310 O O . GLN A 1 674 ? -5.73 34.469 -2.195 1 93.56 674 GLN A O 1
ATOM 5315 N N . GLY A 1 675 ? -4.574 35.5 -3.82 1 93.75 675 GLY A N 1
ATOM 5316 C CA . GLY A 1 675 ? -5.742 36.281 -4.203 1 93.75 675 GLY A CA 1
ATOM 5317 C C . GLY A 1 675 ? -6.902 35.406 -4.672 1 93.75 675 GLY A C 1
ATOM 5318 O O . GLY A 1 675 ? -8.055 35.656 -4.297 1 93.75 675 GLY A O 1
ATOM 5319 N N . GLU A 1 676 ? -6.621 34.469 -5.484 1 95.19 676 GLU A N 1
ATOM 5320 C CA . GLU A 1 676 ? -7.648 33.562 -5.988 1 95.19 676 GLU A CA 1
ATOM 5321 C C . GLU A 1 676 ? -8.266 32.75 -4.859 1 95.19 676 GLU A C 1
ATOM 5323 O O . GLU A 1 676 ? -9.477 32.5 -4.844 1 95.19 676 GLU A O 1
ATOM 5328 N N . THR A 1 677 ? -7.445 32.281 -3.971 1 95.69 677 THR A N 1
ATOM 5329 C CA . THR A 1 677 ? -7.926 31.484 -2.846 1 95.69 677 THR A CA 1
ATOM 5330 C C . THR A 1 677 ? -8.844 32.312 -1.952 1 95.69 677 THR A C 1
ATOM 5332 O O . THR A 1 677 ? -9.898 31.844 -1.53 1 95.69 677 THR A O 1
ATOM 5335 N N . TYR A 1 678 ? -8.469 33.562 -1.658 1 93.62 678 TYR A N 1
ATOM 5336 C CA . TYR A 1 678 ? -9.305 34.406 -0.841 1 93.62 678 TYR A CA 1
ATOM 5337 C C . TYR A 1 678 ? -10.625 34.719 -1.535 1 93.62 678 TYR A C 1
ATOM 5339 O O . TYR A 1 678 ? -11.672 34.781 -0.886 1 93.62 678 TYR A O 1
ATOM 5347 N N . ALA A 1 679 ? -10.547 34.906 -2.848 1 95.25 679 ALA A N 1
ATOM 5348 C CA . ALA A 1 679 ? -11.781 35.094 -3.605 1 95.25 679 ALA A CA 1
ATOM 5349 C C . ALA A 1 679 ? -12.688 33.875 -3.494 1 95.25 679 ALA A C 1
ATOM 5351 O O . ALA A 1 679 ? -13.914 34 -3.41 1 95.25 679 ALA A O 1
ATOM 5352 N N . GLY A 1 680 ? -12.109 32.75 -3.553 1 95.44 680 GLY A N 1
ATOM 5353 C CA . GLY A 1 680 ? -12.867 31.516 -3.369 1 95.44 680 GLY A CA 1
ATOM 5354 C C . GLY A 1 680 ? -13.508 31.406 -1.995 1 95.44 680 GLY A C 1
ATOM 5355 O O . GLY A 1 680 ? -14.648 30.969 -1.866 1 95.44 680 GLY A O 1
ATOM 5356 N N . VAL A 1 681 ? -12.812 31.781 -0.956 1 95.69 681 VAL A N 1
ATOM 5357 C CA . VAL A 1 681 ? -13.328 31.75 0.409 1 95.69 681 VAL A CA 1
ATOM 5358 C C . VAL A 1 681 ? -14.516 32.719 0.53 1 95.69 681 VAL A C 1
ATOM 5360 O O . VAL A 1 681 ? -15.547 32.344 1.098 1 95.69 681 VAL A O 1
ATOM 5363 N N . GLU A 1 682 ? -14.352 33.844 -0.02 1 94.94 682 GLU A N 1
ATOM 5364 C CA . GLU A 1 682 ? -15.43 34.844 0.025 1 94.94 682 GLU A CA 1
ATOM 5365 C C . GLU A 1 682 ? -16.672 34.344 -0.694 1 94.94 682 GLU A C 1
ATOM 5367 O O . GLU A 1 682 ? -17.797 34.562 -0.234 1 94.94 682 GLU A O 1
ATOM 5372 N N . LYS A 1 683 ? -16.406 33.75 -1.829 1 95 683 LYS A N 1
ATOM 5373 C CA . LYS A 1 683 ? -17.516 33.188 -2.57 1 95 683 LYS A CA 1
ATOM 5374 C C . LYS A 1 683 ? -18.266 32.156 -1.728 1 95 683 LYS A C 1
ATOM 5376 O O . LYS A 1 683 ? -19.5 32.188 -1.668 1 95 683 LYS A O 1
ATOM 5381 N N . MET A 1 684 ? -17.594 31.328 -1.069 1 93.88 684 MET A N 1
ATOM 5382 C CA . MET A 1 684 ? -18.203 30.297 -0.242 1 93.88 684 MET A CA 1
ATOM 5383 C C . MET A 1 684 ? -18.906 30.906 0.959 1 93.88 684 MET A C 1
ATOM 5385 O O . MET A 1 684 ? -19.969 30.438 1.377 1 93.88 684 MET A O 1
ATOM 5389 N N . GLU A 1 685 ? -18.281 31.891 1.541 1 92.94 685 GLU A N 1
ATOM 5390 C CA . GLU A 1 685 ? -18.906 32.594 2.662 1 92.94 685 GLU A CA 1
ATOM 5391 C C . GLU A 1 685 ? -20.234 33.219 2.248 1 92.94 685 GLU A C 1
ATOM 5393 O O . GLU A 1 685 ? -21.203 33.188 3.002 1 92.94 685 GLU A O 1
ATOM 5398 N N . ARG A 1 686 ? -20.25 33.781 1.054 1 92.88 686 ARG A N 1
ATOM 5399 C CA . ARG A 1 686 ? -21.484 34.344 0.536 1 92.88 686 ARG A CA 1
ATOM 5400 C C . ARG A 1 686 ? -22.547 33.281 0.282 1 92.88 686 ARG A C 1
ATOM 5402 O O . ARG A 1 686 ? -23.719 33.5 0.572 1 92.88 686 ARG A O 1
ATOM 5409 N N . GLU A 1 687 ? -22.078 32.25 -0.232 1 88.25 687 GLU A N 1
ATOM 5410 C CA . GLU A 1 687 ? -23 31.156 -0.58 1 88.25 687 GLU A CA 1
ATOM 5411 C C . GLU A 1 687 ? -23.562 30.484 0.67 1 88.25 687 GLU A C 1
ATOM 5413 O O . GLU A 1 687 ? -24.734 30.078 0.685 1 88.25 687 GLU A O 1
ATOM 5418 N N . THR A 1 688 ? -22.828 30.359 1.699 1 88.31 688 THR A N 1
ATOM 5419 C CA . THR A 1 688 ? -23.25 29.656 2.896 1 88.31 688 THR A CA 1
ATOM 5420 C C . THR A 1 688 ? -23.797 30.625 3.939 1 88.31 688 THR A C 1
ATOM 5422 O O . THR A 1 688 ? -24.5 30.203 4.875 1 88.31 688 THR A O 1
ATOM 5425 N N . GLY A 1 689 ? -23.375 31.875 3.807 1 89 689 GLY A N 1
ATOM 5426 C CA . GLY A 1 689 ? -23.75 32.875 4.797 1 89 689 GLY A CA 1
ATOM 5427 C C . GLY A 1 689 ? -22.922 32.781 6.066 1 89 689 GLY A C 1
ATOM 5428 O O . GLY A 1 689 ? -23.281 33.375 7.086 1 89 689 GLY A O 1
ATOM 5429 N N . ARG A 1 690 ? -21.891 32 6.043 1 88.62 690 ARG A N 1
ATOM 5430 C CA . ARG A 1 690 ? -21.047 31.812 7.223 1 88.62 690 ARG A CA 1
ATOM 5431 C C . ARG A 1 690 ? -19.609 32.188 6.941 1 88.62 690 ARG A C 1
ATOM 5433 O O . ARG A 1 690 ? -18.969 31.656 6.031 1 88.62 690 ARG A O 1
ATOM 5440 N N . GLU A 1 691 ? -19.062 33.031 7.82 1 88.19 691 GLU A N 1
ATOM 5441 C CA . GLU A 1 691 ? -17.641 33.406 7.73 1 88.19 691 GLU A CA 1
ATOM 5442 C C . GLU A 1 691 ? -16.75 32.25 8.234 1 88.19 691 GLU A C 1
ATOM 5444 O O . GLU A 1 691 ? -17.109 31.562 9.188 1 88.19 691 GLU A O 1
ATOM 5449 N N . ASN A 1 692 ? -15.672 32.094 7.59 1 91 692 ASN A N 1
ATOM 5450 C CA . ASN A 1 692 ? -14.75 31.016 7.941 1 91 692 ASN A CA 1
ATOM 5451 C C . ASN A 1 692 ? -13.398 31.562 8.398 1 91 692 ASN A C 1
ATOM 5453 O O . ASN A 1 692 ? -12.422 31.531 7.652 1 91 692 ASN A O 1
ATOM 5457 N N . TRP A 1 693 ? -13.281 31.859 9.648 1 86.12 693 TRP A N 1
ATOM 5458 C CA . TRP A 1 693 ? -12.086 32.5 10.195 1 86.12 693 TRP A CA 1
ATOM 5459 C C . TRP A 1 693 ? -10.953 31.484 10.359 1 86.12 693 TRP A C 1
ATOM 5461 O O . TRP A 1 693 ? -9.781 31.844 10.289 1 86.12 693 TRP A O 1
ATOM 5471 N N . ILE A 1 694 ? -11.344 30.281 10.547 1 87.38 694 ILE A N 1
ATOM 5472 C CA . ILE A 1 694 ? -10.328 29.25 10.68 1 87.38 694 ILE A CA 1
ATOM 5473 C C . ILE A 1 694 ? -9.555 29.109 9.367 1 87.38 694 ILE A C 1
ATOM 5475 O O . ILE A 1 694 ? -8.328 29.062 9.367 1 87.38 694 ILE A O 1
ATOM 5479 N N . LEU A 1 695 ? -10.297 29.047 8.297 1 91 695 LEU A N 1
ATOM 5480 C CA . LEU A 1 695 ? -9.656 28.922 6.988 1 91 695 LEU A CA 1
ATOM 5481 C C . LEU A 1 695 ? -8.836 30.172 6.676 1 91 695 LEU A C 1
ATOM 5483 O O . LEU A 1 695 ? -7.738 30.062 6.109 1 91 695 LEU A O 1
ATOM 5487 N N . ARG A 1 696 ? -9.375 31.297 7.02 1 88.69 696 ARG A N 1
ATOM 5488 C CA . ARG A 1 696 ? -8.656 32.531 6.789 1 88.69 696 ARG A CA 1
ATOM 5489 C C . ARG A 1 696 ? -7.344 32.562 7.562 1 88.69 696 ARG A C 1
ATOM 5491 O O . ARG A 1 696 ? -6.324 33.031 7.051 1 88.69 696 ARG A O 1
ATOM 5498 N N . ALA A 1 697 ? -7.387 32.125 8.766 1 84.81 697 ALA A N 1
ATOM 5499 C CA . ALA A 1 697 ? -6.172 32.062 9.578 1 84.81 697 ALA A CA 1
ATOM 5500 C C . ALA A 1 697 ? -5.152 31.109 8.953 1 84.81 697 ALA A C 1
ATOM 5502 O O . ALA A 1 697 ? -3.951 31.391 8.961 1 84.81 697 ALA A O 1
ATOM 5503 N N . LEU A 1 698 ? -5.652 30.031 8.508 1 86.62 698 LEU A N 1
ATOM 5504 C CA . LEU A 1 698 ? -4.773 29.062 7.863 1 86.62 698 LEU A CA 1
ATOM 5505 C C . LEU A 1 698 ? -4.125 29.672 6.621 1 86.62 698 LEU A C 1
ATOM 5507 O O . LEU A 1 698 ? -2.924 29.5 6.398 1 86.62 698 LEU A O 1
ATOM 5511 N N . LEU A 1 699 ? -4.922 30.328 5.801 1 87.5 699 LEU A N 1
ATOM 5512 C CA . LEU A 1 699 ? -4.418 30.938 4.574 1 87.5 699 LEU A CA 1
ATOM 5513 C C . LEU A 1 699 ? -3.406 32.031 4.887 1 87.5 699 LEU A C 1
ATOM 5515 O O . LEU A 1 699 ? -2.438 32.219 4.148 1 87.5 699 LEU A O 1
ATOM 5519 N N . GLN A 1 700 ? -3.633 32.781 5.945 1 84.5 700 GLN A N 1
ATOM 5520 C CA . GLN A 1 700 ? -2.701 33.812 6.359 1 84.5 700 GLN A CA 1
ATOM 5521 C C . GLN A 1 700 ? -1.344 33.219 6.73 1 84.5 700 GLN A C 1
ATOM 5523 O O . GLN A 1 700 ? -0.302 33.812 6.457 1 84.5 700 GLN A O 1
ATOM 5528 N N . ARG A 1 701 ? -1.469 32.094 7.293 1 79.44 701 ARG A N 1
ATOM 5529 C CA . ARG A 1 701 ? -0.232 31.406 7.656 1 79.44 701 ARG A CA 1
ATOM 5530 C C . ARG A 1 701 ? 0.547 31 6.414 1 79.44 701 ARG A C 1
ATOM 5532 O O . ARG A 1 701 ? 1.771 30.859 6.457 1 79.44 701 ARG A O 1
ATOM 5539 N N . LEU A 1 702 ? -0.126 30.781 5.344 1 80.69 702 LEU A N 1
ATOM 5540 C CA . LEU A 1 702 ? 0.508 30.328 4.109 1 80.69 702 LEU A CA 1
ATOM 5541 C C . LEU A 1 702 ? 1.057 31.516 3.318 1 80.69 702 LEU A C 1
ATOM 5543 O O . LEU A 1 702 ? 1.752 31.328 2.318 1 80.69 702 LEU A O 1
ATOM 5547 N N . GLU A 1 703 ? 0.794 32.656 3.781 1 81.5 703 GLU A N 1
ATOM 5548 C CA . GLU A 1 703 ? 1.271 33.844 3.066 1 81.5 703 GLU A CA 1
ATOM 5549 C C . GLU A 1 703 ? 2.783 34 3.195 1 81.5 703 GLU A C 1
ATOM 5551 O O . GLU A 1 703 ? 3.363 33.625 4.223 1 81.5 703 GLU A O 1
ATOM 5556 N N . VAL A 1 704 ? 3.387 34.281 2.084 1 78.38 704 VAL A N 1
ATOM 5557 C CA . VAL A 1 704 ? 4.824 34.531 2.076 1 78.38 704 VAL A CA 1
ATOM 5558 C C . VAL A 1 704 ? 5.098 36.031 2.035 1 78.38 704 VAL A C 1
ATOM 5560 O O . VAL A 1 704 ? 4.402 36.781 1.338 1 78.38 704 VAL A O 1
ATOM 5563 N N . MET B 1 1 ? 18.516 -59.531 -12.672 1 21.28 1 MET B N 1
ATOM 5564 C CA . MET B 1 1 ? 18.328 -59.688 -14.109 1 21.28 1 MET B CA 1
ATOM 5565 C C . MET B 1 1 ? 16.844 -59.781 -14.461 1 21.28 1 MET B C 1
ATOM 5567 O O . MET B 1 1 ? 16.219 -60.812 -14.273 1 21.28 1 MET B O 1
ATOM 5571 N N . LYS B 1 2 ? 16.047 -58.719 -14.211 1 39.66 2 LYS B N 1
ATOM 5572 C CA . LYS B 1 2 ? 14.586 -58.719 -14.211 1 39.66 2 LYS B CA 1
ATOM 5573 C C . LYS B 1 2 ? 14.047 -59.344 -15.508 1 39.66 2 LYS B C 1
ATOM 5575 O O . LYS B 1 2 ? 14.461 -58.938 -16.594 1 39.66 2 LYS B O 1
ATOM 5580 N N . MET B 1 3 ? 13.695 -60.469 -15.492 1 34.09 3 MET B N 1
ATOM 5581 C CA . MET B 1 3 ? 13.305 -61.375 -16.578 1 34.09 3 MET B CA 1
ATOM 5582 C C . MET B 1 3 ? 12.492 -60.625 -17.641 1 34.09 3 MET B C 1
ATOM 5584 O O . MET B 1 3 ? 11.453 -60.031 -17.328 1 34.09 3 MET B O 1
ATOM 5588 N N . GLN B 1 4 ? 13.102 -60.094 -18.688 1 45 4 GLN B N 1
ATOM 5589 C CA . GLN B 1 4 ? 12.445 -59.438 -19.797 1 45 4 GLN B CA 1
ATOM 5590 C C . GLN B 1 4 ? 11.352 -60.312 -20.406 1 45 4 GLN B C 1
ATOM 5592 O O . GLN B 1 4 ? 11.633 -61.406 -20.891 1 45 4 GLN B O 1
ATOM 5597 N N . ILE B 1 5 ? 10.242 -60.344 -19.938 1 52.81 5 ILE B N 1
ATOM 5598 C CA . ILE B 1 5 ? 9.078 -61.062 -20.453 1 52.81 5 ILE B CA 1
ATOM 5599 C C . ILE B 1 5 ? 9.039 -60.969 -21.984 1 52.81 5 ILE B C 1
ATOM 5601 O O . ILE B 1 5 ? 9.133 -59.875 -22.531 1 52.81 5 ILE B O 1
ATOM 5605 N N . SER B 1 6 ? 9.242 -62 -22.672 1 75.25 6 SER B N 1
ATOM 5606 C CA . SER B 1 6 ? 9.18 -62.094 -24.141 1 75.25 6 SER B CA 1
ATOM 5607 C C . SER B 1 6 ? 7.938 -61.406 -24.672 1 75.25 6 SER B C 1
ATOM 5609 O O . SER B 1 6 ? 6.879 -61.406 -24.047 1 75.25 6 SER B O 1
ATOM 5611 N N . ASP B 1 7 ? 8.023 -60.375 -25.656 1 85.69 7 ASP B N 1
ATOM 5612 C CA . ASP B 1 7 ? 6.938 -59.625 -26.297 1 85.69 7 ASP B CA 1
ATOM 5613 C C . ASP B 1 7 ? 5.812 -60.594 -26.719 1 85.69 7 ASP B C 1
ATOM 5615 O O . ASP B 1 7 ? 4.645 -60.188 -26.75 1 85.69 7 ASP B O 1
ATOM 5619 N N . ASP B 1 8 ? 6.141 -61.844 -26.797 1 87.19 8 ASP B N 1
ATOM 5620 C CA . ASP B 1 8 ? 5.152 -62.844 -27.234 1 87.19 8 ASP B CA 1
ATOM 5621 C C . ASP B 1 8 ? 4.215 -63.219 -26.094 1 87.19 8 ASP B C 1
ATOM 5623 O O . ASP B 1 8 ? 3.145 -63.781 -26.344 1 87.19 8 ASP B O 1
ATOM 5627 N N . THR B 1 9 ? 4.645 -62.906 -24.969 1 88.38 9 THR B N 1
ATOM 5628 C CA . THR B 1 9 ? 3.795 -63.188 -23.828 1 88.38 9 THR B CA 1
ATOM 5629 C C . THR B 1 9 ? 2.645 -62.188 -23.719 1 88.38 9 THR B C 1
ATOM 5631 O O . THR B 1 9 ? 1.572 -62.531 -23.203 1 88.38 9 THR B O 1
ATOM 5634 N N . THR B 1 10 ? 2.852 -61.062 -24.266 1 91.12 10 THR B N 1
ATOM 5635 C CA . THR B 1 10 ? 1.848 -60.031 -24.031 1 91.12 10 THR B CA 1
ATOM 5636 C C . THR B 1 10 ? 1.221 -59.562 -25.344 1 91.12 10 THR B C 1
ATOM 5638 O O . THR B 1 10 ? 0.235 -58.844 -25.344 1 91.12 10 THR B O 1
ATOM 5641 N N . SER B 1 11 ? 1.742 -60.031 -26.406 1 92.56 11 SER B N 1
ATOM 5642 C CA . SER B 1 11 ? 1.212 -59.656 -27.719 1 92.56 11 SER B CA 1
ATOM 5643 C C . SER B 1 11 ? 1.44 -60.75 -28.734 1 92.56 11 SER B C 1
ATOM 5645 O O . SER B 1 11 ? 2.324 -61.594 -28.562 1 92.56 11 SER B O 1
ATOM 5647 N N . ASP B 1 12 ? 0.657 -60.656 -29.781 1 91.38 12 ASP B N 1
ATOM 5648 C CA . ASP B 1 12 ? 0.738 -61.688 -30.828 1 91.38 12 ASP B CA 1
ATOM 5649 C C . ASP B 1 12 ? 1.107 -61.031 -32.156 1 91.38 12 ASP B C 1
ATOM 5651 O O . ASP B 1 12 ? 0.646 -59.938 -32.5 1 91.38 12 ASP B O 1
ATOM 5655 N N . ILE B 1 13 ? 1.882 -61.75 -32.875 1 91.75 13 ILE B N 1
ATOM 5656 C CA . ILE B 1 13 ? 2.164 -61.312 -34.25 1 91.75 13 ILE B CA 1
ATOM 5657 C C . ILE B 1 13 ? 0.994 -61.719 -35.156 1 91.75 13 ILE B C 1
ATOM 5659 O O . ILE B 1 13 ? 0.523 -62.844 -35.125 1 91.75 13 ILE B O 1
ATOM 5663 N N . ILE B 1 14 ? 0.503 -60.781 -35.875 1 88.81 14 ILE B N 1
ATOM 5664 C CA . ILE B 1 14 ? -0.572 -60.969 -36.844 1 88.81 14 ILE B CA 1
ATOM 5665 C C . ILE B 1 14 ? -0.059 -60.688 -38.25 1 88.81 14 ILE B C 1
ATOM 5667 O O . ILE B 1 14 ? 0.596 -59.688 -38.5 1 88.81 14 ILE B O 1
ATOM 5671 N N . PRO B 1 15 ? -0.25 -61.625 -39.156 1 86.06 15 PRO B N 1
ATOM 5672 C CA . PRO B 1 15 ? 0.187 -61.344 -40.531 1 86.06 15 PRO B CA 1
ATOM 5673 C C . PRO B 1 15 ? -0.565 -60.188 -41.156 1 86.06 15 PRO B C 1
ATOM 5675 O O . PRO B 1 15 ? -1.792 -60.219 -41.281 1 86.06 15 PRO B O 1
ATOM 5678 N N . ILE B 1 16 ? 0.043 -59.219 -41.531 1 89.81 16 ILE B N 1
ATOM 5679 C CA . ILE B 1 16 ? -0.54 -57.969 -42.094 1 89.81 16 ILE B CA 1
ATOM 5680 C C . ILE B 1 16 ? -1.242 -58.281 -43.406 1 89.81 16 ILE B C 1
ATOM 5682 O O . ILE B 1 16 ? -2.121 -57.531 -43.844 1 89.81 16 ILE B O 1
ATOM 5686 N N . SER B 1 17 ? -0.825 -59.406 -44.031 1 86.56 17 SER B N 1
ATOM 5687 C CA . SER B 1 17 ? -1.399 -59.812 -45.312 1 86.56 17 SER B CA 1
ATOM 5688 C C . SER B 1 17 ? -2.889 -60.125 -45.188 1 86.56 17 SER B C 1
ATOM 5690 O O . SER B 1 17 ? -3.611 -60.156 -46.156 1 86.56 17 SER B O 1
ATOM 5692 N N . GLN B 1 18 ? -3.291 -60.25 -44.031 1 85.31 18 GLN B N 1
ATOM 5693 C CA . GLN B 1 18 ? -4.699 -60.531 -43.781 1 85.31 18 GLN B CA 1
ATOM 5694 C C . GLN B 1 18 ? -5.555 -59.281 -43.969 1 85.31 18 GLN B C 1
ATOM 5696 O O . GLN B 1 18 ? -6.777 -59.375 -44.062 1 85.31 18 GLN B O 1
ATOM 5701 N N . TYR B 1 19 ? -4.895 -58.219 -44.094 1 90.25 19 TYR B N 1
ATOM 5702 C CA . TYR B 1 19 ? -5.609 -56.938 -44.219 1 90.25 19 TYR B CA 1
ATOM 5703 C C . TYR B 1 19 ? -5.328 -56.281 -45.562 1 90.25 19 TYR B C 1
ATOM 5705 O O . TYR B 1 19 ? -4.223 -56.406 -46.094 1 90.25 19 TYR B O 1
ATOM 5713 N N . ASN B 1 20 ? -6.32 -55.656 -46.094 1 91.31 20 ASN B N 1
ATOM 5714 C CA . ASN B 1 20 ? -6.105 -54.844 -47.281 1 91.31 20 ASN B CA 1
ATOM 5715 C C . ASN B 1 20 ? -5.633 -53.438 -46.938 1 91.31 20 ASN B C 1
ATOM 5717 O O . ASN B 1 20 ? -6.441 -52.5 -46.844 1 91.31 20 ASN B O 1
ATOM 5721 N N . THR B 1 21 ? -4.41 -53.219 -46.875 1 93.81 21 THR B N 1
ATOM 5722 C CA . THR B 1 21 ? -3.822 -51.969 -46.406 1 93.81 21 THR B CA 1
ATOM 5723 C C . THR B 1 21 ? -3.654 -50.969 -47.594 1 93.81 21 THR B C 1
ATOM 5725 O O . THR B 1 21 ? -2.951 -49.969 -47.469 1 93.81 21 THR B O 1
ATOM 5728 N N . HIS B 1 22 ? -4.176 -51.375 -48.812 1 91.25 22 HIS B N 1
ATOM 5729 C CA . HIS B 1 22 ? -4.141 -50.531 -50 1 91.25 22 HIS B CA 1
ATOM 5730 C C . HIS B 1 22 ? -2.705 -50.281 -50.438 1 91.25 22 HIS B C 1
ATOM 5732 O O . HIS B 1 22 ? -2.375 -49.156 -50.875 1 91.25 22 HIS B O 1
ATOM 5738 N N . GLY B 1 23 ? -1.792 -51.219 -50.125 1 91.12 23 GLY B N 1
ATOM 5739 C CA . GLY B 1 23 ? -0.41 -51.094 -50.562 1 91.12 23 GLY B CA 1
ATOM 5740 C C . GLY B 1 23 ? 0.506 -50.5 -49.531 1 91.12 23 GLY B C 1
ATOM 5741 O O . GLY B 1 23 ? 1.719 -50.406 -49.719 1 91.12 23 GLY B O 1
ATOM 5742 N N . LEU B 1 24 ? -0.09 -50.062 -48.438 1 94.69 24 LEU B N 1
ATOM 5743 C CA . LEU B 1 24 ? 0.728 -49.5 -47.375 1 94.69 24 LEU B CA 1
ATOM 5744 C C . LEU B 1 24 ? 1.271 -50.594 -46.469 1 94.69 24 LEU B C 1
ATOM 5746 O O . LEU B 1 24 ? 0.704 -51.688 -46.438 1 94.69 24 LEU B O 1
ATOM 5750 N N . CYS B 1 25 ? 2.424 -50.438 -45.812 1 95.38 25 CYS B N 1
ATOM 5751 C CA . CYS B 1 25 ? 3.053 -51.312 -44.812 1 95.38 25 CYS B CA 1
ATOM 5752 C C . CYS B 1 25 ? 3.373 -52.688 -45.406 1 95.38 25 CYS B C 1
ATOM 5754 O O . CYS B 1 25 ? 3.201 -53.688 -44.719 1 95.38 25 CYS B O 1
ATOM 5756 N N . SER B 1 26 ? 3.865 -52.75 -46.594 1 89.31 26 SER B N 1
ATOM 5757 C CA . SER B 1 26 ? 4.125 -54 -47.281 1 89.31 26 SER B CA 1
ATOM 5758 C C . SER B 1 26 ? 5.254 -54.781 -46.594 1 89.31 26 SER B C 1
ATOM 5760 O O . SER B 1 26 ? 5.238 -56 -46.562 1 89.31 26 SER B O 1
ATOM 5762 N N . ASN B 1 27 ? 6.191 -54.125 -46.031 1 90.94 27 ASN B N 1
ATOM 5763 C CA . ASN B 1 27 ? 7.332 -54.781 -45.406 1 90.94 27 ASN B CA 1
ATOM 5764 C C . ASN B 1 27 ? 7.273 -54.688 -43.906 1 90.94 27 ASN B C 1
ATOM 5766 O O . ASN B 1 27 ? 8.305 -54.75 -43.219 1 90.94 27 ASN B O 1
ATOM 5770 N N . TYR B 1 28 ? 6.066 -54.469 -43.375 1 95.12 28 TYR B N 1
ATOM 5771 C CA . TYR B 1 28 ? 5.898 -54.312 -41.938 1 95.12 28 TYR B CA 1
ATOM 5772 C C . TYR B 1 28 ? 5.266 -55.562 -41.344 1 95.12 28 TYR B C 1
ATOM 5774 O O . TYR B 1 28 ? 4.656 -56.375 -42.031 1 95.12 28 TYR B O 1
ATOM 5782 N N . THR B 1 29 ? 5.508 -55.719 -40.062 1 92.81 29 THR B N 1
ATOM 5783 C CA . THR B 1 29 ? 4.828 -56.75 -39.25 1 92.81 29 THR B CA 1
ATOM 5784 C C . THR B 1 29 ? 3.811 -56.094 -38.344 1 92.81 29 THR B C 1
ATOM 5786 O O . THR B 1 29 ? 3.965 -54.938 -37.938 1 92.81 29 THR B O 1
ATOM 5789 N N . LEU B 1 30 ? 2.779 -56.812 -38.094 1 94.44 30 LEU B N 1
ATOM 5790 C CA . LEU B 1 30 ? 1.729 -56.312 -37.188 1 94.44 30 LEU B CA 1
ATOM 5791 C C . LEU B 1 30 ? 1.674 -57.156 -35.906 1 94.44 30 LEU B C 1
ATOM 5793 O O . LEU B 1 30 ? 1.872 -58.375 -35.938 1 94.44 30 LEU B O 1
ATOM 5797 N N . ARG B 1 31 ? 1.506 -56.469 -34.875 1 93.44 31 ARG B N 1
ATOM 5798 C CA . ARG B 1 31 ? 1.305 -57.094 -33.562 1 93.44 31 ARG B CA 1
ATOM 5799 C C . ARG B 1 31 ? 0.056 -56.562 -32.875 1 93.44 31 ARG B C 1
ATOM 5801 O O . ARG B 1 31 ? -0.307 -55.406 -33.062 1 93.44 31 ARG B O 1
ATOM 5808 N N . ARG B 1 32 ? -0.583 -57.375 -32.125 1 92.31 32 ARG B N 1
ATOM 5809 C CA . ARG B 1 32 ? -1.779 -57 -31.375 1 92.31 32 ARG B CA 1
ATOM 5810 C C . ARG B 1 32 ? -1.684 -57.406 -29.922 1 92.31 32 ARG B C 1
ATOM 5812 O O . ARG B 1 32 ? -1.284 -58.531 -29.609 1 92.31 32 ARG B O 1
ATOM 5819 N N . HIS B 1 33 ? -1.963 -56.5 -29.016 1 93 33 HIS B N 1
ATOM 5820 C CA . HIS B 1 33 ? -1.843 -56.75 -27.594 1 93 33 HIS B CA 1
ATOM 5821 C C . HIS B 1 33 ? -2.861 -57.781 -27.109 1 93 33 HIS B C 1
ATOM 5823 O O . HIS B 1 33 ? -4.016 -57.75 -27.547 1 93 33 HIS B O 1
ATOM 5829 N N . LYS B 1 34 ? -2.5 -58.625 -26.203 1 88.81 34 LYS B N 1
ATOM 5830 C CA . LYS B 1 34 ? -3.363 -59.688 -25.719 1 88.81 34 LYS B CA 1
ATOM 5831 C C . LYS B 1 34 ? -4.371 -59.156 -24.703 1 88.81 34 LYS B C 1
ATOM 5833 O O . LYS B 1 34 ? -5.449 -59.75 -24.531 1 88.81 34 LYS B O 1
ATOM 5838 N N . TYR B 1 35 ? -4.039 -58.062 -24.078 1 90.12 35 TYR B N 1
ATOM 5839 C CA . TYR B 1 35 ? -4.871 -57.531 -23.016 1 90.12 35 TYR B CA 1
ATOM 5840 C C . TYR B 1 35 ? -5.734 -56.375 -23.516 1 90.12 35 TYR B C 1
ATOM 5842 O O . TYR B 1 35 ? -5.809 -55.344 -22.875 1 90.12 35 TYR B O 1
ATOM 5850 N N . GLU B 1 36 ? -6.332 -56.531 -24.578 1 90 36 GLU B N 1
ATOM 5851 C CA . GLU B 1 36 ? -7.137 -55.5 -25.219 1 90 36 GLU B CA 1
ATOM 5852 C C . GLU B 1 36 ? -8.344 -55.125 -24.359 1 90 36 GLU B C 1
ATOM 5854 O O . GLU B 1 36 ? -8.867 -54.031 -24.453 1 90 36 GLU B O 1
ATOM 5859 N N . ALA B 1 37 ? -8.781 -56.031 -23.516 1 85.31 37 ALA B N 1
ATOM 5860 C CA . ALA B 1 37 ? -9.883 -55.75 -22.594 1 85.31 37 ALA B CA 1
ATOM 5861 C C . ALA B 1 37 ? -9.547 -54.594 -21.672 1 85.31 37 ALA B C 1
ATOM 5863 O O . ALA B 1 37 ? -10.414 -53.781 -21.344 1 85.31 37 ALA B O 1
ATOM 5864 N N . GLU B 1 38 ? -8.32 -54.562 -21.297 1 90.06 38 GLU B N 1
ATOM 5865 C CA . GLU B 1 38 ? -7.879 -53.469 -20.469 1 90.06 38 GLU B CA 1
ATOM 5866 C C . GLU B 1 38 ? -7.934 -52.125 -21.219 1 90.06 38 GLU B C 1
ATOM 5868 O O . GLU B 1 38 ? -8.305 -51.094 -20.656 1 90.06 38 GLU B O 1
ATOM 5873 N N . ALA B 1 39 ? -7.535 -52.156 -22.469 1 92.62 39 ALA B N 1
ATOM 5874 C CA . ALA B 1 39 ? -7.605 -50.969 -23.297 1 92.62 39 ALA B CA 1
ATOM 5875 C C . ALA B 1 39 ? -9.047 -50.5 -23.469 1 92.62 39 ALA B C 1
ATOM 5877 O O . ALA B 1 39 ? -9.328 -49.281 -23.375 1 92.62 39 ALA B O 1
ATOM 5878 N N . ASN B 1 40 ? -9.945 -51.406 -23.672 1 88.5 40 ASN B N 1
ATOM 5879 C CA . ASN B 1 40 ? -11.359 -51.062 -23.797 1 88.5 40 ASN B CA 1
ATOM 5880 C C . ASN B 1 40 ? -11.906 -50.469 -22.516 1 88.5 40 ASN B C 1
ATOM 5882 O O . ASN B 1 40 ? -12.695 -49.5 -22.547 1 88.5 40 ASN B O 1
ATOM 5886 N N . ALA B 1 41 ? -11.5 -51.062 -21.438 1 87.81 41 ALA B N 1
ATOM 5887 C CA . ALA B 1 41 ? -11.93 -50.562 -20.141 1 87.81 41 ALA B CA 1
ATOM 5888 C C . ALA B 1 41 ? -11.453 -49.125 -19.938 1 87.81 41 ALA B C 1
ATOM 5890 O O . ALA B 1 41 ? -12.18 -48.281 -19.391 1 87.81 41 ALA B O 1
ATOM 5891 N N . GLY B 1 42 ? -10.211 -48.844 -20.281 1 92.31 42 GLY B N 1
ATOM 5892 C CA . GLY B 1 42 ? -9.688 -47.5 -20.188 1 92.31 42 GLY B CA 1
ATOM 5893 C C . GLY B 1 42 ? -10.461 -46.5 -21.031 1 92.31 42 GLY B C 1
ATOM 5894 O O . GLY B 1 42 ? -10.75 -45.406 -20.578 1 92.31 42 GLY B O 1
ATOM 5895 N N . CYS B 1 43 ? -10.805 -46.844 -22.219 1 90.69 43 CYS B N 1
ATOM 5896 C CA . CYS B 1 43 ? -11.586 -45.969 -23.094 1 90.69 43 CYS B CA 1
ATOM 5897 C C . CYS B 1 43 ? -12.961 -45.688 -22.516 1 90.69 43 CYS B C 1
ATOM 5899 O O . CYS B 1 43 ? -13.453 -44.562 -22.578 1 90.69 43 CYS B O 1
ATOM 5901 N N . ARG B 1 44 ? -13.57 -46.656 -21.953 1 86.31 44 ARG B N 1
ATOM 5902 C CA . ARG B 1 44 ? -14.883 -46.5 -21.359 1 86.31 44 ARG B CA 1
ATOM 5903 C C . ARG B 1 44 ? -14.82 -45.562 -20.172 1 86.31 44 ARG B C 1
ATOM 5905 O O . ARG B 1 44 ? -15.719 -44.719 -19.969 1 86.31 44 ARG B O 1
ATOM 5912 N N . GLU B 1 45 ? -13.844 -45.781 -19.438 1 90.19 45 GLU B N 1
ATOM 5913 C CA . GLU B 1 45 ? -13.672 -44.875 -18.297 1 90.19 45 GLU B CA 1
ATOM 5914 C C . GLU B 1 45 ? -13.477 -43.438 -18.734 1 90.19 45 GLU B C 1
ATOM 5916 O O . GLU B 1 45 ? -14.031 -42.531 -18.125 1 90.19 45 GLU B O 1
ATOM 5921 N N . ALA B 1 46 ? -12.625 -43.25 -19.703 1 91.81 46 ALA B N 1
ATOM 5922 C CA . ALA B 1 46 ? -12.398 -41.875 -20.234 1 91.81 46 ALA B CA 1
ATOM 5923 C C . ALA B 1 46 ? -13.703 -41.281 -20.719 1 91.81 46 ALA B C 1
ATOM 5925 O O . ALA B 1 46 ? -13.961 -40.094 -20.469 1 91.81 46 ALA B O 1
ATOM 5926 N N . ARG B 1 47 ? -14.508 -41.969 -21.328 1 86.56 47 ARG B N 1
ATOM 5927 C CA . ARG B 1 47 ? -15.789 -41.469 -21.844 1 86.56 47 ARG B CA 1
ATOM 5928 C C . ARG B 1 47 ? -16.75 -41.156 -20.703 1 86.56 47 ARG B C 1
ATOM 5930 O O . ARG B 1 47 ? -17.469 -40.156 -20.734 1 86.56 47 ARG B O 1
ATOM 5937 N N . SER B 1 48 ? -16.734 -42.094 -19.766 1 85.62 48 SER B N 1
ATOM 5938 C CA . SER B 1 48 ? -17.578 -41.844 -18.594 1 85.62 48 SER B CA 1
ATOM 5939 C C . SER B 1 48 ? -17.188 -40.531 -17.891 1 85.62 48 SER B C 1
ATOM 5941 O O . SER B 1 48 ? -18.062 -39.781 -17.484 1 85.62 48 SER B O 1
ATOM 5943 N N . ASP B 1 49 ? -15.953 -40.375 -17.734 1 88.81 49 ASP B N 1
ATOM 5944 C CA . ASP B 1 49 ? -15.477 -39.125 -17.125 1 88.81 49 ASP B CA 1
ATOM 5945 C C . ASP B 1 49 ? -15.836 -37.938 -17.984 1 88.81 49 ASP B C 1
ATOM 5947 O O . ASP B 1 49 ? -16.203 -36.875 -17.469 1 88.81 49 ASP B O 1
ATOM 5951 N N . TRP B 1 50 ? -15.625 -38.062 -19.281 1 88.31 50 TRP B N 1
ATOM 5952 C CA . TRP B 1 50 ? -15.984 -37 -20.203 1 88.31 50 TRP B CA 1
ATOM 5953 C C . TRP B 1 50 ? -17.438 -36.594 -20.031 1 88.31 50 TRP B C 1
ATOM 5955 O O . TRP B 1 50 ? -17.766 -35.406 -19.953 1 88.31 50 TRP B O 1
ATOM 5965 N N . ILE B 1 51 ? -18.297 -37.562 -19.922 1 82.75 51 ILE B N 1
ATOM 5966 C CA . ILE B 1 51 ? -19.719 -37.281 -19.766 1 82.75 51 ILE B CA 1
ATOM 5967 C C . ILE B 1 51 ? -19.984 -36.656 -18.406 1 82.75 51 ILE B C 1
ATOM 5969 O O . ILE B 1 51 ? -20.781 -35.719 -18.312 1 82.75 51 ILE B O 1
ATOM 5973 N N . LYS B 1 52 ? -19.281 -37.125 -17.516 1 82.5 52 LYS B N 1
ATOM 5974 C CA . LYS B 1 52 ? -19.469 -36.656 -16.141 1 82.5 52 LYS B CA 1
ATOM 5975 C C . LYS B 1 52 ? -19 -35.219 -15.992 1 82.5 52 LYS B C 1
ATOM 5977 O O . LYS B 1 52 ? -19.688 -34.406 -15.359 1 82.5 52 LYS B O 1
ATOM 5982 N N . TYR B 1 53 ? -17.859 -34.906 -16.547 1 83.44 53 TYR B N 1
ATOM 5983 C CA . TYR B 1 53 ? -17.234 -33.625 -16.234 1 83.44 53 TYR B CA 1
ATOM 5984 C C . TYR B 1 53 ? -17.484 -32.625 -17.328 1 83.44 53 TYR B C 1
ATOM 5986 O O . TYR B 1 53 ? -17.469 -31.406 -17.078 1 83.44 53 TYR B O 1
ATOM 5994 N N . ILE B 1 54 ? -17.656 -33 -18.578 1 81.44 54 ILE B N 1
ATOM 5995 C CA . ILE B 1 54 ? -17.75 -32.062 -19.703 1 81.44 54 ILE B CA 1
ATOM 5996 C C . ILE B 1 54 ? -19.156 -32.094 -20.281 1 81.44 54 ILE B C 1
ATOM 5998 O O . ILE B 1 54 ? -19.844 -31.078 -20.359 1 81.44 54 ILE B O 1
ATOM 6002 N N . GLY B 1 55 ? -19.656 -33.219 -20.719 1 77.56 55 GLY B N 1
ATOM 6003 C CA . GLY B 1 55 ? -20.984 -33.344 -21.297 1 77.56 55 GLY B CA 1
ATOM 6004 C C . GLY B 1 55 ? -21.109 -34.531 -22.234 1 77.56 55 GLY B C 1
ATOM 6005 O O . GLY B 1 55 ? -20.172 -35.312 -22.391 1 77.56 55 GLY B O 1
ATOM 6006 N N . PRO B 1 56 ? -22.281 -34.562 -22.781 1 74.81 56 PRO B N 1
ATOM 6007 C CA . PRO B 1 56 ? -22.531 -35.719 -23.672 1 74.81 56 PRO B CA 1
ATOM 6008 C C . PRO B 1 56 ? -21.672 -35.688 -24.938 1 74.81 56 PRO B C 1
ATOM 6010 O O . PRO B 1 56 ? -21.344 -34.625 -25.438 1 74.81 56 PRO B O 1
ATOM 6013 N N . ILE B 1 57 ? -21.219 -36.906 -25.375 1 75.88 57 ILE B N 1
ATOM 6014 C CA . ILE B 1 57 ? -20.375 -37.031 -26.562 1 75.88 57 ILE B CA 1
ATOM 6015 C C . ILE B 1 57 ? -20.797 -38.219 -27.406 1 75.88 57 ILE B C 1
ATOM 6017 O O . ILE B 1 57 ? -21.156 -39.281 -26.859 1 75.88 57 ILE B O 1
ATOM 6021 N N . GLU B 1 58 ? -20.922 -37.969 -28.672 1 65.06 58 GLU B N 1
ATOM 6022 C CA . GLU B 1 58 ? -21.344 -39.031 -29.578 1 65.06 58 GLU B CA 1
ATOM 6023 C C . GLU B 1 58 ? -20.156 -39.594 -30.359 1 65.06 58 GLU B C 1
ATOM 6025 O O . GLU B 1 58 ? -20.203 -40.719 -30.859 1 65.06 58 GLU B O 1
ATOM 6030 N N . GLN B 1 59 ? -19.078 -38.875 -30.438 1 70 59 GLN B N 1
ATOM 6031 C CA . GLN B 1 59 ? -17.953 -39.281 -31.281 1 70 59 GLN B CA 1
ATOM 6032 C C . GLN B 1 59 ? -17.156 -40.406 -30.625 1 70 59 GLN B C 1
ATOM 6034 O O . GLN B 1 59 ? -17.141 -40.531 -29.391 1 70 59 GLN B O 1
ATOM 6039 N N . PHE B 1 60 ? -16.672 -41.188 -31.547 1 68.75 60 PHE B N 1
ATOM 6040 C CA . PHE B 1 60 ? -15.867 -42.312 -31.047 1 68.75 60 PHE B CA 1
ATOM 6041 C C . PHE B 1 60 ? -14.383 -41.969 -31.094 1 68.75 60 PHE B C 1
ATOM 6043 O O . PHE B 1 60 ? -13.945 -41.219 -31.953 1 68.75 60 PHE B O 1
ATOM 6050 N N . GLY B 1 61 ? -13.734 -42.625 -30.094 1 76.94 61 GLY B N 1
ATOM 6051 C CA . GLY B 1 61 ? -12.297 -42.406 -30 1 76.94 61 GLY B CA 1
ATOM 6052 C C . GLY B 1 61 ? -11.484 -43.594 -30.438 1 76.94 61 GLY B C 1
ATOM 6053 O O . GLY B 1 61 ? -11.586 -44.031 -31.578 1 76.94 61 GLY B O 1
ATOM 6054 N N . GLY B 1 62 ? -10.875 -44.375 -29.594 1 82.88 62 GLY B N 1
ATOM 6055 C CA . GLY B 1 62 ? -9.875 -45.406 -29.812 1 82.88 62 GLY B CA 1
ATOM 6056 C C . GLY B 1 62 ? -10.469 -46.781 -30.062 1 82.88 62 GLY B C 1
ATOM 6057 O O . GLY B 1 62 ? -9.82 -47.656 -30.641 1 82.88 62 GLY B O 1
ATOM 6058 N N . CYS B 1 63 ? -11.734 -46.875 -29.766 1 80.56 63 CYS B N 1
ATOM 6059 C CA . CYS B 1 63 ? -12.328 -48.188 -29.859 1 80.56 63 CYS B CA 1
ATOM 6060 C C . CYS B 1 63 ? -12.75 -48.5 -31.297 1 80.56 63 CYS B C 1
ATOM 6062 O O . CYS B 1 63 ? -13.469 -47.719 -31.906 1 80.56 63 CYS B O 1
ATOM 6064 N N . ASN B 1 64 ? -12.242 -49.5 -31.859 1 80.94 64 ASN B N 1
ATOM 6065 C CA . ASN B 1 64 ? -12.578 -50.062 -33.156 1 80.94 64 ASN B CA 1
ATOM 6066 C C . ASN B 1 64 ? -13.125 -51.5 -33.062 1 80.94 64 ASN B C 1
ATOM 6068 O O . ASN B 1 64 ? -12.391 -52.406 -32.656 1 80.94 64 ASN B O 1
ATOM 6072 N N . PRO B 1 65 ? -14.359 -51.719 -33.406 1 72.88 65 PRO B N 1
ATOM 6073 C CA . PRO B 1 65 ? -14.984 -53.031 -33.188 1 72.88 65 PRO B CA 1
ATOM 6074 C C . PRO B 1 65 ? -14.477 -54.094 -34.156 1 72.88 65 PRO B C 1
ATOM 6076 O O . PRO B 1 65 ? -14.648 -55.312 -33.906 1 72.88 65 PRO B O 1
ATOM 6079 N N . ILE B 1 66 ? -13.773 -53.75 -35.125 1 79.88 66 ILE B N 1
ATOM 6080 C CA . ILE B 1 66 ? -13.383 -54.688 -36.156 1 79.88 66 ILE B CA 1
ATOM 6081 C C . ILE B 1 66 ? -11.914 -55.062 -36 1 79.88 66 ILE B C 1
ATOM 6083 O O . ILE B 1 66 ? -11.594 -56.219 -35.656 1 79.88 66 ILE B O 1
ATOM 6087 N N . ASN B 1 67 ? -11.109 -54.094 -36.031 1 85.19 67 ASN B N 1
ATOM 6088 C CA . ASN B 1 67 ? -9.68 -54.375 -36.062 1 85.19 67 ASN B CA 1
ATOM 6089 C C . ASN B 1 67 ? -9.047 -54.25 -34.656 1 85.19 67 ASN B C 1
ATOM 6091 O O . ASN B 1 67 ? -7.879 -54.562 -34.469 1 85.19 67 ASN B O 1
ATOM 6095 N N . GLY B 1 68 ? -9.844 -53.719 -33.719 1 85.44 68 GLY B N 1
ATOM 6096 C CA . GLY B 1 68 ? -9.344 -53.688 -32.375 1 85.44 68 GLY B CA 1
ATOM 6097 C C . GLY B 1 68 ? -9.172 -52.25 -31.844 1 85.44 68 GLY B C 1
ATOM 6098 O O . GLY B 1 68 ? -9.32 -51.312 -32.594 1 85.44 68 GLY B O 1
ATOM 6099 N N . ASN B 1 69 ? -8.883 -52.219 -30.562 1 91.38 69 ASN B N 1
ATOM 6100 C CA . ASN B 1 69 ? -8.656 -50.938 -29.891 1 91.38 69 ASN B CA 1
ATOM 6101 C C . ASN B 1 69 ? -7.359 -50.281 -30.344 1 91.38 69 ASN B C 1
ATOM 6103 O O . ASN B 1 69 ? -6.352 -50.969 -30.547 1 91.38 69 ASN B O 1
ATOM 6107 N N . PHE B 1 70 ? -7.371 -49.062 -30.516 1 94.38 70 PHE B N 1
ATOM 6108 C CA . PHE B 1 70 ? -6.227 -48.312 -31.016 1 94.38 70 PHE B CA 1
ATOM 6109 C C . PHE B 1 70 ? -4.98 -48.625 -30.188 1 94.38 70 PHE B C 1
ATOM 6111 O O . PHE B 1 70 ? -3.918 -48.906 -30.75 1 94.38 70 PHE B O 1
ATOM 6118 N N . SER B 1 71 ? -5.051 -48.625 -28.875 1 95.38 71 SER B N 1
ATOM 6119 C CA . SER B 1 71 ? -3.904 -48.844 -28 1 95.38 71 SER B CA 1
ATOM 6120 C C . SER B 1 71 ? -3.391 -50.281 -28.109 1 95.38 71 SER B C 1
ATOM 6122 O O . SER B 1 71 ? -2.191 -50.531 -27.953 1 95.38 71 SER B O 1
ATOM 6124 N N . ALA B 1 72 ? -4.254 -51.188 -28.391 1 93.75 72 ALA B N 1
ATOM 6125 C CA . ALA B 1 72 ? -3.875 -52.594 -28.469 1 93.75 72 ALA B CA 1
ATOM 6126 C C . ALA B 1 72 ? -3.152 -52.875 -29.781 1 93.75 72 ALA B C 1
ATOM 6128 O O . ALA B 1 72 ? -2.256 -53.719 -29.828 1 93.75 72 ALA B O 1
ATOM 6129 N N . VAL B 1 73 ? -3.578 -52.188 -30.797 1 94.56 73 VAL B N 1
ATOM 6130 C CA . VAL B 1 73 ? -3.055 -52.5 -32.125 1 94.56 73 VAL B CA 1
ATOM 6131 C C . VAL B 1 73 ? -1.873 -51.594 -32.438 1 94.56 73 VAL B C 1
ATOM 6133 O O . VAL B 1 73 ? -0.938 -52 -33.125 1 94.56 73 VAL B O 1
ATOM 6136 N N . VAL B 1 74 ? -1.858 -50.406 -31.938 1 96.31 74 VAL B N 1
ATOM 6137 C CA . VAL B 1 74 ? -0.844 -49.406 -32.281 1 96.31 74 VAL B CA 1
ATOM 6138 C C . VAL B 1 74 ? 0.305 -49.5 -31.266 1 96.31 74 VAL B C 1
ATOM 6140 O O . VAL B 1 74 ? 1.458 -49.219 -31.609 1 96.31 74 VAL B O 1
ATOM 6143 N N . LEU B 1 75 ? -0.016 -49.812 -30.047 1 97.25 75 LEU B N 1
ATOM 6144 C CA . LEU B 1 75 ? 0.997 -49.938 -29 1 97.25 75 LEU B CA 1
ATOM 6145 C C . LEU B 1 75 ? 1.019 -51.312 -28.406 1 97.25 75 LEU B C 1
ATOM 6147 O O . LEU B 1 75 ? 0.839 -51.5 -27.188 1 97.25 75 LEU B O 1
ATOM 6151 N N . PRO B 1 76 ? 1.421 -52.25 -29.156 1 95.75 76 PRO B N 1
ATOM 6152 C CA . PRO B 1 76 ? 1.27 -53.656 -28.703 1 95.75 76 PRO B CA 1
ATOM 6153 C C . PRO B 1 76 ? 2.348 -54.062 -27.703 1 95.75 76 PRO B C 1
ATOM 6155 O O . PRO B 1 76 ? 2.227 -55.125 -27.062 1 95.75 76 PRO B O 1
ATOM 6158 N N . LEU B 1 77 ? 3.375 -53.281 -27.578 1 95.94 77 LEU B N 1
ATOM 6159 C CA . LEU B 1 77 ? 4.477 -53.719 -26.719 1 95.94 77 LEU B CA 1
ATOM 6160 C C . LEU B 1 77 ? 4.371 -53.094 -25.328 1 95.94 77 LEU B C 1
ATOM 6162 O O . LEU B 1 77 ? 5.25 -53.281 -24.484 1 95.94 77 LEU B O 1
ATOM 6166 N N . CYS B 1 78 ? 3.32 -52.406 -25.078 1 95.81 78 CYS B N 1
ATOM 6167 C CA . CYS B 1 78 ? 3.129 -51.781 -23.781 1 95.81 78 CYS B CA 1
ATOM 6168 C C . CYS B 1 78 ? 2.83 -52.844 -22.719 1 95.81 78 CYS B C 1
ATOM 6170 O O . CYS B 1 78 ? 2.258 -53.875 -23.016 1 95.81 78 CYS B O 1
ATOM 6172 N N . ARG B 1 79 ? 3.199 -52.5 -21.547 1 94.62 79 ARG B N 1
ATOM 6173 C CA . ARG B 1 79 ? 2.926 -53.406 -20.438 1 94.62 79 ARG B CA 1
ATOM 6174 C C . ARG B 1 79 ? 1.433 -53.469 -20.141 1 94.62 79 ARG B C 1
ATOM 6176 O O . ARG B 1 79 ? 0.736 -52.438 -20.219 1 94.62 79 ARG B O 1
ATOM 6183 N N . PRO B 1 80 ? 0.983 -54.656 -19.797 1 93.25 80 PRO B N 1
ATOM 6184 C CA . PRO B 1 80 ? -0.45 -54.812 -19.547 1 93.25 80 PRO B CA 1
ATOM 6185 C C . PRO B 1 80 ? -0.942 -53.906 -18.406 1 93.25 80 PRO B C 1
ATOM 6187 O O . PRO B 1 80 ? -2.049 -53.344 -18.484 1 93.25 80 PRO B O 1
ATOM 6190 N N . GLU B 1 81 ? -0.139 -53.719 -17.422 1 93.38 81 GLU B N 1
ATOM 6191 C CA . GLU B 1 81 ? -0.565 -52.969 -16.25 1 93.38 81 GLU B CA 1
ATOM 6192 C C . GLU B 1 81 ? -0.713 -51.469 -16.562 1 93.38 81 GLU B C 1
ATOM 6194 O O . GLU B 1 81 ? -1.354 -50.719 -15.82 1 93.38 81 GLU B O 1
ATOM 6199 N N . ARG B 1 82 ? -0.159 -50.969 -17.672 1 96 82 ARG B N 1
ATOM 6200 C CA . ARG B 1 82 ? -0.198 -49.562 -18.016 1 96 82 ARG B CA 1
ATOM 6201 C C . ARG B 1 82 ? -1.177 -49.312 -19.172 1 96 82 ARG B C 1
ATOM 6203 O O . ARG B 1 82 ? -1.487 -48.156 -19.484 1 96 82 ARG B O 1
ATOM 6210 N N . LEU B 1 83 ? -1.646 -50.344 -19.734 1 94.94 83 LEU B N 1
ATOM 6211 C CA . LEU B 1 83 ? -2.404 -50.25 -20.969 1 94.94 83 LEU B CA 1
ATOM 6212 C C . LEU B 1 83 ? -3.738 -49.562 -20.75 1 94.94 83 LEU B C 1
ATOM 6214 O O . LEU B 1 83 ? -4.203 -48.812 -21.594 1 94.94 83 LEU B O 1
ATOM 6218 N N . ARG B 1 84 ? -4.383 -49.844 -19.609 1 93.69 84 ARG B N 1
ATOM 6219 C CA . ARG B 1 84 ? -5.664 -49.219 -19.297 1 93.69 84 ARG B CA 1
ATOM 6220 C C . ARG B 1 84 ? -5.527 -47.688 -19.234 1 93.69 84 ARG B C 1
ATOM 6222 O O . ARG B 1 84 ? -6.34 -46.969 -19.812 1 93.69 84 ARG B O 1
ATOM 6229 N N . LEU B 1 85 ? -4.496 -47.281 -18.547 1 96.19 85 LEU B N 1
ATOM 6230 C CA . LEU B 1 85 ? -4.262 -45.844 -18.391 1 96.19 85 LEU B CA 1
ATOM 6231 C C . LEU B 1 85 ? -3.914 -45.219 -19.734 1 96.19 85 LEU B C 1
ATOM 6233 O O . LEU B 1 85 ? -4.375 -44.125 -20.031 1 96.19 85 LEU B O 1
ATOM 6237 N N . ILE B 1 86 ? -3.109 -45.875 -20.5 1 96.81 86 ILE B N 1
ATOM 6238 C CA . ILE B 1 86 ? -2.725 -45.375 -21.812 1 96.81 86 ILE B CA 1
ATOM 6239 C C . ILE B 1 86 ? -3.969 -45.219 -22.688 1 96.81 86 ILE B C 1
ATOM 6241 O O . ILE B 1 86 ? -4.133 -44.188 -23.344 1 96.81 86 ILE B O 1
ATOM 6245 N N . ALA B 1 87 ? -4.816 -46.188 -22.672 1 95.25 87 ALA B N 1
ATOM 6246 C CA . ALA B 1 87 ? -6.039 -46.125 -23.469 1 95.25 87 ALA B CA 1
ATOM 6247 C C . ALA B 1 87 ? -6.949 -45 -23 1 95.25 87 ALA B C 1
ATOM 6249 O O . ALA B 1 87 ? -7.617 -44.344 -23.812 1 95.25 87 ALA B O 1
ATOM 6250 N N . TYR B 1 88 ? -7.008 -44.844 -21.719 1 94.31 88 TYR B N 1
ATOM 6251 C CA . TYR B 1 88 ? -7.77 -43.719 -21.156 1 94.31 88 TYR B CA 1
ATOM 6252 C C . TYR B 1 88 ? -7.293 -42.406 -21.719 1 94.31 88 TYR B C 1
ATOM 6254 O O . TYR B 1 88 ? -8.094 -41.594 -22.188 1 94.31 88 TYR B O 1
ATOM 6262 N N . VAL B 1 89 ? -5.969 -42.156 -21.688 1 95.81 89 VAL B N 1
ATOM 6263 C CA . VAL B 1 89 ? -5.363 -40.906 -22.109 1 95.81 89 VAL B CA 1
ATOM 6264 C C . VAL B 1 89 ? -5.566 -40.688 -23.609 1 95.81 89 VAL B C 1
ATOM 6266 O O . VAL B 1 89 ? -5.91 -39.594 -24.047 1 95.81 89 VAL B O 1
ATOM 6269 N N . LEU B 1 90 ? -5.34 -41.688 -24.344 1 95.19 90 LEU B N 1
ATOM 6270 C CA . LEU B 1 90 ? -5.48 -41.562 -25.797 1 95.19 90 LEU B CA 1
ATOM 6271 C C . LEU B 1 90 ? -6.938 -41.344 -26.188 1 95.19 90 LEU B C 1
ATOM 6273 O O . LEU B 1 90 ? -7.227 -40.594 -27.125 1 95.19 90 LEU B O 1
ATOM 6277 N N . GLU B 1 91 ? -7.848 -42.031 -25.5 1 92.56 91 GLU B N 1
ATOM 6278 C CA . GLU B 1 91 ? -9.258 -41.781 -25.766 1 92.56 91 GLU B CA 1
ATOM 6279 C C . GLU B 1 91 ? -9.617 -40.312 -25.5 1 92.56 91 GLU B C 1
ATOM 6281 O O . GLU B 1 91 ? -10.336 -39.688 -26.297 1 92.56 91 GLU B O 1
ATOM 6286 N N . TYR B 1 92 ? -9.164 -39.875 -24.406 1 92.56 92 TYR B N 1
ATOM 6287 C CA . TYR B 1 92 ? -9.383 -38.438 -24.109 1 92.56 92 TYR B CA 1
ATOM 6288 C C . TYR B 1 92 ? -8.852 -37.562 -25.234 1 92.56 92 TYR B C 1
ATOM 6290 O O . TYR B 1 92 ? -9.5 -36.594 -25.625 1 92.56 92 TYR B O 1
ATOM 6298 N N . ALA B 1 93 ? -7.617 -37.844 -25.688 1 91.38 93 ALA B N 1
ATOM 6299 C CA . ALA B 1 93 ? -7.004 -37.062 -26.75 1 91.38 93 ALA B CA 1
ATOM 6300 C C . ALA B 1 93 ? -7.867 -37.062 -28 1 91.38 93 ALA B C 1
ATOM 6302 O O . ALA B 1 93 ? -8 -36.031 -28.672 1 91.38 93 ALA B O 1
ATOM 6303 N N . PHE B 1 94 ? -8.438 -38.188 -28.297 1 89.94 94 PHE B N 1
ATOM 6304 C CA . PHE B 1 94 ? -9.312 -38.281 -29.453 1 89.94 94 PHE B CA 1
ATOM 6305 C C . PHE B 1 94 ? -10.57 -37.438 -29.266 1 89.94 94 PHE B C 1
ATOM 6307 O O . PHE B 1 94 ? -10.992 -36.719 -30.188 1 89.94 94 PHE B O 1
ATOM 6314 N N . LEU B 1 95 ? -11.094 -37.562 -28.125 1 85.25 95 LEU B N 1
ATOM 6315 C CA . LEU B 1 95 ? -12.305 -36.781 -27.844 1 85.25 95 LEU B CA 1
ATOM 6316 C C . LEU B 1 95 ? -12.023 -35.281 -27.859 1 85.25 95 LEU B C 1
ATOM 6318 O O . LEU B 1 95 ? -12.836 -34.5 -28.359 1 85.25 95 LEU B O 1
ATOM 6322 N N . TYR B 1 96 ? -10.93 -34.969 -27.281 1 85.75 96 TYR B N 1
ATOM 6323 C CA . TYR B 1 96 ? -10.523 -33.594 -27.25 1 85.75 96 TYR B CA 1
ATOM 6324 C C . TYR B 1 96 ? -10.328 -33.031 -28.656 1 85.75 96 TYR B C 1
ATOM 6326 O O . TYR B 1 96 ? -10.727 -31.906 -28.953 1 85.75 96 TYR B O 1
ATOM 6334 N N . ASP B 1 97 ? -9.68 -33.75 -29.453 1 81.25 97 ASP B N 1
ATOM 6335 C CA . ASP B 1 97 ? -9.438 -33.375 -30.844 1 81.25 97 ASP B CA 1
ATOM 6336 C C . ASP B 1 97 ? -10.758 -33.156 -31.594 1 81.25 97 ASP B C 1
ATOM 6338 O O . ASP B 1 97 ? -10.883 -32.219 -32.375 1 81.25 97 ASP B O 1
ATOM 6342 N N . ASN B 1 98 ? -11.633 -34 -31.328 1 74.19 98 ASN B N 1
ATOM 6343 C CA . ASN B 1 98 ? -12.945 -33.875 -31.953 1 74.19 98 ASN B CA 1
ATOM 6344 C C . ASN B 1 98 ? -13.656 -32.594 -31.516 1 74.19 98 ASN B C 1
ATOM 6346 O O . ASN B 1 98 ? -14.352 -31.953 -32.312 1 74.19 98 ASN B O 1
ATOM 6350 N N . MET B 1 99 ? -13.5 -32.344 -30.312 1 72.06 99 MET B N 1
ATOM 6351 C CA . MET B 1 99 ? -14.117 -31.125 -29.766 1 72.06 99 MET B CA 1
ATOM 6352 C C . MET B 1 99 ? -13.539 -29.875 -30.422 1 72.06 99 MET B C 1
ATOM 6354 O O . MET B 1 99 ? -14.273 -28.953 -30.734 1 72.06 99 MET B O 1
ATOM 6358 N N . ILE B 1 100 ? -12.258 -29.812 -30.562 1 68.06 100 ILE B N 1
ATOM 6359 C CA . ILE B 1 100 ? -11.602 -28.656 -31.172 1 68.06 100 ILE B CA 1
ATOM 6360 C C . ILE B 1 100 ? -12.016 -28.531 -32.625 1 68.06 100 ILE B C 1
ATOM 6362 O O . ILE B 1 100 ? -12.234 -27.438 -33.125 1 68.06 100 ILE B O 1
ATOM 6366 N N . GLU B 1 101 ? -12.141 -29.609 -33.281 1 59.91 101 GLU B N 1
ATOM 6367 C CA . GLU B 1 101 ? -12.523 -29.609 -34.688 1 59.91 101 GLU B CA 1
ATOM 6368 C C . GLU B 1 101 ? -13.953 -29.125 -34.875 1 59.91 101 GLU B C 1
ATOM 6370 O O . GLU B 1 101 ? -14.258 -28.438 -35.875 1 59.91 101 GLU B O 1
ATOM 6375 N N . LEU B 1 102 ? -14.703 -29.406 -33.938 1 51.69 102 LEU B N 1
ATOM 6376 C CA . LEU B 1 102 ? -16.109 -29.016 -34.031 1 51.69 102 LEU B CA 1
ATOM 6377 C C . LEU B 1 102 ? -16.297 -27.578 -33.594 1 51.69 102 LEU B C 1
ATOM 6379 O O . LEU B 1 102 ? -17.266 -26.922 -33.969 1 51.69 102 LEU B O 1
ATOM 6383 N N . GLU B 1 103 ? -15.5 -27.047 -32.688 1 52.28 103 GLU B N 1
ATOM 6384 C CA . GLU B 1 103 ? -15.586 -25.656 -32.281 1 52.28 103 GLU B CA 1
ATOM 6385 C C . GLU B 1 103 ? -15.18 -24.719 -33.406 1 52.28 103 GLU B C 1
ATOM 6387 O O . GLU B 1 103 ? -14.984 -23.516 -33.188 1 52.28 103 GLU B O 1
ATOM 6392 N N . GLN B 1 104 ? -15.141 -25.047 -34.656 1 42.44 104 GLN B N 1
ATOM 6393 C CA . GLN B 1 104 ? -14.922 -24.062 -35.719 1 42.44 104 GLN B CA 1
ATOM 6394 C C . GLN B 1 104 ? -15.836 -22.859 -35.531 1 42.44 104 GLN B C 1
ATOM 6396 O O . GLN B 1 104 ? -17 -23 -35.156 1 42.44 104 GLN B O 1
ATOM 6401 N N . PRO B 1 105 ? -15.219 -21.672 -35.562 1 38.16 105 PRO B N 1
ATOM 6402 C CA . PRO B 1 105 ? -15.992 -20.422 -35.5 1 38.16 105 PRO B CA 1
ATOM 6403 C C . PRO B 1 105 ? -17.188 -20.438 -36.469 1 38.16 105 PRO B C 1
ATOM 6405 O O . PRO B 1 105 ? -17.016 -20.594 -37.688 1 38.16 105 PRO B O 1
ATOM 6408 N N . ASP B 1 106 ? -18.188 -21.125 -36.312 1 33.94 106 ASP B N 1
ATOM 6409 C CA . ASP B 1 106 ? -19.281 -20.672 -37.156 1 33.94 106 ASP B CA 1
ATOM 6410 C C . ASP B 1 106 ? -19.406 -19.156 -37.156 1 33.94 106 ASP B C 1
ATOM 6412 O O . ASP B 1 106 ? -19.672 -18.562 -36.125 1 33.94 106 ASP B O 1
ATOM 6416 N N . THR B 1 107 ? -18.656 -18.406 -38 1 36.44 107 THR B N 1
ATOM 6417 C CA . THR B 1 107 ? -18.812 -16.984 -38.312 1 36.44 107 THR B CA 1
ATOM 6418 C C . THR B 1 107 ? -20.281 -16.578 -38.281 1 36.44 107 THR B C 1
ATOM 6420 O O . THR B 1 107 ? -20.594 -15.398 -38.406 1 36.44 107 THR B O 1
ATOM 6423 N N . SER B 1 108 ? -21.188 -17.438 -38.812 1 34.91 108 SER B N 1
ATOM 6424 C CA . SER B 1 108 ? -22.438 -16.719 -39.031 1 34.91 108 SER B CA 1
ATOM 6425 C C . SER B 1 108 ? -23 -16.172 -37.719 1 34.91 108 SER B C 1
ATOM 6427 O O . SER B 1 108 ? -23.328 -14.984 -37.625 1 34.91 108 SER B O 1
ATOM 6429 N N . ASP B 1 109 ? -24.156 -16.875 -37.188 1 31.72 109 ASP B N 1
ATOM 6430 C CA . ASP B 1 109 ? -25.031 -16.203 -36.25 1 31.72 109 ASP B CA 1
ATOM 6431 C C . ASP B 1 109 ? -24.359 -16.109 -34.875 1 31.72 109 ASP B C 1
ATOM 6433 O O . ASP B 1 109 ? -24.016 -17.125 -34.25 1 31.72 109 ASP B O 1
ATOM 6437 N N . PRO B 1 110 ? -23.594 -15 -34.625 1 34.25 110 PRO B N 1
ATOM 6438 C CA . PRO B 1 110 ? -22.984 -14.648 -33.344 1 34.25 110 PRO B CA 1
ATOM 6439 C C . PRO B 1 110 ? -23.734 -15.211 -32.156 1 34.25 110 PRO B C 1
ATOM 6441 O O . PRO B 1 110 ? -23.219 -15.195 -31.031 1 34.25 110 PRO B O 1
ATOM 6444 N N . GLY B 1 111 ? -25.078 -15.219 -32.25 1 31.83 111 GLY B N 1
ATOM 6445 C CA . GLY B 1 111 ? -26 -15.445 -31.156 1 31.83 111 GLY B CA 1
ATOM 6446 C C . GLY B 1 111 ? -25.922 -16.859 -30.609 1 31.83 111 GLY B C 1
ATOM 6447 O O . GLY B 1 111 ? -26.5 -17.141 -29.547 1 31.83 111 GLY B O 1
ATOM 6448 N N . ARG B 1 112 ? -25.875 -17.891 -31.547 1 31.42 112 ARG B N 1
ATOM 6449 C CA . ARG B 1 112 ? -26.25 -19.219 -31.078 1 31.42 112 ARG B CA 1
ATOM 6450 C C . ARG B 1 112 ? -25.094 -19.875 -30.328 1 31.42 112 ARG B C 1
ATOM 6452 O O . ARG B 1 112 ? -25.016 -21.109 -30.25 1 31.42 112 ARG B O 1
ATOM 6459 N N . HIS B 1 113 ? -24.016 -19.281 -30.344 1 32.25 113 HIS B N 1
ATOM 6460 C CA . HIS B 1 113 ? -23.156 -20.078 -29.469 1 32.25 113 HIS B CA 1
ATOM 6461 C C . HIS B 1 113 ? -23.812 -20.281 -28.109 1 32.25 113 HIS B C 1
ATOM 6463 O O . HIS B 1 113 ? -23.719 -19.438 -27.219 1 32.25 113 HIS B O 1
ATOM 6469 N N . GLU B 1 114 ? -25.031 -20.672 -28.188 1 30.02 114 GLU B N 1
ATOM 6470 C CA . GLU B 1 114 ? -25.625 -21.203 -26.953 1 30.02 114 GLU B CA 1
ATOM 6471 C C . GLU B 1 114 ? -24.625 -22.109 -26.219 1 30.02 114 GLU B C 1
ATOM 6473 O O . GLU B 1 114 ? -24.234 -23.156 -26.734 1 30.02 114 GLU B O 1
ATOM 6478 N N . ASN B 1 115 ? -23.594 -21.578 -25.688 1 34.09 115 ASN B N 1
ATOM 6479 C CA . ASN B 1 115 ? -23 -22.344 -24.609 1 34.09 115 ASN B CA 1
ATOM 6480 C C . ASN B 1 115 ? -23.984 -23.328 -24 1 34.09 115 ASN B C 1
ATOM 6482 O O . ASN B 1 115 ? -24.969 -22.922 -23.391 1 34.09 115 ASN B O 1
ATOM 6486 N N . GLN B 1 116 ? -24.391 -24.219 -24.781 1 31.69 116 GLN B N 1
ATOM 6487 C CA . GLN B 1 116 ? -25.188 -25.266 -24.156 1 31.69 116 GLN B CA 1
ATOM 6488 C C . GLN B 1 116 ? -24.734 -25.516 -22.719 1 31.69 116 GLN B C 1
ATOM 6490 O O . GLN B 1 116 ? -23.688 -26.109 -22.484 1 31.69 116 GLN B O 1
ATOM 6495 N N . GLU B 1 117 ? -24.734 -24.609 -21.922 1 35.56 117 GLU B N 1
ATOM 6496 C CA . GLU B 1 117 ? -24.703 -24.844 -20.469 1 35.56 117 GLU B CA 1
ATOM 6497 C C . GLU B 1 117 ? -25.469 -26.109 -20.109 1 35.56 117 GLU B C 1
ATOM 6499 O O . GLU B 1 117 ? -26.688 -26.188 -20.297 1 35.56 117 GLU B O 1
ATOM 6504 N N . TRP B 1 118 ? -24.953 -27.156 -20.547 1 33.69 118 TRP B N 1
ATOM 6505 C CA . TRP B 1 118 ? -25.625 -28.234 -19.828 1 33.69 118 TRP B CA 1
ATOM 6506 C C . TRP B 1 118 ? -25.75 -27.891 -18.344 1 33.69 118 TRP B C 1
ATOM 6508 O O . TRP B 1 118 ? -24.812 -27.344 -17.75 1 33.69 118 TRP B O 1
ATOM 6518 N N . LYS B 1 119 ? -26.875 -27.734 -17.891 1 45.31 119 LYS B N 1
ATOM 6519 C CA . LYS B 1 119 ? -27.359 -27.125 -16.656 1 45.31 119 LYS B CA 1
ATOM 6520 C C . LYS B 1 119 ? -26.391 -27.375 -15.5 1 45.31 119 LYS B C 1
ATOM 6522 O O . LYS B 1 119 ? -26.328 -26.594 -14.555 1 45.31 119 LYS B O 1
ATOM 6527 N N . ASN B 1 120 ? -25.422 -28.516 -15.648 1 49.59 120 ASN B N 1
ATOM 6528 C CA . ASN B 1 120 ? -24.781 -28.844 -14.383 1 49.59 120 ASN B CA 1
ATOM 6529 C C . ASN B 1 120 ? -23.281 -29.047 -14.547 1 49.59 120 ASN B C 1
ATOM 6531 O O . ASN B 1 120 ? -22.641 -29.672 -13.703 1 49.59 120 ASN B O 1
ATOM 6535 N N . THR B 1 121 ? -22.688 -28.75 -15.789 1 55.47 121 THR B N 1
ATOM 6536 C CA . THR B 1 121 ? -21.25 -28.969 -15.859 1 55.47 121 THR B CA 1
ATOM 6537 C C . THR B 1 121 ? -20.531 -27.719 -16.375 1 55.47 121 THR B C 1
ATOM 6539 O O . THR B 1 121 ? -21.125 -26.906 -17.094 1 55.47 121 THR B O 1
ATOM 6542 N N . ASN B 1 122 ? -19.438 -27.344 -15.828 1 68.12 122 ASN B N 1
ATOM 6543 C CA . ASN B 1 122 ? -18.484 -26.375 -16.359 1 68.12 122 ASN B CA 1
ATOM 6544 C C . ASN B 1 122 ? -17.422 -27.031 -17.219 1 68.12 122 ASN B C 1
ATOM 6546 O O . ASN B 1 122 ? -16.438 -27.562 -16.719 1 68.12 122 ASN B O 1
ATOM 6550 N N . PRO B 1 123 ? -17.688 -27.109 -18.562 1 71.88 123 PRO B N 1
ATOM 6551 C CA . PRO B 1 123 ? -16.812 -27.859 -19.469 1 71.88 123 PRO B CA 1
ATOM 6552 C C . PRO B 1 123 ? -15.352 -27.438 -19.344 1 71.88 123 PRO B C 1
ATOM 6554 O O . PRO B 1 123 ? -14.453 -28.281 -19.453 1 71.88 123 PRO B O 1
ATOM 6557 N N . ALA B 1 124 ? -15.188 -26.234 -19.188 1 74.69 124 ALA B N 1
ATOM 6558 C CA . ALA B 1 124 ? -13.805 -25.781 -19.062 1 74.69 124 ALA B CA 1
ATOM 6559 C C . ALA B 1 124 ? -13.148 -26.375 -17.812 1 74.69 124 ALA B C 1
ATOM 6561 O O . ALA B 1 124 ? -12.023 -26.891 -17.875 1 74.69 124 ALA B O 1
ATOM 6562 N N . LEU B 1 125 ? -13.852 -26.312 -16.812 1 79.19 125 LEU B N 1
ATOM 6563 C CA . LEU B 1 125 ? -13.336 -26.875 -15.562 1 79.19 125 LEU B CA 1
ATOM 6564 C C . LEU B 1 125 ? -13.25 -28.406 -15.656 1 79.19 125 LEU B C 1
ATOM 6566 O O . LEU B 1 125 ? -12.344 -29.016 -15.078 1 79.19 125 LEU B O 1
ATOM 6570 N N . GLY B 1 126 ? -14.203 -28.891 -16.312 1 81.94 126 GLY B N 1
ATOM 6571 C CA . GLY B 1 126 ? -14.203 -30.328 -16.5 1 81.94 126 GLY B CA 1
ATOM 6572 C C . GLY B 1 126 ? -12.992 -30.828 -17.266 1 81.94 126 GLY B C 1
ATOM 6573 O O . GLY B 1 126 ? -12.398 -31.844 -16.891 1 81.94 126 GLY B O 1
ATOM 6574 N N . LYS B 1 127 ? -12.633 -30.156 -18.266 1 84.44 127 LYS B N 1
ATOM 6575 C CA . LYS B 1 127 ? -11.43 -30.5 -19.016 1 84.44 127 LYS B CA 1
ATOM 6576 C C . LYS B 1 127 ? -10.195 -30.453 -18.125 1 84.44 127 LYS B C 1
ATOM 6578 O O . LYS B 1 127 ? -9.359 -31.359 -18.172 1 84.44 127 LYS B O 1
ATOM 6583 N N . THR B 1 128 ? -10.203 -29.5 -17.344 1 84.31 128 THR B N 1
ATOM 6584 C CA . THR B 1 128 ? -9.07 -29.359 -16.438 1 84.31 128 THR B CA 1
ATOM 6585 C C . THR B 1 128 ? -9.039 -30.5 -15.422 1 84.31 128 THR B C 1
ATOM 6587 O O . THR B 1 128 ? -7.965 -31 -15.07 1 84.31 128 THR B O 1
ATOM 6590 N N . GLN B 1 129 ? -10.133 -30.891 -14.984 1 87.62 129 GLN B N 1
ATOM 6591 C CA . GLN B 1 129 ? -10.25 -32 -14.047 1 87.62 129 GLN B CA 1
ATOM 6592 C C . GLN B 1 129 ? -9.734 -33.281 -14.656 1 87.62 129 GLN B C 1
ATOM 6594 O O . GLN B 1 129 ? -8.961 -34.031 -14.023 1 87.62 129 GLN B O 1
ATOM 6599 N N . ILE B 1 130 ? -10.18 -33.531 -15.797 1 89.88 130 ILE B N 1
ATOM 6600 C CA . ILE B 1 130 ? -9.789 -34.812 -16.438 1 89.88 130 ILE B CA 1
ATOM 6601 C C . ILE B 1 130 ? -8.289 -34.781 -16.719 1 89.88 130 ILE B C 1
ATOM 6603 O O . ILE B 1 130 ? -7.602 -35.781 -16.484 1 89.88 130 ILE B O 1
ATOM 6607 N N . GLN B 1 131 ? -7.824 -33.719 -17.172 1 87.94 131 GLN B N 1
ATOM 6608 C CA . GLN B 1 131 ? -6.391 -33.625 -17.438 1 87.94 131 GLN B CA 1
ATOM 6609 C C . GLN B 1 131 ? -5.582 -33.781 -16.156 1 87.94 131 GLN B C 1
ATOM 6611 O O . GLN B 1 131 ? -4.531 -34.406 -16.156 1 87.94 131 GLN B O 1
ATOM 6616 N N . ALA B 1 132 ? -6.07 -33.188 -15.164 1 88.5 132 ALA B N 1
ATOM 6617 C CA . ALA B 1 132 ? -5.41 -33.344 -13.867 1 88.5 132 ALA B CA 1
ATOM 6618 C C . ALA B 1 132 ? -5.402 -34.812 -13.43 1 88.5 132 ALA B C 1
ATOM 6620 O O . ALA B 1 132 ? -4.402 -35.312 -12.906 1 88.5 132 ALA B O 1
ATOM 6621 N N . LYS B 1 133 ? -6.5 -35.438 -13.609 1 89.81 133 LYS B N 1
ATOM 6622 C CA . LYS B 1 133 ? -6.609 -36.844 -13.273 1 89.81 133 LYS B CA 1
ATOM 6623 C C . LYS B 1 133 ? -5.594 -37.688 -14.062 1 89.81 133 LYS B C 1
ATOM 6625 O O . LYS B 1 133 ? -4.871 -38.5 -13.484 1 89.81 133 LYS B O 1
ATOM 6630 N N . MET B 1 134 ? -5.504 -37.406 -15.305 1 92.06 134 MET B N 1
ATOM 6631 C CA . MET B 1 134 ? -4.578 -38.094 -16.188 1 92.06 134 MET B CA 1
ATOM 6632 C C . MET B 1 134 ? -3.135 -37.906 -15.727 1 92.06 134 MET B C 1
ATOM 6634 O O . MET B 1 134 ? -2.396 -38.875 -15.539 1 92.06 134 MET B O 1
ATOM 6638 N N . MET B 1 135 ? -2.863 -36.75 -15.539 1 88.69 135 MET B N 1
ATOM 6639 C CA . MET B 1 135 ? -1.473 -36.406 -15.227 1 88.69 135 MET B CA 1
ATOM 6640 C C . MET B 1 135 ? -1.086 -36.938 -13.852 1 88.69 135 MET B C 1
ATOM 6642 O O . MET B 1 135 ? 0.046 -37.406 -13.648 1 88.69 135 MET B O 1
ATOM 6646 N N . THR B 1 136 ? -2 -36.875 -12.922 1 88.62 136 THR B N 1
ATOM 6647 C CA . THR B 1 136 ? -1.748 -37.406 -11.586 1 88.62 136 THR B CA 1
ATOM 6648 C C . THR B 1 136 ? -1.5 -38.906 -11.625 1 88.62 136 THR B C 1
ATOM 6650 O O . THR B 1 136 ? -0.574 -39.406 -10.984 1 88.62 136 THR B O 1
ATOM 6653 N N . GLN B 1 137 ? -2.273 -39.562 -12.375 1 90.88 137 GLN B N 1
ATOM 6654 C CA . GLN B 1 137 ? -2.154 -41 -12.469 1 90.88 137 GLN B CA 1
ATOM 6655 C C . GLN B 1 137 ? -0.898 -41.406 -13.242 1 90.88 137 GLN B C 1
ATOM 6657 O O . GLN B 1 137 ? -0.208 -42.344 -12.867 1 90.88 137 GLN B O 1
ATOM 6662 N N . LEU B 1 138 ? -0.606 -40.688 -14.266 1 92.5 138 LEU B N 1
ATOM 6663 C CA . LEU B 1 138 ? 0.612 -40.969 -15.031 1 92.5 138 LEU B CA 1
ATOM 6664 C C . LEU B 1 138 ? 1.849 -40.75 -14.164 1 92.5 138 LEU B C 1
ATOM 6666 O O . LEU B 1 138 ? 2.75 -41.594 -14.141 1 92.5 138 LEU B O 1
ATOM 6670 N N . ALA B 1 139 ? 1.822 -39.688 -13.469 1 89.12 139 ALA B N 1
ATOM 6671 C CA . ALA B 1 139 ? 2.977 -39.344 -12.641 1 89.12 139 ALA B CA 1
ATOM 6672 C C . ALA B 1 139 ? 3.156 -40.312 -11.5 1 89.12 139 ALA B C 1
ATOM 6674 O O . ALA B 1 139 ? 4.285 -40.625 -11.109 1 89.12 139 ALA B O 1
ATOM 6675 N N . SER B 1 140 ? 2.049 -40.812 -10.938 1 88.44 140 SER B N 1
ATOM 6676 C CA . SER B 1 140 ? 2.115 -41.812 -9.875 1 88.44 140 SER B CA 1
ATOM 6677 C C . SER B 1 140 ? 2.74 -43.094 -10.375 1 88.44 140 SER B C 1
ATOM 6679 O O . SER B 1 140 ? 3.387 -43.812 -9.609 1 88.44 140 SER B O 1
ATOM 6681 N N . ALA B 1 141 ? 2.533 -43.375 -11.648 1 90 141 ALA B N 1
ATOM 6682 C CA . ALA B 1 141 ? 3.047 -44.625 -12.242 1 90 141 ALA B CA 1
ATOM 6683 C C . ALA B 1 141 ? 4.5 -44.438 -12.672 1 90 141 ALA B C 1
ATOM 6685 O O . ALA B 1 141 ? 5.316 -45.344 -12.492 1 90 141 ALA B O 1
ATOM 6686 N N . ASP B 1 142 ? 4.781 -43.344 -13.297 1 90.62 142 ASP B N 1
ATOM 6687 C CA . ASP B 1 142 ? 6.121 -43.094 -13.82 1 90.62 142 ASP B CA 1
ATOM 6688 C C . ASP B 1 142 ? 6.355 -41.594 -13.992 1 90.62 142 ASP B C 1
ATOM 6690 O O . ASP B 1 142 ? 6.039 -41.031 -15.039 1 90.62 142 ASP B O 1
ATOM 6694 N N . LYS B 1 143 ? 7.02 -41.094 -13.117 1 87 143 LYS B N 1
ATOM 6695 C CA . LYS B 1 143 ? 7.188 -39.625 -13.07 1 87 143 LYS B CA 1
ATOM 6696 C C . LYS B 1 143 ? 8.016 -39.125 -14.258 1 87 143 LYS B C 1
ATOM 6698 O O . LYS B 1 143 ? 7.684 -38.125 -14.867 1 87 143 LYS B O 1
ATOM 6703 N N . ALA B 1 144 ? 9.062 -39.781 -14.555 1 86.81 144 ALA B N 1
ATOM 6704 C CA . ALA B 1 144 ? 9.977 -39.344 -15.609 1 86.81 144 ALA B CA 1
ATOM 6705 C C . ALA B 1 144 ? 9.281 -39.344 -16.969 1 86.81 144 ALA B C 1
ATOM 6707 O O . ALA B 1 144 ? 9.391 -38.344 -17.703 1 86.81 144 ALA B O 1
ATOM 6708 N N . CYS B 1 145 ? 8.508 -40.312 -17.234 1 90.81 145 CYS B N 1
ATOM 6709 C CA . CYS B 1 145 ? 7.809 -40.375 -18.516 1 90.81 145 CYS B CA 1
ATOM 6710 C C . CYS B 1 145 ? 6.684 -39.344 -18.594 1 90.81 145 CYS B C 1
ATOM 6712 O O . CYS B 1 145 ? 6.375 -38.844 -19.672 1 90.81 145 CYS B O 1
ATOM 6714 N N . THR B 1 146 ? 6.168 -39.156 -17.422 1 90 146 THR B N 1
ATOM 6715 C CA . THR B 1 146 ? 5.055 -38.219 -17.391 1 90 146 THR B CA 1
ATOM 6716 C C . THR B 1 146 ? 5.52 -36.812 -17.766 1 90 146 THR B C 1
ATOM 6718 O O . THR B 1 146 ? 4.785 -36.062 -18.422 1 90 146 THR B O 1
ATOM 6721 N N . GLU B 1 147 ? 6.695 -36.531 -17.438 1 88.06 147 GLU B N 1
ATOM 6722 C CA . GLU B 1 147 ? 7.223 -35.219 -17.797 1 88.06 147 GLU B CA 1
ATOM 6723 C C . GLU B 1 147 ? 7.336 -35.062 -19.312 1 88.06 147 GLU B C 1
ATOM 6725 O O . GLU B 1 147 ? 7.043 -34 -19.875 1 88.06 147 GLU B O 1
ATOM 6730 N N . ARG B 1 148 ? 7.781 -36.031 -19.938 1 91.06 148 ARG B N 1
ATOM 6731 C CA . ARG B 1 148 ? 7.84 -36.031 -21.391 1 91.06 148 ARG B CA 1
ATOM 6732 C C . ARG B 1 148 ? 6.449 -35.875 -22 1 91.06 148 ARG B C 1
ATOM 6734 O O . ARG B 1 148 ? 6.258 -35.125 -22.938 1 91.06 148 ARG B O 1
ATOM 6741 N N . ILE B 1 149 ? 5.496 -36.531 -21.422 1 92.38 149 ILE B N 1
ATOM 6742 C CA . ILE B 1 149 ? 4.125 -36.531 -21.922 1 92.38 149 ILE B CA 1
ATOM 6743 C C . ILE B 1 149 ? 3.549 -35.125 -21.781 1 92.38 149 ILE B C 1
ATOM 6745 O O . ILE B 1 149 ? 2.898 -34.594 -22.688 1 92.38 149 ILE B O 1
ATOM 6749 N N . LYS B 1 150 ? 3.789 -34.594 -20.688 1 88.62 150 LYS B N 1
ATOM 6750 C CA . LYS B 1 150 ? 3.299 -33.25 -20.453 1 88.62 150 LYS B CA 1
ATOM 6751 C C . LYS B 1 150 ? 3.848 -32.281 -21.5 1 88.62 150 LYS B C 1
ATOM 6753 O O . LYS B 1 150 ? 3.107 -31.438 -22.031 1 88.62 150 LYS B O 1
ATOM 6758 N N . ARG B 1 151 ? 5.098 -32.344 -21.766 1 87.5 151 ARG B N 1
ATOM 6759 C CA . ARG B 1 151 ? 5.758 -31.453 -22.719 1 87.5 151 ARG B CA 1
ATOM 6760 C C . ARG B 1 151 ? 5.164 -31.594 -24.109 1 87.5 151 ARG B C 1
ATOM 6762 O O . ARG B 1 151 ? 4.812 -30.609 -24.75 1 87.5 151 ARG B O 1
ATOM 6769 N N . VAL B 1 152 ? 5.055 -32.781 -24.531 1 90.31 152 VAL B N 1
ATOM 6770 C CA . VAL B 1 152 ? 4.594 -33 -25.906 1 90.31 152 VAL B CA 1
ATOM 6771 C C . VAL B 1 152 ? 3.1 -32.719 -26 1 90.31 152 VAL B C 1
ATOM 6773 O O . VAL B 1 152 ? 2.617 -32.281 -27.047 1 90.31 152 VAL B O 1
ATOM 6776 N N . TRP B 1 153 ? 2.389 -33 -24.906 1 88.81 153 TRP B N 1
ATOM 6777 C CA . TRP B 1 153 ? 0.971 -32.656 -24.875 1 88.81 153 TRP B CA 1
ATOM 6778 C C . TRP B 1 153 ? 0.771 -31.156 -25.062 1 88.81 153 TRP B C 1
ATOM 6780 O O . TRP B 1 153 ? -0.06 -30.734 -25.875 1 88.81 153 TRP B O 1
ATOM 6790 N N . GLN B 1 154 ? 1.521 -30.438 -24.422 1 84.44 154 GLN B N 1
ATOM 6791 C CA . GLN B 1 154 ? 1.42 -28.984 -24.516 1 84.44 154 GLN B CA 1
ATOM 6792 C C . GLN B 1 154 ? 1.784 -28.5 -25.922 1 84.44 154 GLN B C 1
ATOM 6794 O O . GLN B 1 154 ? 1.145 -27.594 -26.453 1 84.44 154 GLN B O 1
ATOM 6799 N N . GLU B 1 155 ? 2.779 -29.031 -26.406 1 83.88 155 GLU B N 1
ATOM 6800 C CA . GLU B 1 155 ? 3.193 -28.688 -27.766 1 83.88 155 GLU B CA 1
ATOM 6801 C C . GLU B 1 155 ? 2.096 -29 -28.781 1 83.88 155 GLU B C 1
ATOM 6803 O O . GLU B 1 155 ? 1.845 -28.219 -29.688 1 83.88 155 GLU B O 1
ATOM 6808 N N . MET B 1 156 ? 1.528 -30.047 -28.562 1 85.5 156 MET B N 1
ATOM 6809 C CA . MET B 1 156 ? 0.472 -30.5 -29.469 1 85.5 156 MET B CA 1
ATOM 6810 C C . MET B 1 156 ? -0.725 -29.547 -29.406 1 85.5 156 MET B C 1
ATOM 6812 O O . MET B 1 156 ? -1.23 -29.125 -30.453 1 85.5 156 MET B O 1
ATOM 6816 N N . ILE B 1 157 ? -1.097 -29.25 -28.266 1 79.25 157 ILE B N 1
ATOM 6817 C CA . ILE B 1 157 ? -2.258 -28.391 -28.078 1 79.25 157 ILE B CA 1
ATOM 6818 C C . ILE B 1 157 ? -1.956 -27 -28.641 1 79.25 157 ILE B C 1
ATOM 6820 O O . ILE B 1 157 ? -2.797 -26.391 -29.297 1 79.25 157 ILE B O 1
ATOM 6824 N N . THR B 1 158 ? -0.814 -26.5 -28.406 1 77.5 158 THR B N 1
ATOM 6825 C CA . THR B 1 158 ? -0.425 -25.172 -28.875 1 77.5 158 THR B CA 1
ATOM 6826 C C . THR B 1 158 ? -0.391 -25.125 -30.406 1 77.5 158 THR B C 1
ATOM 6828 O O . THR B 1 158 ? -0.86 -24.156 -31.016 1 77.5 158 THR B O 1
ATOM 6831 N N . THR B 1 159 ? 0.114 -26.094 -30.938 1 76.25 159 THR B N 1
ATOM 6832 C CA . THR B 1 159 ? 0.235 -26.172 -32.406 1 76.25 159 THR B CA 1
ATOM 6833 C C . THR B 1 159 ? -1.14 -26.281 -33.062 1 76.25 159 THR B C 1
ATOM 6835 O O . THR B 1 159 ? -1.405 -25.641 -34.062 1 76.25 159 THR B O 1
ATOM 6838 N N . THR B 1 160 ? -1.932 -27.031 -32.469 1 73.25 160 THR B N 1
ATOM 6839 C CA . THR B 1 160 ? -3.266 -27.25 -33 1 73.25 160 THR B CA 1
ATOM 6840 C C . THR B 1 160 ? -4.094 -25.969 -32.938 1 73.25 160 THR B C 1
ATOM 6842 O O . THR B 1 160 ? -4.852 -25.672 -33.875 1 73.25 160 THR B O 1
ATOM 6845 N N . LEU B 1 161 ? -3.896 -25.297 -31.938 1 68.31 161 LEU B N 1
ATOM 6846 C CA . LEU B 1 161 ? -4.699 -24.094 -31.734 1 68.31 161 LEU B CA 1
ATOM 6847 C C . LEU B 1 161 ? -4.137 -22.922 -32.531 1 68.31 161 LEU B C 1
ATOM 6849 O O . LEU B 1 161 ? -4.895 -22.109 -33.062 1 68.31 161 LEU B O 1
ATOM 6853 N N . CYS B 1 162 ? -2.832 -22.797 -32.656 1 65.81 162 CYS B N 1
ATOM 6854 C CA . CYS B 1 162 ? -2.221 -21.594 -33.25 1 65.81 162 CYS B CA 1
ATOM 6855 C C . CYS B 1 162 ? -2.07 -21.75 -34.75 1 65.81 162 CYS B C 1
ATOM 6857 O O . CYS B 1 162 ? -2.121 -20.75 -35.5 1 65.81 162 CYS B O 1
ATOM 6859 N N . ASP B 1 163 ? -1.891 -22.891 -35.312 1 64.31 163 ASP B N 1
ATOM 6860 C CA . ASP B 1 163 ? -1.47 -23.031 -36.688 1 64.31 163 ASP B CA 1
ATOM 6861 C C . ASP B 1 163 ? -2.561 -23.688 -37.531 1 64.31 163 ASP B C 1
ATOM 6863 O O . ASP B 1 163 ? -2.273 -24.297 -38.562 1 64.31 163 ASP B O 1
ATOM 6867 N N . LYS B 1 164 ? -3.748 -23.656 -37.188 1 63.34 164 LYS B N 1
ATOM 6868 C CA . LYS B 1 164 ? -4.828 -24.359 -37.875 1 63.34 164 LYS B CA 1
ATOM 6869 C C . LYS B 1 164 ? -5.047 -23.781 -39.281 1 63.34 164 LYS B C 1
ATOM 6871 O O . LYS B 1 164 ? -5.309 -24.516 -40.219 1 63.34 164 LYS B O 1
ATOM 6876 N N . ASP B 1 165 ? -4.793 -22.531 -39.438 1 64.75 165 ASP B N 1
ATOM 6877 C CA . ASP B 1 165 ? -5.121 -21.922 -40.719 1 64.75 165 ASP B CA 1
ATOM 6878 C C . ASP B 1 165 ? -3.855 -21.562 -41.5 1 64.75 165 ASP B C 1
ATOM 6880 O O . ASP B 1 165 ? -3.902 -20.781 -42.438 1 64.75 165 ASP B O 1
ATOM 6884 N N . LYS B 1 166 ? -2.855 -22.281 -41.125 1 69.38 166 LYS B N 1
ATOM 6885 C CA . LYS B 1 166 ? -1.605 -21.953 -41.781 1 69.38 166 LYS B CA 1
ATOM 6886 C C . LYS B 1 166 ? -1.555 -22.578 -43.188 1 69.38 166 LYS B C 1
ATOM 6888 O O . LYS B 1 166 ? -1.978 -23.719 -43.375 1 69.38 166 LYS B O 1
ATOM 6893 N N . GLN B 1 167 ? -1.158 -21.781 -44.25 1 77.94 167 GLN B N 1
ATOM 6894 C CA . GLN B 1 167 ? -0.942 -22.281 -45.625 1 77.94 167 GLN B CA 1
ATOM 6895 C C . GLN B 1 167 ? 0.506 -22.719 -45.812 1 77.94 167 GLN B C 1
ATOM 6897 O O . GLN B 1 167 ? 1.429 -22.078 -45.312 1 77.94 167 GLN B O 1
ATOM 6902 N N . PHE B 1 168 ? 0.545 -23.922 -46.406 1 78.69 168 PHE B N 1
ATOM 6903 C CA . PHE B 1 168 ? 1.89 -24.453 -46.562 1 78.69 168 PHE B CA 1
ATOM 6904 C C . PHE B 1 168 ? 2.336 -24.375 -48 1 78.69 168 PHE B C 1
ATOM 6906 O O . PHE B 1 168 ? 1.533 -24.578 -48.938 1 78.69 168 PHE B O 1
ATOM 6913 N N . THR B 1 169 ? 3.553 -24 -48.188 1 79.06 169 THR B N 1
ATOM 6914 C CA . THR B 1 169 ? 4.086 -23.812 -49.531 1 79.06 169 THR B CA 1
ATOM 6915 C C . THR B 1 169 ? 4.816 -25.062 -50.031 1 79.06 169 THR B C 1
ATOM 6917 O O . THR B 1 169 ? 5.148 -25.188 -51.219 1 79.06 169 THR B O 1
ATOM 6920 N N . SER B 1 170 ? 5.137 -25.938 -49.156 1 84.88 170 SER B N 1
ATOM 6921 C CA . SER B 1 170 ? 5.848 -27.156 -49.531 1 84.88 170 SER B CA 1
ATOM 6922 C C . SER B 1 170 ? 5.328 -28.359 -48.75 1 84.88 170 SER B C 1
ATOM 6924 O O . SER B 1 170 ? 4.746 -28.203 -47.656 1 84.88 170 SER B O 1
ATOM 6926 N N . LEU B 1 171 ? 5.52 -29.5 -49.281 1 83.25 171 LEU B N 1
ATOM 6927 C CA . LEU B 1 171 ? 5.117 -30.734 -48.625 1 83.25 171 LEU B CA 1
ATOM 6928 C C . LEU B 1 171 ? 5.906 -30.922 -47.312 1 83.25 171 LEU B C 1
ATOM 6930 O O . LEU B 1 171 ? 5.363 -31.422 -46.312 1 83.25 171 LEU B O 1
ATOM 6934 N N . ASP B 1 172 ? 7.141 -30.516 -47.406 1 85 172 ASP B N 1
ATOM 6935 C CA . ASP B 1 172 ? 7.984 -30.688 -46.219 1 85 172 ASP B CA 1
ATOM 6936 C C . ASP B 1 172 ? 7.477 -29.859 -45.062 1 85 172 ASP B C 1
ATOM 6938 O O . ASP B 1 172 ? 7.465 -30.328 -43.906 1 85 172 ASP B O 1
ATOM 6942 N N . GLU B 1 173 ? 7.094 -28.734 -45.438 1 86.69 173 GLU B N 1
ATOM 6943 C CA . GLU B 1 173 ? 6.551 -27.859 -44.406 1 86.69 173 GLU B CA 1
ATOM 6944 C C . GLU B 1 173 ? 5.23 -28.406 -43.844 1 86.69 173 GLU B C 1
ATOM 6946 O O . GLU B 1 173 ? 4.969 -28.312 -42.656 1 86.69 173 GLU B O 1
ATOM 6951 N N . TYR B 1 174 ? 4.5 -28.875 -44.75 1 87.44 174 TYR B N 1
ATOM 6952 C CA . TYR B 1 174 ? 3.229 -29.453 -44.344 1 87.44 174 TYR B CA 1
ATOM 6953 C C . TYR B 1 174 ? 3.447 -30.672 -43.438 1 87.44 174 TYR B C 1
ATOM 6955 O O . TYR B 1 174 ? 2.764 -30.844 -42.438 1 87.44 174 TYR B O 1
ATOM 6963 N N . VAL B 1 175 ? 4.398 -31.453 -43.812 1 89 175 VAL B N 1
ATOM 6964 C CA . VAL B 1 175 ? 4.676 -32.688 -43.062 1 89 175 VAL B CA 1
ATOM 6965 C C . VAL B 1 175 ? 5.168 -32.312 -41.656 1 89 175 VAL B C 1
ATOM 6967 O O . VAL B 1 175 ? 4.785 -32.969 -40.688 1 89 175 VAL B O 1
ATOM 6970 N N . ASP B 1 176 ? 6 -31.297 -41.625 1 87.81 176 ASP B N 1
ATOM 6971 C CA . ASP B 1 176 ? 6.504 -30.859 -40.312 1 87.81 176 ASP B CA 1
ATOM 6972 C C . ASP B 1 176 ? 5.359 -30.422 -39.406 1 87.81 176 ASP B C 1
ATOM 6974 O O . ASP B 1 176 ? 5.363 -30.719 -38.219 1 87.81 176 ASP B O 1
ATOM 6978 N N . PHE B 1 177 ? 4.48 -29.766 -39.969 1 85.56 177 PHE B N 1
ATOM 6979 C CA . PHE B 1 177 ? 3.301 -29.344 -39.219 1 85.56 177 PHE B CA 1
ATOM 6980 C C . PHE B 1 177 ? 2.436 -30.531 -38.844 1 85.56 177 PHE B C 1
ATOM 6982 O O . PHE B 1 177 ? 1.995 -30.641 -37.688 1 85.56 177 PHE B O 1
ATOM 6989 N N . ARG B 1 178 ? 2.227 -31.344 -39.75 1 86.94 178 ARG B N 1
ATOM 6990 C CA . ARG B 1 178 ? 1.296 -32.469 -39.562 1 86.94 178 ARG B CA 1
ATOM 6991 C C . ARG B 1 178 ? 1.808 -33.438 -38.531 1 86.94 178 ARG B C 1
ATOM 6993 O O . ARG B 1 178 ? 1.017 -34.062 -37.812 1 86.94 178 ARG B O 1
ATOM 7000 N N . ILE B 1 179 ? 3.1 -33.594 -38.438 1 88.69 179 ILE B N 1
ATOM 7001 C CA . ILE B 1 179 ? 3.717 -34.469 -37.438 1 88.69 179 ILE B CA 1
ATOM 7002 C C . ILE B 1 179 ? 3.246 -34.094 -36.031 1 88.69 179 ILE B C 1
ATOM 7004 O O . ILE B 1 179 ? 2.859 -34.938 -35.25 1 88.69 179 ILE B O 1
ATOM 7008 N N . VAL B 1 180 ? 3.191 -32.844 -35.781 1 86.69 180 VAL B N 1
ATOM 7009 C CA . VAL B 1 180 ? 2.809 -32.375 -34.469 1 86.69 180 VAL B CA 1
ATOM 7010 C C . VAL B 1 180 ? 1.288 -32.375 -34.312 1 86.69 180 VAL B C 1
ATOM 7012 O O . VAL B 1 180 ? 0.75 -32.812 -33.312 1 86.69 180 VAL B O 1
ATOM 7015 N N . ASP B 1 181 ? 0.673 -31.953 -35.344 1 83.81 181 ASP B N 1
ATOM 7016 C CA . ASP B 1 181 ? -0.78 -31.828 -35.344 1 83.81 181 ASP B CA 1
ATOM 7017 C C . ASP B 1 181 ? -1.456 -33.188 -35.188 1 83.81 181 ASP B C 1
ATOM 7019 O O . ASP B 1 181 ? -2.521 -33.281 -34.562 1 83.81 181 ASP B O 1
ATOM 7023 N N . THR B 1 182 ? -0.886 -34.188 -35.75 1 87.06 182 THR B N 1
ATOM 7024 C CA . THR B 1 182 ? -1.454 -35.531 -35.688 1 87.06 182 THR B CA 1
ATOM 7025 C C . THR B 1 182 ? -1.219 -36.125 -34.281 1 87.06 182 THR B C 1
ATOM 7027 O O . THR B 1 182 ? -1.881 -37.094 -33.906 1 87.06 182 THR B O 1
ATOM 7030 N N . GLY B 1 183 ? -0.241 -35.625 -33.594 1 90.56 183 GLY B N 1
ATOM 7031 C CA . GLY B 1 183 ? 0.047 -36.125 -32.25 1 90.56 183 GLY B CA 1
ATOM 7032 C C . GLY B 1 183 ? 1.02 -37.281 -32.25 1 90.56 183 GLY B C 1
ATOM 7033 O O . GLY B 1 183 ? 1.037 -38.062 -31.312 1 90.56 183 GLY B O 1
ATOM 7034 N N . ALA B 1 184 ? 1.775 -37.438 -33.281 1 93 184 ALA B N 1
ATOM 7035 C CA . ALA B 1 184 ? 2.703 -38.562 -33.375 1 93 184 ALA B CA 1
ATOM 7036 C C . ALA B 1 184 ? 3.699 -38.562 -32.219 1 93 184 ALA B C 1
ATOM 7038 O O . ALA B 1 184 ? 3.926 -39.594 -31.578 1 93 184 ALA B O 1
ATOM 7039 N N . PRO B 1 185 ? 4.25 -37.375 -31.938 1 93.75 185 PRO B N 1
ATOM 7040 C CA . PRO B 1 185 ? 5.152 -37.375 -30.797 1 93.75 185 PRO B CA 1
ATOM 7041 C C . PRO B 1 185 ? 4.445 -37.719 -29.484 1 93.75 185 PRO B C 1
ATOM 7043 O O . PRO B 1 185 ? 5.055 -38.344 -28.594 1 93.75 185 PRO B O 1
ATOM 7046 N N . PHE B 1 186 ? 3.203 -37.375 -29.375 1 94.19 186 PHE B N 1
ATOM 7047 C CA . PHE B 1 186 ? 2.424 -37.656 -28.172 1 94.19 186 PHE B CA 1
ATOM 7048 C C . PHE B 1 186 ? 2.201 -39.156 -28.031 1 94.19 186 PHE B C 1
ATOM 7050 O O . PHE B 1 186 ? 2.357 -39.719 -26.953 1 94.19 186 PHE B O 1
ATOM 7057 N N . VAL B 1 187 ? 1.806 -39.812 -29.094 1 95.94 187 VAL B N 1
ATOM 7058 C CA . VAL B 1 187 ? 1.585 -41.25 -29.078 1 95.94 187 VAL B CA 1
ATOM 7059 C C . VAL B 1 187 ? 2.895 -41.969 -28.766 1 95.94 187 VAL B C 1
ATOM 7061 O O . VAL B 1 187 ? 2.904 -42.969 -28.062 1 95.94 187 VAL B O 1
ATOM 7064 N N . GLU B 1 188 ? 3.951 -41.469 -29.328 1 95.94 188 GLU B N 1
ATOM 7065 C CA . GLU B 1 188 ? 5.246 -42.062 -29 1 95.94 188 GLU B CA 1
ATOM 7066 C C . GLU B 1 188 ? 5.551 -41.938 -27.516 1 95.94 188 GLU B C 1
ATOM 7068 O O . GLU B 1 188 ? 6.109 -42.844 -26.906 1 95.94 188 GLU B O 1
ATOM 7073 N N . ALA B 1 189 ? 5.258 -40.75 -26.984 1 96 189 ALA B N 1
ATOM 7074 C CA . ALA B 1 189 ? 5.473 -40.562 -25.562 1 96 189 ALA B CA 1
ATOM 7075 C C . ALA B 1 189 ? 4.66 -41.594 -24.75 1 96 189 ALA B C 1
ATOM 7077 O O . ALA B 1 189 ? 5.133 -42.125 -23.75 1 96 189 ALA B O 1
ATOM 7078 N N . MET B 1 190 ? 3.482 -41.875 -25.219 1 96.31 190 MET B N 1
ATOM 7079 C CA . MET B 1 190 ? 2.652 -42.875 -24.578 1 96.31 190 MET B CA 1
ATOM 7080 C C . MET B 1 190 ? 3.279 -44.281 -24.734 1 96.31 190 MET B C 1
ATOM 7082 O O . MET B 1 190 ? 3.195 -45.094 -23.812 1 96.31 190 MET B O 1
ATOM 7086 N N . LEU B 1 191 ? 3.838 -44.469 -25.875 1 96.94 191 LEU B N 1
ATOM 7087 C CA . LEU B 1 191 ? 4.535 -45.719 -26.156 1 96.94 191 LEU B CA 1
ATOM 7088 C C . LEU B 1 191 ? 5.688 -45.938 -25.172 1 96.94 191 LEU B C 1
ATOM 7090 O O . LEU B 1 191 ? 5.836 -47 -24.594 1 96.94 191 LEU B O 1
ATOM 7094 N N . LEU B 1 192 ? 6.477 -44.938 -25.031 1 96.25 192 LEU B N 1
ATOM 7095 C CA . LEU B 1 192 ? 7.609 -45 -24.109 1 96.25 192 LEU B CA 1
ATOM 7096 C C . LEU B 1 192 ? 7.133 -45.25 -22.688 1 96.25 192 LEU B C 1
ATOM 7098 O O . LEU B 1 192 ? 7.703 -46.062 -21.969 1 96.25 192 LEU B O 1
ATOM 7102 N N . PHE B 1 193 ? 6.137 -44.531 -22.266 1 95.75 193 PHE B N 1
ATOM 7103 C CA . PHE B 1 193 ? 5.539 -44.75 -20.953 1 95.75 193 PHE B CA 1
ATOM 7104 C C . PHE B 1 193 ? 5.07 -46.188 -20.797 1 95.75 193 PHE B C 1
ATOM 7106 O O . PHE B 1 193 ? 5.344 -46.812 -19.766 1 95.75 193 PHE B O 1
ATOM 7113 N N . GLY B 1 194 ? 4.355 -46.719 -21.797 1 96.38 194 GLY B N 1
ATOM 7114 C CA . GLY B 1 194 ? 3.805 -48.062 -21.75 1 96.38 194 GLY B CA 1
ATOM 7115 C C . GLY B 1 194 ? 4.867 -49.125 -21.656 1 96.38 194 GLY B C 1
ATOM 7116 O O . GLY B 1 194 ? 4.652 -50.156 -21.031 1 96.38 194 GLY B O 1
ATOM 7117 N N . MET B 1 195 ? 5.957 -48.812 -22.281 1 95.31 195 MET B N 1
ATOM 7118 C CA . MET B 1 195 ? 7.039 -49.812 -22.297 1 95.31 195 MET B CA 1
ATOM 7119 C C . MET B 1 195 ? 7.949 -49.625 -21.078 1 95.31 195 MET B C 1
ATOM 7121 O O . MET B 1 195 ? 8.75 -50.531 -20.781 1 95.31 195 MET B O 1
ATOM 7125 N N . GLY B 1 196 ? 7.816 -48.531 -20.438 1 93.62 196 GLY B N 1
ATOM 7126 C CA . GLY B 1 196 ? 8.68 -48.219 -19.312 1 93.62 196 GLY B CA 1
ATOM 7127 C C . GLY B 1 196 ? 10.102 -47.906 -19.719 1 93.62 196 GLY B C 1
ATOM 7128 O O . GLY B 1 196 ? 11.055 -48.281 -19.047 1 93.62 196 GLY B O 1
ATOM 7129 N N . ILE B 1 197 ? 10.195 -47.25 -20.875 1 93.88 197 ILE B N 1
ATOM 7130 C CA . ILE B 1 197 ? 11.508 -46.875 -21.422 1 93.88 197 ILE B CA 1
ATOM 7131 C C . ILE B 1 197 ? 11.727 -45.375 -21.297 1 93.88 197 ILE B C 1
ATOM 7133 O O . ILE B 1 197 ? 10.82 -44.594 -21.578 1 93.88 197 ILE B O 1
ATOM 7137 N N . ILE B 1 198 ? 12.867 -45 -20.797 1 92.81 198 ILE B N 1
ATOM 7138 C CA . ILE B 1 198 ? 13.273 -43.594 -20.734 1 92.81 198 ILE B CA 1
ATOM 7139 C C . ILE B 1 198 ? 14.445 -43.344 -21.672 1 92.81 198 ILE B C 1
ATOM 7141 O O . ILE B 1 198 ? 15.453 -44.062 -21.609 1 92.81 198 ILE B O 1
ATOM 7145 N N . LEU B 1 199 ? 14.289 -42.438 -22.562 1 93.19 199 LEU B N 1
ATOM 7146 C CA . LEU B 1 199 ? 15.359 -42.031 -23.469 1 93.19 199 LEU B CA 1
ATOM 7147 C C . LEU B 1 199 ? 16.109 -40.812 -22.953 1 93.19 199 LEU B C 1
ATOM 7149 O O . LEU B 1 199 ? 15.5 -39.875 -22.469 1 93.19 199 LEU B O 1
ATOM 7153 N N . SER B 1 200 ? 17.375 -40.906 -23.016 1 91.38 200 SER B N 1
ATOM 7154 C CA . SER B 1 200 ? 18.188 -39.75 -22.672 1 91.38 200 SER B CA 1
ATOM 7155 C C . SER B 1 200 ? 18.125 -38.656 -23.75 1 91.38 200 SER B C 1
ATOM 7157 O O . SER B 1 200 ? 17.656 -38.906 -24.859 1 91.38 200 SER B O 1
ATOM 7159 N N . GLU B 1 201 ? 18.562 -37.5 -23.422 1 89.75 201 GLU B N 1
ATOM 7160 C CA . GLU B 1 201 ? 18.578 -36.406 -24.391 1 89.75 201 GLU B CA 1
ATOM 7161 C C . GLU B 1 201 ? 19.484 -36.75 -25.578 1 89.75 201 GLU B C 1
ATOM 7163 O O . GLU B 1 201 ? 19.188 -36.375 -26.719 1 89.75 201 GLU B O 1
ATOM 7168 N N . GLU B 1 202 ? 20.578 -37.375 -25.266 1 90.94 202 GLU B N 1
ATOM 7169 C CA . GLU B 1 202 ? 21.5 -37.781 -26.328 1 90.94 202 GLU B CA 1
ATOM 7170 C C . GLU B 1 202 ? 20.844 -38.812 -27.25 1 90.94 202 GLU B C 1
ATOM 7172 O O . GLU B 1 202 ? 20.984 -38.75 -28.469 1 90.94 202 GLU B O 1
ATOM 7177 N N . GLU B 1 203 ? 20.141 -39.719 -26.656 1 92.75 203 GLU B N 1
ATOM 7178 C CA . GLU B 1 203 ? 19.438 -40.719 -27.453 1 92.75 203 GLU B CA 1
ATOM 7179 C C . GLU B 1 203 ? 18.344 -40.094 -28.297 1 92.75 203 GLU B C 1
ATOM 7181 O O . GLU B 1 203 ? 18.156 -40.469 -29.453 1 92.75 203 GLU B O 1
ATOM 7186 N N . ASP B 1 204 ? 17.672 -39.219 -27.703 1 93.75 204 ASP B N 1
ATOM 7187 C CA . ASP B 1 204 ? 16.625 -38.5 -28.438 1 93.75 204 ASP B CA 1
ATOM 7188 C C . ASP B 1 204 ? 17.188 -37.812 -29.672 1 93.75 204 ASP B C 1
ATOM 7190 O O . ASP B 1 204 ? 16.609 -37.906 -30.75 1 93.75 204 ASP B O 1
ATOM 7194 N N . ALA B 1 205 ? 18.297 -37.219 -29.484 1 93 205 ALA B N 1
ATOM 7195 C CA . ALA B 1 205 ? 18.922 -36.5 -30.594 1 93 205 ALA B CA 1
ATOM 7196 C C . ALA B 1 205 ? 19.359 -37.469 -31.688 1 93 205 ALA B C 1
ATOM 7198 O O . ALA B 1 205 ? 19.234 -37.156 -32.875 1 93 205 ALA B O 1
ATOM 7199 N N . GLU B 1 206 ? 19.844 -38.562 -31.281 1 92.75 206 GLU B N 1
ATOM 7200 C CA . GLU B 1 206 ? 20.328 -39.562 -32.219 1 92.75 206 GLU B CA 1
ATOM 7201 C C . GLU B 1 206 ? 19.172 -40.219 -33 1 92.75 206 GLU B C 1
ATOM 7203 O O . GLU B 1 206 ? 19.328 -40.594 -34.156 1 92.75 206 GLU B O 1
ATOM 7208 N N . LEU B 1 207 ? 18.047 -40.281 -32.406 1 94.94 207 LEU B N 1
ATOM 7209 C CA . LEU B 1 207 ? 16.922 -41 -32.969 1 94.94 207 LEU B CA 1
ATOM 7210 C C . LEU B 1 207 ? 16.016 -40.094 -33.781 1 94.94 207 LEU B C 1
ATOM 7212 O O . LEU B 1 207 ? 15.148 -40.531 -34.5 1 94.94 207 LEU B O 1
ATOM 7216 N N . ASP B 1 208 ? 16.25 -38.844 -33.75 1 94.75 208 ASP B N 1
ATOM 7217 C CA . ASP B 1 208 ? 15.398 -37.844 -34.406 1 94.75 208 ASP B CA 1
ATOM 7218 C C . ASP B 1 208 ? 15.281 -38.094 -35.906 1 94.75 208 ASP B C 1
ATOM 7220 O O . ASP B 1 208 ? 14.18 -38.062 -36.438 1 94.75 208 ASP B O 1
ATOM 7224 N N . PRO B 1 209 ? 16.422 -38.375 -36.5 1 94.12 209 PRO B N 1
ATOM 7225 C CA . PRO B 1 209 ? 16.328 -38.594 -37.969 1 94.12 209 PRO B CA 1
ATOM 7226 C C . PRO B 1 209 ? 15.516 -39.844 -38.312 1 94.12 209 PRO B C 1
ATOM 7228 O O . PRO B 1 209 ? 14.984 -39.938 -39.406 1 94.12 209 PRO B O 1
ATOM 7231 N N . ILE B 1 210 ? 15.445 -40.781 -37.406 1 95.94 210 ILE B N 1
ATOM 7232 C CA . ILE B 1 210 ? 14.703 -42 -37.625 1 95.94 210 ILE B CA 1
ATOM 7233 C C . ILE B 1 210 ? 13.227 -41.781 -37.312 1 95.94 210 ILE B C 1
ATOM 7235 O O . ILE B 1 210 ? 12.352 -42.312 -38.031 1 95.94 210 ILE B O 1
ATOM 7239 N N . ARG B 1 211 ? 12.875 -40.969 -36.375 1 96 211 ARG B N 1
ATOM 7240 C CA . ARG B 1 211 ? 11.516 -40.688 -35.906 1 96 211 ARG B CA 1
ATOM 7241 C C . ARG B 1 211 ? 10.75 -39.875 -36.938 1 96 211 ARG B C 1
ATOM 7243 O O . ARG B 1 211 ? 9.555 -40.062 -37.125 1 96 211 ARG B O 1
ATOM 7250 N N . LYS B 1 212 ? 11.453 -39 -37.562 1 95.19 212 LYS B N 1
ATOM 7251 C CA . LYS B 1 212 ? 10.781 -38.062 -38.469 1 95.19 212 LYS B CA 1
ATOM 7252 C C . LYS B 1 212 ? 10.031 -38.781 -39.562 1 95.19 212 LYS B C 1
ATOM 7254 O O . LYS B 1 212 ? 8.828 -38.562 -39.75 1 95.19 212 LYS B O 1
ATOM 7259 N N . PRO B 1 213 ? 10.75 -39.625 -40.312 1 96.25 213 PRO B N 1
ATOM 7260 C CA . PRO B 1 213 ? 9.984 -40.344 -41.344 1 96.25 213 PRO B CA 1
ATOM 7261 C C . PRO B 1 213 ? 8.891 -41.219 -40.75 1 96.25 213 PRO B C 1
ATOM 7263 O O . PRO B 1 213 ? 7.84 -41.438 -41.375 1 96.25 213 PRO B O 1
ATOM 7266 N N . CYS B 1 214 ? 9.109 -41.781 -39.625 1 96.56 214 CYS B N 1
ATOM 7267 C CA . CYS B 1 214 ? 8.078 -42.562 -38.938 1 96.56 214 CYS B CA 1
ATOM 7268 C C . CYS B 1 214 ? 6.844 -41.719 -38.656 1 96.56 214 CYS B C 1
ATOM 7270 O O . CYS B 1 214 ? 5.727 -42.125 -39.031 1 96.56 214 CYS B O 1
ATOM 7272 N N . TYR B 1 215 ? 7.07 -40.531 -38.094 1 96.62 215 TYR B N 1
ATOM 7273 C CA . TYR B 1 215 ? 5.988 -39.625 -37.781 1 96.62 215 TYR B CA 1
ATOM 7274 C C . TYR B 1 215 ? 5.27 -39.156 -39.031 1 96.62 215 TYR B C 1
ATOM 7276 O O . TYR B 1 215 ? 4.043 -39.062 -39.062 1 96.62 215 TYR B O 1
ATOM 7284 N N . ALA B 1 216 ? 6.059 -38.906 -40 1 95.31 216 ALA B N 1
ATOM 7285 C CA . ALA B 1 216 ? 5.488 -38.469 -41.281 1 95.31 216 ALA B CA 1
ATOM 7286 C C . ALA B 1 216 ? 4.574 -39.531 -41.875 1 95.31 216 ALA B C 1
ATOM 7288 O O . ALA B 1 216 ? 3.482 -39.219 -42.344 1 95.31 216 ALA B O 1
ATOM 7289 N N . ALA B 1 217 ? 5.047 -40.75 -41.844 1 96 217 ALA B N 1
ATOM 7290 C CA . ALA B 1 217 ? 4.246 -41.844 -42.344 1 96 217 ALA B CA 1
ATOM 7291 C C . ALA B 1 217 ? 2.926 -41.969 -41.594 1 96 217 ALA B C 1
ATOM 7293 O O . ALA B 1 217 ? 1.875 -42.219 -42.188 1 96 217 ALA B O 1
ATOM 7294 N N . LEU B 1 218 ? 2.988 -41.844 -40.344 1 95.19 218 LEU B N 1
ATOM 7295 C CA . LEU B 1 218 ? 1.798 -41.906 -39.5 1 95.19 218 LEU B CA 1
ATOM 7296 C C . LEU B 1 218 ? 0.816 -40.812 -39.844 1 95.19 218 LEU B C 1
ATOM 7298 O O . LEU B 1 218 ? -0.376 -41.062 -40.031 1 95.19 218 LEU B O 1
ATOM 7302 N N . GLY B 1 219 ? 1.269 -39.594 -39.938 1 92.56 219 GLY B N 1
ATOM 7303 C CA . GLY B 1 219 ? 0.424 -38.438 -40.219 1 92.56 219 GLY B CA 1
ATOM 7304 C C . GLY B 1 219 ? -0.225 -38.531 -41.594 1 92.56 219 GLY B C 1
ATOM 7305 O O . GLY B 1 219 ? -1.425 -38.281 -41.75 1 92.56 219 GLY B O 1
ATOM 7306 N N . LEU B 1 220 ? 0.569 -38.844 -42.5 1 92.56 220 LEU B N 1
ATOM 7307 C CA . LEU B 1 220 ? 0.07 -38.906 -43.875 1 92.56 220 LEU B CA 1
ATOM 7308 C C . LEU B 1 220 ? -0.893 -40.062 -44.062 1 92.56 220 LEU B C 1
ATOM 7310 O O . LEU B 1 220 ? -1.846 -39.969 -44.844 1 92.56 220 LEU B O 1
ATOM 7314 N N . ALA B 1 221 ? -0.616 -41.156 -43.406 1 93.81 221 ALA B N 1
ATOM 7315 C CA . ALA B 1 221 ? -1.566 -42.281 -43.438 1 93.81 221 ALA B CA 1
ATOM 7316 C C . ALA B 1 221 ? -2.939 -41.844 -42.938 1 93.81 221 ALA B C 1
ATOM 7318 O O . ALA B 1 221 ? -3.965 -42.188 -43.531 1 93.81 221 ALA B O 1
ATOM 7319 N N . ASN B 1 222 ? -2.938 -41.156 -41.844 1 90.81 222 ASN B N 1
ATOM 7320 C CA . ASN B 1 222 ? -4.191 -40.625 -41.312 1 90.81 222 ASN B CA 1
ATOM 7321 C C . ASN B 1 222 ? -4.902 -39.719 -42.344 1 90.81 222 ASN B C 1
ATOM 7323 O O . ASN B 1 222 ? -6.129 -39.781 -42.469 1 90.81 222 ASN B O 1
ATOM 7327 N N . ASP B 1 223 ? -4.133 -38.938 -43 1 89.12 223 ASP B N 1
ATOM 7328 C CA . ASP B 1 223 ? -4.703 -38.094 -44.031 1 89.12 223 ASP B CA 1
ATOM 7329 C C . ASP B 1 223 ? -5.32 -38.906 -45.156 1 89.12 223 ASP B C 1
ATOM 7331 O O . ASP B 1 223 ? -6.402 -38.594 -45.656 1 89.12 223 ASP B O 1
ATOM 7335 N N . TYR B 1 224 ? -4.586 -39.875 -45.5 1 91.31 224 TYR B N 1
ATOM 7336 C CA . TYR B 1 224 ? -5.047 -40.75 -46.594 1 91.31 224 TYR B CA 1
ATOM 7337 C C . TYR B 1 224 ? -6.402 -41.344 -46.25 1 91.31 224 TYR B C 1
ATOM 7339 O O . TYR B 1 224 ? -7.301 -41.406 -47.094 1 91.31 224 TYR B O 1
ATOM 7347 N N . PHE B 1 225 ? -6.598 -41.812 -45.062 1 89.12 225 PHE B N 1
ATOM 7348 C CA . PHE B 1 225 ? -7.82 -42.5 -44.688 1 89.12 225 PHE B CA 1
ATOM 7349 C C . PHE B 1 225 ? -8.922 -41.5 -44.344 1 89.12 225 PHE B C 1
ATOM 7351 O O . PHE B 1 225 ? -10.102 -41.844 -44.375 1 89.12 225 PHE B O 1
ATOM 7358 N N . SER B 1 226 ? -8.562 -40.312 -44.031 1 81.94 226 SER B N 1
ATOM 7359 C CA . SER B 1 226 ? -9.555 -39.312 -43.625 1 81.94 226 SER B CA 1
ATOM 7360 C C . SER B 1 226 ? -10.086 -38.531 -44.812 1 81.94 226 SER B C 1
ATOM 7362 O O . SER B 1 226 ? -11.156 -37.938 -44.75 1 81.94 226 SER B O 1
ATOM 7364 N N . PHE B 1 227 ? -9.32 -38.5 -45.938 1 72.62 227 PHE B N 1
ATOM 7365 C CA . PHE B 1 227 ? -9.672 -37.719 -47.125 1 72.62 227 PHE B CA 1
ATOM 7366 C C . PHE B 1 227 ? -10.828 -38.344 -47.875 1 72.62 227 PHE B C 1
ATOM 7368 O O . PHE B 1 227 ? -10.844 -39.562 -48.062 1 72.62 227 PHE B O 1
ATOM 7375 N N . ASP B 1 228 ? -12.062 -37.781 -48.031 1 63.88 228 ASP B N 1
ATOM 7376 C CA . ASP B 1 228 ? -13.164 -38.344 -48.812 1 63.88 228 ASP B CA 1
ATOM 7377 C C . ASP B 1 228 ? -13.023 -38.031 -50.281 1 63.88 228 ASP B C 1
ATOM 7379 O O . ASP B 1 228 ? -13.633 -38.719 -51.125 1 63.88 228 ASP B O 1
ATOM 7383 N N . ARG B 1 229 ? -12.852 -36.781 -50.781 1 59.97 229 ARG B N 1
ATOM 7384 C CA . ARG B 1 229 ? -13.391 -36.344 -52.062 1 59.97 229 ARG B CA 1
ATOM 7385 C C . ARG B 1 229 ? -12.352 -36.5 -53.188 1 59.97 229 ARG B C 1
ATOM 7387 O O . ARG B 1 229 ? -12.703 -36.812 -54.312 1 59.97 229 ARG B O 1
ATOM 7394 N N . ASP B 1 230 ? -11.07 -36.094 -53 1 63.34 230 ASP B N 1
ATOM 7395 C CA . ASP B 1 230 ? -10.273 -35.906 -54.219 1 63.34 230 ASP B CA 1
ATOM 7396 C C . ASP B 1 230 ? -9.289 -37.062 -54.406 1 63.34 230 ASP B C 1
ATOM 7398 O O . ASP B 1 230 ? -8.375 -37.25 -53.594 1 63.34 230 ASP B O 1
ATOM 7402 N N . ASN B 1 231 ? -9.516 -37.969 -55.375 1 70.94 231 ASN B N 1
ATOM 7403 C CA . ASN B 1 231 ? -8.773 -39.188 -55.688 1 70.94 231 ASN B CA 1
ATOM 7404 C C . ASN B 1 231 ? -7.305 -38.875 -55.969 1 70.94 231 ASN B C 1
ATOM 7406 O O . ASN B 1 231 ? -6.426 -39.656 -55.562 1 70.94 231 ASN B O 1
ATOM 7410 N N . ALA B 1 232 ? -7.059 -37.812 -56.688 1 71.75 232 ALA B N 1
ATOM 7411 C CA . ALA B 1 232 ? -5.672 -37.5 -57.031 1 71.75 232 ALA B CA 1
ATOM 7412 C C . ALA B 1 232 ? -4.863 -37.156 -55.781 1 71.75 232 ALA B C 1
ATOM 7414 O O . ALA B 1 232 ? -3.732 -37.625 -55.625 1 71.75 232 ALA B O 1
ATOM 7415 N N . ALA B 1 233 ? -5.457 -36.469 -54.969 1 79 233 ALA B N 1
ATOM 7416 C CA . ALA B 1 233 ? -4.789 -36.094 -53.719 1 79 233 ALA B CA 1
ATOM 7417 C C . ALA B 1 233 ? -4.582 -37.312 -52.812 1 79 233 ALA B C 1
ATOM 7419 O O . ALA B 1 233 ? -3.553 -37.406 -52.156 1 79 233 ALA B O 1
ATOM 7420 N N . LYS B 1 234 ? -5.445 -38.156 -52.938 1 87.56 234 LYS B N 1
ATOM 7421 C CA . LYS B 1 234 ? -5.363 -39.375 -52.125 1 87.56 234 LYS B CA 1
ATOM 7422 C C . LYS B 1 234 ? -4.211 -40.25 -52.594 1 87.56 234 LYS B C 1
ATOM 7424 O O . LYS B 1 234 ? -3.469 -40.781 -51.781 1 87.56 234 LYS B O 1
ATOM 7429 N N . GLU B 1 235 ? -4.098 -40.344 -53.906 1 88.81 235 GLU B N 1
ATOM 7430 C CA . GLU B 1 235 ? -3.021 -41.156 -54.469 1 88.81 235 GLU B CA 1
ATOM 7431 C C . GLU B 1 235 ? -1.654 -40.531 -54.156 1 88.81 235 GLU B C 1
ATOM 7433 O O . GLU B 1 235 ? -0.694 -41.25 -53.875 1 88.81 235 GLU B O 1
ATOM 7438 N N . MET B 1 236 ? -1.591 -39.281 -54.25 1 87.81 236 MET B N 1
ATOM 7439 C CA . MET B 1 236 ? -0.34 -38.594 -53.938 1 87.81 236 MET B CA 1
ATOM 7440 C C . MET B 1 236 ? 0.033 -38.781 -52.469 1 87.81 236 MET B C 1
ATOM 7442 O O . MET B 1 236 ? 1.204 -39 -52.125 1 87.81 236 MET B O 1
ATOM 7446 N N . THR B 1 237 ? -0.938 -38.719 -51.688 1 91 237 THR B N 1
ATOM 7447 C CA . THR B 1 237 ? -0.718 -38.906 -50.25 1 91 237 THR B CA 1
ATOM 7448 C C . THR B 1 237 ? -0.266 -40.344 -49.969 1 91 237 THR B C 1
ATOM 7450 O O . THR B 1 237 ? 0.625 -40.562 -49.156 1 91 237 THR B O 1
ATOM 7453 N N . LYS B 1 238 ? -0.88 -41.219 -50.625 1 93.06 238 LYS B N 1
ATOM 7454 C CA . LYS B 1 238 ? -0.52 -42.625 -50.469 1 93.06 238 LYS B CA 1
ATOM 7455 C C . LYS B 1 238 ? 0.932 -42.875 -50.875 1 93.06 238 LYS B C 1
ATOM 7457 O O . LYS B 1 238 ? 1.669 -43.562 -50.156 1 93.06 238 LYS B O 1
ATOM 7462 N N . GLN B 1 239 ? 1.339 -42.281 -51.969 1 92.69 239 GLN B N 1
ATOM 7463 C CA . GLN B 1 239 ? 2.707 -42.438 -52.438 1 92.69 239 GLN B CA 1
ATOM 7464 C C . GLN B 1 239 ? 3.707 -41.812 -51.469 1 92.69 239 GLN B C 1
ATOM 7466 O O . GLN B 1 239 ? 4.777 -42.375 -51.25 1 92.69 239 GLN B O 1
ATOM 7471 N N . ALA B 1 240 ? 3.309 -40.688 -51.062 1 93.06 240 ALA B N 1
ATOM 7472 C CA . ALA B 1 240 ? 4.172 -40.031 -50.094 1 93.06 240 ALA B CA 1
ATOM 7473 C C . ALA B 1 240 ? 4.285 -40.875 -48.812 1 93.06 240 ALA B C 1
ATOM 7475 O O . ALA B 1 240 ? 5.367 -40.969 -48.219 1 93.06 240 ALA B O 1
ATOM 7476 N N . THR B 1 241 ? 3.207 -41.406 -48.344 1 95.12 241 THR B N 1
ATOM 7477 C CA . THR B 1 241 ? 3.197 -42.25 -47.156 1 95.12 241 THR B CA 1
ATOM 7478 C C . THR B 1 241 ? 4.113 -43.438 -47.344 1 95.12 241 THR B C 1
ATOM 7480 O O . THR B 1 241 ? 4.898 -43.781 -46.469 1 95.12 241 THR B O 1
ATOM 7483 N N . LYS B 1 242 ? 4.031 -44.062 -48.5 1 95.38 242 LYS B N 1
ATOM 7484 C CA . LYS B 1 242 ? 4.852 -45.25 -48.781 1 95.38 242 LYS B CA 1
ATOM 7485 C C . LYS B 1 242 ? 6.336 -44.906 -48.781 1 95.38 242 LYS B C 1
ATOM 7487 O O . LYS B 1 242 ? 7.156 -45.688 -48.281 1 95.38 242 LYS B O 1
ATOM 7492 N N . ARG B 1 243 ? 6.609 -43.75 -49.281 1 95.12 243 ARG B N 1
ATOM 7493 C CA . ARG B 1 243 ? 7.996 -43.312 -49.312 1 95.12 243 ARG B CA 1
ATOM 7494 C C . ARG B 1 243 ? 8.555 -43.156 -47.906 1 95.12 243 ARG B C 1
ATOM 7496 O O . ARG B 1 243 ? 9.672 -43.594 -47.594 1 95.12 243 ARG B O 1
ATOM 7503 N N . TYR B 1 244 ? 7.809 -42.562 -47.094 1 96.19 244 TYR B N 1
ATOM 7504 C CA . TYR B 1 244 ? 8.273 -42.344 -45.719 1 96.19 244 TYR B CA 1
ATOM 7505 C C . TYR B 1 244 ? 8.328 -43.656 -44.938 1 96.19 244 TYR B C 1
ATOM 7507 O O . TYR B 1 244 ? 9.195 -43.812 -44.094 1 96.19 244 TYR B O 1
ATOM 7515 N N . GLU B 1 245 ? 7.383 -44.594 -45.188 1 96.81 245 GLU B N 1
ATOM 7516 C CA . GLU B 1 245 ? 7.434 -45.906 -44.594 1 96.81 245 GLU B CA 1
ATOM 7517 C C . GLU B 1 245 ? 8.742 -46.625 -44.906 1 96.81 245 GLU B C 1
ATOM 7519 O O . GLU B 1 245 ? 9.391 -47.188 -44.031 1 96.81 245 GLU B O 1
ATOM 7524 N N . GLU B 1 246 ? 9.062 -46.562 -46.156 1 96.5 246 GLU B N 1
ATOM 7525 C CA . GLU B 1 246 ? 10.289 -47.219 -46.625 1 96.5 246 GLU B CA 1
ATOM 7526 C C . GLU B 1 246 ? 11.531 -46.531 -46.062 1 96.5 246 GLU B C 1
ATOM 7528 O O . GLU B 1 246 ? 12.477 -47.219 -45.656 1 96.5 246 GLU B O 1
ATOM 7533 N N . GLU B 1 247 ? 11.445 -45.281 -46.094 1 96.56 247 GLU B N 1
ATOM 7534 C CA . GLU B 1 247 ? 12.57 -44.531 -45.562 1 96.56 247 GLU B CA 1
ATOM 7535 C C . GLU B 1 247 ? 12.797 -44.875 -44.094 1 96.56 247 GLU B C 1
ATOM 7537 O O . GLU B 1 247 ? 13.938 -45 -43.625 1 96.56 247 GLU B O 1
ATOM 7542 N N . PHE B 1 248 ? 11.789 -44.969 -43.281 1 97 248 PHE B N 1
ATOM 7543 C CA . PHE B 1 248 ? 11.875 -45.312 -41.875 1 97 248 PHE B CA 1
ATOM 7544 C C . PHE B 1 248 ? 12.539 -46.656 -41.688 1 97 248 PHE B C 1
ATOM 7546 O O . PHE B 1 248 ? 13.477 -46.781 -40.875 1 97 248 PHE B O 1
ATOM 7553 N N . LEU B 1 249 ? 12.102 -47.688 -42.375 1 96.19 249 LEU B N 1
ATOM 7554 C CA . LEU B 1 249 ? 12.68 -49.031 -42.25 1 96.19 249 LEU B CA 1
ATOM 7555 C C . LEU B 1 249 ? 14.156 -49.031 -42.656 1 96.19 249 LEU B C 1
ATOM 7557 O O . LEU B 1 249 ? 14.969 -49.719 -42.031 1 96.19 249 LEU B O 1
ATOM 7561 N N . GLU B 1 250 ? 14.438 -48.25 -43.719 1 96.38 250 GLU B N 1
ATOM 7562 C CA . GLU B 1 250 ? 15.828 -48.156 -44.156 1 96.38 250 GLU B CA 1
ATOM 7563 C C . GLU B 1 250 ? 16.703 -47.531 -43.094 1 96.38 250 GLU B C 1
ATOM 7565 O O . GLU B 1 250 ? 17.812 -48 -42.812 1 96.38 250 GLU B O 1
ATOM 7570 N N . LYS B 1 251 ? 16.172 -46.531 -42.562 1 96.81 251 LYS B N 1
ATOM 7571 C CA . LYS B 1 251 ? 16.922 -45.844 -41.531 1 96.81 251 LYS B CA 1
ATOM 7572 C C . LYS B 1 251 ? 17.078 -46.719 -40.281 1 96.81 251 LYS B C 1
ATOM 7574 O O . LYS B 1 251 ? 18.109 -46.656 -39.594 1 96.81 251 LYS B O 1
ATOM 7579 N N . CYS B 1 252 ? 16.062 -47.469 -39.906 1 95.88 252 CYS B N 1
ATOM 7580 C CA . CYS B 1 252 ? 16.172 -48.438 -38.812 1 95.88 252 CYS B CA 1
ATOM 7581 C C . CYS B 1 252 ? 17.297 -49.438 -39.062 1 95.88 252 CYS B C 1
ATOM 7583 O O . CYS B 1 252 ? 18.094 -49.688 -38.156 1 95.88 252 CYS B O 1
ATOM 7585 N N . THR B 1 253 ? 17.359 -49.938 -40.25 1 95.5 253 THR B N 1
ATOM 7586 C CA . THR B 1 253 ? 18.375 -50.906 -40.625 1 95.5 253 THR B CA 1
ATOM 7587 C C . THR B 1 253 ? 19.766 -50.312 -40.562 1 95.5 253 THR B C 1
ATOM 7589 O O . THR B 1 253 ? 20.703 -50.938 -40.094 1 95.5 253 THR B O 1
ATOM 7592 N N . GLU B 1 254 ? 19.844 -49.094 -41.125 1 95.44 254 GLU B N 1
ATOM 7593 C CA . GLU B 1 254 ? 21.125 -48.406 -41.094 1 95.44 254 GLU B CA 1
ATOM 7594 C C . GLU B 1 254 ? 21.594 -48.156 -39.656 1 95.44 254 GLU B C 1
ATOM 7596 O O . GLU B 1 254 ? 22.781 -48.312 -39.344 1 95.44 254 GLU B O 1
ATOM 7601 N N . TYR B 1 255 ? 20.688 -47.75 -38.875 1 95.25 255 TYR B N 1
ATOM 7602 C CA . TYR B 1 255 ? 21.016 -47.469 -37.469 1 95.25 255 TYR B CA 1
ATOM 7603 C C . TYR B 1 255 ? 21.469 -48.719 -36.75 1 95.25 255 TYR B C 1
ATOM 7605 O O . TYR B 1 255 ? 22.438 -48.719 -36 1 95.25 255 TYR B O 1
ATOM 7613 N N . ARG B 1 256 ? 20.734 -49.844 -36.969 1 94.19 256 ARG B N 1
ATOM 7614 C CA . ARG B 1 256 ? 21.094 -51.125 -36.344 1 94.19 256 ARG B CA 1
ATOM 7615 C C . ARG B 1 256 ? 22.484 -51.562 -36.781 1 94.19 256 ARG B C 1
ATOM 7617 O O . ARG B 1 256 ? 23.234 -52.156 -35.969 1 94.19 256 ARG B O 1
ATOM 7624 N N . ARG B 1 257 ? 22.875 -51.281 -37.969 1 93.44 257 ARG B N 1
ATOM 7625 C CA . ARG B 1 257 ? 24.188 -51.656 -38.5 1 93.44 257 ARG B CA 1
ATOM 7626 C C . ARG B 1 257 ? 25.281 -50.75 -37.938 1 93.44 257 ARG B C 1
ATOM 7628 O O . ARG B 1 257 ? 26.344 -51.25 -37.562 1 93.44 257 ARG B O 1
ATOM 7635 N N . ALA B 1 258 ? 24.969 -49.531 -37.906 1 92.62 258 ALA B N 1
ATOM 7636 C CA . ALA B 1 258 ? 25.969 -48.562 -37.469 1 92.62 258 ALA B CA 1
ATOM 7637 C C . ALA B 1 258 ? 26.281 -48.719 -35.969 1 92.62 258 ALA B C 1
ATOM 7639 O O . ALA B 1 258 ? 27.422 -48.469 -35.562 1 92.62 258 ALA B O 1
ATOM 7640 N N . TYR B 1 259 ? 25.359 -49.094 -35.219 1 88.69 259 TYR B N 1
ATOM 7641 C CA . TYR B 1 259 ? 25.562 -49.125 -33.781 1 88.69 259 TYR B CA 1
ATOM 7642 C C . TYR B 1 259 ? 25.484 -50.562 -33.25 1 88.69 259 TYR B C 1
ATOM 7644 O O . TYR B 1 259 ? 25.156 -50.781 -32.062 1 88.69 259 TYR B O 1
ATOM 7652 N N . ALA B 1 260 ? 25.859 -51.5 -34.031 1 84.56 260 ALA B N 1
ATOM 7653 C CA . ALA B 1 260 ? 25.812 -52.906 -33.625 1 84.56 260 ALA B CA 1
ATOM 7654 C C . ALA B 1 260 ? 26.891 -53.25 -32.625 1 84.56 260 ALA B C 1
ATOM 7656 O O . ALA B 1 260 ? 28.047 -52.844 -32.781 1 84.56 260 ALA B O 1
ATOM 7657 N N . PRO B 1 261 ? 26.422 -53.781 -31.516 1 86.81 261 PRO B N 1
ATOM 7658 C CA . PRO B 1 261 ? 25.094 -54.281 -31.172 1 86.81 261 PRO B CA 1
ATOM 7659 C C . PRO B 1 261 ? 24.25 -53.219 -30.438 1 86.81 261 PRO B C 1
ATOM 7661 O O . PRO B 1 261 ? 24.75 -52.594 -29.5 1 86.81 261 PRO B O 1
ATOM 7664 N N . LEU B 1 262 ? 23.109 -53.062 -30.844 1 90.25 262 LEU B N 1
ATOM 7665 C CA . LEU B 1 262 ? 22.203 -52.094 -30.281 1 90.25 262 LEU B CA 1
ATOM 7666 C C . LEU B 1 262 ? 21.656 -52.562 -28.922 1 90.25 262 LEU B C 1
ATOM 7668 O O . LEU B 1 262 ? 21.312 -53.719 -28.766 1 90.25 262 LEU B O 1
ATOM 7672 N N . PRO B 1 263 ? 21.75 -51.625 -28.016 1 91.44 263 PRO B N 1
ATOM 7673 C CA . PRO B 1 263 ? 21.109 -52 -26.75 1 91.44 263 PRO B CA 1
ATOM 7674 C C . PRO B 1 263 ? 19.672 -52.469 -26.938 1 91.44 263 PRO B C 1
ATOM 7676 O O . PRO B 1 263 ? 18.938 -51.938 -27.781 1 91.44 263 PRO B O 1
ATOM 7679 N N . GLU B 1 264 ? 19.281 -53.469 -26.234 1 90.12 264 GLU B N 1
ATOM 7680 C CA . GLU B 1 264 ? 17.969 -54.094 -26.344 1 90.12 264 GLU B CA 1
ATOM 7681 C C . GLU B 1 264 ? 16.859 -53.062 -26.25 1 90.12 264 GLU B C 1
ATOM 7683 O O . GLU B 1 264 ? 15.852 -53.125 -26.953 1 90.12 264 GLU B O 1
ATOM 7688 N N . LYS B 1 265 ? 17.062 -52.094 -25.328 1 92.44 265 LYS B N 1
ATOM 7689 C CA . LYS B 1 265 ? 16.078 -51.031 -25.141 1 92.44 265 LYS B CA 1
ATOM 7690 C C . LYS B 1 265 ? 15.82 -50.281 -26.438 1 92.44 265 LYS B C 1
ATOM 7692 O O . LYS B 1 265 ? 14.664 -50.062 -26.797 1 92.44 265 LYS B O 1
ATOM 7697 N N . LEU B 1 266 ? 16.828 -50 -27.156 1 94.12 266 LEU B N 1
ATOM 7698 C CA . LEU B 1 266 ? 16.719 -49.219 -28.375 1 94.12 266 LEU B CA 1
ATOM 7699 C C . LEU B 1 266 ? 16.188 -50.062 -29.531 1 94.12 266 LEU B C 1
ATOM 7701 O O . LEU B 1 266 ? 15.422 -49.594 -30.359 1 94.12 266 LEU B O 1
ATOM 7705 N N . ASP B 1 267 ? 16.672 -51.281 -29.547 1 93.94 267 ASP B N 1
ATOM 7706 C CA . ASP B 1 267 ? 16.188 -52.188 -30.578 1 93.94 267 ASP B CA 1
ATOM 7707 C C . ASP B 1 267 ? 14.688 -52.406 -30.453 1 93.94 267 ASP B C 1
ATOM 7709 O O . ASP B 1 267 ? 13.953 -52.312 -31.453 1 93.94 267 ASP B O 1
ATOM 7713 N N . ARG B 1 268 ? 14.25 -52.688 -29.281 1 94.31 268 ARG B N 1
ATOM 7714 C CA . ARG B 1 268 ? 12.828 -52.875 -29 1 94.31 268 ARG B CA 1
ATOM 7715 C C . ARG B 1 268 ? 12.031 -51.625 -29.312 1 94.31 268 ARG B C 1
ATOM 7717 O O . ARG B 1 268 ? 10.891 -51.688 -29.766 1 94.31 268 ARG B O 1
ATOM 7724 N N . TYR B 1 269 ? 12.641 -50.531 -29 1 95.94 269 TYR B N 1
ATOM 7725 C CA . TYR B 1 269 ? 12.016 -49.25 -29.281 1 95.94 269 TYR B CA 1
ATOM 7726 C C . TYR B 1 269 ? 11.773 -49.062 -30.766 1 95.94 269 TYR B C 1
ATOM 7728 O O . TYR B 1 269 ? 10.695 -48.625 -31.188 1 95.94 269 TYR B O 1
ATOM 7736 N N . LEU B 1 270 ? 12.719 -49.344 -31.562 1 96.06 270 LEU B N 1
ATOM 7737 C CA . LEU B 1 270 ? 12.578 -49.25 -33 1 96.06 270 LEU B CA 1
ATOM 7738 C C . LEU B 1 270 ? 11.508 -50.188 -33.531 1 96.06 270 LEU B C 1
ATOM 7740 O O . LEU B 1 270 ? 10.727 -49.812 -34.406 1 96.06 270 LEU B O 1
ATOM 7744 N N . ASP B 1 271 ? 11.453 -51.375 -32.969 1 95.25 271 ASP B N 1
ATOM 7745 C CA . ASP B 1 271 ? 10.398 -52.312 -33.344 1 95.25 271 ASP B CA 1
ATOM 7746 C C . ASP B 1 271 ? 9.023 -51.719 -32.969 1 95.25 271 ASP B C 1
ATOM 7748 O O . ASP B 1 271 ? 8.07 -51.875 -33.75 1 95.25 271 ASP B O 1
ATOM 7752 N N . ALA B 1 272 ? 9.008 -51.188 -31.812 1 96.56 272 ALA B N 1
ATOM 7753 C CA . ALA B 1 272 ? 7.738 -50.656 -31.344 1 96.56 272 ALA B CA 1
ATOM 7754 C C . ALA B 1 272 ? 7.242 -49.531 -32.281 1 96.56 272 ALA B C 1
ATOM 7756 O O . ALA B 1 272 ? 6.043 -49.438 -32.531 1 96.56 272 ALA B O 1
ATOM 7757 N N . LEU B 1 273 ? 8.125 -48.719 -32.719 1 97.06 273 LEU B N 1
ATOM 7758 C CA . LEU B 1 273 ? 7.762 -47.688 -33.688 1 97.06 273 LEU B CA 1
ATOM 7759 C C . LEU B 1 273 ? 7.207 -48.281 -34.969 1 97.06 273 LEU B C 1
ATOM 7761 O O . LEU B 1 273 ? 6.238 -47.75 -35.531 1 97.06 273 LEU B O 1
ATOM 7765 N N . ALA B 1 274 ? 7.863 -49.312 -35.406 1 96.62 274 ALA B N 1
ATOM 7766 C CA . ALA B 1 274 ? 7.406 -49.969 -36.625 1 96.62 274 ALA B CA 1
ATOM 7767 C C . ALA B 1 274 ? 6 -50.531 -36.438 1 96.62 274 ALA B C 1
ATOM 7769 O O . ALA B 1 274 ? 5.164 -50.438 -37.344 1 96.62 274 ALA B O 1
ATOM 7770 N N . TYR B 1 275 ? 5.766 -51.125 -35.312 1 96.5 275 TYR B N 1
ATOM 7771 C CA . TYR B 1 275 ? 4.434 -51.656 -35.031 1 96.5 275 TYR B CA 1
ATOM 7772 C C . TYR B 1 275 ? 3.406 -50.531 -34.969 1 96.5 275 TYR B C 1
ATOM 7774 O O . TYR B 1 275 ? 2.244 -50.75 -35.344 1 96.5 275 TYR B O 1
ATOM 7782 N N . GLN B 1 276 ? 3.822 -49.406 -34.469 1 96.75 276 GLN B N 1
ATOM 7783 C CA . GLN B 1 276 ? 2.926 -48.25 -34.406 1 96.75 276 GLN B CA 1
ATOM 7784 C C . GLN B 1 276 ? 2.438 -47.875 -35.812 1 96.75 276 GLN B C 1
ATOM 7786 O O . GLN B 1 276 ? 1.258 -47.562 -36 1 96.75 276 GLN B O 1
ATOM 7791 N N . VAL B 1 277 ? 3.32 -47.875 -36.719 1 96.56 277 VAL B N 1
ATOM 7792 C CA . VAL B 1 277 ? 2.986 -47.531 -38.094 1 96.56 277 VAL B CA 1
ATOM 7793 C C . VAL B 1 277 ? 1.987 -48.531 -38.656 1 96.56 277 VAL B C 1
ATOM 7795 O O . VAL B 1 277 ? 0.925 -48.125 -39.156 1 96.56 277 VAL B O 1
ATOM 7798 N N . SER B 1 278 ? 2.309 -49.812 -38.625 1 96.75 278 SER B N 1
ATOM 7799 C CA . SER B 1 278 ? 1.416 -50.844 -39.156 1 96.75 278 SER B CA 1
ATOM 7800 C C . SER B 1 278 ? 0.092 -50.875 -38.406 1 96.75 278 SER B C 1
ATOM 7802 O O . SER B 1 278 ? -0.973 -51 -39 1 96.75 278 SER B O 1
ATOM 7804 N N . GLY B 1 279 ? 0.188 -50.781 -37.094 1 95.94 279 GLY B N 1
ATOM 7805 C CA . GLY B 1 279 ? -1.025 -50.75 -36.312 1 95.94 279 GLY B CA 1
ATOM 7806 C C . GLY B 1 279 ? -1.953 -49.594 -36.656 1 95.94 279 GLY B C 1
ATOM 7807 O O . GLY B 1 279 ? -3.172 -49.781 -36.719 1 95.94 279 GLY B O 1
ATOM 7808 N N . ASN B 1 280 ? -1.413 -48.438 -36.812 1 95.94 280 ASN B N 1
ATOM 7809 C CA . ASN B 1 280 ? -2.199 -47.281 -37.156 1 95.94 280 ASN B CA 1
ATOM 7810 C C . ASN B 1 280 ? -2.928 -47.469 -38.5 1 95.94 280 ASN B C 1
ATOM 7812 O O . ASN B 1 280 ? -4.09 -47.062 -38.625 1 95.94 280 ASN B O 1
ATOM 7816 N N . VAL B 1 281 ? -2.232 -47.969 -39.438 1 95.62 281 VAL B N 1
ATOM 7817 C CA . VAL B 1 281 ? -2.826 -48.156 -40.75 1 95.62 281 VAL B CA 1
ATOM 7818 C C . VAL B 1 281 ? -3.975 -49.156 -40.656 1 95.62 281 VAL B C 1
ATOM 7820 O O . VAL B 1 281 ? -5.07 -48.938 -41.156 1 95.62 281 VAL B O 1
ATOM 7823 N N . VAL B 1 282 ? -3.742 -50.281 -40 1 94.31 282 VAL B N 1
ATOM 7824 C CA . VAL B 1 282 ? -4.754 -51.312 -39.875 1 94.31 282 VAL B CA 1
ATOM 7825 C C . VAL B 1 282 ? -5.957 -50.781 -39.094 1 94.31 282 VAL B C 1
ATOM 7827 O O . VAL B 1 282 ? -7.105 -51.031 -39.469 1 94.31 282 VAL B O 1
ATOM 7830 N N . TRP B 1 283 ? -5.668 -50.094 -38.031 1 93.62 283 TRP B N 1
ATOM 7831 C CA . TRP B 1 283 ? -6.746 -49.5 -37.25 1 93.62 283 TRP B CA 1
ATOM 7832 C C . TRP B 1 283 ? -7.562 -48.531 -38.094 1 93.62 283 TRP B C 1
ATOM 7834 O O . TRP B 1 283 ? -8.797 -48.5 -38.031 1 93.62 283 TRP B O 1
ATOM 7844 N N . SER B 1 284 ? -7.012 -47.812 -38.969 1 92.94 284 SER B N 1
ATOM 7845 C CA . SER B 1 284 ? -7.633 -46.75 -39.75 1 92.94 284 SER B CA 1
ATOM 7846 C C . SER B 1 284 ? -8.523 -47.344 -40.844 1 92.94 284 SER B C 1
ATOM 7848 O O . SER B 1 284 ? -9.383 -46.656 -41.406 1 92.94 284 SER B O 1
ATOM 7850 N N . LEU B 1 285 ? -8.352 -48.594 -41.156 1 90.94 285 LEU B N 1
ATOM 7851 C CA . LEU B 1 285 ? -9.086 -49.25 -42.25 1 90.94 285 LEU B CA 1
ATOM 7852 C C . LEU B 1 285 ? -10.586 -49.219 -41.969 1 90.94 285 LEU B C 1
ATOM 7854 O O . LEU B 1 285 ? -11.391 -49.125 -42.906 1 90.94 285 LEU B O 1
ATOM 7858 N N . ASN B 1 286 ? -10.883 -49.344 -40.688 1 86.75 286 ASN B N 1
ATOM 7859 C CA . ASN B 1 286 ? -12.305 -49.469 -40.375 1 86.75 286 ASN B CA 1
ATOM 7860 C C . ASN B 1 286 ? -12.641 -48.781 -39.062 1 86.75 286 ASN B C 1
ATOM 7862 O O . ASN B 1 286 ? -13.531 -49.219 -38.344 1 86.75 286 ASN B O 1
ATOM 7866 N N . CYS B 1 287 ? -11.891 -47.844 -38.656 1 88.06 287 CYS B N 1
ATOM 7867 C CA . CYS B 1 287 ? -12.203 -47.156 -37.406 1 88.06 287 CYS B CA 1
ATOM 7868 C C . CYS B 1 287 ? -13.383 -46.219 -37.594 1 88.06 287 CYS B C 1
ATOM 7870 O O . CYS B 1 287 ? -13.523 -45.594 -38.625 1 88.06 287 CYS B O 1
ATOM 7872 N N . PRO B 1 288 ? -14.164 -46.062 -36.594 1 82.62 288 PRO B N 1
ATOM 7873 C CA . PRO B 1 288 ? -15.336 -45.188 -36.719 1 82.62 288 PRO B CA 1
ATOM 7874 C C . PRO B 1 288 ? -14.969 -43.75 -36.906 1 82.62 288 PRO B C 1
ATOM 7876 O O . PRO B 1 288 ? -15.789 -42.969 -37.406 1 82.62 288 PRO B O 1
ATOM 7879 N N . ARG B 1 289 ? -13.82 -43.312 -36.562 1 83.12 289 ARG B N 1
ATOM 7880 C CA . ARG B 1 289 ? -13.352 -41.938 -36.75 1 83.12 289 ARG B CA 1
ATOM 7881 C C . ARG B 1 289 ? -13.32 -41.531 -38.219 1 83.12 289 ARG B C 1
ATOM 7883 O O . ARG B 1 289 ? -13.672 -40.406 -38.562 1 83.12 289 ARG B O 1
ATOM 7890 N N . TYR B 1 290 ? -12.961 -42.5 -39 1 82.94 290 TYR B N 1
ATOM 7891 C CA . TYR B 1 290 ? -12.852 -42.219 -40.438 1 82.94 290 TYR B CA 1
ATOM 7892 C C . TYR B 1 290 ? -14 -42.875 -41.219 1 82.94 290 TYR B C 1
ATOM 7894 O O . TYR B 1 290 ? -14.32 -42.438 -42.312 1 82.94 290 TYR B O 1
ATOM 7902 N N . HIS B 1 291 ? -14.531 -43.844 -40.531 1 82.69 291 HIS B N 1
ATOM 7903 C CA . HIS B 1 291 ? -15.633 -44.594 -41.156 1 82.69 291 HIS B CA 1
ATOM 7904 C C . HIS B 1 291 ? -16.828 -44.688 -40.219 1 82.69 291 HIS B C 1
ATOM 7906 O O . HIS B 1 291 ? -17.047 -45.719 -39.562 1 82.69 291 HIS B O 1
ATOM 7912 N N . PRO B 1 292 ? -17.594 -43.656 -40.156 1 78.25 292 PRO B N 1
ATOM 7913 C CA . PRO B 1 292 ? -18.688 -43.594 -39.188 1 78.25 292 PRO B CA 1
ATOM 7914 C C . PRO B 1 292 ? -19.719 -44.719 -39.375 1 78.25 292 PRO B C 1
ATOM 7916 O O . PRO B 1 292 ? -20.453 -45.031 -38.438 1 78.25 292 PRO B O 1
ATOM 7919 N N . GLU B 1 293 ? -19.719 -45.312 -40.531 1 77.19 293 GLU B N 1
ATOM 7920 C CA . GLU B 1 293 ? -20.688 -46.375 -40.812 1 77.19 293 GLU B CA 1
ATOM 7921 C C . GLU B 1 293 ? -20.391 -47.625 -39.969 1 77.19 293 GLU B C 1
ATOM 7923 O O . GLU B 1 293 ? -21.25 -48.469 -39.781 1 77.19 293 GLU B O 1
ATOM 7928 N N . HIS B 1 294 ? -19.25 -47.688 -39.469 1 72.12 294 HIS B N 1
ATOM 7929 C CA . HIS B 1 294 ? -18.875 -48.844 -38.656 1 72.12 294 HIS B CA 1
ATOM 7930 C C . HIS B 1 294 ? -19.109 -48.562 -37.156 1 72.12 294 HIS B C 1
ATOM 7932 O O . HIS B 1 294 ? -18.594 -49.281 -36.312 1 72.12 294 HIS B O 1
ATOM 7938 N N . ARG B 1 295 ? -20 -47.719 -36.875 1 66.94 295 ARG B N 1
ATOM 7939 C CA . ARG B 1 295 ? -20.234 -47.281 -35.5 1 66.94 295 ARG B CA 1
ATOM 7940 C C . ARG B 1 295 ? -21.031 -48.312 -34.719 1 66.94 295 ARG B C 1
ATOM 7942 O O . ARG B 1 295 ? -21.844 -49.031 -35.281 1 66.94 295 ARG B O 1
ATOM 7949 N N . TYR B 1 296 ? -20.516 -48.688 -33.625 1 62 296 TYR B N 1
ATOM 7950 C CA . TYR B 1 296 ? -21.266 -49.469 -32.656 1 62 296 TYR B CA 1
ATOM 7951 C C . TYR B 1 296 ? -21.594 -48.625 -31.438 1 62 296 TYR B C 1
ATOM 7953 O O . TYR B 1 296 ? -21.031 -47.562 -31.234 1 62 296 TYR B O 1
ATOM 7961 N N . ASP B 1 297 ? -22.703 -48.969 -30.719 1 54.34 297 ASP B N 1
ATOM 7962 C CA . ASP B 1 297 ? -23.078 -48.281 -29.484 1 54.34 297 ASP B CA 1
ATOM 7963 C C . ASP B 1 297 ? -22 -48.438 -28.422 1 54.34 297 ASP B C 1
ATOM 7965 O O . ASP B 1 297 ? -21.844 -49.531 -27.844 1 54.34 297 ASP B O 1
ATOM 7969 N N . PRO B 1 298 ? -21.062 -47.531 -28.422 1 53.5 298 PRO B N 1
ATOM 7970 C CA . PRO B 1 298 ? -19.984 -47.625 -27.453 1 53.5 298 PRO B CA 1
ATOM 7971 C C . PRO B 1 298 ? -20.469 -47.781 -26.016 1 53.5 298 PRO B C 1
ATOM 7973 O O . PRO B 1 298 ? -19.719 -48.188 -25.141 1 53.5 298 PRO B O 1
ATOM 7976 N N . ASN B 1 299 ? -21.641 -47.188 -25.797 1 51.59 299 ASN B N 1
ATOM 7977 C CA . ASN B 1 299 ? -22.25 -47.281 -24.469 1 51.59 299 ASN B CA 1
ATOM 7978 C C . ASN B 1 299 ? -22.781 -48.656 -24.203 1 51.59 299 ASN B C 1
ATOM 7980 O O . ASN B 1 299 ? -23.125 -49 -23.062 1 51.59 299 ASN B O 1
ATOM 7984 N N . ALA B 1 300 ? -22.781 -49.438 -25.219 1 52.94 300 ALA B N 1
ATOM 7985 C CA . ALA B 1 300 ? -23.266 -50.812 -25.062 1 52.94 300 ALA B CA 1
ATOM 7986 C C . ALA B 1 300 ? -22.125 -51.781 -24.781 1 52.94 300 ALA B C 1
ATOM 7988 O O . ALA B 1 300 ? -21 -51.594 -25.281 1 52.94 300 ALA B O 1
ATOM 7989 N N . GLY B 1 301 ? -21.688 -52.281 -23.656 1 51.62 301 GLY B N 1
ATOM 7990 C CA . GLY B 1 301 ? -20.719 -53.219 -23.141 1 51.62 301 GLY B CA 1
ATOM 7991 C C . GLY B 1 301 ? -20.25 -54.219 -24.203 1 51.62 301 GLY B C 1
ATOM 7992 O O . GLY B 1 301 ? -19.734 -55.281 -23.875 1 51.62 301 GLY B O 1
ATOM 7993 N N . ILE B 1 302 ? -20.422 -54 -25.391 1 50.81 302 ILE B N 1
ATOM 7994 C CA . ILE B 1 302 ? -20.359 -55.062 -26.406 1 50.81 302 ILE B CA 1
ATOM 7995 C C . ILE B 1 302 ? -18.969 -55.062 -27.062 1 50.81 302 ILE B C 1
ATOM 7997 O O . ILE B 1 302 ? -18.625 -55.969 -27.812 1 50.81 302 ILE B O 1
ATOM 8001 N N . GLU B 1 303 ? -18.125 -54.25 -26.625 1 60.38 303 GLU B N 1
ATOM 8002 C CA . GLU B 1 303 ? -16.859 -54.125 -27.328 1 60.38 303 GLU B CA 1
ATOM 8003 C C . GLU B 1 303 ? -16 -55.375 -27.172 1 60.38 303 GLU B C 1
ATOM 8005 O O . GLU B 1 303 ? -15.406 -55.844 -28.141 1 60.38 303 GLU B O 1
ATOM 8010 N N . ASP B 1 304 ? -16.125 -55.844 -26.016 1 61.06 304 ASP B N 1
ATOM 8011 C CA . ASP B 1 304 ? -15.289 -57.031 -25.766 1 61.06 304 ASP B CA 1
ATOM 8012 C C . ASP B 1 304 ? -15.758 -58.188 -26.609 1 61.06 304 ASP B C 1
ATOM 8014 O O . ASP B 1 304 ? -14.945 -58.938 -27.156 1 61.06 304 ASP B O 1
ATOM 8018 N N . SER B 1 305 ? -17.078 -58.281 -26.641 1 60.84 305 SER B N 1
ATOM 8019 C CA . SER B 1 305 ? -17.625 -59.406 -27.406 1 60.84 305 SER B CA 1
ATOM 8020 C C . SER B 1 305 ? -17.266 -59.281 -28.891 1 60.84 305 SER B C 1
ATOM 8022 O O . SER B 1 305 ? -16.875 -60.281 -29.5 1 60.84 305 SER B O 1
ATOM 8024 N N . LEU B 1 306 ? -17.25 -58.219 -29.359 1 60.53 306 LEU B N 1
ATOM 8025 C CA . LEU B 1 306 ? -16.922 -58 -30.766 1 60.53 306 LEU B CA 1
ATOM 8026 C C . LEU B 1 306 ? -15.438 -58.219 -31.016 1 60.53 306 LEU B C 1
ATOM 8028 O O . LEU B 1 306 ? -15.055 -58.781 -32.031 1 60.53 306 LEU B O 1
ATOM 8032 N N . THR B 1 307 ? -14.688 -57.781 -30.094 1 64.31 307 THR B N 1
ATOM 8033 C CA . THR B 1 307 ? -13.25 -58 -30.203 1 64.31 307 THR B CA 1
ATOM 8034 C C . THR B 1 307 ? -12.93 -59.469 -30.172 1 64.31 307 THR B C 1
ATOM 8036 O O . THR B 1 307 ? -12.109 -59.969 -30.969 1 64.31 307 THR B O 1
ATOM 8039 N N . ALA B 1 308 ? -13.609 -60.156 -29.328 1 66.12 308 ALA B N 1
ATOM 8040 C CA . ALA B 1 308 ? -13.422 -61.625 -29.234 1 66.12 308 ALA B CA 1
ATOM 8041 C C . ALA B 1 308 ? -13.75 -62.281 -30.562 1 66.12 308 ALA B C 1
ATOM 8043 O O . ALA B 1 308 ? -13 -63.156 -31.031 1 66.12 308 ALA B O 1
ATOM 8044 N N . GLU B 1 309 ? -14.742 -61.938 -31.141 1 64.5 309 GLU B N 1
ATOM 8045 C CA . GLU B 1 309 ? -15.172 -62.5 -32.406 1 64.5 309 GLU B CA 1
ATOM 8046 C C . GLU B 1 309 ? -14.164 -62.219 -33.5 1 64.5 309 GLU B C 1
ATOM 8048 O O . GLU B 1 309 ? -13.828 -63.125 -34.312 1 64.5 309 GLU B O 1
ATOM 8053 N N . SER B 1 310 ? -13.68 -61.031 -33.469 1 64 310 SER B N 1
ATOM 8054 C CA . SER B 1 310 ? -12.695 -60.656 -34.5 1 64 310 SER B CA 1
ATOM 8055 C C . SER B 1 310 ? -11.391 -61.438 -34.312 1 64 310 SER B C 1
ATOM 8057 O O . SER B 1 310 ? -10.789 -61.875 -35.281 1 64 310 SER B O 1
ATOM 8059 N N . LEU B 1 311 ? -11.039 -61.562 -33.125 1 66.62 311 LEU B N 1
ATOM 8060 C CA . LEU B 1 311 ? -9.797 -62.281 -32.844 1 66.62 311 LEU B CA 1
ATOM 8061 C C . LEU B 1 311 ? -9.93 -63.75 -33.188 1 66.62 311 LEU B C 1
ATOM 8063 O O . LEU B 1 311 ? -8.992 -64.375 -33.688 1 66.62 311 LEU B O 1
ATOM 8067 N N . LYS B 1 312 ? -11.031 -64.25 -32.875 1 67 312 LYS B N 1
ATOM 8068 C CA . LYS B 1 312 ? -11.305 -65.625 -33.281 1 67 312 LYS B CA 1
ATOM 8069 C C . LYS B 1 312 ? -11.172 -65.812 -34.781 1 67 312 LYS B C 1
ATOM 8071 O O . LYS B 1 312 ? -10.602 -66.812 -35.25 1 67 312 LYS B O 1
ATOM 8076 N N . ALA B 1 313 ? -11.641 -64.875 -35.406 1 65.56 313 ALA B N 1
ATOM 8077 C CA . ALA B 1 313 ? -11.555 -64.938 -36.875 1 65.56 313 ALA B CA 1
ATOM 8078 C C . ALA B 1 313 ? -10.102 -64.875 -37.344 1 65.56 313 ALA B C 1
ATOM 8080 O O . ALA B 1 313 ? -9.773 -65.375 -38.406 1 65.56 313 ALA B O 1
ATOM 8081 N N . LEU B 1 314 ? -9.32 -64.25 -36.469 1 62.72 314 LEU B N 1
ATOM 8082 C CA . LEU B 1 314 ? -7.898 -64.188 -36.812 1 62.72 314 LEU B CA 1
ATOM 8083 C C . LEU B 1 314 ? -7.129 -65.375 -36.219 1 62.72 314 LEU B C 1
ATOM 8085 O O . LEU B 1 314 ? -5.898 -65.438 -36.312 1 62.72 314 LEU B O 1
ATOM 8089 N N . GLY B 1 315 ? -7.824 -66.312 -35.656 1 61.34 315 GLY B N 1
ATOM 8090 C CA . GLY B 1 315 ? -7.242 -67.5 -35.094 1 61.34 315 GLY B CA 1
ATOM 8091 C C . GLY B 1 315 ? -6.609 -67.312 -33.719 1 61.34 315 GLY B C 1
ATOM 8092 O O . GLY B 1 315 ? -5.715 -68.062 -33.344 1 61.34 315 GLY B O 1
ATOM 8093 N N . ILE B 1 316 ? -6.898 -66.125 -33.156 1 66.12 316 ILE B N 1
ATOM 8094 C CA . ILE B 1 316 ? -6.332 -65.812 -31.844 1 66.12 316 ILE B CA 1
ATOM 8095 C C . ILE B 1 316 ? -7.363 -66.062 -30.75 1 66.12 316 ILE B C 1
ATOM 8097 O O . ILE B 1 316 ? -8.5 -65.625 -30.828 1 66.12 316 ILE B O 1
ATOM 8101 N N . ASP B 1 317 ? -7.078 -67 -29.812 1 59.69 317 ASP B N 1
ATOM 8102 C CA . ASP B 1 317 ? -7.957 -67.25 -28.688 1 59.69 317 ASP B CA 1
ATOM 8103 C C . ASP B 1 317 ? -7.988 -66.125 -27.719 1 59.69 317 ASP B C 1
ATOM 8105 O O . ASP B 1 317 ? -6.949 -65.688 -27.203 1 59.69 317 ASP B O 1
ATOM 8109 N N . TYR B 1 318 ? -8.938 -65.312 -27.766 1 58.69 318 TYR B N 1
ATOM 8110 C CA . TYR B 1 318 ? -9.094 -64.188 -26.906 1 58.69 318 TYR B CA 1
ATOM 8111 C C . TYR B 1 318 ? -10.148 -64.438 -25.828 1 58.69 318 TYR B C 1
ATOM 8113 O O . TYR B 1 318 ? -11.305 -64.75 -26.141 1 58.69 318 TYR B O 1
ATOM 8121 N N . ASP B 1 319 ? -9.805 -64.688 -24.578 1 52.72 319 ASP B N 1
ATOM 8122 C CA . ASP B 1 319 ? -10.719 -64.812 -23.453 1 52.72 319 ASP B CA 1
ATOM 8123 C C . ASP B 1 319 ? -11.195 -63.406 -22.984 1 52.72 319 ASP B C 1
ATOM 8125 O O . ASP B 1 319 ? -10.414 -62.625 -22.438 1 52.72 319 ASP B O 1
ATOM 8129 N N . ALA B 1 320 ? -12.242 -63.031 -23.516 1 48.84 320 ALA B N 1
ATOM 8130 C CA . ALA B 1 320 ? -12.859 -61.781 -23.047 1 48.84 320 ALA B CA 1
ATOM 8131 C C . ALA B 1 320 ? -13.078 -61.844 -21.531 1 48.84 320 ALA B C 1
ATOM 8133 O O . ALA B 1 320 ? -13.711 -62.75 -21.016 1 48.84 320 ALA B O 1
ATOM 8134 N N . ARG B 1 321 ? -12.258 -61.531 -20.594 1 45.03 321 ARG B N 1
ATOM 8135 C CA . ARG B 1 321 ? -12.609 -61.438 -19.188 1 45.03 321 ARG B CA 1
ATOM 8136 C C . ARG B 1 321 ? -13.828 -60.562 -18.984 1 45.03 321 ARG B C 1
ATOM 8138 O O . ARG B 1 321 ? -13.727 -59.312 -19.062 1 45.03 321 ARG B O 1
ATOM 8145 N N . LEU B 1 322 ? -15.023 -61.031 -19.328 1 38.34 322 LEU B N 1
ATOM 8146 C CA . LEU B 1 322 ? -16.266 -60.344 -18.953 1 38.34 322 LEU B CA 1
ATOM 8147 C C . LEU B 1 322 ? -16.25 -59.969 -17.484 1 38.34 322 LEU B C 1
ATOM 8149 O O . LEU B 1 322 ? -15.922 -60.781 -16.625 1 38.34 322 LEU B O 1
ATOM 8153 N N . ALA B 1 323 ? -16.234 -58.844 -17.016 1 34.09 323 ALA B N 1
ATOM 8154 C CA . ALA B 1 323 ? -16.594 -58.5 -15.641 1 34.09 323 ALA B CA 1
ATOM 8155 C C . ALA B 1 323 ? -17.875 -59.219 -15.219 1 34.09 323 ALA B C 1
ATOM 8157 O O . ALA B 1 323 ? -18.953 -58.938 -15.727 1 34.09 323 ALA B O 1
ATOM 8158 N N . ILE B 1 324 ? -17.969 -60.562 -14.805 1 29.78 324 ILE B N 1
ATOM 8159 C CA . ILE B 1 324 ? -19.078 -61.312 -14.203 1 29.78 324 ILE B CA 1
ATOM 8160 C C . ILE B 1 324 ? -19.766 -60.438 -13.156 1 29.78 324 ILE B C 1
ATOM 8162 O O . ILE B 1 324 ? -19.109 -59.875 -12.273 1 29.78 324 ILE B O 1
ATOM 8166 N N . GLU B 1 325 ? -21.094 -60.125 -13.297 1 28.95 325 GLU B N 1
ATOM 8167 C CA . GLU B 1 325 ? -22.031 -59.688 -12.273 1 28.95 325 GLU B CA 1
ATOM 8168 C C . GLU B 1 325 ? -22.031 -60.625 -11.078 1 28.95 325 GLU B C 1
ATOM 8170 O O . GLU B 1 325 ? -22.062 -61.844 -11.25 1 28.95 325 GLU B O 1
ATOM 8175 N N . GLY B 1 326 ? -21.578 -60.406 -9.828 1 26 326 GLY B N 1
ATOM 8176 C CA . GLY B 1 326 ? -21.719 -61.125 -8.578 1 26 326 GLY B CA 1
ATOM 8177 C C . GLY B 1 326 ? -23.109 -61.688 -8.344 1 26 326 GLY B C 1
ATOM 8178 O O . GLY B 1 326 ? -24.094 -60.938 -8.484 1 26 326 GLY B O 1
ATOM 8179 N N . ASN B 1 327 ? -23.594 -63.062 -8.5 1 25.11 327 ASN B N 1
ATOM 8180 C CA . ASN B 1 327 ? -24.75 -63.906 -8.164 1 25.11 327 ASN B CA 1
ATOM 8181 C C . ASN B 1 327 ? -25.25 -63.625 -6.754 1 25.11 327 ASN B C 1
ATOM 8183 O O . ASN B 1 327 ? -24.469 -63.531 -5.812 1 25.11 327 ASN B O 1
ATOM 8187 N N . GLU B 1 328 ? -26.609 -63.375 -6.426 1 25.8 328 GLU B N 1
ATOM 8188 C CA . GLU B 1 328 ? -27.484 -63.375 -5.258 1 25.8 328 GLU B CA 1
ATOM 8189 C C . GLU B 1 328 ? -27.688 -64.75 -4.707 1 25.8 328 GLU B C 1
ATOM 8191 O O . GLU B 1 328 ? -28.406 -65.562 -5.305 1 25.8 328 GLU B O 1
ATOM 8196 N N . ASP B 1 329 ? -26.875 -65.688 -4.102 1 22.83 329 ASP B N 1
ATOM 8197 C CA . ASP B 1 329 ? -27.125 -67 -3.42 1 22.83 329 ASP B CA 1
ATOM 8198 C C . ASP B 1 329 ? -28.25 -66.812 -2.402 1 22.83 329 ASP B C 1
ATOM 8200 O O . ASP B 1 329 ? -28.203 -66 -1.526 1 22.83 329 ASP B O 1
ATOM 8204 N N . GLN B 1 330 ? -29.469 -67.375 -2.598 1 22.73 330 GLN B N 1
ATOM 8205 C CA . GLN B 1 330 ? -30.641 -67.75 -1.794 1 22.73 330 GLN B CA 1
ATOM 8206 C C . GLN B 1 330 ? -30.25 -68.688 -0.673 1 22.73 330 GLN B C 1
ATOM 8208 O O . GLN B 1 330 ? -29.656 -69.75 -0.927 1 22.73 330 GLN B O 1
ATOM 8213 N N . ASP B 1 331 ? -30.219 -68.312 0.679 1 22.08 331 ASP B N 1
ATOM 8214 C CA . ASP B 1 331 ? -30.25 -68.938 1.992 1 22.08 331 ASP B CA 1
ATOM 8215 C C . ASP B 1 331 ? -31.438 -69.938 2.113 1 22.08 331 ASP B C 1
ATOM 8217 O O . ASP B 1 331 ? -32.594 -69.5 2.1 1 22.08 331 ASP B O 1
ATOM 8221 N N . VAL B 1 332 ? -31.438 -71.125 1.668 1 22.02 332 VAL B N 1
ATOM 8222 C CA . VAL B 1 332 ? -32.281 -72.25 2.049 1 22.02 332 VAL B CA 1
ATOM 8223 C C . VAL B 1 332 ? -32.312 -72.375 3.57 1 22.02 332 VAL B C 1
ATOM 8225 O O . VAL B 1 332 ? -31.453 -71.812 4.266 1 22.02 332 VAL B O 1
ATOM 8228 N N . GLY B 1 333 ? -32.938 -73.438 4.238 1 21.2 333 GLY B N 1
ATOM 8229 C CA . GLY B 1 333 ? -33.562 -73.938 5.457 1 21.2 333 GLY B CA 1
ATOM 8230 C C . GLY B 1 333 ? -32.531 -74.438 6.465 1 21.2 333 GLY B C 1
ATOM 8231 O O . GLY B 1 333 ? -32.031 -75.562 6.371 1 21.2 333 GLY B O 1
ATOM 8232 N N . GLY B 1 334 ? -31.656 -73.625 7.059 1 20.02 334 GLY B N 1
ATOM 8233 C CA . GLY B 1 334 ? -30.891 -74.062 8.227 1 20.02 334 GLY B CA 1
ATOM 8234 C C . GLY B 1 334 ? -31.766 -74.562 9.344 1 20.02 334 GLY B C 1
ATOM 8235 O O . GLY B 1 334 ? -32.875 -74.062 9.586 1 20.02 334 GLY B O 1
ATOM 8236 N N . SER B 1 335 ? -31.766 -75.938 9.594 1 19.59 335 SER B N 1
ATOM 8237 C CA . SER B 1 335 ? -32.125 -76.625 10.828 1 19.59 335 SER B CA 1
ATOM 8238 C C . SER B 1 335 ? -31.609 -75.875 12.055 1 19.59 335 SER B C 1
ATOM 8240 O O . SER B 1 335 ? -30.766 -75 11.938 1 19.59 335 SER B O 1
ATOM 8242 N N . ASN B 1 336 ? -31.75 -76.438 13.391 1 19.39 336 ASN B N 1
ATOM 8243 C CA . ASN B 1 336 ? -31.859 -76.062 14.781 1 19.39 336 ASN B CA 1
ATOM 8244 C C . ASN B 1 336 ? -30.516 -75.562 15.336 1 19.39 336 ASN B C 1
ATOM 8246 O O . ASN B 1 336 ? -30.469 -74.875 16.359 1 19.39 336 ASN B O 1
ATOM 8250 N N . ILE B 1 337 ? -29.359 -76.188 14.945 1 19.97 337 ILE B N 1
ATOM 8251 C CA . ILE B 1 337 ? -28.531 -76.438 16.125 1 19.97 337 ILE B CA 1
ATOM 8252 C C . ILE B 1 337 ? -28.141 -75.125 16.75 1 19.97 337 ILE B C 1
ATOM 8254 O O . ILE B 1 337 ? -28.094 -74.062 16.078 1 19.97 337 ILE B O 1
ATOM 8258 N N . SER B 1 338 ? -27.594 -75.188 18.047 1 19.25 338 SER B N 1
ATOM 8259 C CA . SER B 1 338 ? -27.359 -74.312 19.203 1 19.25 338 SER B CA 1
ATOM 8260 C C . SER B 1 338 ? -26.297 -73.25 18.875 1 19.25 338 SER B C 1
ATOM 8262 O O . SER B 1 338 ? -25.359 -73.562 18.125 1 19.25 338 SER B O 1
ATOM 8264 N N . ALA B 1 339 ? -26.547 -72 19.141 1 17.91 339 ALA B N 1
ATOM 8265 C CA . ALA B 1 339 ? -26.188 -70.625 18.797 1 17.91 339 ALA B CA 1
ATOM 8266 C C . ALA B 1 339 ? -24.797 -70.312 19.328 1 17.91 339 ALA B C 1
ATOM 8268 O O . ALA B 1 339 ? -24.312 -69.188 19.172 1 17.91 339 ALA B O 1
ATOM 8269 N N . PRO B 1 340 ? -23.906 -71.312 19.656 1 18.66 340 PRO B N 1
ATOM 8270 C CA . PRO B 1 340 ? -23.125 -70.562 20.641 1 18.66 340 PRO B CA 1
ATOM 8271 C C . PRO B 1 340 ? -22.234 -69.5 19.984 1 18.66 340 PRO B C 1
ATOM 8273 O O . PRO B 1 340 ? -21.891 -69.625 18.812 1 18.66 340 PRO B O 1
ATOM 8276 N N . ASN B 1 341 ? -22.125 -68.25 20.438 1 16.77 341 ASN B N 1
ATOM 8277 C CA . ASN B 1 341 ? -21.75 -66.875 20.109 1 16.77 341 ASN B CA 1
ATOM 8278 C C . ASN B 1 341 ? -20.25 -66.688 19.891 1 16.77 341 ASN B C 1
ATOM 8280 O O . ASN B 1 341 ? -19.75 -65.625 19.703 1 16.77 341 ASN B O 1
ATOM 8284 N N . GLY B 1 342 ? -19.359 -67.75 19.953 1 17.48 342 GLY B N 1
ATOM 8285 C CA . GLY B 1 342 ? -18.094 -67.188 20.453 1 17.48 342 GLY B CA 1
ATOM 8286 C C . GLY B 1 342 ? -17.266 -66.5 19.375 1 17.48 342 GLY B C 1
ATOM 8287 O O . GLY B 1 342 ? -17.062 -67.062 18.297 1 17.48 342 GLY B O 1
ATOM 8288 N N . GLY B 1 343 ? -17.219 -65.125 19.156 1 17.08 343 GLY B N 1
ATOM 8289 C CA . GLY B 1 343 ? -16.812 -64.125 18.219 1 17.08 343 GLY B CA 1
ATOM 8290 C C . GLY B 1 343 ? -15.305 -64.062 17.984 1 17.08 343 GLY B C 1
ATOM 8291 O O . GLY B 1 343 ? -14.781 -63.125 17.406 1 17.08 343 GLY B O 1
ATOM 8292 N N . HIS B 1 344 ? -14.516 -65.125 17.703 1 16.47 344 HIS B N 1
ATOM 8293 C CA . HIS B 1 344 ? -13.078 -65 17.922 1 16.47 344 HIS B CA 1
ATOM 8294 C C . HIS B 1 344 ? -12.438 -64 16.953 1 16.47 344 HIS B C 1
ATOM 8296 O O . HIS B 1 344 ? -12.867 -63.875 15.805 1 16.47 344 HIS B O 1
ATOM 8302 N N . SER B 1 345 ? -11.43 -63.062 17.438 1 17.78 345 SER B N 1
ATOM 8303 C CA . SER B 1 345 ? -10.617 -61.844 17.281 1 17.78 345 SER B CA 1
ATOM 8304 C C . SER B 1 345 ? -9.445 -62.094 16.328 1 17.78 345 SER B C 1
ATOM 8306 O O . SER B 1 345 ? -8.594 -62.938 16.578 1 17.78 345 SER B O 1
ATOM 8308 N N . ARG B 1 346 ? -9.578 -61.969 14.992 1 17.16 346 ARG B N 1
ATOM 8309 C CA . ARG B 1 346 ? -8.586 -62.312 13.977 1 17.16 346 ARG B CA 1
ATOM 8310 C C . ARG B 1 346 ? -7.363 -61.406 14.102 1 17.16 346 ARG B C 1
ATOM 8312 O O . ARG B 1 346 ? -7.484 -60.156 14.078 1 17.16 346 ARG B O 1
ATOM 8319 N N . ARG B 1 347 ? -6.188 -61.875 14.555 1 17.12 347 ARG B N 1
ATOM 8320 C CA . ARG B 1 347 ? -4.828 -61.469 14.906 1 17.12 347 ARG B CA 1
ATOM 8321 C C . ARG B 1 347 ? -4.066 -60.969 13.688 1 17.12 347 ARG B C 1
ATOM 8323 O O . ARG B 1 347 ? -4.004 -61.656 12.656 1 17.12 347 ARG B O 1
ATOM 8330 N N . SER B 1 348 ? -3.775 -59.656 13.664 1 17.16 348 SER B N 1
ATOM 8331 C CA . SER B 1 348 ? -3.102 -58.656 12.836 1 17.16 348 SER B CA 1
ATOM 8332 C C . SER B 1 348 ? -1.627 -59 12.648 1 17.16 348 SER B C 1
ATOM 8334 O O . SER B 1 348 ? -0.895 -59.156 13.633 1 17.16 348 SER B O 1
ATOM 8336 N N . SER B 1 349 ? -1.136 -59.75 11.703 1 16.5 349 SER B N 1
ATOM 8337 C CA . SER B 1 349 ? 0.186 -60.344 11.539 1 16.5 349 SER B CA 1
ATOM 8338 C C . SER B 1 349 ? 1.252 -59.281 11.336 1 16.5 349 SER B C 1
ATOM 8340 O O . SER B 1 349 ? 1.055 -58.344 10.562 1 16.5 349 SER B O 1
ATOM 8342 N N . ALA B 1 350 ? 2.406 -59.188 12.102 1 16.5 350 ALA B N 1
ATOM 8343 C CA . ALA B 1 350 ? 3.541 -58.469 12.664 1 16.5 350 ALA B CA 1
ATOM 8344 C C . ALA B 1 350 ? 4.586 -58.156 11.586 1 16.5 350 ALA B C 1
ATOM 8346 O O . ALA B 1 350 ? 4.414 -58.531 10.43 1 16.5 350 ALA B O 1
ATOM 8347 N N . GLU B 1 351 ? 5.973 -58.531 11.695 1 16.89 351 GLU B N 1
ATOM 8348 C CA . GLU B 1 351 ? 7.211 -57.875 12.086 1 16.89 351 GLU B CA 1
ATOM 8349 C C . GLU B 1 351 ? 8.211 -57.844 10.93 1 16.89 351 GLU B C 1
ATOM 8351 O O . GLU B 1 351 ? 9.312 -57.312 11.07 1 16.89 351 GLU B O 1
ATOM 8356 N N . THR B 1 352 ? 8.094 -58.375 9.703 1 18.45 352 THR B N 1
ATOM 8357 C CA . THR B 1 352 ? 9.383 -58.844 9.203 1 18.45 352 THR B CA 1
ATOM 8358 C C . THR B 1 352 ? 10.242 -57.656 8.727 1 18.45 352 THR B C 1
ATOM 8360 O O . THR B 1 352 ? 9.758 -56.781 8.031 1 18.45 352 THR B O 1
ATOM 8363 N N . PHE B 1 353 ? 11.586 -57.438 9.172 1 18.05 353 PHE B N 1
ATOM 8364 C CA . PHE B 1 353 ? 12.641 -56.438 9.352 1 18.05 353 PHE B CA 1
ATOM 8365 C C . PHE B 1 353 ? 13.453 -56.281 8.078 1 18.05 353 PHE B C 1
ATOM 8367 O O . PHE B 1 353 ? 14.477 -55.594 8.07 1 18.05 353 PHE B O 1
ATOM 8374 N N . THR B 1 354 ? 13.008 -56.562 6.867 1 18.22 354 THR B N 1
ATOM 8375 C CA . THR B 1 354 ? 14.094 -56.781 5.918 1 18.22 354 THR B CA 1
ATOM 8376 C C . THR B 1 354 ? 14.836 -55.5 5.637 1 18.22 354 THR B C 1
ATOM 8378 O O . THR B 1 354 ? 14.219 -54.438 5.492 1 18.22 354 THR B O 1
ATOM 8381 N N . THR B 1 355 ? 16.188 -55.406 5.691 1 19.02 355 THR B N 1
ATOM 8382 C CA . THR B 1 355 ? 17.297 -54.469 5.801 1 19.02 355 THR B CA 1
ATOM 8383 C C . THR B 1 355 ? 17.625 -53.875 4.445 1 19.02 355 THR B C 1
ATOM 8385 O O . THR B 1 355 ? 18.219 -54.531 3.586 1 19.02 355 THR B O 1
ATOM 8388 N N . VAL B 1 356 ? 16.672 -53.219 3.693 1 18.31 356 VAL B N 1
ATOM 8389 C CA . VAL B 1 356 ? 16.906 -52.812 2.314 1 18.31 356 VAL B CA 1
ATOM 8390 C C . VAL B 1 356 ? 17.984 -51.719 2.275 1 18.31 356 VAL B C 1
ATOM 8392 O O . VAL B 1 356 ? 17.891 -50.719 2.965 1 18.31 356 VAL B O 1
ATOM 8395 N N . SER B 1 357 ? 19.188 -52.125 1.88 1 18.81 357 SER B N 1
ATOM 8396 C CA . SER B 1 357 ? 20.422 -51.344 1.744 1 18.81 357 SER B CA 1
ATOM 8397 C C . SER B 1 357 ? 20.281 -50.25 0.683 1 18.81 357 SER B C 1
ATOM 8399 O O . SER B 1 357 ? 19.891 -50.531 -0.455 1 18.81 357 SER B O 1
ATOM 8401 N N . SER B 1 358 ? 19.953 -49 1.01 1 17.36 358 SER B N 1
ATOM 8402 C CA . SER B 1 358 ? 19.531 -47.75 0.362 1 17.36 358 SER B CA 1
ATOM 8403 C C . SER B 1 358 ? 20.641 -47.156 -0.501 1 17.36 358 SER B C 1
ATOM 8405 O O . SER B 1 358 ? 21.469 -46.406 -0.014 1 17.36 358 SER B O 1
ATOM 8407 N N . ASP B 1 359 ? 21.062 -47.938 -1.466 1 18.02 359 ASP B N 1
ATOM 8408 C CA . ASP B 1 359 ? 22.234 -47.375 -2.146 1 18.02 359 ASP B CA 1
ATOM 8409 C C . ASP B 1 359 ? 21.906 -46.031 -2.766 1 18.02 359 ASP B C 1
ATOM 8411 O O . ASP B 1 359 ? 20.734 -45.688 -2.961 1 18.02 359 ASP B O 1
ATOM 8415 N N . ASP B 1 360 ? 22.922 -45.344 -3.574 1 18.16 360 ASP B N 1
ATOM 8416 C CA . ASP B 1 360 ? 23.578 -44.062 -3.814 1 18.16 360 ASP B CA 1
ATOM 8417 C C . ASP B 1 360 ? 22.844 -43.281 -4.891 1 18.16 360 ASP B C 1
ATOM 8419 O O . ASP B 1 360 ? 22.141 -43.844 -5.727 1 18.16 360 ASP B O 1
ATOM 8423 N N . VAL B 1 361 ? 22.812 -41.844 -4.859 1 18.64 361 VAL B N 1
ATOM 8424 C CA . VAL B 1 361 ? 22.219 -40.531 -5.102 1 18.64 361 VAL B CA 1
ATOM 8425 C C . VAL B 1 361 ? 22.469 -40.094 -6.551 1 18.64 361 VAL B C 1
ATOM 8427 O O . VAL B 1 361 ? 23.594 -39.75 -6.91 1 18.64 361 VAL B O 1
ATOM 8430 N N . SER B 1 362 ? 22.031 -40.938 -7.52 1 17.42 362 SER B N 1
ATOM 8431 C CA . SER B 1 362 ? 22.438 -40.5 -8.844 1 17.42 362 SER B CA 1
ATOM 8432 C C . SER B 1 362 ? 21.828 -39.156 -9.195 1 17.42 362 SER B C 1
ATOM 8434 O O . SER B 1 362 ? 20.688 -38.844 -8.82 1 17.42 362 SER B O 1
ATOM 8436 N N . SER B 1 363 ? 22.625 -38.062 -9.602 1 17.81 363 SER B N 1
ATOM 8437 C CA . SER B 1 363 ? 22.672 -36.594 -9.812 1 17.81 363 SER B CA 1
ATOM 8438 C C . SER B 1 363 ? 21.891 -36.219 -11.062 1 17.81 363 SER B C 1
ATOM 8440 O O . SER B 1 363 ? 22.266 -36.594 -12.18 1 17.81 363 SER B O 1
ATOM 8442 N N . ILE B 1 364 ? 20.516 -36.281 -11.039 1 18.02 364 ILE B N 1
ATOM 8443 C CA . ILE B 1 364 ? 19.672 -36.094 -12.211 1 18.02 364 ILE B CA 1
ATOM 8444 C C . ILE B 1 364 ? 19.812 -34.688 -12.742 1 18.02 364 ILE B C 1
ATOM 8446 O O . ILE B 1 364 ? 19.719 -33.719 -11.992 1 18.02 364 ILE B O 1
ATOM 8450 N N . ASP B 1 365 ? 20.156 -34.562 -14.023 1 17.59 365 ASP B N 1
ATOM 8451 C CA . ASP B 1 365 ? 20.547 -33.531 -14.961 1 17.59 365 ASP B CA 1
ATOM 8452 C C . ASP B 1 365 ? 19.344 -32.656 -15.344 1 17.59 365 ASP B C 1
ATOM 8454 O O . ASP B 1 365 ? 18.25 -33.188 -15.602 1 17.59 365 ASP B O 1
ATOM 8458 N N . ASP B 1 366 ? 19.281 -31.25 -15.117 1 18.52 366 ASP B N 1
ATOM 8459 C CA . ASP B 1 366 ? 18.453 -30.062 -14.969 1 18.52 366 ASP B CA 1
ATOM 8460 C C . ASP B 1 366 ? 17.938 -29.562 -16.328 1 18.52 366 ASP B C 1
ATOM 8462 O O . ASP B 1 366 ? 17.5 -28.422 -16.453 1 18.52 366 ASP B O 1
ATOM 8466 N N . ASP B 1 367 ? 17.766 -30.422 -17.438 1 17.06 367 ASP B N 1
ATOM 8467 C CA . ASP B 1 367 ? 17.938 -29.688 -18.688 1 17.06 367 ASP B CA 1
ATOM 8468 C C . ASP B 1 367 ? 16.75 -28.766 -18.953 1 17.06 367 ASP B C 1
ATOM 8470 O O . ASP B 1 367 ? 16.938 -27.562 -19.188 1 17.06 367 ASP B O 1
ATOM 8474 N N . VAL B 1 368 ? 15.664 -29.031 -19.953 1 18.69 368 VAL B N 1
ATOM 8475 C CA . VAL B 1 368 ? 15.43 -28.375 -21.25 1 18.69 368 VAL B CA 1
ATOM 8476 C C . VAL B 1 368 ? 14.234 -27.438 -21.141 1 18.69 368 VAL B C 1
ATOM 8478 O O . VAL B 1 368 ? 13.18 -27.812 -20.609 1 18.69 368 VAL B O 1
ATOM 8481 N N . SER B 1 369 ? 14.367 -26.078 -21.453 1 18.41 369 SER B N 1
ATOM 8482 C CA . SER B 1 369 ? 13.688 -24.781 -21.469 1 18.41 369 SER B CA 1
ATOM 8483 C C . SER B 1 369 ? 12.57 -24.766 -22.516 1 18.41 369 SER B C 1
ATOM 8485 O O . SER B 1 369 ? 12.828 -24.812 -23.719 1 18.41 369 SER B O 1
ATOM 8487 N N . THR B 1 370 ? 11.609 -25.641 -22.547 1 18.27 370 THR B N 1
ATOM 8488 C CA . THR B 1 370 ? 10.789 -25.609 -23.75 1 18.27 370 THR B CA 1
ATOM 8489 C C . THR B 1 370 ? 10.031 -24.281 -23.844 1 18.27 370 THR B C 1
ATOM 8491 O O . THR B 1 370 ? 9.422 -23.844 -22.875 1 18.27 370 THR B O 1
ATOM 8494 N N . PRO B 1 371 ? 10.148 -23.469 -25.031 1 19.05 371 PRO B N 1
ATOM 8495 C CA . PRO B 1 371 ? 9.719 -22.125 -25.422 1 19.05 371 PRO B CA 1
ATOM 8496 C C . PRO B 1 371 ? 8.203 -22.016 -25.609 1 19.05 371 PRO B C 1
ATOM 8498 O O . PRO B 1 371 ? 7.594 -22.891 -26.234 1 19.05 371 PRO B O 1
ATOM 8501 N N . SER B 1 372 ? 7.469 -21.578 -24.688 1 18.59 372 SER B N 1
ATOM 8502 C CA . SER B 1 372 ? 6.023 -21.359 -24.688 1 18.59 372 SER B CA 1
ATOM 8503 C C . SER B 1 372 ? 5.598 -20.469 -25.844 1 18.59 372 SER B C 1
ATOM 8505 O O . SER B 1 372 ? 6.195 -19.406 -26.078 1 18.59 372 SER B O 1
ATOM 8507 N N . SER B 1 373 ? 5.117 -20.984 -27.016 1 17.7 373 SER B N 1
ATOM 8508 C CA . SER B 1 373 ? 4.578 -20.359 -28.219 1 17.7 373 SER B CA 1
ATOM 8509 C C . SER B 1 373 ? 3.451 -19.391 -27.875 1 17.7 373 SER B C 1
ATOM 8511 O O . SER B 1 373 ? 2.455 -19.766 -27.266 1 17.7 373 SER B O 1
ATOM 8513 N N . ALA B 1 374 ? 3.703 -18.047 -27.828 1 19.64 374 ALA B N 1
ATOM 8514 C CA . ALA B 1 374 ? 2.934 -16.812 -27.641 1 19.64 374 ALA B CA 1
ATOM 8515 C C . ALA B 1 374 ? 1.915 -16.641 -28.766 1 19.64 374 ALA B C 1
ATOM 8517 O O . ALA B 1 374 ? 2.287 -16.438 -29.922 1 19.64 374 ALA B O 1
ATOM 8518 N N . SER B 1 375 ? 0.918 -17.422 -28.969 1 18.16 375 SER B N 1
ATOM 8519 C CA . SER B 1 375 ? -0.064 -17.094 -30 1 18.16 375 SER B CA 1
ATOM 8520 C C . SER B 1 375 ? -0.462 -15.617 -29.922 1 18.16 375 SER B C 1
ATOM 8522 O O . SER B 1 375 ? -0.732 -15.102 -28.828 1 18.16 375 SER B O 1
ATOM 8524 N N . SER B 1 376 ? -0.158 -14.789 -31 1 18.7 376 SER B N 1
ATOM 8525 C CA . SER B 1 376 ? -0.2 -13.383 -31.375 1 18.7 376 SER B CA 1
ATOM 8526 C C . SER B 1 376 ? -1.637 -12.883 -31.5 1 18.7 376 SER B C 1
ATOM 8528 O O . SER B 1 376 ? -2.188 -12.812 -32.594 1 18.7 376 SER B O 1
ATOM 8530 N N . TYR B 1 377 ? -2.643 -13.172 -30.797 1 18.36 377 TYR B N 1
ATOM 8531 C CA . TYR B 1 377 ? -3.895 -12.5 -31.125 1 18.36 377 TYR B CA 1
ATOM 8532 C C . TYR B 1 377 ? -3.674 -11 -31.312 1 18.36 377 TYR B C 1
ATOM 8534 O O . TYR B 1 377 ? -2.975 -10.367 -30.516 1 18.36 377 TYR B O 1
ATOM 8542 N N . SER B 1 378 ? -3.904 -10.539 -32.562 1 18.83 378 SER B N 1
ATOM 8543 C CA . SER B 1 378 ? -3.77 -9.227 -33.188 1 18.83 378 SER B CA 1
ATOM 8544 C C . SER B 1 378 ? -4.574 -8.172 -32.438 1 18.83 378 SER B C 1
ATOM 8546 O O . SER B 1 378 ? -5.809 -8.203 -32.438 1 18.83 378 SER B O 1
ATOM 8548 N N . ALA B 1 379 ? -4.465 -7.973 -31.328 1 20.44 379 ALA B N 1
ATOM 8549 C CA . ALA B 1 379 ? -5.137 -6.773 -30.828 1 20.44 379 ALA B CA 1
ATOM 8550 C C . ALA B 1 379 ? -4.832 -5.57 -31.719 1 20.44 379 ALA B C 1
ATOM 8552 O O . ALA B 1 379 ? -3.676 -5.172 -31.859 1 20.44 379 ALA B O 1
ATOM 8553 N N . SER B 1 380 ? -5.672 -5.387 -32.812 1 20.23 380 SER B N 1
ATOM 8554 C CA . SER B 1 380 ? -5.738 -4.141 -33.594 1 20.23 380 SER B CA 1
ATOM 8555 C C . SER B 1 380 ? -5.754 -2.932 -32.656 1 20.23 380 SER B C 1
ATOM 8557 O O . SER B 1 380 ? -6.715 -2.725 -31.906 1 20.23 380 SER B O 1
ATOM 8559 N N . SER B 1 381 ? -4.754 -2.77 -32.094 1 21.38 381 SER B N 1
ATOM 8560 C CA . SER B 1 381 ? -4.586 -1.515 -31.359 1 21.38 381 SER B CA 1
ATOM 8561 C C . SER B 1 381 ? -4.793 -0.314 -32.281 1 21.38 381 SER B C 1
ATOM 8563 O O . SER B 1 381 ? -3.986 -0.066 -33.188 1 21.38 381 SER B O 1
ATOM 8565 N N . GLU B 1 382 ? -6.082 -0.202 -32.844 1 20.84 382 GLU B N 1
ATOM 8566 C CA . GLU B 1 382 ? -6.281 1.097 -33.469 1 20.84 382 GLU B CA 1
ATOM 8567 C C . GLU B 1 382 ? -5.637 2.215 -32.656 1 20.84 382 GLU B C 1
ATOM 8569 O O . GLU B 1 382 ? -5.844 2.309 -31.438 1 20.84 382 GLU B O 1
ATOM 8574 N N . PHE B 1 383 ? -4.566 2.648 -33.188 1 20 383 PHE B N 1
ATOM 8575 C CA . PHE B 1 383 ? -3.9 3.912 -32.875 1 20 383 PHE B CA 1
ATOM 8576 C C . PHE B 1 383 ? -4.879 5.074 -32.969 1 20 383 PHE B C 1
ATOM 8578 O O . PHE B 1 383 ? -5.34 5.422 -34.062 1 20 383 PHE B O 1
ATOM 8585 N N . LYS B 1 384 ? -5.879 5.125 -32.156 1 24.25 384 LYS B N 1
ATOM 8586 C CA . LYS B 1 384 ? -6.578 6.406 -32.219 1 24.25 384 LYS B CA 1
ATOM 8587 C C . LYS B 1 384 ? -5.594 7.562 -32.375 1 24.25 384 LYS B C 1
ATOM 8589 O O . LYS B 1 384 ? -4.586 7.629 -31.656 1 24.25 384 LYS B O 1
ATOM 8594 N N . GLN B 1 385 ? -5.562 8.094 -33.531 1 20.25 385 GLN B N 1
ATOM 8595 C CA . GLN B 1 385 ? -5.008 9.391 -33.906 1 20.25 385 GLN B CA 1
ATOM 8596 C C . GLN B 1 385 ? -5.18 10.422 -32.812 1 20.25 385 GLN B C 1
ATOM 8598 O O . GLN B 1 385 ? -6.266 10.547 -32.219 1 20.25 385 GLN B O 1
ATOM 8603 N N . ARG B 1 386 ? -4.121 10.789 -32.312 1 23.36 386 ARG B N 1
ATOM 8604 C CA . ARG B 1 386 ? -3.895 11.984 -31.5 1 23.36 386 ARG B CA 1
ATOM 8605 C C . ARG B 1 386 ? -4.57 13.195 -32.125 1 23.36 386 ARG B C 1
ATOM 8607 O O . ARG B 1 386 ? -4.043 13.789 -33.062 1 23.36 386 ARG B O 1
ATOM 8614 N N . THR B 1 387 ? -5.867 13.102 -32.438 1 22.69 387 THR B N 1
ATOM 8615 C CA . THR B 1 387 ? -6.223 14.461 -32.812 1 22.69 387 THR B CA 1
ATOM 8616 C C . THR B 1 387 ? -5.766 15.461 -31.766 1 22.69 387 THR B C 1
ATOM 8618 O O . THR B 1 387 ? -6.043 15.289 -30.578 1 22.69 387 THR B O 1
ATOM 8621 N N . SER B 1 388 ? -4.684 16.203 -32.125 1 25.25 388 SER B N 1
ATOM 8622 C CA . SER B 1 388 ? -4.078 17.406 -31.562 1 25.25 388 SER B CA 1
ATOM 8623 C C . SER B 1 388 ? -5.141 18.438 -31.203 1 25.25 388 SER B C 1
ATOM 8625 O O . SER B 1 388 ? -5.316 19.422 -31.922 1 25.25 388 SER B O 1
ATOM 8627 N N . ALA B 1 389 ? -6.32 18.094 -30.969 1 25.41 389 ALA B N 1
ATOM 8628 C CA . ALA B 1 389 ? -7.105 19.328 -30.844 1 25.41 389 ALA B CA 1
ATOM 8629 C C . ALA B 1 389 ? -6.422 20.328 -29.938 1 25.41 389 ALA B C 1
ATOM 8631 O O . ALA B 1 389 ? -5.938 19.969 -28.859 1 25.41 389 ALA B O 1
ATOM 8632 N N . SER B 1 390 ? -5.988 21.547 -30.312 1 27.86 390 SER B N 1
ATOM 8633 C CA . SER B 1 390 ? -5.336 22.781 -29.922 1 27.86 390 SER B CA 1
ATOM 8634 C C . SER B 1 390 ? -5.871 23.312 -28.594 1 27.86 390 SER B C 1
ATOM 8636 O O . SER B 1 390 ? -5.559 24.422 -28.188 1 27.86 390 SER B O 1
ATOM 8638 N N . ASN B 1 391 ? -6.93 22.672 -28 1 30.61 391 ASN B N 1
ATOM 8639 C CA . ASN B 1 391 ? -7.758 23.562 -27.203 1 30.61 391 ASN B CA 1
ATOM 8640 C C . ASN B 1 391 ? -7 24.094 -25.984 1 30.61 391 ASN B C 1
ATOM 8642 O O . ASN B 1 391 ? -5.973 23.547 -25.609 1 30.61 391 ASN B O 1
ATOM 8646 N N . THR B 1 392 ? -7.355 24.875 -25.062 1 36.03 392 THR B N 1
ATOM 8647 C CA . THR B 1 392 ? -6.848 25.625 -23.922 1 36.03 392 THR B CA 1
ATOM 8648 C C . THR B 1 392 ? -6.203 24.688 -22.906 1 36.03 392 THR B C 1
ATOM 8650 O O . THR B 1 392 ? -6.855 23.766 -22.391 1 36.03 392 THR B O 1
ATOM 8653 N N . GLY B 1 393 ? -4.809 24.016 -22.828 1 43.19 393 GLY B N 1
ATOM 8654 C CA . GLY B 1 393 ? -3.869 22.906 -22.734 1 43.19 393 GLY B CA 1
ATOM 8655 C C . GLY B 1 393 ? -3.848 22.281 -21.344 1 43.19 393 GLY B C 1
ATOM 8656 O O . GLY B 1 393 ? -2.945 22.547 -20.547 1 43.19 393 GLY B O 1
ATOM 8657 N N . ASP B 1 394 ? -4.707 22 -20.562 1 57.12 394 ASP B N 1
ATOM 8658 C CA . ASP B 1 394 ? -4.73 21.375 -19.25 1 57.12 394 ASP B CA 1
ATOM 8659 C C . ASP B 1 394 ? -4.074 19.984 -19.281 1 57.12 394 ASP B C 1
ATOM 8661 O O . ASP B 1 394 ? -4.504 19.109 -20.047 1 57.12 394 ASP B O 1
ATOM 8665 N N . ALA B 1 395 ? -2.789 19.766 -19 1 72.12 395 ALA B N 1
ATOM 8666 C CA . ALA B 1 395 ? -2.039 18.516 -18.922 1 72.12 395 ALA B CA 1
ATOM 8667 C C . ALA B 1 395 ? -2.699 17.547 -17.953 1 72.12 395 ALA B C 1
ATOM 8669 O O . ALA B 1 395 ? -3.129 17.938 -16.859 1 72.12 395 ALA B O 1
ATOM 8670 N N . HIS B 1 396 ? -3.207 16.344 -18.422 1 87.31 396 HIS B N 1
ATOM 8671 C CA . HIS B 1 396 ? -3.742 15.281 -17.594 1 87.31 396 HIS B CA 1
ATOM 8672 C C . HIS B 1 396 ? -2.771 14.109 -17.5 1 87.31 396 HIS B C 1
ATOM 8674 O O . HIS B 1 396 ? -2.594 13.367 -18.469 1 87.31 396 HIS B O 1
ATOM 8680 N N . LEU B 1 397 ? -2.1 14.039 -16.344 1 94.88 397 LEU B N 1
ATOM 8681 C CA . LEU B 1 397 ? -1.151 12.953 -16.109 1 94.88 397 LEU B CA 1
ATOM 8682 C C . LEU B 1 397 ? -1.88 11.625 -15.906 1 94.88 397 LEU B C 1
ATOM 8684 O O . LEU B 1 397 ? -2.848 11.555 -15.148 1 94.88 397 LEU B O 1
ATOM 8688 N N . ASP B 1 398 ? -1.499 10.594 -16.641 1 95.25 398 ASP B N 1
ATOM 8689 C CA . ASP B 1 398 ? -2.143 9.289 -16.562 1 95.25 398 ASP B CA 1
ATOM 8690 C C . ASP B 1 398 ? -1.334 8.336 -15.688 1 95.25 398 ASP B C 1
ATOM 8692 O O . ASP B 1 398 ? -0.419 8.758 -14.977 1 95.25 398 ASP B O 1
ATOM 8696 N N . ALA B 1 399 ? -1.7 7.043 -15.68 1 96.44 399 ALA B N 1
ATOM 8697 C CA . ALA B 1 399 ? -1.135 6.098 -14.719 1 96.44 399 ALA B CA 1
ATOM 8698 C C . ALA B 1 399 ? 0.031 5.328 -15.336 1 96.44 399 ALA B C 1
ATOM 8700 O O . ALA B 1 399 ? 0.525 4.363 -14.75 1 96.44 399 ALA B O 1
ATOM 8701 N N . ARG B 1 400 ? 0.594 5.676 -16.469 1 95.94 400 ARG B N 1
ATOM 8702 C CA . ARG B 1 400 ? 1.561 4.875 -17.219 1 95.94 400 ARG B CA 1
ATOM 8703 C C . ARG B 1 400 ? 2.82 4.633 -16.391 1 95.94 400 ARG B C 1
ATOM 8705 O O . ARG B 1 400 ? 3.352 3.52 -16.375 1 95.94 400 ARG B O 1
ATOM 8712 N N . HIS B 1 401 ? 3.328 5.656 -15.711 1 96.56 401 HIS B N 1
ATOM 8713 C CA . HIS B 1 401 ? 4.566 5.492 -14.961 1 96.56 401 HIS B CA 1
ATOM 8714 C C . HIS B 1 401 ? 4.328 4.711 -13.672 1 96.56 401 HIS B C 1
ATOM 8716 O O . HIS B 1 401 ? 5.207 3.98 -13.211 1 96.56 401 HIS B O 1
ATOM 8722 N N . ALA B 1 402 ? 3.135 4.867 -13.117 1 97.44 402 ALA B N 1
ATOM 8723 C CA . ALA B 1 402 ? 2.783 4.102 -11.93 1 97.44 402 ALA B CA 1
ATOM 8724 C C . ALA B 1 402 ? 2.631 2.617 -12.25 1 97.44 402 ALA B C 1
ATOM 8726 O O . ALA B 1 402 ? 2.904 1.759 -11.414 1 97.44 402 ALA B O 1
ATOM 8727 N N . GLN B 1 403 ? 2.281 2.248 -13.484 1 97.12 403 GLN B N 1
ATOM 8728 C CA . GLN B 1 403 ? 1.962 0.877 -13.867 1 97.12 403 GLN B CA 1
ATOM 8729 C C . GLN B 1 403 ? 3.16 0.195 -14.523 1 97.12 403 GLN B C 1
ATOM 8731 O O . GLN B 1 403 ? 3.209 -1.033 -14.609 1 97.12 403 GLN B O 1
ATOM 8736 N N . ALA B 1 404 ? 4.152 0.921 -14.922 1 96.38 404 ALA B N 1
ATOM 8737 C CA . ALA B 1 404 ? 5.246 0.398 -15.734 1 96.38 404 ALA B CA 1
ATOM 8738 C C . ALA B 1 404 ? 5.988 -0.717 -15 1 96.38 404 ALA B C 1
ATOM 8740 O O . ALA B 1 404 ? 6.242 -1.781 -15.57 1 96.38 404 ALA B O 1
ATOM 8741 N N . PRO B 1 405 ? 6.355 -0.512 -13.734 1 97.19 405 PRO B N 1
ATOM 8742 C CA . PRO B 1 405 ? 7.023 -1.611 -13.031 1 97.19 405 PRO B CA 1
ATOM 8743 C C . PRO B 1 405 ? 6.156 -2.869 -12.953 1 97.19 405 PRO B C 1
ATOM 8745 O O . PRO B 1 405 ? 6.668 -3.982 -13.078 1 97.19 405 PRO B O 1
ATOM 8748 N N . PHE B 1 406 ? 4.883 -2.719 -12.758 1 97.5 406 PHE B N 1
ATOM 8749 C CA . PHE B 1 406 ? 3.939 -3.826 -12.672 1 97.5 406 PHE B CA 1
ATOM 8750 C C . PHE B 1 406 ? 3.846 -4.555 -14.008 1 97.5 406 PHE B C 1
ATOM 8752 O O . PHE B 1 406 ? 3.787 -5.785 -14.047 1 97.5 406 PHE B O 1
ATOM 8759 N N . ASP B 1 407 ? 3.826 -3.785 -15.023 1 95.25 407 ASP B N 1
ATOM 8760 C CA . ASP B 1 407 ? 3.773 -4.367 -16.359 1 95.25 407 ASP B CA 1
ATOM 8761 C C . ASP B 1 407 ? 5.008 -5.219 -16.641 1 95.25 407 ASP B C 1
ATOM 8763 O O . ASP B 1 407 ? 4.918 -6.27 -17.281 1 95.25 407 ASP B O 1
ATOM 8767 N N . TYR B 1 408 ? 6.109 -4.816 -16.172 1 95.94 408 TYR B N 1
ATOM 8768 C CA . TYR B 1 408 ? 7.352 -5.559 -16.359 1 95.94 408 TYR B CA 1
ATOM 8769 C C . TYR B 1 408 ? 7.281 -6.91 -15.656 1 95.94 408 TYR B C 1
ATOM 8771 O O . TYR B 1 408 ? 7.492 -7.953 -16.281 1 95.94 408 TYR B O 1
ATOM 8779 N N . ILE B 1 409 ? 6.922 -6.938 -14.406 1 94.38 409 ILE B N 1
ATOM 8780 C CA . ILE B 1 409 ? 6.965 -8.188 -13.656 1 94.38 409 ILE B CA 1
ATOM 8781 C C . ILE B 1 409 ? 5.898 -9.141 -14.188 1 94.38 409 ILE B C 1
ATOM 8783 O O . ILE B 1 409 ? 6.094 -10.359 -14.188 1 94.38 409 ILE B O 1
ATOM 8787 N N . THR B 1 410 ? 4.77 -8.602 -14.617 1 92.81 410 THR B N 1
ATOM 8788 C CA . THR B 1 410 ? 3.691 -9.438 -15.133 1 92.81 410 THR B CA 1
ATOM 8789 C C . THR B 1 410 ? 4.047 -10 -16.5 1 92.81 410 THR B C 1
ATOM 8791 O O . THR B 1 410 ? 3.422 -10.961 -16.969 1 92.81 410 THR B O 1
ATOM 8794 N N . SER B 1 411 ? 4.977 -9.375 -17.141 1 89.56 411 SER B N 1
ATOM 8795 C CA . SER B 1 411 ? 5.422 -9.867 -18.438 1 89.56 411 SER B CA 1
ATOM 8796 C C . SER B 1 411 ? 6.367 -11.055 -18.281 1 89.56 411 SER B C 1
ATOM 8798 O O . SER B 1 411 ? 6.594 -11.805 -19.234 1 89.56 411 SER B O 1
ATOM 8800 N N . LEU B 1 412 ? 6.867 -11.242 -17.125 1 85.19 412 LEU B N 1
ATOM 8801 C CA . LEU B 1 412 ? 7.758 -12.375 -16.859 1 85.19 412 LEU B CA 1
ATOM 8802 C C . LEU B 1 412 ? 6.969 -13.672 -16.75 1 85.19 412 LEU B C 1
ATOM 8804 O O . LEU B 1 412 ? 5.789 -13.664 -16.406 1 85.19 412 LEU B O 1
ATOM 8808 N N . PRO B 1 413 ? 7.551 -14.797 -17.125 1 76.62 413 PRO B N 1
ATOM 8809 C CA . PRO B 1 413 ? 6.863 -16.094 -17.078 1 76.62 413 PRO B CA 1
ATOM 8810 C C . PRO B 1 413 ? 6.383 -16.438 -15.672 1 76.62 413 PRO B C 1
ATOM 8812 O O . PRO B 1 413 ? 7.066 -16.156 -14.688 1 76.62 413 PRO B O 1
ATOM 8815 N N . SER B 1 414 ? 5.133 -16.891 -15.641 1 73.31 414 SER B N 1
ATOM 8816 C CA . SER B 1 414 ? 4.586 -17.297 -14.352 1 73.31 414 SER B CA 1
ATOM 8817 C C . SER B 1 414 ? 4.02 -18.719 -14.43 1 73.31 414 SER B C 1
ATOM 8819 O O . SER B 1 414 ? 3.529 -19.141 -15.477 1 73.31 414 SER B O 1
ATOM 8821 N N . LYS B 1 415 ? 4.07 -19.469 -13.344 1 64.75 415 LYS B N 1
ATOM 8822 C CA . LYS B 1 415 ? 3.668 -20.875 -13.297 1 64.75 415 LYS B CA 1
ATOM 8823 C C . LYS B 1 415 ? 2.152 -21 -13.188 1 64.75 415 LYS B C 1
ATOM 8825 O O . LYS B 1 415 ? 1.601 -22.078 -13.43 1 64.75 415 LYS B O 1
ATOM 8830 N N . GLY B 1 416 ? 1.48 -20.047 -12.852 1 71.06 416 GLY B N 1
ATOM 8831 C CA . GLY B 1 416 ? 0.026 -20.031 -12.836 1 71.06 416 GLY B CA 1
ATOM 8832 C C . GLY B 1 416 ? -0.562 -20.875 -11.719 1 71.06 416 GLY B C 1
ATOM 8833 O O . GLY B 1 416 ? -1.682 -21.375 -11.836 1 71.06 416 GLY B O 1
ATOM 8834 N N . VAL B 1 417 ? 0.067 -21.188 -10.734 1 79.19 417 VAL B N 1
ATOM 8835 C CA . VAL B 1 417 ? -0.322 -22.062 -9.633 1 79.19 417 VAL B CA 1
ATOM 8836 C C . VAL B 1 417 ? -1.575 -21.5 -8.953 1 79.19 417 VAL B C 1
ATOM 8838 O O . VAL B 1 417 ? -2.467 -22.266 -8.57 1 79.19 417 VAL B O 1
ATOM 8841 N N . ARG B 1 418 ? -1.675 -20.312 -8.875 1 83.38 418 ARG B N 1
ATOM 8842 C CA . ARG B 1 418 ? -2.777 -19.719 -8.141 1 83.38 418 ARG B CA 1
ATOM 8843 C C . ARG B 1 418 ? -4.09 -19.844 -8.906 1 83.38 418 ARG B C 1
ATOM 8845 O O . ARG B 1 418 ? -5.141 -20.094 -8.312 1 83.38 418 ARG B O 1
ATOM 8852 N N . ASP B 1 419 ? -4.012 -19.641 -10.203 1 86.44 419 ASP B N 1
ATOM 8853 C CA . ASP B 1 419 ? -5.207 -19.844 -11.016 1 86.44 419 ASP B CA 1
ATOM 8854 C C . ASP B 1 419 ? -5.723 -21.266 -10.891 1 86.44 419 ASP B C 1
ATOM 8856 O O . ASP B 1 419 ? -6.926 -21.5 -10.766 1 86.44 419 ASP B O 1
ATOM 8860 N N . THR B 1 420 ? -4.746 -22.156 -10.914 1 86.38 420 THR B N 1
ATOM 8861 C CA . THR B 1 420 ? -5.086 -23.562 -10.758 1 86.38 420 THR B CA 1
ATOM 8862 C C . THR B 1 420 ? -5.691 -23.828 -9.383 1 86.38 420 THR B C 1
ATOM 8864 O O . THR B 1 420 ? -6.637 -24.609 -9.258 1 86.38 420 THR B O 1
ATOM 8867 N N . PHE B 1 421 ? -5.18 -23.188 -8.398 1 92.81 421 PHE B N 1
ATOM 8868 C CA . PHE B 1 421 ? -5.676 -23.312 -7.035 1 92.81 421 PHE B CA 1
ATOM 8869 C C . PHE B 1 421 ? -7.117 -22.828 -6.938 1 92.81 421 PHE B C 1
ATOM 8871 O O . PHE B 1 421 ? -7.953 -23.469 -6.297 1 92.81 421 PHE B O 1
ATOM 8878 N N . ILE B 1 422 ? -7.406 -21.703 -7.582 1 93.31 422 ILE B N 1
ATOM 8879 C CA . ILE B 1 422 ? -8.75 -21.141 -7.59 1 93.31 422 ILE B CA 1
ATOM 8880 C C . ILE B 1 422 ? -9.711 -22.094 -8.289 1 93.31 422 ILE B C 1
ATOM 8882 O O . ILE B 1 422 ? -10.805 -22.359 -7.789 1 93.31 422 ILE B O 1
ATOM 8886 N N . ASP B 1 423 ? -9.273 -22.609 -9.383 1 89.12 423 ASP B N 1
ATOM 8887 C CA . ASP B 1 423 ? -10.102 -23.562 -10.117 1 89.12 423 ASP B CA 1
ATOM 8888 C C . ASP B 1 423 ? -10.375 -24.812 -9.289 1 89.12 423 ASP B C 1
ATOM 8890 O O . ASP B 1 423 ? -11.484 -25.344 -9.305 1 89.12 423 ASP B O 1
ATOM 8894 N N . ALA B 1 424 ? -9.352 -25.234 -8.617 1 91.62 424 ALA B N 1
ATOM 8895 C CA . ALA B 1 424 ? -9.484 -26.422 -7.781 1 91.62 424 ALA B CA 1
ATOM 8896 C C . ALA B 1 424 ? -10.531 -26.219 -6.695 1 91.62 424 ALA B C 1
ATOM 8898 O O . ALA B 1 424 ? -11.422 -27.047 -6.512 1 91.62 424 ALA B O 1
ATOM 8899 N N . LEU B 1 425 ? -10.477 -25.141 -6.023 1 93.38 425 LEU B N 1
ATOM 8900 C CA . LEU B 1 425 ? -11.422 -24.875 -4.941 1 93.38 425 LEU B CA 1
ATOM 8901 C C . LEU B 1 425 ? -12.828 -24.688 -5.484 1 93.38 425 LEU B C 1
ATOM 8903 O O . LEU B 1 425 ? -13.805 -25.047 -4.82 1 93.38 425 LEU B O 1
ATOM 8907 N N . ASN B 1 426 ? -12.883 -24.156 -6.684 1 91.25 426 ASN B N 1
ATOM 8908 C CA . ASN B 1 426 ? -14.195 -23.828 -7.238 1 91.25 426 ASN B CA 1
ATOM 8909 C C . ASN B 1 426 ? -14.953 -25.078 -7.652 1 91.25 426 ASN B C 1
ATOM 8911 O O . ASN B 1 426 ? -16.156 -25.031 -7.926 1 91.25 426 ASN B O 1
ATOM 8915 N N . ILE B 1 427 ? -14.305 -26.203 -7.676 1 87.88 427 ILE B N 1
ATOM 8916 C CA . ILE B 1 427 ? -14.984 -27.469 -7.863 1 87.88 427 ILE B CA 1
ATOM 8917 C C . ILE B 1 427 ? -15.977 -27.703 -6.727 1 87.88 427 ILE B C 1
ATOM 8919 O O . ILE B 1 427 ? -17.078 -28.219 -6.949 1 87.88 427 ILE B O 1
ATOM 8923 N N . TRP B 1 428 ? -15.594 -27.297 -5.566 1 89.62 428 TRP B N 1
ATOM 8924 C CA . TRP B 1 428 ? -16.406 -27.531 -4.379 1 89.62 428 TRP B CA 1
ATOM 8925 C C . TRP B 1 428 ? -17.312 -26.344 -4.09 1 89.62 428 TRP B C 1
ATOM 8927 O O . TRP B 1 428 ? -18.359 -26.484 -3.445 1 89.62 428 TRP B O 1
ATOM 8937 N N . LEU B 1 429 ? -17.047 -25.156 -4.605 1 90.69 429 LEU B N 1
ATOM 8938 C CA . LEU B 1 429 ? -17.688 -23.969 -4.066 1 90.69 429 LEU B CA 1
ATOM 8939 C C . LEU B 1 429 ? -18.672 -23.375 -5.066 1 90.69 429 LEU B C 1
ATOM 8941 O O . LEU B 1 429 ? -19.547 -22.578 -4.695 1 90.69 429 LEU B O 1
ATOM 8945 N N . ASP B 1 430 ? -18.578 -23.656 -6.258 1 88.25 430 ASP B N 1
ATOM 8946 C CA . ASP B 1 430 ? -19.531 -23.312 -7.305 1 88.25 430 ASP B CA 1
ATOM 8947 C C . ASP B 1 430 ? -19.75 -21.812 -7.387 1 88.25 430 ASP B C 1
ATOM 8949 O O . ASP B 1 430 ? -20.891 -21.328 -7.352 1 88.25 430 ASP B O 1
ATOM 8953 N N . VAL B 1 431 ? -18.688 -21.078 -7.406 1 90.88 431 VAL B N 1
ATOM 8954 C CA . VAL B 1 431 ? -18.75 -19.641 -7.617 1 90.88 431 VAL B CA 1
ATOM 8955 C C . VAL B 1 431 ? -18.969 -19.328 -9.094 1 90.88 431 VAL B C 1
ATOM 8957 O O . VAL B 1 431 ? -18.391 -19.984 -9.961 1 90.88 431 VAL B O 1
ATOM 8960 N N . PRO B 1 432 ? -19.891 -18.328 -9.406 1 88.69 432 PRO B N 1
ATOM 8961 C CA . PRO B 1 432 ? -20.156 -17.984 -10.812 1 88.69 432 PRO B CA 1
ATOM 8962 C C . PRO B 1 432 ? -18.906 -17.547 -11.547 1 88.69 432 PRO B C 1
ATOM 8964 O O . PRO B 1 432 ? -18.062 -16.844 -10.977 1 88.69 432 PRO B O 1
ATOM 8967 N N . GLU B 1 433 ? -18.781 -17.859 -12.844 1 87.25 433 GLU B N 1
ATOM 8968 C CA . GLU B 1 433 ? -17.578 -17.703 -13.648 1 87.25 433 GLU B CA 1
ATOM 8969 C C . GLU B 1 433 ? -17.125 -16.234 -13.688 1 87.25 433 GLU B C 1
ATOM 8971 O O . GLU B 1 433 ? -15.93 -15.953 -13.602 1 87.25 433 GLU B O 1
ATOM 8976 N N . PRO B 1 434 ? -18.031 -15.25 -13.844 1 90.81 434 PRO B N 1
ATOM 8977 C CA . PRO B 1 434 ? -17.562 -13.867 -13.867 1 90.81 434 PRO B CA 1
ATOM 8978 C C . PRO B 1 434 ? -16.859 -13.453 -12.57 1 90.81 434 PRO B C 1
ATOM 8980 O O . PRO B 1 434 ? -15.883 -12.711 -12.602 1 90.81 434 PRO B O 1
ATOM 8983 N N . ILE B 1 435 ? -17.391 -13.969 -11.5 1 94 435 ILE B N 1
ATOM 8984 C CA . ILE B 1 435 ? -16.812 -13.641 -10.203 1 94 435 ILE B CA 1
ATOM 8985 C C . ILE B 1 435 ? -15.469 -14.352 -10.039 1 94 435 ILE B C 1
ATOM 8987 O O . ILE B 1 435 ? -14.508 -13.773 -9.531 1 94 435 ILE B O 1
ATOM 8991 N N . VAL B 1 436 ? -15.344 -15.602 -10.492 1 92.94 436 VAL B N 1
ATOM 8992 C CA . VAL B 1 436 ? -14.102 -16.359 -10.43 1 92.94 436 VAL B CA 1
ATOM 8993 C C . VAL B 1 436 ? -13.016 -15.641 -11.227 1 92.94 436 VAL B C 1
ATOM 8995 O O . VAL B 1 436 ? -11.875 -15.531 -10.773 1 92.94 436 VAL B O 1
ATOM 8998 N N . SER B 1 437 ? -13.406 -15.18 -12.375 1 93.69 437 SER B N 1
ATOM 8999 C CA . SER B 1 437 ? -12.461 -14.461 -13.227 1 93.69 437 SER B CA 1
ATOM 9000 C C . SER B 1 437 ? -11.93 -13.211 -12.539 1 93.69 437 SER B C 1
ATOM 9002 O O . SER B 1 437 ? -10.742 -12.891 -12.641 1 93.69 437 SER B O 1
ATOM 9004 N N . ARG B 1 438 ? -12.781 -12.523 -11.883 1 95.88 438 ARG B N 1
ATOM 9005 C CA . ARG B 1 438 ? -12.367 -11.32 -11.164 1 95.88 438 ARG B CA 1
ATOM 9006 C C . ARG B 1 438 ? -11.484 -11.664 -9.969 1 95.88 438 ARG B C 1
ATOM 9008 O O . ARG B 1 438 ? -10.547 -10.922 -9.648 1 95.88 438 ARG B O 1
ATOM 9015 N N . ILE B 1 439 ? -11.797 -12.727 -9.312 1 96.38 439 ILE B N 1
ATOM 9016 C CA . ILE B 1 439 ? -10.969 -13.172 -8.195 1 96.38 439 ILE B CA 1
ATOM 9017 C C . ILE B 1 439 ? -9.586 -13.562 -8.703 1 96.38 439 ILE B C 1
ATOM 9019 O O . ILE B 1 439 ? -8.57 -13.25 -8.07 1 96.38 439 ILE B O 1
ATOM 9023 N N . LYS B 1 440 ? -9.547 -14.25 -9.852 1 93.75 440 LYS B N 1
ATOM 9024 C CA . LYS B 1 440 ? -8.266 -14.594 -10.469 1 93.75 440 LYS B CA 1
ATOM 9025 C C . LYS B 1 440 ? -7.457 -13.344 -10.789 1 93.75 440 LYS B C 1
ATOM 9027 O O . LYS B 1 440 ? -6.25 -13.297 -10.555 1 93.75 440 LYS B O 1
ATOM 9032 N N . SER B 1 441 ? -8.156 -12.383 -11.289 1 94.62 441 SER B N 1
ATOM 9033 C CA . SER B 1 441 ? -7.496 -11.125 -11.625 1 94.62 441 SER B CA 1
ATOM 9034 C C . SER B 1 441 ? -6.918 -10.461 -10.375 1 94.62 441 SER B C 1
ATOM 9036 O O . SER B 1 441 ? -5.762 -10.039 -10.375 1 94.62 441 SER B O 1
ATOM 9038 N N . LEU B 1 442 ? -7.699 -10.367 -9.375 1 96.38 442 LEU B N 1
ATOM 9039 C CA . LEU B 1 442 ? -7.277 -9.789 -8.109 1 96.38 442 LEU B CA 1
ATOM 9040 C C . LEU B 1 442 ? -6.102 -10.562 -7.523 1 96.38 442 LEU B C 1
ATOM 9042 O O . LEU B 1 442 ? -5.113 -9.961 -7.09 1 96.38 442 LEU B O 1
ATOM 9046 N N . GLY B 1 443 ? -6.203 -11.844 -7.531 1 94.5 443 GLY B N 1
ATOM 9047 C CA . GLY B 1 443 ? -5.125 -12.688 -7.039 1 94.5 443 GLY B CA 1
ATOM 9048 C C . GLY B 1 443 ? -3.83 -12.508 -7.805 1 94.5 443 GLY B C 1
ATOM 9049 O O . GLY B 1 443 ? -2.754 -12.422 -7.211 1 94.5 443 GLY B O 1
ATOM 9050 N N . SER B 1 444 ? -3.977 -12.484 -9.102 1 93.44 444 SER B N 1
ATOM 9051 C CA . SER B 1 444 ? -2.809 -12.305 -9.953 1 93.44 444 SER B CA 1
ATOM 9052 C C . SER B 1 444 ? -2.135 -10.961 -9.695 1 93.44 444 SER B C 1
ATOM 9054 O O . SER B 1 444 ? -0.905 -10.867 -9.703 1 93.44 444 SER B O 1
ATOM 9056 N N . ARG B 1 445 ? -2.881 -9.961 -9.523 1 95.06 445 ARG B N 1
ATOM 9057 C CA . ARG B 1 445 ? -2.354 -8.633 -9.242 1 95.06 445 ARG B CA 1
ATOM 9058 C C . ARG B 1 445 ? -1.556 -8.625 -7.941 1 95.06 445 ARG B C 1
ATOM 9060 O O . ARG B 1 445 ? -0.427 -8.133 -7.898 1 95.06 445 ARG B O 1
ATOM 9067 N N . LEU B 1 446 ? -2.074 -9.172 -6.902 1 95.88 446 LEU B N 1
ATOM 9068 C CA . LEU B 1 446 ? -1.404 -9.211 -5.609 1 95.88 446 LEU B CA 1
ATOM 9069 C C . LEU B 1 446 ? -0.152 -10.078 -5.668 1 95.88 446 LEU B C 1
ATOM 9071 O O . LEU B 1 446 ? 0.865 -9.75 -5.051 1 95.88 446 LEU B O 1
ATOM 9075 N N . HIS B 1 447 ? -0.213 -11.133 -6.391 1 91.75 447 HIS B N 1
ATOM 9076 C CA . HIS B 1 447 ? 0.917 -12.047 -6.504 1 91.75 447 HIS B CA 1
ATOM 9077 C C . HIS B 1 447 ? 2.074 -11.406 -7.266 1 91.75 447 HIS B C 1
ATOM 9079 O O . HIS B 1 447 ? 3.238 -11.719 -7.016 1 91.75 447 HIS B O 1
ATOM 9085 N N . ALA B 1 448 ? 1.713 -10.617 -8.188 1 92 448 ALA B N 1
ATOM 9086 C CA . ALA B 1 448 ? 2.754 -9.922 -8.938 1 92 448 ALA B CA 1
ATOM 9087 C C . ALA B 1 448 ? 3.312 -8.75 -8.141 1 92 448 ALA B C 1
ATOM 9089 O O . ALA B 1 448 ? 4.508 -8.453 -8.203 1 92 448 ALA B O 1
ATOM 9090 N N . THR B 1 449 ? 2.51 -8.094 -7.402 1 95.5 449 THR B N 1
ATOM 9091 C CA . THR B 1 449 ? 2.893 -6.891 -6.68 1 95.5 449 THR B CA 1
ATOM 9092 C C . THR B 1 449 ? 3.762 -7.238 -5.473 1 95.5 449 THR B C 1
ATOM 9094 O O . THR B 1 449 ? 4.719 -6.523 -5.164 1 95.5 449 THR B O 1
ATOM 9097 N N . SER B 1 450 ? 3.418 -8.281 -4.789 1 94.19 450 SER B N 1
ATOM 9098 C CA . SER B 1 450 ? 4.09 -8.633 -3.545 1 94.19 450 SER B CA 1
ATOM 9099 C C . SER B 1 450 ? 5.59 -8.812 -3.76 1 94.19 450 SER B C 1
ATOM 9101 O O . SER B 1 450 ? 6.398 -8.289 -2.988 1 94.19 450 SER B O 1
ATOM 9103 N N . PRO B 1 451 ? 6.059 -9.508 -4.848 1 92.5 451 PRO B N 1
ATOM 9104 C CA . PRO B 1 451 ? 7.5 -9.68 -5.051 1 92.5 451 PRO B CA 1
ATOM 9105 C C . PRO B 1 451 ? 8.211 -8.367 -5.375 1 92.5 451 PRO B C 1
ATOM 9107 O O . PRO B 1 451 ? 9.398 -8.219 -5.086 1 92.5 451 PRO B O 1
ATOM 9110 N N . MET B 1 452 ? 7.504 -7.438 -5.992 1 96.19 452 MET B N 1
ATOM 9111 C CA . MET B 1 452 ? 8.117 -6.145 -6.277 1 96.19 452 MET B CA 1
ATOM 9112 C C . MET B 1 452 ? 8.633 -5.488 -5 1 96.19 452 MET B C 1
ATOM 9114 O O . MET B 1 452 ? 9.766 -4.996 -4.961 1 96.19 452 MET B O 1
ATOM 9118 N N . LEU B 1 453 ? 7.816 -5.504 -3.982 1 97.12 453 LEU B N 1
ATOM 9119 C CA . LEU B 1 453 ? 8.18 -4.902 -2.703 1 97.12 453 LEU B CA 1
ATOM 9120 C C . LEU B 1 453 ? 9.109 -5.816 -1.915 1 97.12 453 LEU B C 1
ATOM 9122 O O . LEU B 1 453 ? 10.086 -5.355 -1.315 1 97.12 453 LEU B O 1
ATOM 9126 N N . ASP B 1 454 ? 8.82 -7.086 -2.006 1 94.75 454 ASP B N 1
ATOM 9127 C CA . ASP B 1 454 ? 9.609 -8.078 -1.282 1 94.75 454 ASP B CA 1
ATOM 9128 C C . ASP B 1 454 ? 11.062 -8.086 -1.753 1 94.75 454 ASP B C 1
ATOM 9130 O O . ASP B 1 454 ? 11.977 -8.211 -0.944 1 94.75 454 ASP B O 1
ATOM 9134 N N . ASP B 1 455 ? 11.273 -7.984 -3.039 1 94.56 455 ASP B N 1
ATOM 9135 C CA . ASP B 1 455 ? 12.625 -8.008 -3.592 1 94.56 455 ASP B CA 1
ATOM 9136 C C . ASP B 1 455 ? 13.453 -6.828 -3.082 1 94.56 455 ASP B C 1
ATOM 9138 O O . ASP B 1 455 ? 14.664 -6.945 -2.895 1 94.56 455 ASP B O 1
ATOM 9142 N N . ILE B 1 456 ? 12.812 -5.723 -2.865 1 95.81 456 ILE B N 1
ATOM 9143 C CA . ILE B 1 456 ? 13.5 -4.578 -2.271 1 95.81 456 ILE B CA 1
ATOM 9144 C C . ILE B 1 456 ? 13.82 -4.871 -0.808 1 95.81 456 ILE B C 1
ATOM 9146 O O . ILE B 1 456 ? 14.938 -4.625 -0.349 1 95.81 456 ILE B O 1
ATOM 9150 N N . GLU B 1 457 ? 12.852 -5.402 -0.137 1 95.19 457 GLU B N 1
ATOM 9151 C CA . GLU B 1 457 ? 12.992 -5.672 1.291 1 95.19 457 GLU B CA 1
ATOM 9152 C C . GLU B 1 457 ? 14.086 -6.699 1.555 1 95.19 457 GLU B C 1
ATOM 9154 O O . GLU B 1 457 ? 14.797 -6.613 2.555 1 95.19 457 GLU B O 1
ATOM 9159 N N . ASP B 1 458 ? 14.203 -7.598 0.61 1 90.25 458 ASP B N 1
ATOM 9160 C CA . ASP B 1 458 ? 15.156 -8.688 0.765 1 90.25 458 ASP B CA 1
ATOM 9161 C C . ASP B 1 458 ? 16.5 -8.336 0.136 1 90.25 458 ASP B C 1
ATOM 9163 O O . ASP B 1 458 ? 17.516 -9.008 0.384 1 90.25 458 ASP B O 1
ATOM 9167 N N . GLY B 1 459 ? 16.516 -7.379 -0.608 1 89.5 459 GLY B N 1
ATOM 9168 C CA . GLY B 1 459 ? 17.719 -7.031 -1.34 1 89.5 459 GLY B CA 1
ATOM 9169 C C . GLY B 1 459 ? 18.016 -7.973 -2.492 1 89.5 459 GLY B C 1
ATOM 9170 O O . GLY B 1 459 ? 19.172 -8.219 -2.824 1 89.5 459 GLY B O 1
ATOM 9171 N N . SER B 1 460 ? 16.969 -8.555 -3.023 1 88.06 460 SER B N 1
ATOM 9172 C CA . SER B 1 460 ? 17.141 -9.5 -4.125 1 88.06 460 SER B CA 1
ATOM 9173 C C . SER B 1 460 ? 17.281 -8.773 -5.457 1 88.06 460 SER B C 1
ATOM 9175 O O . SER B 1 460 ? 16.453 -7.91 -5.789 1 88.06 460 SER B O 1
ATOM 9177 N N . ASN B 1 461 ? 18.188 -9.195 -6.293 1 89.25 461 ASN B N 1
ATOM 9178 C CA . ASN B 1 461 ? 18.453 -8.523 -7.559 1 89.25 461 ASN B CA 1
ATOM 9179 C C . ASN B 1 461 ? 17.906 -9.312 -8.742 1 89.25 461 ASN B C 1
ATOM 9181 O O . ASN B 1 461 ? 17.828 -8.805 -9.859 1 89.25 461 ASN B O 1
ATOM 9185 N N . LEU B 1 462 ? 17.406 -10.578 -8.43 1 86.5 462 LEU B N 1
ATOM 9186 C CA . LEU B 1 462 ? 16.938 -11.453 -9.5 1 86.5 462 LEU B CA 1
ATOM 9187 C C . LEU B 1 462 ? 15.539 -11.984 -9.188 1 86.5 462 LEU B C 1
ATOM 9189 O O . LEU B 1 462 ? 15.234 -12.312 -8.039 1 86.5 462 LEU B O 1
ATOM 9193 N N . ARG B 1 463 ? 14.703 -12.078 -10.266 1 85.62 463 ARG B N 1
ATOM 9194 C CA . ARG B 1 463 ? 13.367 -12.664 -10.195 1 85.62 463 ARG B CA 1
ATOM 9195 C C . ARG B 1 463 ? 13.039 -13.43 -11.469 1 85.62 463 ARG B C 1
ATOM 9197 O O . ARG B 1 463 ? 13.023 -12.859 -12.562 1 85.62 463 ARG B O 1
ATOM 9204 N N . ARG B 1 464 ? 12.797 -14.742 -11.266 1 83.25 464 ARG B N 1
ATOM 9205 C CA . ARG B 1 464 ? 12.43 -15.602 -12.391 1 83.25 464 ARG B CA 1
ATOM 9206 C C . ARG B 1 464 ? 13.484 -15.539 -13.492 1 83.25 464 ARG B C 1
ATOM 9208 O O . ARG B 1 464 ? 13.148 -15.414 -14.672 1 83.25 464 ARG B O 1
ATOM 9215 N N . GLY B 1 465 ? 14.695 -15.484 -13.086 1 81.06 465 GLY B N 1
ATOM 9216 C CA . GLY B 1 465 ? 15.82 -15.5 -14.016 1 81.06 465 GLY B CA 1
ATOM 9217 C C . GLY B 1 465 ? 16.094 -14.141 -14.641 1 81.06 465 GLY B C 1
ATOM 9218 O O . GLY B 1 465 ? 16.984 -14.008 -15.477 1 81.06 465 GLY B O 1
ATOM 9219 N N . HIS B 1 466 ? 15.32 -13.18 -14.281 1 88.19 466 HIS B N 1
ATOM 9220 C CA . HIS B 1 466 ? 15.469 -11.828 -14.812 1 88.19 466 HIS B CA 1
ATOM 9221 C C . HIS B 1 466 ? 15.742 -10.82 -13.703 1 88.19 466 HIS B C 1
ATOM 9223 O O . HIS B 1 466 ? 15.562 -11.133 -12.523 1 88.19 466 HIS B O 1
ATOM 9229 N N . PRO B 1 467 ? 16.25 -9.656 -14.078 1 92.06 467 PRO B N 1
ATOM 9230 C CA . PRO B 1 467 ? 16.453 -8.641 -13.039 1 92.06 467 PRO B CA 1
ATOM 9231 C C . PRO B 1 467 ? 15.164 -8.305 -12.289 1 92.06 467 PRO B C 1
ATOM 9233 O O . PRO B 1 467 ? 14.094 -8.227 -12.891 1 92.06 467 PRO B O 1
ATOM 9236 N N . ALA B 1 468 ? 15.375 -8.203 -10.992 1 93.25 468 ALA B N 1
ATOM 9237 C CA . ALA B 1 468 ? 14.219 -7.789 -10.195 1 93.25 468 ALA B CA 1
ATOM 9238 C C . ALA B 1 468 ? 13.703 -6.422 -10.641 1 93.25 468 ALA B C 1
ATOM 9240 O O . ALA B 1 468 ? 14.438 -5.645 -11.258 1 93.25 468 ALA B O 1
ATOM 9241 N N . THR B 1 469 ? 12.531 -6.078 -10.391 1 96.19 469 THR B N 1
ATOM 9242 C CA . THR B 1 469 ? 11.844 -4.887 -10.883 1 96.19 469 THR B CA 1
ATOM 9243 C C . THR B 1 469 ? 12.594 -3.623 -10.469 1 96.19 469 THR B C 1
ATOM 9245 O O . THR B 1 469 ? 12.758 -2.707 -11.281 1 96.19 469 THR B O 1
ATOM 9248 N N . HIS B 1 470 ? 13.078 -3.551 -9.211 1 96.31 470 HIS B N 1
ATOM 9249 C CA . HIS B 1 470 ? 13.711 -2.34 -8.703 1 96.31 470 HIS B CA 1
ATOM 9250 C C . HIS B 1 470 ? 15.078 -2.121 -9.344 1 96.31 470 HIS B C 1
ATOM 9252 O O . HIS B 1 470 ? 15.617 -1.012 -9.312 1 96.31 470 HIS B O 1
ATOM 9258 N N . MET B 1 471 ? 15.664 -3.189 -9.898 1 94.38 471 MET B N 1
ATOM 9259 C CA . MET B 1 471 ? 16.922 -3.068 -10.609 1 94.38 471 MET B CA 1
ATOM 9260 C C . MET B 1 471 ? 16.734 -2.314 -11.922 1 94.38 471 MET B C 1
ATOM 9262 O O . MET B 1 471 ? 17.672 -1.657 -12.406 1 94.38 471 MET B O 1
ATOM 9266 N N . LEU B 1 472 ? 15.547 -2.391 -12.438 1 94.19 472 LEU B N 1
ATOM 9267 C CA . LEU B 1 472 ? 15.266 -1.75 -13.719 1 94.19 472 LEU B CA 1
ATOM 9268 C C . LEU B 1 472 ? 14.672 -0.363 -13.516 1 94.19 472 LEU B C 1
ATOM 9270 O O . LEU B 1 472 ? 15.047 0.588 -14.203 1 94.19 472 LEU B O 1
ATOM 9274 N N . PHE B 1 473 ? 13.75 -0.183 -12.625 1 96 473 PHE B N 1
ATOM 9275 C CA . PHE B 1 473 ? 12.961 1.038 -12.516 1 96 473 PHE B CA 1
ATOM 9276 C C . PHE B 1 473 ? 13.414 1.867 -11.312 1 96 473 PHE B C 1
ATOM 9278 O O . PHE B 1 473 ? 12.953 2.994 -11.125 1 96 473 PHE B O 1
ATOM 9285 N N . GLY B 1 474 ? 14.312 1.283 -10.531 1 95.31 474 GLY B N 1
ATOM 9286 C CA . GLY B 1 474 ? 14.727 1.938 -9.305 1 95.31 474 GLY B CA 1
ATOM 9287 C C . GLY B 1 474 ? 13.836 1.607 -8.117 1 95.31 474 GLY B C 1
ATOM 9288 O O . GLY B 1 474 ? 12.68 1.212 -8.297 1 95.31 474 GLY B O 1
ATOM 9289 N N . THR B 1 475 ? 14.367 1.771 -6.926 1 96.25 475 THR B N 1
ATOM 9290 C CA . THR B 1 475 ? 13.672 1.46 -5.684 1 96.25 475 THR B CA 1
ATOM 9291 C C . THR B 1 475 ? 12.453 2.365 -5.504 1 96.25 475 THR B C 1
ATOM 9293 O O . THR B 1 475 ? 11.367 1.893 -5.16 1 96.25 475 THR B O 1
ATOM 9296 N N . ALA B 1 476 ? 12.609 3.623 -5.805 1 96.88 476 ALA B N 1
ATOM 9297 C CA . ALA B 1 476 ? 11.562 4.613 -5.555 1 96.88 476 ALA B CA 1
ATOM 9298 C C . ALA B 1 476 ? 10.312 4.305 -6.375 1 96.88 476 ALA B C 1
ATOM 9300 O O . ALA B 1 476 ? 9.227 4.117 -5.816 1 96.88 476 ALA B O 1
ATOM 9301 N N . GLN B 1 477 ? 10.445 4.188 -7.656 1 97.62 477 GLN B N 1
ATOM 9302 C CA . GLN B 1 477 ? 9.305 3.949 -8.531 1 97.62 477 GLN B CA 1
ATOM 9303 C C . GLN B 1 477 ? 8.688 2.578 -8.273 1 97.62 477 GLN B C 1
ATOM 9305 O O . GLN B 1 477 ? 7.477 2.398 -8.414 1 97.62 477 GLN B O 1
ATOM 9310 N N . THR B 1 478 ? 9.516 1.603 -7.93 1 98.25 478 THR B N 1
ATOM 9311 C CA . THR B 1 478 ? 9.016 0.268 -7.633 1 98.25 478 THR B CA 1
ATOM 9312 C C . THR B 1 478 ? 8.141 0.288 -6.379 1 98.25 478 THR B C 1
ATOM 9314 O O . THR B 1 478 ? 7.086 -0.347 -6.34 1 98.25 478 THR B O 1
ATOM 9317 N N . ILE B 1 479 ? 8.578 1.019 -5.348 1 98.19 479 ILE B N 1
ATOM 9318 C CA . ILE B 1 479 ? 7.781 1.156 -4.129 1 98.19 479 ILE B CA 1
ATOM 9319 C C . ILE B 1 479 ? 6.449 1.828 -4.457 1 98.19 479 ILE B C 1
ATOM 9321 O O . ILE B 1 479 ? 5.391 1.351 -4.047 1 98.19 479 ILE B O 1
ATOM 9325 N N . ASN B 1 480 ? 6.484 2.91 -5.191 1 98.38 480 ASN B N 1
ATOM 9326 C CA . ASN B 1 480 ? 5.285 3.656 -5.562 1 98.38 480 ASN B CA 1
ATOM 9327 C C . ASN B 1 480 ? 4.312 2.793 -6.355 1 98.38 480 ASN B C 1
ATOM 9329 O O . ASN B 1 480 ? 3.109 2.795 -6.086 1 98.38 480 ASN B O 1
ATOM 9333 N N . SER B 1 481 ? 4.852 2.094 -7.312 1 98.25 481 SER B N 1
ATOM 9334 C CA . SER B 1 481 ? 4.043 1.195 -8.125 1 98.25 481 SER B CA 1
ATOM 9335 C C . SER B 1 481 ? 3.426 0.085 -7.285 1 98.25 481 SER B C 1
ATOM 9337 O O . SER B 1 481 ? 2.262 -0.272 -7.473 1 98.25 481 SER B O 1
ATOM 9339 N N . GLY B 1 482 ? 4.246 -0.499 -6.449 1 98.25 482 GLY B N 1
ATOM 9340 C CA . GLY B 1 482 ? 3.732 -1.529 -5.559 1 98.25 482 GLY B CA 1
ATOM 9341 C C . GLY B 1 482 ? 2.562 -1.06 -4.715 1 98.25 482 GLY B C 1
ATOM 9342 O O . GLY B 1 482 ? 1.549 -1.752 -4.609 1 98.25 482 GLY B O 1
ATOM 9343 N N . CYS B 1 483 ? 2.689 0.109 -4.125 1 97.75 483 CYS B N 1
ATOM 9344 C CA . CYS B 1 483 ? 1.615 0.683 -3.324 1 97.75 483 CYS B CA 1
ATOM 9345 C C . CYS B 1 483 ? 0.374 0.931 -4.172 1 97.75 483 CYS B C 1
ATOM 9347 O O . CYS B 1 483 ? -0.742 0.62 -3.754 1 97.75 483 CYS B O 1
ATOM 9349 N N . TYR B 1 484 ? 0.554 1.502 -5.359 1 98 484 TYR B N 1
ATOM 9350 C CA . TYR B 1 484 ? -0.536 1.774 -6.289 1 98 484 TYR B CA 1
ATOM 9351 C C . TYR B 1 484 ? -1.296 0.498 -6.625 1 98 484 TYR B C 1
ATOM 9353 O O . TYR B 1 484 ? -2.529 0.476 -6.602 1 98 484 TYR B O 1
ATOM 9361 N N . GLU B 1 485 ? -0.555 -0.548 -6.855 1 98.19 485 GLU B N 1
ATOM 9362 C CA . GLU B 1 485 ? -1.171 -1.791 -7.312 1 98.19 485 GLU B CA 1
ATOM 9363 C C . GLU B 1 485 ? -1.883 -2.506 -6.168 1 98.19 485 GLU B C 1
ATOM 9365 O O . GLU B 1 485 ? -2.904 -3.164 -6.379 1 98.19 485 GLU B O 1
ATOM 9370 N N . ILE B 1 486 ? -1.359 -2.475 -4.969 1 97.81 486 ILE B N 1
ATOM 9371 C CA . ILE B 1 486 ? -2.057 -3.033 -3.814 1 97.81 486 ILE B CA 1
ATOM 9372 C C . ILE B 1 486 ? -3.414 -2.352 -3.654 1 97.81 486 ILE B C 1
ATOM 9374 O O . ILE B 1 486 ? -4.422 -3.016 -3.404 1 97.81 486 ILE B O 1
ATOM 9378 N N . LEU B 1 487 ? -3.414 -1.045 -3.805 1 97.44 487 LEU B N 1
ATOM 9379 C CA . LEU B 1 487 ? -4.656 -0.289 -3.686 1 97.44 487 LEU B CA 1
ATOM 9380 C C . LEU B 1 487 ? -5.613 -0.637 -4.82 1 97.44 487 LEU B C 1
ATOM 9382 O O . LEU B 1 487 ? -6.828 -0.685 -4.617 1 97.44 487 LEU B O 1
ATOM 9386 N N . GLN B 1 488 ? -5.051 -0.858 -6 1 97.5 488 GLN B N 1
ATOM 9387 C CA . GLN B 1 488 ? -5.887 -1.293 -7.117 1 97.5 488 GLN B CA 1
ATOM 9388 C C . GLN B 1 488 ? -6.543 -2.639 -6.82 1 97.5 488 GLN B C 1
ATOM 9390 O O . GLN B 1 488 ? -7.68 -2.883 -7.227 1 97.5 488 GLN B O 1
ATOM 9395 N N . ALA B 1 489 ? -5.832 -3.506 -6.184 1 97.31 489 ALA B N 1
ATOM 9396 C CA . ALA B 1 489 ? -6.41 -4.793 -5.801 1 97.31 489 ALA B CA 1
ATOM 9397 C C . ALA B 1 489 ? -7.586 -4.602 -4.848 1 97.31 489 ALA B C 1
ATOM 9399 O O . ALA B 1 489 ? -8.602 -5.301 -4.957 1 97.31 489 ALA B O 1
ATOM 9400 N N . VAL B 1 490 ? -7.48 -3.713 -3.896 1 97.25 490 VAL B N 1
ATOM 9401 C CA . VAL B 1 490 ? -8.578 -3.426 -2.977 1 97.25 490 VAL B CA 1
ATOM 9402 C C . VAL B 1 490 ? -9.766 -2.857 -3.75 1 97.25 490 VAL B C 1
ATOM 9404 O O . VAL B 1 490 ? -10.914 -3.197 -3.469 1 97.25 490 VAL B O 1
ATOM 9407 N N . ALA B 1 491 ? -9.492 -1.984 -4.676 1 96.25 491 ALA B N 1
ATOM 9408 C CA . ALA B 1 491 ? -10.555 -1.424 -5.512 1 96.25 491 ALA B CA 1
ATOM 9409 C C . ALA B 1 491 ? -11.266 -2.52 -6.297 1 96.25 491 ALA B C 1
ATOM 9411 O O . ALA B 1 491 ? -12.484 -2.461 -6.488 1 96.25 491 ALA B O 1
ATOM 9412 N N . GLU B 1 492 ? -10.516 -3.477 -6.77 1 96.06 492 GLU B N 1
ATOM 9413 C CA . GLU B 1 492 ? -11.109 -4.605 -7.48 1 96.06 492 GLU B CA 1
ATOM 9414 C C . GLU B 1 492 ? -12.023 -5.414 -6.566 1 96.06 492 GLU B C 1
ATOM 9416 O O . GLU B 1 492 ? -13.047 -5.93 -7.008 1 96.06 492 GLU B O 1
ATOM 9421 N N . ALA B 1 493 ? -11.625 -5.551 -5.348 1 95.94 493 ALA B N 1
ATOM 9422 C CA . ALA B 1 493 ? -12.453 -6.266 -4.379 1 95.94 493 ALA B CA 1
ATOM 9423 C C . ALA B 1 493 ? -13.812 -5.594 -4.219 1 95.94 493 ALA B C 1
ATOM 9425 O O . ALA B 1 493 ? -14.828 -6.27 -4.043 1 95.94 493 ALA B O 1
ATOM 9426 N N . GLN B 1 494 ? -13.805 -4.293 -4.32 1 92.75 494 GLN B N 1
ATOM 9427 C CA . GLN B 1 494 ? -15.047 -3.529 -4.195 1 92.75 494 GLN B CA 1
ATOM 9428 C C . GLN B 1 494 ? -15.992 -3.83 -5.352 1 92.75 494 GLN B C 1
ATOM 9430 O O . GLN B 1 494 ? -17.219 -3.764 -5.191 1 92.75 494 GLN B O 1
ATOM 9435 N N . GLN B 1 495 ? -15.461 -4.137 -6.441 1 92.06 495 GLN B N 1
ATOM 9436 C CA . GLN B 1 495 ? -16.25 -4.324 -7.645 1 92.06 495 GLN B CA 1
ATOM 9437 C C . GLN B 1 495 ? -16.438 -5.809 -7.957 1 92.06 495 GLN B C 1
ATOM 9439 O O . GLN B 1 495 ? -16.922 -6.168 -9.031 1 92.06 495 GLN B O 1
ATOM 9444 N N . LEU B 1 496 ? -16.047 -6.594 -7.059 1 93.31 496 LEU B N 1
ATOM 9445 C CA . LEU B 1 496 ? -15.984 -8.031 -7.297 1 93.31 496 LEU B CA 1
ATOM 9446 C C . LEU B 1 496 ? -17.375 -8.609 -7.484 1 93.31 496 LEU B C 1
ATOM 9448 O O . LEU B 1 496 ? -17.594 -9.453 -8.359 1 93.31 496 LEU B O 1
ATOM 9452 N N . SER B 1 497 ? -18.297 -8.273 -6.68 1 91.38 497 SER B N 1
ATOM 9453 C CA . SER B 1 497 ? -19.688 -8.727 -6.684 1 91.38 497 SER B CA 1
ATOM 9454 C C . SER B 1 497 ? -20.594 -7.738 -5.949 1 91.38 497 SER B C 1
ATOM 9456 O O . SER B 1 497 ? -20.188 -6.605 -5.676 1 91.38 497 SER B O 1
ATOM 9458 N N . THR B 1 498 ? -21.828 -8.156 -5.727 1 87.69 498 THR B N 1
ATOM 9459 C CA . THR B 1 498 ? -22.766 -7.293 -5.02 1 87.69 498 THR B CA 1
ATOM 9460 C C . THR B 1 498 ? -22.406 -7.184 -3.543 1 87.69 498 THR B C 1
ATOM 9462 O O . THR B 1 498 ? -22.891 -6.293 -2.842 1 87.69 498 THR B O 1
ATOM 9465 N N . LEU B 1 499 ? -21.531 -8.102 -3.102 1 89.56 499 LEU B N 1
ATOM 9466 C CA . LEU B 1 499 ? -21.078 -8.07 -1.717 1 89.56 499 LEU B CA 1
ATOM 9467 C C . LEU B 1 499 ? -19.844 -7.195 -1.568 1 89.56 499 LEU B C 1
ATOM 9469 O O . LEU B 1 499 ? -18.828 -7.625 -1.011 1 89.56 499 LEU B O 1
ATOM 9473 N N . SER B 1 500 ? -19.938 -5.977 -1.966 1 87.69 500 SER B N 1
ATOM 9474 C CA . SER B 1 500 ? -18.812 -5.055 -2.074 1 87.69 500 SER B CA 1
ATOM 9475 C C . SER B 1 500 ? -18.125 -4.852 -0.727 1 87.69 500 SER B C 1
ATOM 9477 O O . SER B 1 500 ? -16.906 -4.977 -0.62 1 87.69 500 SER B O 1
ATOM 9479 N N . SER B 1 501 ?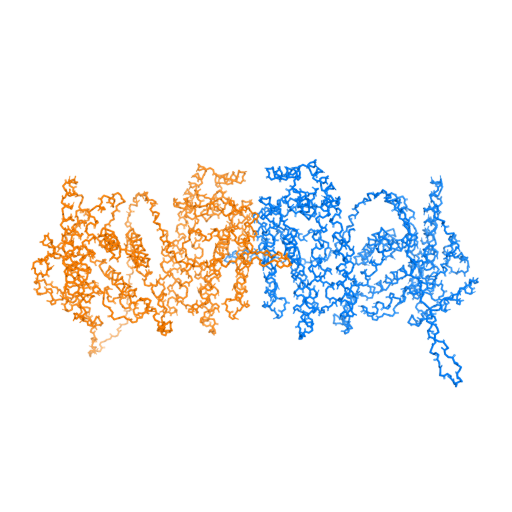 -18.828 -4.625 0.327 1 90.25 501 SER B N 1
ATOM 9480 C CA . SER B 1 501 ? -18.266 -4.34 1.639 1 90.25 501 SER B CA 1
ATOM 9481 C C . SER B 1 501 ? -17.578 -5.57 2.225 1 90.25 501 SER B C 1
ATOM 9483 O O . SER B 1 501 ? -16.484 -5.469 2.785 1 90.25 501 SER B O 1
ATOM 9485 N N . LYS B 1 502 ? -18.234 -6.711 2.051 1 92.31 502 LYS B N 1
ATOM 9486 C CA . LYS B 1 502 ? -17.688 -7.949 2.594 1 92.31 502 LYS B CA 1
ATOM 9487 C C . LYS B 1 502 ? -16.391 -8.336 1.868 1 92.31 502 LYS B C 1
ATOM 9489 O O . LYS B 1 502 ? -15.414 -8.734 2.5 1 92.31 502 LYS B O 1
ATOM 9494 N N . ASN B 1 503 ? -16.406 -8.289 0.507 1 95.75 503 ASN B N 1
ATOM 9495 C CA . ASN B 1 503 ? -15.211 -8.586 -0.276 1 95.75 503 ASN B CA 1
ATOM 9496 C C . ASN B 1 503 ? -14.039 -7.691 0.115 1 95.75 503 ASN B C 1
ATOM 9498 O O . ASN B 1 503 ? -12.914 -8.164 0.269 1 95.75 503 ASN B O 1
ATOM 9502 N N . THR B 1 504 ? -14.359 -6.402 0.284 1 95.56 504 THR B N 1
ATOM 9503 C CA . THR B 1 504 ? -13.328 -5.441 0.662 1 95.56 504 THR B CA 1
ATOM 9504 C C . THR B 1 504 ? -12.789 -5.75 2.053 1 95.56 504 THR B C 1
ATOM 9506 O O . THR B 1 504 ? -11.578 -5.676 2.283 1 95.56 504 THR B O 1
ATOM 9509 N N . GLU B 1 505 ? -13.617 -6.07 2.9 1 95.06 505 GLU B N 1
ATOM 9510 C CA . GLU B 1 505 ? -13.227 -6.418 4.262 1 95.06 505 GLU B CA 1
ATOM 9511 C C . GLU B 1 505 ? -12.297 -7.625 4.277 1 95.06 505 GLU B C 1
ATOM 9513 O O . GLU B 1 505 ? -11.281 -7.625 4.98 1 95.06 505 GLU B O 1
ATOM 9518 N N . ILE B 1 506 ? -12.602 -8.625 3.527 1 96.06 506 ILE B N 1
ATOM 9519 C CA . ILE B 1 506 ? -11.805 -9.836 3.457 1 96.06 506 ILE B CA 1
ATOM 9520 C C . ILE B 1 506 ? -10.398 -9.508 2.953 1 96.06 506 ILE B C 1
ATOM 9522 O O . ILE B 1 506 ? -9.406 -9.938 3.541 1 96.06 506 ILE B O 1
ATOM 9526 N N . VAL B 1 507 ? -10.344 -8.75 1.898 1 97.44 507 VAL B N 1
ATOM 9527 C CA . VAL B 1 507 ? -9.062 -8.414 1.287 1 97.44 507 VAL B CA 1
ATOM 9528 C C . VAL B 1 507 ? -8.227 -7.586 2.262 1 97.44 507 VAL B C 1
ATOM 9530 O O . VAL B 1 507 ? -7.039 -7.844 2.443 1 97.44 507 VAL B O 1
ATOM 9533 N N . LEU B 1 508 ? -8.859 -6.621 2.9 1 96.94 508 LEU B N 1
ATOM 9534 C CA . LEU B 1 508 ? -8.141 -5.754 3.83 1 96.94 508 LEU B CA 1
ATOM 9535 C C . LEU B 1 508 ? -7.633 -6.547 5.031 1 96.94 508 LEU B C 1
ATOM 9537 O O . LEU B 1 508 ? -6.5 -6.348 5.48 1 96.94 508 LEU B O 1
ATOM 9541 N N . GLU B 1 509 ? -8.422 -7.402 5.516 1 96.5 509 GLU B N 1
ATOM 9542 C CA . GLU B 1 509 ? -8.031 -8.219 6.66 1 96.5 509 GLU B CA 1
ATOM 9543 C C . GLU B 1 509 ? -6.852 -9.125 6.316 1 96.5 509 GLU B C 1
ATOM 9545 O O . GLU B 1 509 ? -5.902 -9.242 7.094 1 96.5 509 GLU B O 1
ATOM 9550 N N . GLN B 1 510 ? -6.961 -9.742 5.219 1 96.62 510 GLN B N 1
ATOM 9551 C CA . GLN B 1 510 ? -5.918 -10.688 4.832 1 96.62 510 GLN B CA 1
ATOM 9552 C C . GLN B 1 510 ? -4.617 -9.969 4.5 1 96.62 510 GLN B C 1
ATOM 9554 O O . GLN B 1 510 ? -3.529 -10.469 4.789 1 96.62 510 GLN B O 1
ATOM 9559 N N . LEU B 1 511 ? -4.727 -8.852 3.854 1 97.38 511 LEU B N 1
ATOM 9560 C CA . LEU B 1 511 ? -3.521 -8.086 3.568 1 97.38 511 LEU B CA 1
ATOM 9561 C C . LEU B 1 511 ? -2.883 -7.574 4.855 1 97.38 511 LEU B C 1
ATOM 9563 O O . LEU B 1 511 ? -1.657 -7.5 4.961 1 97.38 511 LEU B O 1
ATOM 9567 N N . ALA B 1 512 ? -3.703 -7.199 5.816 1 96.62 512 ALA B N 1
ATOM 9568 C CA . ALA B 1 512 ? -3.17 -6.805 7.117 1 96.62 512 ALA B CA 1
ATOM 9569 C C . ALA B 1 512 ? -2.385 -7.949 7.754 1 96.62 512 ALA B C 1
ATOM 9571 O O . ALA B 1 512 ? -1.276 -7.742 8.258 1 96.62 512 ALA B O 1
ATOM 9572 N N . GLU B 1 513 ? -2.969 -9.133 7.699 1 96.56 513 GLU B N 1
ATOM 9573 C CA . GLU B 1 513 ? -2.299 -10.305 8.258 1 96.56 513 GLU B CA 1
ATOM 9574 C C . GLU B 1 513 ? -0.983 -10.586 7.539 1 96.56 513 GLU B C 1
ATOM 9576 O O . GLU B 1 513 ? 0.013 -10.945 8.172 1 96.56 513 GLU B O 1
ATOM 9581 N N . LEU B 1 514 ? -1.02 -10.461 6.258 1 97.06 514 LEU B N 1
ATOM 9582 C CA . LEU B 1 514 ? 0.182 -10.688 5.461 1 97.06 514 LEU B CA 1
ATOM 9583 C C . LEU B 1 514 ? 1.299 -9.734 5.883 1 97.06 514 LEU B C 1
ATOM 9585 O O . LEU B 1 514 ? 2.447 -10.156 6.047 1 97.06 514 LEU B O 1
ATOM 9589 N N . HIS B 1 515 ? 1.006 -8.461 6.074 1 97.88 515 HIS B N 1
ATOM 9590 C CA . HIS B 1 515 ? 2.014 -7.48 6.449 1 97.88 515 HIS B CA 1
ATOM 9591 C C . HIS B 1 515 ? 2.49 -7.699 7.883 1 97.88 515 HIS B C 1
ATOM 9593 O O . HIS B 1 515 ? 3.645 -7.414 8.211 1 97.88 515 HIS B O 1
ATOM 9599 N N . ILE B 1 516 ? 1.603 -8.195 8.742 1 97.75 516 ILE B N 1
ATOM 9600 C CA . ILE B 1 516 ? 2.014 -8.547 10.094 1 97.75 516 ILE B CA 1
ATOM 9601 C C . ILE B 1 516 ? 3.014 -9.703 10.047 1 97.75 516 ILE B C 1
ATOM 9603 O O . ILE B 1 516 ? 4.074 -9.641 10.672 1 97.75 516 ILE B O 1
ATOM 9607 N N . GLY B 1 517 ? 2.672 -10.766 9.289 1 97.62 517 GLY B N 1
ATOM 9608 C CA . GLY B 1 517 ? 3.629 -11.844 9.109 1 97.62 517 GLY B CA 1
ATOM 9609 C C . GLY B 1 517 ? 4.957 -11.383 8.547 1 97.62 517 GLY B C 1
ATOM 9610 O O . GLY B 1 517 ? 6.02 -11.773 9.031 1 97.62 517 GLY B O 1
ATOM 9611 N N . GLN B 1 518 ? 4.938 -10.547 7.523 1 97.38 518 GLN B N 1
ATOM 9612 C CA . GLN B 1 518 ? 6.133 -10 6.895 1 97.38 518 GLN B CA 1
ATOM 9613 C C . GLN B 1 518 ? 6.945 -9.18 7.895 1 97.38 518 GLN B C 1
ATOM 9615 O O . GLN B 1 518 ? 8.18 -9.188 7.855 1 97.38 518 GLN B O 1
ATOM 9620 N N . SER B 1 519 ? 6.277 -8.43 8.766 1 98.12 519 SER B N 1
ATOM 9621 C CA . SER B 1 519 ? 6.977 -7.59 9.727 1 98.12 519 SER B CA 1
ATOM 9622 C C . SER B 1 519 ? 7.832 -8.422 10.672 1 98.12 519 SER B C 1
ATOM 9624 O O . SER B 1 519 ? 8.914 -7.996 11.078 1 98.12 519 SER B O 1
ATOM 9626 N N . TYR B 1 520 ? 7.363 -9.578 11.016 1 97.81 520 TYR B N 1
ATOM 9627 C CA . TYR B 1 520 ? 8.133 -10.461 11.883 1 97.81 520 TYR B CA 1
ATOM 9628 C C . TYR B 1 520 ? 9.305 -11.078 11.133 1 97.81 520 TYR B C 1
ATOM 9630 O O . TYR B 1 520 ? 10.414 -11.188 11.672 1 97.81 520 TYR B O 1
ATOM 9638 N N . ASP B 1 521 ? 9.055 -11.508 9.922 1 97 521 ASP B N 1
ATOM 9639 C CA . ASP B 1 521 ? 10.141 -12.023 9.094 1 97 521 ASP B CA 1
ATOM 9640 C C . ASP B 1 521 ? 11.273 -11 8.977 1 97 521 ASP B C 1
ATOM 9642 O O . ASP B 1 521 ? 12.438 -11.344 9.172 1 97 521 ASP B O 1
ATOM 9646 N N . LEU B 1 522 ? 10.922 -9.797 8.75 1 96.81 522 LEU B N 1
ATOM 9647 C CA . LEU B 1 522 ? 11.891 -8.719 8.609 1 96.81 522 LEU B CA 1
ATOM 9648 C C . LEU B 1 522 ? 12.586 -8.43 9.938 1 96.81 522 LEU B C 1
ATOM 9650 O O . LEU B 1 522 ? 13.797 -8.195 9.969 1 96.81 522 LEU B O 1
ATOM 9654 N N . TYR B 1 523 ? 11.797 -8.43 10.984 1 96.62 523 TYR B N 1
ATOM 9655 C CA . TYR B 1 523 ? 12.336 -8.141 12.312 1 96.62 523 TYR B CA 1
ATOM 9656 C C . TYR B 1 523 ? 13.375 -9.18 12.711 1 96.62 523 TYR B C 1
ATOM 9658 O O . TYR B 1 523 ? 14.469 -8.836 13.164 1 96.62 523 TYR B O 1
ATOM 9666 N N . TRP B 1 524 ? 13.039 -10.461 12.57 1 95.12 524 TRP B N 1
ATOM 9667 C CA . TRP B 1 524 ? 13.938 -11.555 12.914 1 95.12 524 TRP B CA 1
ATOM 9668 C C . TRP B 1 524 ? 15.203 -11.508 12.062 1 95.12 524 TRP B C 1
ATOM 9670 O O . TRP B 1 524 ? 16.312 -11.703 12.578 1 95.12 524 TRP B O 1
ATOM 9680 N N . THR B 1 525 ? 15.078 -11.234 10.797 1 93.5 525 THR B N 1
ATOM 9681 C CA . THR B 1 525 ? 16.203 -11.18 9.875 1 93.5 525 THR B CA 1
ATOM 9682 C C . THR B 1 525 ? 17.125 -10.016 10.211 1 93.5 525 THR B C 1
ATOM 9684 O O . THR B 1 525 ? 18.344 -10.18 10.281 1 93.5 525 THR B O 1
ATOM 9687 N N . HIS B 1 526 ? 16.531 -8.883 10.43 1 91.38 526 HIS B N 1
ATOM 9688 C CA . HIS B 1 526 ? 17.281 -7.664 10.688 1 91.38 526 HIS B CA 1
ATOM 9689 C C . HIS B 1 526 ? 18.062 -7.758 12 1 91.38 526 HIS B C 1
ATOM 9691 O O . HIS B 1 526 ? 19.188 -7.277 12.094 1 91.38 526 HIS B O 1
ATOM 9697 N N . HIS B 1 527 ? 17.5 -8.398 13 1 91.25 527 HIS B N 1
ATOM 9698 C CA . HIS B 1 527 ? 18.094 -8.398 14.328 1 91.25 527 HIS B CA 1
ATOM 9699 C C . HIS B 1 527 ? 18.812 -9.711 14.602 1 91.25 527 HIS B C 1
ATOM 9701 O O . HIS B 1 527 ? 19.484 -9.859 15.633 1 91.25 527 HIS B O 1
ATOM 9707 N N . GLY B 1 528 ? 18.656 -10.664 13.758 1 89.56 528 GLY B N 1
ATOM 9708 C CA . GLY B 1 528 ? 19.312 -11.953 13.938 1 89.56 528 GLY B CA 1
ATOM 9709 C C . GLY B 1 528 ? 18.719 -12.773 15.062 1 89.56 528 GLY B C 1
ATOM 9710 O O . GLY B 1 528 ? 19.438 -13.445 15.805 1 89.56 528 GLY B O 1
ATOM 9711 N N . ILE B 1 529 ? 17.422 -12.672 15.234 1 92.06 529 ILE B N 1
ATOM 9712 C CA . ILE B 1 529 ? 16.703 -13.414 16.281 1 92.06 529 ILE B CA 1
ATOM 9713 C C . ILE B 1 529 ? 15.961 -14.594 15.648 1 92.06 529 ILE B C 1
ATOM 9715 O O . ILE B 1 529 ? 15.008 -14.398 14.891 1 92.06 529 ILE B O 1
ATOM 9719 N N . CYS B 1 530 ? 16.359 -15.773 15.953 1 93.12 530 CYS B N 1
ATOM 9720 C CA . CYS B 1 530 ? 15.727 -16.969 15.414 1 93.12 530 CYS B CA 1
ATOM 9721 C C . CYS B 1 530 ? 14.383 -17.219 16.078 1 93.12 530 CYS B C 1
ATOM 9723 O O . CYS B 1 530 ? 14.297 -17.328 17.297 1 93.12 530 CYS B O 1
ATOM 9725 N N . PRO B 1 531 ? 13.32 -17.312 15.297 1 95.81 531 PRO B N 1
ATOM 9726 C CA . PRO B 1 531 ? 12.023 -17.641 15.883 1 95.81 531 PRO B CA 1
ATOM 9727 C C . PRO B 1 531 ? 11.914 -19.094 16.328 1 95.81 531 PRO B C 1
ATOM 9729 O O . PRO B 1 531 ? 12.672 -19.938 15.852 1 95.81 531 PRO B O 1
ATOM 9732 N N . SER B 1 532 ? 10.93 -19.281 17.25 1 94.62 532 SER B N 1
ATOM 9733 C CA . SER B 1 532 ? 10.539 -20.656 17.516 1 94.62 532 SER B CA 1
ATOM 9734 C C . SER B 1 532 ? 9.773 -21.266 16.344 1 94.62 532 SER B C 1
ATOM 9736 O O . SER B 1 532 ? 9.305 -20.531 15.469 1 94.62 532 SER B O 1
ATOM 9738 N N . GLU B 1 533 ? 9.758 -22.547 16.328 1 94.69 533 GLU B N 1
ATOM 9739 C CA . GLU B 1 533 ? 9.047 -23.219 15.234 1 94.69 533 GLU B CA 1
ATOM 9740 C C . GLU B 1 533 ? 7.582 -22.781 15.188 1 94.69 533 GLU B C 1
ATOM 9742 O O . GLU B 1 533 ? 7.047 -22.484 14.125 1 94.69 533 GLU B O 1
ATOM 9747 N N . PRO B 1 534 ? 6.859 -22.672 16.344 1 95.38 534 PRO B N 1
ATOM 9748 C CA . PRO B 1 534 ? 5.477 -22.172 16.281 1 95.38 534 PRO B CA 1
ATOM 9749 C C . PRO B 1 534 ? 5.375 -20.75 15.766 1 95.38 534 PRO B C 1
ATOM 9751 O O . PRO B 1 534 ? 4.43 -20.422 15.039 1 95.38 534 PRO B O 1
ATOM 9754 N N . GLU B 1 535 ? 6.324 -19.922 16.141 1 96.06 535 GLU B N 1
ATOM 9755 C CA . GLU B 1 535 ? 6.344 -18.547 15.633 1 96.06 535 GLU B CA 1
ATOM 9756 C C . GLU B 1 535 ? 6.543 -18.531 14.117 1 96.06 535 GLU B C 1
ATOM 9758 O O . GLU B 1 535 ? 5.867 -17.797 13.406 1 96.06 535 GLU B O 1
ATOM 9763 N N . TYR B 1 536 ? 7.453 -19.375 13.75 1 97.06 536 TYR B N 1
ATOM 9764 C CA . TYR B 1 536 ? 7.703 -19.5 12.32 1 97.06 536 TYR B CA 1
ATOM 9765 C C . TYR B 1 536 ? 6.438 -19.922 11.578 1 97.06 536 TYR B C 1
ATOM 9767 O O . TYR B 1 536 ? 6.105 -19.375 10.531 1 97.06 536 TYR B O 1
ATOM 9775 N N . LEU B 1 537 ? 5.777 -20.859 12.094 1 96.69 537 LEU B N 1
ATOM 9776 C CA . LEU B 1 537 ? 4.582 -21.391 11.438 1 96.69 537 LEU B CA 1
ATOM 9777 C C . LEU B 1 537 ? 3.48 -20.328 11.391 1 96.69 537 LEU B C 1
ATOM 9779 O O . LEU B 1 537 ? 2.754 -20.234 10.398 1 96.69 537 LEU B O 1
ATOM 9783 N N . ASP B 1 538 ? 3.33 -19.562 12.422 1 96.94 538 ASP B N 1
ATOM 9784 C CA . ASP B 1 538 ? 2.332 -18.5 12.398 1 96.94 538 ASP B CA 1
ATOM 9785 C C . ASP B 1 538 ? 2.691 -17.422 11.367 1 96.94 538 ASP B C 1
ATOM 9787 O O . ASP B 1 538 ? 1.811 -16.875 10.711 1 96.94 538 ASP B O 1
ATOM 9791 N N . MET B 1 539 ? 3.969 -17.109 11.344 1 97.25 539 MET B N 1
ATOM 9792 C CA . MET B 1 539 ? 4.438 -16.156 10.336 1 97.25 539 MET B CA 1
ATOM 9793 C C . MET B 1 539 ? 4.102 -16.656 8.93 1 97.25 539 MET B C 1
ATOM 9795 O O . MET B 1 539 ? 3.594 -15.891 8.109 1 97.25 539 MET B O 1
ATOM 9799 N N . VAL B 1 540 ? 4.27 -17.922 8.664 1 96.5 540 VAL B N 1
ATOM 9800 C CA . VAL B 1 540 ? 4.004 -18.516 7.359 1 96.5 540 VAL B CA 1
ATOM 9801 C C . VAL B 1 540 ? 2.506 -18.469 7.066 1 96.5 540 VAL B C 1
ATOM 9803 O O . VAL B 1 540 ? 2.098 -18.172 5.941 1 96.5 540 VAL B O 1
ATOM 9806 N N . LYS B 1 541 ? 1.74 -18.781 8.047 1 95.88 541 LYS B N 1
ATOM 9807 C CA . LYS B 1 541 ? 0.288 -18.75 7.906 1 95.88 541 LYS B CA 1
ATOM 9808 C C . LYS B 1 541 ? -0.187 -17.359 7.484 1 95.88 541 LYS B C 1
ATOM 9810 O O . LYS B 1 541 ? -1.124 -17.234 6.691 1 95.88 541 LYS B O 1
ATOM 9815 N N . LYS B 1 542 ? 0.472 -16.391 7.988 1 96.31 542 LYS B N 1
ATOM 9816 C CA . LYS B 1 542 ? 0.057 -15.016 7.75 1 96.31 542 LYS B CA 1
ATOM 9817 C C . LYS B 1 542 ? 0.636 -14.492 6.438 1 96.31 542 LYS B C 1
ATOM 9819 O O . LYS B 1 542 ? -0.01 -13.711 5.742 1 96.31 542 LYS B O 1
ATOM 9824 N N . LYS B 1 543 ? 1.852 -14.797 6.199 1 94.12 543 LYS B N 1
ATOM 9825 C CA . LYS B 1 543 ? 2.568 -14.242 5.055 1 94.12 543 LYS B CA 1
ATOM 9826 C C . LYS B 1 543 ? 2.26 -15.031 3.783 1 94.12 543 LYS B C 1
ATOM 9828 O O . LYS B 1 543 ? 1.291 -14.734 3.08 1 94.12 543 LYS B O 1
ATOM 9833 N N . THR B 1 544 ? 2.857 -16.203 3.553 1 89.19 544 THR B N 1
ATOM 9834 C CA . THR B 1 544 ? 2.67 -17 2.352 1 89.19 544 THR B CA 1
ATOM 9835 C C . THR B 1 544 ? 1.278 -17.625 2.334 1 89.19 544 THR B C 1
ATOM 9837 O O . THR B 1 544 ? 0.583 -17.578 1.317 1 89.19 544 THR B O 1
ATOM 9840 N N . GLY B 1 545 ? 0.88 -18.172 3.393 1 91.94 545 GLY B N 1
ATOM 9841 C CA . GLY B 1 545 ? -0.438 -18.781 3.498 1 91.94 545 GLY B CA 1
ATOM 9842 C C . GLY B 1 545 ? -1.566 -17.766 3.402 1 91.94 545 GLY B C 1
ATOM 9843 O O . GLY B 1 545 ? -2.684 -18.125 3.012 1 91.94 545 GLY B O 1
ATOM 9844 N N . GLY B 1 546 ? -1.243 -16.609 3.746 1 92.81 546 GLY B N 1
ATOM 9845 C CA . GLY B 1 546 ? -2.244 -15.562 3.762 1 92.81 546 GLY B CA 1
ATOM 9846 C C . GLY B 1 546 ? -2.848 -15.289 2.395 1 92.81 546 GLY B C 1
ATOM 9847 O O . GLY B 1 546 ? -4.039 -15 2.285 1 92.81 546 GLY B O 1
ATOM 9848 N N . LEU B 1 547 ? -2.076 -15.359 1.351 1 92.44 547 LEU B N 1
ATOM 9849 C CA . LEU B 1 547 ? -2.584 -15.109 0.005 1 92.44 547 LEU B CA 1
ATOM 9850 C C . LEU B 1 547 ? -3.512 -16.234 -0.442 1 92.44 547 LEU B C 1
ATOM 9852 O O . LEU B 1 547 ? -4.52 -15.992 -1.109 1 92.44 547 LEU B O 1
ATOM 9856 N N . PHE B 1 548 ? -3.168 -17.453 -0.073 1 94.44 548 PHE B N 1
ATOM 9857 C CA . PHE B 1 548 ? -4.055 -18.578 -0.356 1 94.44 548 PHE B CA 1
ATOM 9858 C C . PHE B 1 548 ? -5.375 -18.422 0.388 1 94.44 548 PHE B C 1
ATOM 9860 O O . PHE B 1 548 ? -6.445 -18.672 -0.176 1 94.44 548 PHE B O 1
ATOM 9867 N N . GLN B 1 549 ? -5.219 -18.031 1.592 1 96.12 549 GLN B N 1
ATOM 9868 C CA . GLN B 1 549 ? -6.406 -17.859 2.418 1 96.12 549 GLN B CA 1
ATOM 9869 C C . GLN B 1 549 ? -7.297 -16.734 1.865 1 96.12 549 GLN B C 1
ATOM 9871 O O . GLN B 1 549 ? -8.523 -16.828 1.938 1 96.12 549 GLN B O 1
ATOM 9876 N N . LEU B 1 550 ? -6.672 -15.727 1.393 1 97.12 550 LEU B N 1
ATOM 9877 C CA . LEU B 1 550 ? -7.406 -14.617 0.793 1 97.12 550 LEU B CA 1
ATOM 9878 C C . LEU B 1 550 ? -8.281 -15.102 -0.357 1 97.12 550 LEU B C 1
ATOM 9880 O O . LEU B 1 550 ? -9.469 -14.789 -0.41 1 97.12 550 LEU B O 1
ATOM 9884 N N . LEU B 1 551 ? -7.75 -15.875 -1.231 1 96.44 551 LEU B N 1
ATOM 9885 C CA . LEU B 1 551 ? -8.477 -16.391 -2.385 1 96.44 551 LEU B CA 1
ATOM 9886 C C . LEU B 1 551 ? -9.602 -17.328 -1.942 1 96.44 551 LEU B C 1
ATOM 9888 O O . LEU B 1 551 ? -10.719 -17.234 -2.453 1 96.44 551 LEU B O 1
ATOM 9892 N N . ALA B 1 552 ? -9.305 -18.172 -1.009 1 96.12 552 ALA B N 1
ATOM 9893 C CA . ALA B 1 552 ? -10.297 -19.109 -0.503 1 96.12 552 ALA B CA 1
ATOM 9894 C C . ALA B 1 552 ? -11.469 -18.391 0.142 1 96.12 552 ALA B C 1
ATOM 9896 O O . ALA B 1 552 ? -12.625 -18.734 -0.081 1 96.12 552 ALA B O 1
ATOM 9897 N N . ARG B 1 553 ? -11.188 -17.391 0.911 1 95.38 553 ARG B N 1
ATOM 9898 C CA . ARG B 1 553 ? -12.234 -16.656 1.611 1 95.38 553 ARG B CA 1
ATOM 9899 C C . ARG B 1 553 ? -13.109 -15.883 0.631 1 95.38 553 ARG B C 1
ATOM 9901 O O . ARG B 1 553 ? -14.32 -15.766 0.834 1 95.38 553 ARG B O 1
ATOM 9908 N N . LEU B 1 554 ? -12.523 -15.312 -0.379 1 96.38 554 LEU B N 1
ATOM 9909 C CA . LEU B 1 554 ? -13.312 -14.633 -1.402 1 96.38 554 LEU B CA 1
ATOM 9910 C C . LEU B 1 554 ? -14.234 -15.617 -2.117 1 96.38 554 LEU B C 1
ATOM 9912 O O . LEU B 1 554 ? -15.398 -15.305 -2.381 1 96.38 554 LEU B O 1
ATOM 9916 N N . LEU B 1 555 ? -13.711 -16.797 -2.453 1 95.12 555 LEU B N 1
ATOM 9917 C CA . LEU B 1 555 ? -14.531 -17.812 -3.1 1 95.12 555 LEU B CA 1
ATOM 9918 C C . LEU B 1 555 ? -15.664 -18.266 -2.182 1 95.12 555 LEU B C 1
ATOM 9920 O O . LEU B 1 555 ? -16.812 -18.375 -2.619 1 95.12 555 LEU B O 1
ATOM 9924 N N . LEU B 1 556 ? -15.336 -18.5 -0.904 1 93.75 556 LEU B N 1
ATOM 9925 C CA . LEU B 1 556 ? -16.328 -18.938 0.077 1 93.75 556 LEU B CA 1
ATOM 9926 C C . LEU B 1 556 ? -17.438 -17.906 0.229 1 93.75 556 LEU B C 1
ATOM 9928 O O . LEU B 1 556 ? -18.609 -18.25 0.308 1 93.75 556 LEU B O 1
ATOM 9932 N N . ALA B 1 557 ? -17.031 -16.672 0.213 1 92.62 557 ALA B N 1
ATOM 9933 C CA . ALA B 1 557 ? -18 -15.594 0.408 1 92.62 557 ALA B CA 1
ATOM 9934 C C . ALA B 1 557 ? -18.922 -15.469 -0.797 1 92.62 557 ALA B C 1
ATOM 9936 O O . ALA B 1 557 ? -20.078 -15.039 -0.661 1 92.62 557 ALA B O 1
ATOM 9937 N N . ASN B 1 558 ? -18.5 -15.859 -1.921 1 93.19 558 ASN B N 1
ATOM 9938 C CA . ASN B 1 558 ? -19.266 -15.641 -3.145 1 93.19 558 ASN B CA 1
ATOM 9939 C C . ASN B 1 558 ? -19.797 -16.953 -3.719 1 93.19 558 ASN B C 1
ATOM 9941 O O . ASN B 1 558 ? -20.312 -16.969 -4.832 1 93.19 558 ASN B O 1
ATOM 9945 N N . GLY B 1 559 ? -19.531 -17.969 -2.994 1 87.62 559 GLY B N 1
ATOM 9946 C CA . GLY B 1 559 ? -19.984 -19.266 -3.441 1 87.62 559 GLY B CA 1
ATOM 9947 C C . GLY B 1 559 ? -21.359 -19.641 -2.91 1 87.62 559 GLY B C 1
ATOM 9948 O O . GLY B 1 559 ? -21.969 -18.875 -2.152 1 87.62 559 GLY B O 1
ATOM 9949 N N . ALA B 1 560 ? -21.891 -20.719 -3.449 1 72.62 560 ALA B N 1
ATOM 9950 C CA . ALA B 1 560 ? -23.219 -21.203 -3.109 1 72.62 560 ALA B CA 1
ATOM 9951 C C . ALA B 1 560 ? -23.312 -21.547 -1.623 1 72.62 560 ALA B C 1
ATOM 9953 O O . ALA B 1 560 ? -24.391 -21.438 -1.026 1 72.62 560 ALA B O 1
ATOM 9954 N N . ALA B 1 561 ? -22.234 -21.891 -1.048 1 60.44 561 ALA B N 1
ATOM 9955 C CA . ALA B 1 561 ? -22.188 -22.281 0.36 1 60.44 561 ALA B CA 1
ATOM 9956 C C . ALA B 1 561 ? -22.469 -21.094 1.266 1 60.44 561 ALA B C 1
ATOM 9958 O O . ALA B 1 561 ? -22.891 -21.266 2.414 1 60.44 561 ALA B O 1
ATOM 9959 N N . ALA B 1 562 ? -22.172 -19.812 0.885 1 58.25 562 ALA B N 1
ATOM 9960 C CA . ALA B 1 562 ? -22.344 -18.625 1.719 1 58.25 562 ALA B CA 1
ATOM 9961 C C . ALA B 1 562 ? -23.812 -18.406 2.066 1 58.25 562 ALA B C 1
ATOM 9963 O O . ALA B 1 562 ? -24.141 -17.844 3.115 1 58.25 562 ALA B O 1
ATOM 9964 N N . SER B 1 563 ? -24.719 -18.812 1.162 1 52.16 563 SER B N 1
ATOM 9965 C CA . SER B 1 563 ? -26.141 -18.609 1.348 1 52.16 563 SER B CA 1
ATOM 9966 C C . SER B 1 563 ? -26.734 -19.609 2.334 1 52.16 563 SER B C 1
ATOM 9968 O O . SER B 1 563 ? -27.859 -19.453 2.789 1 52.16 563 SER B O 1
ATOM 9970 N N . GLN B 1 564 ? -26.031 -20.75 2.67 1 52.78 564 GLN B N 1
ATOM 9971 C CA . GLN B 1 564 ? -26.734 -21.766 3.461 1 52.78 564 GLN B CA 1
ATOM 9972 C C . GLN B 1 564 ? -26.312 -21.719 4.922 1 52.78 564 GLN B C 1
ATOM 9974 O O . GLN B 1 564 ? -25.156 -21.375 5.227 1 52.78 564 GLN B O 1
ATOM 9979 N N . SER B 1 565 ? -27.188 -21.828 6.008 1 50.78 565 SER B N 1
ATOM 9980 C CA . SER B 1 565 ? -27.156 -21.594 7.449 1 50.78 565 SER B CA 1
ATOM 9981 C C . SER B 1 565 ? -25.906 -22.219 8.078 1 50.78 565 SER B C 1
ATOM 9983 O O . SER B 1 565 ? -24.844 -22.266 7.449 1 50.78 565 SER B O 1
ATOM 9985 N N . THR B 1 566 ? -26.125 -23.312 9.133 1 46.75 566 THR B N 1
ATOM 9986 C CA . THR B 1 566 ? -25.25 -23.938 10.133 1 46.75 566 THR B CA 1
ATOM 9987 C C . THR B 1 566 ? -24.188 -24.797 9.469 1 46.75 566 THR B C 1
ATOM 9989 O O . THR B 1 566 ? -23.047 -24.859 9.93 1 46.75 566 THR B O 1
ATOM 9992 N N . ARG B 1 567 ? -24.594 -25.703 8.633 1 50.28 567 ARG B N 1
ATOM 9993 C CA . ARG B 1 567 ? -23.75 -26.656 7.91 1 50.28 567 ARG B CA 1
ATOM 9994 C C . ARG B 1 567 ? -22.609 -25.953 7.195 1 50.28 567 ARG B C 1
ATOM 9996 O O . ARG B 1 567 ? -21.531 -26.516 7.004 1 50.28 567 ARG B O 1
ATOM 10003 N N . ASP B 1 568 ? -22.688 -24.562 7.301 1 70.69 568 ASP B N 1
ATOM 10004 C CA . ASP B 1 568 ? -21.906 -23.688 6.434 1 70.69 568 ASP B CA 1
ATOM 10005 C C . ASP B 1 568 ? -20.656 -23.172 7.148 1 70.69 568 ASP B C 1
ATOM 10007 O O . ASP B 1 568 ? -19.594 -23.078 6.547 1 70.69 568 ASP B O 1
ATOM 10011 N N . ALA B 1 569 ? -20.828 -23.5 8.594 1 78.75 569 ALA B N 1
ATOM 10012 C CA . ALA B 1 569 ? -19.672 -22.969 9.312 1 78.75 569 ALA B CA 1
ATOM 10013 C C . ALA B 1 569 ? -18.547 -23.984 9.383 1 78.75 569 ALA B C 1
ATOM 10015 O O . ALA B 1 569 ? -17.375 -23.641 9.242 1 78.75 569 ALA B O 1
ATOM 10016 N N . TYR B 1 570 ? -18.906 -25.312 9.57 1 83.19 570 TYR B N 1
ATOM 10017 C CA . TYR B 1 570 ? -17.891 -26.359 9.633 1 83.19 570 TYR B CA 1
ATOM 10018 C C . TYR B 1 570 ? -17.234 -26.562 8.273 1 83.19 570 TYR B C 1
ATOM 10020 O O . TYR B 1 570 ? -16.031 -26.828 8.203 1 83.19 570 TYR B O 1
ATOM 10028 N N . PHE B 1 571 ? -18.062 -26.484 7.336 1 89 571 PHE B N 1
ATOM 10029 C CA . PHE B 1 571 ? -17.547 -26.609 5.98 1 89 571 PHE B CA 1
ATOM 10030 C C . PHE B 1 571 ? -16.516 -25.516 5.695 1 89 571 PHE B C 1
ATOM 10032 O O . PHE B 1 571 ? -15.445 -25.797 5.152 1 89 571 PHE B O 1
ATOM 10039 N N . VAL B 1 572 ? -16.859 -24.344 6.137 1 90.75 572 VAL B N 1
ATOM 10040 C CA . VAL B 1 572 ? -15.969 -23.203 5.945 1 90.75 572 VAL B CA 1
ATOM 10041 C C . VAL B 1 572 ? -14.68 -23.422 6.734 1 90.75 572 VAL B C 1
ATOM 10043 O O . VAL B 1 572 ? -13.578 -23.188 6.219 1 90.75 572 VAL B O 1
ATOM 10046 N N . ASP B 1 573 ? -14.789 -23.891 7.879 1 91.31 573 ASP B N 1
ATOM 10047 C CA . ASP B 1 573 ? -13.633 -24.141 8.734 1 91.31 573 ASP B CA 1
ATOM 10048 C C . ASP B 1 573 ? -12.734 -25.234 8.133 1 91.31 573 ASP B C 1
ATOM 10050 O O . ASP B 1 573 ? -11.508 -25.141 8.234 1 91.31 573 ASP B O 1
ATOM 10054 N N . ASP B 1 574 ? -13.352 -26.203 7.586 1 93.31 574 ASP B N 1
ATOM 10055 C CA . ASP B 1 574 ? -12.594 -27.297 6.988 1 93.31 574 ASP B CA 1
ATOM 10056 C C . ASP B 1 574 ? -11.805 -26.828 5.773 1 93.31 574 ASP B C 1
ATOM 10058 O O . ASP B 1 574 ? -10.648 -27.203 5.586 1 93.31 574 ASP B O 1
ATOM 10062 N N . ILE B 1 575 ? -12.438 -26.031 4.98 1 94.12 575 ILE B N 1
ATOM 10063 C CA . ILE B 1 575 ? -11.766 -25.5 3.805 1 94.12 575 ILE B CA 1
ATOM 10064 C C . ILE B 1 575 ? -10.602 -24.609 4.234 1 94.12 575 ILE B C 1
ATOM 10066 O O . ILE B 1 575 ? -9.492 -24.719 3.715 1 94.12 575 ILE B O 1
ATOM 10070 N N . GLU B 1 576 ? -10.875 -23.734 5.148 1 93.56 576 GLU B N 1
ATOM 10071 C CA . GLU B 1 576 ? -9.844 -22.812 5.617 1 93.56 576 GLU B CA 1
ATOM 10072 C C . GLU B 1 576 ? -8.672 -23.562 6.242 1 93.56 576 GLU B C 1
ATOM 10074 O O . GLU B 1 576 ? -7.512 -23.203 6.047 1 93.56 576 GLU B O 1
ATOM 10079 N N . SER B 1 577 ? -8.992 -24.562 6.996 1 95.06 577 SER B N 1
ATOM 10080 C CA . SER B 1 577 ? -7.953 -25.375 7.605 1 95.06 577 SER B CA 1
ATOM 10081 C C . SER B 1 577 ? -7.109 -26.078 6.543 1 95.06 577 SER B C 1
ATOM 10083 O O . SER B 1 577 ? -5.883 -26.156 6.668 1 95.06 577 SER B O 1
ATOM 10085 N N . LEU B 1 578 ? -7.785 -26.641 5.59 1 96.31 578 LEU B N 1
ATOM 10086 C CA . LEU B 1 578 ? -7.078 -27.297 4.488 1 96.31 578 LEU B CA 1
ATOM 10087 C C . LEU B 1 578 ? -6.156 -26.312 3.779 1 96.31 578 LEU B C 1
ATOM 10089 O O . LEU B 1 578 ? -5.008 -26.641 3.479 1 96.31 578 LEU B O 1
ATOM 10093 N N . VAL B 1 579 ? -6.656 -25.141 3.541 1 96.56 579 VAL B N 1
ATOM 10094 C CA . VAL B 1 579 ? -5.895 -24.125 2.834 1 96.56 579 VAL B CA 1
ATOM 10095 C C . VAL B 1 579 ? -4.691 -23.703 3.676 1 96.56 579 VAL B C 1
ATOM 10097 O O . VAL B 1 579 ? -3.613 -23.438 3.141 1 96.56 579 VAL B O 1
ATOM 10100 N N . HIS B 1 580 ? -4.863 -23.625 4.957 1 95.12 580 HIS B N 1
ATOM 10101 C CA . HIS B 1 580 ? -3.748 -23.328 5.844 1 95.12 580 HIS B CA 1
ATOM 10102 C C . HIS B 1 580 ? -2.641 -24.359 5.719 1 95.12 580 HIS B C 1
ATOM 10104 O O . HIS B 1 580 ? -1.457 -24.016 5.688 1 95.12 580 HIS B O 1
ATOM 10110 N N . LEU B 1 581 ? -3.014 -25.562 5.684 1 95.5 581 LEU B N 1
ATOM 10111 C CA . LEU B 1 581 ? -2.047 -26.641 5.555 1 95.5 581 LEU B CA 1
ATOM 10112 C C . LEU B 1 581 ? -1.286 -26.547 4.238 1 95.5 581 LEU B C 1
ATOM 10114 O O . LEU B 1 581 ? -0.069 -26.734 4.199 1 95.5 581 LEU B O 1
ATOM 10118 N N . ILE B 1 582 ? -2.002 -26.25 3.232 1 95.25 582 ILE B N 1
ATOM 10119 C CA . ILE B 1 582 ? -1.391 -26.109 1.915 1 95.25 582 ILE B CA 1
ATOM 10120 C C . ILE B 1 582 ? -0.388 -24.969 1.926 1 95.25 582 ILE B C 1
ATOM 10122 O O . ILE B 1 582 ? 0.712 -25.078 1.384 1 95.25 582 ILE B O 1
ATOM 10126 N N . GLY B 1 583 ? -0.779 -23.875 2.535 1 94.62 583 GLY B N 1
ATOM 10127 C CA . GLY B 1 583 ? 0.116 -22.734 2.635 1 94.62 583 GLY B CA 1
ATOM 10128 C C . GLY B 1 583 ? 1.403 -23.047 3.373 1 94.62 583 GLY B C 1
ATOM 10129 O O . GLY B 1 583 ? 2.486 -22.641 2.945 1 94.62 583 GLY B O 1
ATOM 10130 N N . ILE B 1 584 ? 1.29 -23.734 4.438 1 95.75 584 ILE B N 1
ATOM 10131 C CA . ILE B 1 584 ? 2.451 -24.125 5.23 1 95.75 584 ILE B CA 1
ATOM 10132 C C . ILE B 1 584 ? 3.346 -25.062 4.414 1 95.75 584 ILE B C 1
ATOM 10134 O O . ILE B 1 584 ? 4.566 -24.875 4.379 1 95.75 584 ILE B O 1
ATOM 10138 N N . GLN B 1 585 ? 2.725 -26.031 3.809 1 95.19 585 GLN B N 1
ATOM 10139 C CA . GLN B 1 585 ? 3.475 -26.969 2.982 1 95.19 585 GLN B CA 1
ATOM 10140 C C . GLN B 1 585 ? 4.219 -26.25 1.863 1 95.19 585 GLN B C 1
ATOM 10142 O O . GLN B 1 585 ? 5.375 -26.562 1.577 1 95.19 585 GLN B O 1
ATOM 10147 N N . PHE B 1 586 ? 3.564 -25.344 1.271 1 93.94 586 PHE B N 1
ATOM 10148 C CA . PHE B 1 586 ? 4.141 -24.578 0.172 1 93.94 586 PHE B CA 1
ATOM 10149 C C . PHE B 1 586 ? 5.398 -23.844 0.621 1 93.94 586 PHE B C 1
ATOM 10151 O O . PHE B 1 586 ? 6.426 -23.891 -0.058 1 93.94 586 PHE B O 1
ATOM 10158 N N . GLN B 1 587 ? 5.355 -23.219 1.717 1 94.75 587 GLN B N 1
ATOM 10159 C CA . GLN B 1 587 ? 6.48 -22.422 2.176 1 94.75 587 GLN B CA 1
ATOM 10160 C C . GLN B 1 587 ? 7.648 -23.297 2.613 1 94.75 587 GLN B C 1
ATOM 10162 O O . GLN B 1 587 ? 8.805 -23.016 2.293 1 94.75 587 GLN B O 1
ATOM 10167 N N . ILE B 1 588 ? 7.359 -24.281 3.408 1 95.38 588 ILE B N 1
ATOM 10168 C CA . ILE B 1 588 ? 8.422 -25.156 3.891 1 95.38 588 ILE B CA 1
ATOM 10169 C C . ILE B 1 588 ? 9.102 -25.828 2.707 1 95.38 588 ILE B C 1
ATOM 10171 O O . ILE B 1 588 ? 10.328 -26 2.703 1 95.38 588 ILE B O 1
ATOM 10175 N N . ARG B 1 589 ? 8.289 -26.219 1.753 1 93.81 589 ARG B N 1
ATOM 10176 C CA . ARG B 1 589 ? 8.867 -26.781 0.541 1 93.81 589 ARG B CA 1
ATOM 10177 C C . ARG B 1 589 ? 9.797 -25.781 -0.146 1 93.81 589 ARG B C 1
ATOM 10179 O O . ARG B 1 589 ? 10.875 -26.156 -0.61 1 93.81 589 ARG B O 1
ATOM 10186 N N . ASP B 1 590 ? 9.344 -24.594 -0.238 1 91.06 590 ASP B N 1
ATOM 10187 C CA . ASP B 1 590 ? 10.172 -23.547 -0.842 1 91.06 590 ASP B CA 1
ATOM 10188 C C . ASP B 1 590 ? 11.492 -23.391 -0.092 1 91.06 590 ASP B C 1
ATOM 10190 O O . ASP B 1 590 ? 12.547 -23.219 -0.708 1 91.06 590 ASP B O 1
ATOM 10194 N N . ASP B 1 591 ? 11.438 -23.422 1.169 1 93.19 591 ASP B N 1
ATOM 10195 C CA . ASP B 1 591 ? 12.641 -23.359 1.994 1 93.19 591 ASP B CA 1
ATOM 10196 C C . ASP B 1 591 ? 13.594 -24.5 1.678 1 93.19 591 ASP B C 1
ATOM 10198 O O . ASP B 1 591 ? 14.805 -24.312 1.612 1 93.19 591 ASP B O 1
ATOM 10202 N N . TYR B 1 592 ? 13.016 -25.641 1.558 1 92.69 592 TYR B N 1
ATOM 10203 C CA . TYR B 1 592 ? 13.789 -26.844 1.278 1 92.69 592 TYR B CA 1
ATOM 10204 C C . TYR B 1 592 ? 14.438 -26.766 -0.099 1 92.69 592 TYR B C 1
ATOM 10206 O O . TYR B 1 592 ? 15.633 -27.047 -0.248 1 92.69 592 TYR B O 1
ATOM 10214 N N . GLN B 1 593 ? 13.648 -26.359 -1.082 1 88.56 593 GLN B N 1
ATOM 10215 C CA . GLN B 1 593 ? 14.109 -26.297 -2.463 1 88.56 593 GLN B CA 1
ATOM 10216 C C . GLN B 1 593 ? 15.195 -25.234 -2.639 1 88.56 593 GLN B C 1
ATOM 10218 O O . GLN B 1 593 ? 16.109 -25.406 -3.434 1 88.56 593 GLN B O 1
ATOM 10223 N N . ASN B 1 594 ? 15.102 -24.188 -1.937 1 87.44 594 ASN B N 1
ATOM 10224 C CA . ASN B 1 594 ? 16.094 -23.125 -2.004 1 87.44 594 ASN B CA 1
ATOM 10225 C C . ASN B 1 594 ? 17.469 -23.609 -1.59 1 87.44 594 ASN B C 1
ATOM 10227 O O . ASN B 1 594 ? 18.484 -23.109 -2.072 1 87.44 594 ASN B O 1
ATOM 10231 N N . LEU B 1 595 ? 17.5 -24.578 -0.766 1 87.06 595 LEU B N 1
ATOM 10232 C CA . LEU B 1 595 ? 18.766 -25.062 -0.225 1 87.06 595 LEU B CA 1
ATOM 10233 C C . LEU B 1 595 ? 19.25 -26.281 -1 1 87.06 595 LEU B C 1
ATOM 10235 O O . LEU B 1 595 ? 20.438 -26.625 -0.928 1 87.06 595 LEU B O 1
ATOM 10239 N N . GLN B 1 596 ? 18.406 -26.906 -1.746 1 78.81 596 GLN B N 1
ATOM 10240 C CA . GLN B 1 596 ? 18.766 -28.203 -2.314 1 78.81 596 GLN B CA 1
ATOM 10241 C C . GLN B 1 596 ? 18.703 -28.172 -3.838 1 78.81 596 GLN B C 1
ATOM 10243 O O . GLN B 1 596 ? 19.438 -28.891 -4.512 1 78.81 596 GLN B O 1
ATOM 10248 N N . SER B 1 597 ? 17.906 -27.406 -4.324 1 72.69 597 SER B N 1
ATOM 10249 C CA . SER B 1 597 ? 17.547 -27.516 -5.734 1 72.69 597 SER B CA 1
ATOM 10250 C C . SER B 1 597 ? 18.453 -26.656 -6.605 1 72.69 597 SER B C 1
ATOM 10252 O O . SER B 1 597 ? 18.594 -25.453 -6.367 1 72.69 597 SER B O 1
ATOM 10254 N N . SER B 1 598 ? 19.031 -27.281 -7.504 1 67.75 598 SER B N 1
ATOM 10255 C CA . SER B 1 598 ? 19.828 -26.547 -8.484 1 67.75 598 SER B CA 1
ATOM 10256 C C . SER B 1 598 ? 18.953 -25.641 -9.344 1 67.75 598 SER B C 1
ATOM 10258 O O . SER B 1 598 ? 19.359 -24.547 -9.711 1 67.75 598 SER B O 1
ATOM 10260 N N . GLU B 1 599 ? 17.828 -26.141 -9.609 1 63.28 599 GLU B N 1
ATOM 10261 C CA . GLU B 1 599 ? 16.875 -25.359 -10.391 1 63.28 599 GLU B CA 1
ATOM 10262 C C . GLU B 1 599 ? 16.516 -24.062 -9.68 1 63.28 599 GLU B C 1
ATOM 10264 O O . GLU B 1 599 ? 16.406 -23 -10.312 1 63.28 599 GLU B O 1
ATOM 10269 N N . TYR B 1 600 ? 16.359 -24.172 -8.5 1 69.94 600 TYR B N 1
ATOM 10270 C CA . TYR B 1 600 ? 16.031 -23 -7.707 1 69.94 600 TYR B CA 1
ATOM 10271 C C . TYR B 1 600 ? 17.172 -21.984 -7.73 1 69.94 600 TYR B C 1
ATOM 10273 O O . TYR B 1 600 ? 16.938 -20.781 -7.77 1 69.94 600 TYR B O 1
ATOM 10281 N N . SER B 1 601 ? 18.25 -22.5 -7.789 1 68.5 601 SER B N 1
ATOM 10282 C CA . SER B 1 601 ? 19.438 -21.641 -7.844 1 68.5 601 SER B CA 1
ATOM 10283 C C . SER B 1 601 ? 19.469 -20.828 -9.141 1 68.5 601 SER B C 1
ATOM 10285 O O . SER B 1 601 ? 19.891 -19.672 -9.148 1 68.5 601 SER B O 1
ATOM 10287 N N . ALA B 1 602 ? 18.969 -21.5 -10.125 1 66.12 602 ALA B N 1
ATOM 10288 C CA . ALA B 1 602 ? 18.969 -20.828 -11.422 1 66.12 602 ALA B CA 1
ATOM 10289 C C . ALA B 1 602 ? 17.938 -19.703 -11.461 1 66.12 602 ALA B C 1
ATOM 10291 O O . ALA B 1 602 ? 18.141 -18.688 -12.141 1 66.12 602 ALA B O 1
ATOM 10292 N N . GLN B 1 603 ? 16.938 -19.844 -10.742 1 68 603 GLN B N 1
ATOM 10293 C CA . GLN B 1 603 ? 15.828 -18.891 -10.773 1 68 603 GLN B CA 1
ATOM 10294 C C . GLN B 1 603 ? 16.047 -17.75 -9.797 1 68 603 GLN B C 1
ATOM 10296 O O . GLN B 1 603 ? 15.734 -16.594 -10.102 1 68 603 GLN B O 1
ATOM 10301 N N . LYS B 1 604 ? 16.641 -18.062 -8.617 1 70.06 604 LYS B N 1
ATOM 10302 C CA . LYS B 1 604 ? 16.688 -17.078 -7.539 1 70.06 604 LYS B CA 1
ATOM 10303 C C . LYS B 1 604 ? 18.109 -16.844 -7.066 1 70.06 604 LYS B C 1
ATOM 10305 O O . LYS B 1 604 ? 18.391 -15.867 -6.375 1 70.06 604 LYS B O 1
ATOM 10310 N N . GLY B 1 605 ? 18.984 -17.703 -7.465 1 71.69 605 GLY B N 1
ATOM 10311 C CA . GLY B 1 605 ? 20.328 -17.672 -6.93 1 71.69 605 GLY B CA 1
ATOM 10312 C C . GLY B 1 605 ? 20.625 -18.828 -5.988 1 71.69 605 GLY B C 1
ATOM 10313 O O . GLY B 1 605 ? 19.703 -19.422 -5.43 1 71.69 605 GLY B O 1
ATOM 10314 N N . PHE B 1 606 ? 21.891 -19.141 -5.887 1 78.56 606 PHE B N 1
ATOM 10315 C CA . PHE B 1 606 ? 22.328 -20.234 -5.043 1 78.56 606 PHE B CA 1
ATOM 10316 C C . PHE B 1 606 ? 22.109 -19.906 -3.568 1 78.56 606 PHE B C 1
ATOM 10318 O O . PHE B 1 606 ? 22.797 -19.047 -3.014 1 78.56 606 PHE B O 1
ATOM 10325 N N . CYS B 1 607 ? 21.141 -20.5 -2.939 1 87.62 607 CYS B N 1
ATOM 10326 C CA . CYS B 1 607 ? 20.812 -20.344 -1.528 1 87.62 607 CYS B CA 1
ATOM 10327 C C . CYS B 1 607 ? 20.641 -18.875 -1.172 1 87.62 607 CYS B C 1
ATOM 10329 O O . CYS B 1 607 ? 21.25 -18.375 -0.225 1 87.62 607 CYS B O 1
ATOM 10331 N N . GLU B 1 608 ? 19.844 -18.188 -1.884 1 84.56 608 GLU B N 1
ATOM 10332 C CA . GLU B 1 608 ? 19.641 -16.75 -1.749 1 84.56 608 GLU B CA 1
ATOM 10333 C C . GLU B 1 608 ? 19.109 -16.406 -0.365 1 84.56 608 GLU B C 1
ATOM 10335 O O . GLU B 1 608 ? 19.406 -15.336 0.171 1 84.56 608 GLU B O 1
ATOM 10340 N N . ASP B 1 609 ? 18.375 -17.281 0.224 1 88.25 609 ASP B N 1
ATOM 10341 C CA . ASP B 1 609 ? 17.812 -17.031 1.551 1 88.25 609 ASP B CA 1
ATOM 10342 C C . ASP B 1 609 ? 18.922 -16.812 2.58 1 88.25 609 ASP B C 1
ATOM 10344 O O . ASP B 1 609 ? 18.734 -16.047 3.533 1 88.25 609 ASP B O 1
ATOM 10348 N N . LEU B 1 610 ? 19.984 -17.484 2.355 1 89.62 610 LEU B N 1
ATOM 10349 C CA . LEU B 1 610 ? 21.109 -17.328 3.264 1 89.62 610 LEU B CA 1
ATOM 10350 C C . LEU B 1 610 ? 21.75 -15.945 3.1 1 89.62 610 LEU B C 1
ATOM 10352 O O . LEU B 1 610 ? 22.188 -15.344 4.078 1 89.62 610 LEU B O 1
ATOM 10356 N N . ASP B 1 611 ? 21.797 -15.461 1.874 1 88.44 611 ASP B N 1
ATOM 10357 C CA . ASP B 1 611 ? 22.281 -14.109 1.626 1 88.44 611 ASP B CA 1
ATOM 10358 C C . ASP B 1 611 ? 21.391 -13.07 2.301 1 88.44 611 ASP B C 1
ATOM 10360 O O . ASP B 1 611 ? 21.891 -12.102 2.877 1 88.44 611 ASP B O 1
ATOM 10364 N N . GLU B 1 612 ? 20.156 -13.312 2.207 1 89 612 GLU B N 1
ATOM 10365 C CA . GLU B 1 612 ? 19.172 -12.391 2.758 1 89 612 GLU B CA 1
ATOM 10366 C C . GLU B 1 612 ? 19.172 -12.422 4.285 1 89 612 GLU B C 1
ATOM 10368 O O . GLU B 1 612 ? 18.766 -11.453 4.93 1 89 612 GLU B O 1
ATOM 10373 N N . GLY B 1 613 ? 19.547 -13.539 4.805 1 90.62 613 GLY B N 1
ATOM 10374 C CA . GLY B 1 613 ? 19.562 -13.727 6.246 1 90.62 613 GLY B CA 1
ATOM 10375 C C . GLY B 1 613 ? 18.25 -14.227 6.805 1 90.62 613 GLY B C 1
ATOM 10376 O O . GLY B 1 613 ? 18.016 -14.164 8.016 1 90.62 613 GLY B O 1
ATOM 10377 N N . LYS B 1 614 ? 17.422 -14.703 5.988 1 92.5 614 LYS B N 1
ATOM 10378 C CA . LYS B 1 614 ? 16.109 -15.203 6.398 1 92.5 614 LYS B CA 1
ATOM 10379 C C . LYS B 1 614 ? 16.25 -16.516 7.164 1 92.5 614 LYS B C 1
ATOM 10381 O O . LYS B 1 614 ? 17.125 -17.328 6.875 1 92.5 614 LYS B O 1
ATOM 10386 N N . PHE B 1 615 ? 15.367 -16.703 8.117 1 95 615 PHE B N 1
ATOM 10387 C CA . PHE B 1 615 ? 15.344 -17.953 8.875 1 95 615 PHE B CA 1
ATOM 10388 C C . PHE B 1 615 ? 14.383 -18.953 8.242 1 95 615 PHE B C 1
ATOM 10390 O O . PHE B 1 615 ? 13.195 -18.984 8.57 1 95 615 PHE B O 1
ATOM 10397 N N . SER B 1 616 ? 14.961 -19.766 7.383 1 95.44 616 SER B N 1
ATOM 10398 C CA . SER B 1 616 ? 14.18 -20.828 6.758 1 95.44 616 SER B CA 1
ATOM 10399 C C . SER B 1 616 ? 13.883 -21.953 7.746 1 95.44 616 SER B C 1
ATOM 10401 O O . SER B 1 616 ? 14.516 -22.047 8.797 1 95.44 616 SER B O 1
ATOM 10403 N N . PHE B 1 617 ? 12.977 -22.812 7.375 1 96.88 617 PHE B N 1
ATOM 10404 C CA . PHE B 1 617 ? 12.5 -23.875 8.266 1 96.88 617 PHE B CA 1
ATOM 10405 C C . PHE B 1 617 ? 13.648 -24.781 8.695 1 96.88 617 PHE B C 1
ATOM 10407 O O . PHE B 1 617 ? 13.82 -25.047 9.883 1 96.88 617 PHE B O 1
ATOM 10414 N N . PRO B 1 618 ? 14.562 -25.219 7.789 1 96 618 PRO B N 1
ATOM 10415 C CA . PRO B 1 618 ? 15.695 -26.031 8.227 1 96 618 PRO B CA 1
ATOM 10416 C C . PRO B 1 618 ? 16.641 -25.281 9.164 1 96 618 PRO B C 1
ATOM 10418 O O . PRO B 1 618 ? 17.188 -25.859 10.102 1 96 618 PRO B O 1
ATOM 10421 N N . LEU B 1 619 ? 16.844 -24.016 8.883 1 95.19 619 LEU B N 1
ATOM 10422 C CA . LEU B 1 619 ? 17.719 -23.203 9.719 1 95.19 619 LEU B CA 1
ATOM 10423 C C . LEU B 1 619 ? 17.141 -23.031 11.117 1 95.19 619 LEU B C 1
ATOM 10425 O O . LEU B 1 619 ? 17.875 -23.062 12.109 1 95.19 619 LEU B O 1
ATOM 10429 N N . VAL B 1 620 ? 15.828 -22.781 11.195 1 95.81 620 VAL B N 1
ATOM 10430 C CA . VAL B 1 620 ? 15.141 -22.656 12.477 1 95.81 620 VAL B CA 1
ATOM 10431 C C . VAL B 1 620 ? 15.32 -23.922 13.289 1 95.81 620 VAL B C 1
ATOM 10433 O O . VAL B 1 620 ? 15.609 -23.875 14.492 1 95.81 620 VAL B O 1
ATOM 10436 N N . HIS B 1 621 ? 15.172 -25.031 12.641 1 95.88 621 HIS B N 1
ATOM 10437 C CA . HIS B 1 621 ? 15.344 -26.312 13.305 1 95.88 621 HIS B CA 1
ATOM 10438 C C . HIS B 1 621 ? 16.781 -26.5 13.797 1 95.88 621 HIS B C 1
ATOM 10440 O O . HIS B 1 621 ? 17 -26.938 14.93 1 95.88 621 HIS B O 1
ATOM 10446 N N . ALA B 1 622 ? 17.734 -26.172 12.977 1 94.62 622 ALA B N 1
ATOM 10447 C CA . ALA B 1 622 ? 19.141 -26.344 13.328 1 94.62 622 ALA B CA 1
ATOM 10448 C C . ALA B 1 622 ? 19.5 -25.5 14.547 1 94.62 622 ALA B C 1
ATOM 10450 O O . ALA B 1 622 ? 20.172 -25.984 15.461 1 94.62 622 ALA B O 1
ATOM 10451 N N . LEU B 1 623 ? 19.078 -24.297 14.547 1 93.19 623 LEU B N 1
ATOM 10452 C CA . LEU B 1 623 ? 19.438 -23.359 15.602 1 93.19 623 LEU B CA 1
ATOM 10453 C C . LEU B 1 623 ? 18.703 -23.688 16.891 1 93.19 623 LEU B C 1
ATOM 10455 O O . LEU B 1 623 ? 19.203 -23.406 17.984 1 93.19 623 LEU B O 1
ATOM 10459 N N . THR B 1 624 ? 17.547 -24.234 16.75 1 88.94 624 THR B N 1
ATOM 10460 C CA . THR B 1 624 ? 16.781 -24.594 17.938 1 88.94 624 THR B CA 1
ATOM 10461 C C . THR B 1 624 ? 17.234 -25.938 18.484 1 88.94 624 THR B C 1
ATOM 10463 O O . THR B 1 624 ? 17.234 -26.141 19.703 1 88.94 624 THR B O 1
ATOM 10466 N N . SER B 1 625 ? 17.625 -26.844 17.688 1 88.5 625 SER B N 1
ATOM 10467 C CA . SER B 1 625 ? 18.031 -28.188 18.078 1 88.5 625 SER B CA 1
ATOM 10468 C C . SER B 1 625 ? 19.484 -28.203 18.578 1 88.5 625 SER B C 1
ATOM 10470 O O . SER B 1 625 ? 19.828 -29.016 19.438 1 88.5 625 SER B O 1
ATOM 10472 N N . CYS B 1 626 ? 20.234 -27.344 17.969 1 84.62 626 CYS B N 1
ATOM 10473 C CA . CYS B 1 626 ? 21.641 -27.25 18.375 1 84.62 626 CYS B CA 1
ATOM 10474 C C . CYS B 1 626 ? 22 -25.828 18.781 1 84.62 626 CYS B C 1
ATOM 10476 O O . CYS B 1 626 ? 22.828 -25.172 18.125 1 84.62 626 CYS B O 1
ATOM 10478 N N . PRO B 1 627 ? 21.594 -25.438 19.891 1 77 627 PRO B N 1
ATOM 10479 C CA . PRO B 1 627 ? 21.781 -24.047 20.266 1 77 627 PRO B CA 1
ATOM 10480 C C . PRO B 1 627 ? 23.266 -23.688 20.469 1 77 627 PRO B C 1
ATOM 10482 O O . PRO B 1 627 ? 23.656 -22.531 20.312 1 77 627 PRO B O 1
ATOM 10485 N N . ASP B 1 628 ? 24.016 -24.656 20.641 1 76.94 628 ASP B N 1
ATOM 10486 C CA . ASP B 1 628 ? 25.406 -24.375 20.953 1 76.94 628 ASP B CA 1
ATOM 10487 C C . ASP B 1 628 ? 26.281 -24.516 19.719 1 76.94 628 ASP B C 1
ATOM 10489 O O . ASP B 1 628 ? 27.516 -24.516 19.812 1 76.94 628 ASP B O 1
ATOM 10493 N N . ASP B 1 629 ? 25.609 -24.641 18.641 1 76.25 629 ASP B N 1
ATOM 10494 C CA . ASP B 1 629 ? 26.406 -24.719 17.422 1 76.25 629 ASP B CA 1
ATOM 10495 C C . ASP B 1 629 ? 27.078 -23.375 17.125 1 76.25 629 ASP B C 1
ATOM 10497 O O . ASP B 1 629 ? 26.484 -22.5 16.484 1 76.25 629 ASP B O 1
ATOM 10501 N N . SER B 1 630 ? 28.234 -23.281 17.422 1 81 630 SER B N 1
ATOM 10502 C CA . SER B 1 630 ? 29 -22.031 17.344 1 81 630 SER B CA 1
ATOM 10503 C C . SER B 1 630 ? 29.328 -21.672 15.898 1 81 630 SER B C 1
ATOM 10505 O O . SER B 1 630 ? 29.312 -20.5 15.531 1 81 630 SER B O 1
ATOM 10507 N N . GLN B 1 631 ? 29.531 -22.734 15.164 1 87.75 631 GLN B N 1
ATOM 10508 C CA . GLN B 1 631 ? 29.938 -22.453 13.789 1 87.75 631 GLN B CA 1
ATOM 10509 C C . GLN B 1 631 ? 28.797 -21.828 12.992 1 87.75 631 GLN B C 1
ATOM 10511 O O . GLN B 1 631 ? 29 -20.859 12.258 1 87.75 631 GLN B O 1
ATOM 10516 N N . LEU B 1 632 ? 27.688 -22.391 13.117 1 90.56 632 LEU B N 1
ATOM 10517 C CA . LEU B 1 632 ? 26.531 -21.859 12.414 1 90.56 632 LEU B CA 1
ATOM 10518 C C . LEU B 1 632 ? 26.234 -20.422 12.852 1 90.56 632 LEU B C 1
ATOM 10520 O O . LEU B 1 632 ? 25.938 -19.562 12.023 1 90.56 632 LEU B O 1
ATOM 10524 N N . ARG B 1 633 ? 26.344 -20.156 14.031 1 89.38 633 ARG B N 1
ATOM 10525 C CA . ARG B 1 633 ? 26.078 -18.828 14.57 1 89.38 633 ARG B CA 1
ATOM 10526 C C . ARG B 1 633 ? 27.125 -17.812 14.07 1 89.38 633 ARG B C 1
ATOM 10528 O O . ARG B 1 633 ? 26.781 -16.656 13.797 1 89.38 633 ARG B O 1
ATOM 10535 N N . GLU B 1 634 ? 28.297 -18.281 14.016 1 89.88 634 GLU B N 1
ATOM 10536 C CA . GLU B 1 634 ? 29.359 -17.406 13.508 1 89.88 634 GLU B CA 1
ATOM 10537 C C . GLU B 1 634 ? 29.141 -17.062 12.039 1 89.88 634 GLU B C 1
ATOM 10539 O O . GLU B 1 634 ? 29.406 -15.938 11.609 1 89.88 634 GLU B O 1
ATOM 10544 N N . LEU B 1 635 ? 28.734 -18.016 11.391 1 90.81 635 LEU B N 1
ATOM 10545 C CA . LEU B 1 635 ? 28.469 -17.797 9.977 1 90.81 635 LEU B CA 1
ATOM 10546 C C . LEU B 1 635 ? 27.328 -16.797 9.789 1 90.81 635 LEU B C 1
ATOM 10548 O O . LEU B 1 635 ? 27.391 -15.93 8.914 1 90.81 635 LEU B O 1
ATOM 10552 N N . LEU B 1 636 ? 26.328 -16.953 10.562 1 89.69 636 LEU B N 1
ATOM 10553 C CA . LEU B 1 636 ? 25.172 -16.062 10.469 1 89.69 636 LEU B CA 1
ATOM 10554 C C . LEU B 1 636 ? 25.547 -14.648 10.898 1 89.69 636 LEU B C 1
ATOM 10556 O O . LEU B 1 636 ? 25.047 -13.672 10.344 1 89.69 636 LEU B O 1
ATOM 10560 N N . GLN B 1 637 ? 26.391 -14.562 11.836 1 88.19 637 GLN B N 1
ATOM 10561 C CA . GLN B 1 637 ? 26.906 -13.25 12.25 1 88.19 637 GLN B CA 1
ATOM 10562 C C . GLN B 1 637 ? 27.719 -12.609 11.141 1 88.19 637 GLN B C 1
ATOM 10564 O O . GLN B 1 637 ? 27.609 -11.406 10.898 1 88.19 637 GLN B O 1
ATOM 10569 N N . ARG B 1 638 ? 28.516 -13.398 10.602 1 87.56 638 ARG B N 1
ATOM 10570 C CA . ARG B 1 638 ? 29.312 -12.906 9.484 1 87.56 638 ARG B CA 1
ATOM 10571 C C . ARG B 1 638 ? 28.422 -12.375 8.367 1 87.56 638 ARG B C 1
ATOM 10573 O O . ARG B 1 638 ? 28.734 -11.359 7.746 1 87.56 638 ARG B O 1
ATOM 10580 N N . ARG B 1 639 ? 27.453 -13.094 8.094 1 89.25 639 ARG B N 1
ATOM 10581 C CA . ARG B 1 639 ? 26.5 -12.664 7.078 1 89.25 639 ARG B CA 1
ATOM 10582 C C . ARG B 1 639 ? 25.906 -11.297 7.426 1 89.25 639 ARG B C 1
ATOM 10584 O O . ARG B 1 639 ? 25.75 -10.445 6.551 1 89.25 639 ARG B O 1
ATOM 10591 N N . ARG B 1 640 ? 25.547 -11.086 8.609 1 86.31 640 ARG B N 1
ATOM 10592 C CA . ARG B 1 640 ? 24.953 -9.828 9.062 1 86.31 640 ARG B CA 1
ATOM 10593 C C . ARG B 1 640 ? 25.938 -8.672 8.906 1 86.31 640 ARG B C 1
ATOM 10595 O O . ARG B 1 640 ? 25.531 -7.559 8.547 1 86.31 640 ARG B O 1
ATOM 10602 N N . ASP B 1 641 ? 27.141 -8.961 9.125 1 85.81 641 ASP B N 1
ATOM 10603 C CA . ASP B 1 641 ? 28.172 -7.938 9.07 1 85.81 641 ASP B CA 1
ATOM 10604 C C . ASP B 1 641 ? 28.484 -7.547 7.625 1 85.81 641 ASP B C 1
ATOM 10606 O O . ASP B 1 641 ? 28.656 -6.367 7.316 1 85.81 641 ASP B O 1
ATOM 10610 N N . VAL B 1 642 ? 28.547 -8.523 6.816 1 84.56 642 VAL B N 1
ATOM 10611 C CA . VAL B 1 642 ? 29 -8.305 5.449 1 84.56 642 VAL B CA 1
ATOM 10612 C C . VAL B 1 642 ? 27.797 -8.07 4.535 1 84.56 642 VAL B C 1
ATOM 10614 O O . VAL B 1 642 ? 27.922 -7.414 3.494 1 84.56 642 VAL B O 1
ATOM 10617 N N . GLY B 1 643 ? 26.719 -8.68 4.844 1 84.75 643 GLY B N 1
ATOM 10618 C CA . GLY B 1 643 ? 25.5 -8.508 4.059 1 84.75 643 GLY B CA 1
ATOM 10619 C C . GLY B 1 643 ? 25.219 -9.664 3.125 1 84.75 643 GLY B C 1
ATOM 10620 O O . GLY B 1 643 ? 24.156 -9.734 2.516 1 84.75 643 GLY B O 1
ATOM 10621 N N . TYR B 1 644 ? 26.172 -10.555 2.936 1 87.75 644 TYR B N 1
ATOM 10622 C CA . TYR B 1 644 ? 25.984 -11.758 2.127 1 87.75 644 TYR B CA 1
ATOM 10623 C C . TYR B 1 644 ? 26.953 -12.859 2.555 1 87.75 644 TYR B C 1
ATOM 10625 O O . TYR B 1 644 ? 27.844 -12.625 3.389 1 87.75 644 TYR B O 1
ATOM 10633 N N . LEU B 1 645 ? 26.734 -14.156 2.035 1 90.62 645 LEU B N 1
ATOM 10634 C CA . LEU B 1 645 ? 27.656 -15.273 2.24 1 90.62 645 LEU B CA 1
ATOM 10635 C C . LEU B 1 645 ? 28.281 -15.719 0.921 1 90.62 645 LEU B C 1
ATOM 10637 O O . LEU B 1 645 ? 27.609 -15.75 -0.11 1 90.62 645 LEU B O 1
ATOM 10641 N N . SER B 1 646 ? 29.562 -15.992 0.963 1 89.31 646 SER B N 1
ATOM 10642 C CA . SER B 1 646 ? 30.203 -16.578 -0.21 1 89.31 646 SER B CA 1
ATOM 10643 C C . SER B 1 646 ? 29.688 -17.984 -0.482 1 89.31 646 SER B C 1
ATOM 10645 O O . SER B 1 646 ? 29.078 -18.609 0.386 1 89.31 646 SER B O 1
ATOM 10647 N N . ASP B 1 647 ? 29.938 -18.5 -1.657 1 88.12 647 ASP B N 1
ATOM 10648 C CA . ASP B 1 647 ? 29.5 -19.844 -2.016 1 88.12 647 ASP B CA 1
ATOM 10649 C C . ASP B 1 647 ? 30.094 -20.891 -1.085 1 88.12 647 ASP B C 1
ATOM 10651 O O . ASP B 1 647 ? 29.438 -21.875 -0.735 1 88.12 647 ASP B O 1
ATOM 10655 N N . GLU B 1 648 ? 31.312 -20.594 -0.728 1 89.38 648 GLU B N 1
ATOM 10656 C CA . GLU B 1 648 ? 31.984 -21.516 0.188 1 89.38 648 GLU B CA 1
ATOM 10657 C C . GLU B 1 648 ? 31.344 -21.484 1.568 1 89.38 648 GLU B C 1
ATOM 10659 O O . GLU B 1 648 ? 31.172 -22.531 2.199 1 89.38 648 GLU B O 1
ATOM 10664 N N . GLU B 1 649 ? 31 -20.359 1.941 1 91.44 649 GLU B N 1
ATOM 10665 C CA . GLU B 1 649 ? 30.344 -20.219 3.238 1 91.44 649 GLU B CA 1
ATOM 10666 C C . GLU B 1 649 ? 28.953 -20.828 3.223 1 91.44 649 GLU B C 1
ATOM 10668 O O . GLU B 1 649 ? 28.516 -21.422 4.211 1 91.44 649 GLU B O 1
ATOM 10673 N N . LYS B 1 650 ? 28.281 -20.688 2.164 1 91.94 650 LYS B N 1
ATOM 10674 C CA . LYS B 1 650 ? 26.953 -21.281 2.012 1 91.94 650 LYS B CA 1
ATOM 10675 C C . LYS B 1 650 ? 27.031 -22.812 2.094 1 91.94 650 LYS B C 1
ATOM 10677 O O . LYS B 1 650 ? 26.172 -23.453 2.715 1 91.94 650 LYS B O 1
ATOM 10682 N N . ARG B 1 651 ? 28.016 -23.328 1.455 1 91.12 651 ARG B N 1
ATOM 10683 C CA . ARG B 1 651 ? 28.203 -24.781 1.493 1 91.12 651 ARG B CA 1
ATOM 10684 C C . ARG B 1 651 ? 28.469 -25.25 2.914 1 91.12 651 ARG B C 1
ATOM 10686 O O . ARG B 1 651 ? 28.047 -26.344 3.303 1 91.12 651 ARG B O 1
ATOM 10693 N N . LEU B 1 652 ? 29.219 -24.375 3.623 1 91.88 652 LEU B N 1
ATOM 10694 C CA . LEU B 1 652 ? 29.469 -24.719 5.02 1 91.88 652 LEU B CA 1
ATOM 10695 C C . LEU B 1 652 ? 28.188 -24.719 5.828 1 91.88 652 LEU B C 1
ATOM 10697 O O . LEU B 1 652 ? 28 -25.562 6.707 1 91.88 652 LEU B O 1
ATOM 10701 N N . VAL B 1 653 ? 27.344 -23.828 5.559 1 93.25 653 VAL B N 1
ATOM 10702 C CA . VAL B 1 653 ? 26.047 -23.781 6.238 1 93.25 653 VAL B CA 1
ATOM 10703 C C . VAL B 1 653 ? 25.266 -25.047 5.91 1 93.25 653 VAL B C 1
ATOM 10705 O O . VAL B 1 653 ? 24.656 -25.656 6.797 1 93.25 653 VAL B O 1
ATOM 10708 N N . LEU B 1 654 ? 25.25 -25.406 4.645 1 92.12 654 LEU B N 1
ATOM 10709 C CA . LEU B 1 654 ? 24.531 -26.594 4.207 1 92.12 654 LEU B CA 1
ATOM 10710 C C . LEU B 1 654 ? 25.047 -27.844 4.91 1 92.12 654 LEU B C 1
ATOM 10712 O O . LEU B 1 654 ? 24.281 -28.734 5.273 1 92.12 654 LEU B O 1
ATOM 10716 N N . GLU B 1 655 ? 26.312 -27.844 5.039 1 91.56 655 GLU B N 1
ATOM 10717 C CA . GLU B 1 655 ? 26.922 -28.953 5.754 1 91.56 655 GLU B CA 1
ATOM 10718 C C . GLU B 1 655 ? 26.469 -28.984 7.211 1 91.56 655 GLU B C 1
ATOM 10720 O O . GLU B 1 655 ? 26.203 -30.062 7.758 1 91.56 655 GLU B O 1
ATOM 10725 N N . GLN B 1 656 ? 26.469 -27.875 7.805 1 92.12 656 GLN B N 1
ATOM 10726 C CA . GLN B 1 656 ? 26.016 -27.797 9.188 1 92.12 656 GLN B CA 1
ATOM 10727 C C . GLN B 1 656 ? 24.562 -28.219 9.32 1 92.12 656 GLN B C 1
ATOM 10729 O O . GLN B 1 656 ? 24.188 -28.875 10.297 1 92.12 656 GLN B O 1
ATOM 10734 N N . LEU B 1 657 ? 23.734 -27.875 8.383 1 94.19 657 LEU B N 1
ATOM 10735 C CA . LEU B 1 657 ? 22.328 -28.266 8.391 1 94.19 657 LEU B CA 1
ATOM 10736 C C . LEU B 1 657 ? 22.188 -29.781 8.258 1 94.19 657 LEU B C 1
ATOM 10738 O O . LEU B 1 657 ? 21.328 -30.391 8.914 1 94.19 657 LEU B O 1
ATOM 10742 N N . LYS B 1 658 ? 22.984 -30.328 7.453 1 91.38 658 LYS B N 1
ATOM 10743 C CA . LYS B 1 658 ? 22.984 -31.781 7.273 1 91.38 658 LYS B CA 1
ATOM 10744 C C . LYS B 1 658 ? 23.406 -32.5 8.555 1 91.38 658 LYS B C 1
ATOM 10746 O O . LYS B 1 658 ? 22.797 -33.5 8.945 1 91.38 658 LYS B O 1
ATOM 10751 N N . LEU B 1 659 ? 24.469 -31.922 9.188 1 91.12 659 LEU B N 1
ATOM 10752 C CA . LEU B 1 659 ? 24.984 -32.531 10.414 1 91.12 659 LEU B CA 1
ATOM 10753 C C . LEU B 1 659 ? 23.953 -32.438 11.539 1 91.12 659 LEU B C 1
ATOM 10755 O O . LEU B 1 659 ? 23.844 -33.344 12.367 1 91.12 659 LEU B O 1
ATOM 10759 N N . ALA B 1 660 ? 23.188 -31.422 11.516 1 92.81 660 ALA B N 1
ATOM 10760 C CA . ALA B 1 660 ? 22.172 -31.219 12.539 1 92.81 660 ALA B CA 1
ATOM 10761 C C . ALA B 1 660 ? 20.938 -32.062 12.25 1 92.81 660 ALA B C 1
ATOM 10763 O O . ALA B 1 660 ? 20.047 -32.188 13.094 1 92.81 660 ALA B O 1
ATOM 10764 N N . GLY B 1 661 ? 20.875 -32.688 11.016 1 94.19 661 GLY B N 1
ATOM 10765 C CA . GLY B 1 661 ? 19.719 -33.469 10.625 1 94.19 661 GLY B CA 1
ATOM 10766 C C . GLY B 1 661 ? 18.531 -32.594 10.211 1 94.19 661 GLY B C 1
ATOM 10767 O O . GLY B 1 661 ? 17.391 -33.062 10.195 1 94.19 661 GLY B O 1
ATOM 10768 N N . SER B 1 662 ? 18.797 -31.406 9.938 1 95.31 662 SER B N 1
ATOM 10769 C CA . SER B 1 662 ? 17.719 -30.453 9.688 1 95.31 662 SER B CA 1
ATOM 10770 C C . SER B 1 662 ? 17.078 -30.672 8.328 1 95.31 662 SER B C 1
ATOM 10772 O O . SER B 1 662 ? 15.883 -30.422 8.148 1 95.31 662 SER B O 1
ATOM 10774 N N . MET B 1 663 ? 17.844 -31.094 7.375 1 94.31 663 MET B N 1
ATOM 10775 C CA . MET B 1 663 ? 17.281 -31.375 6.059 1 94.31 663 MET B CA 1
ATOM 10776 C C . MET B 1 663 ? 16.344 -32.594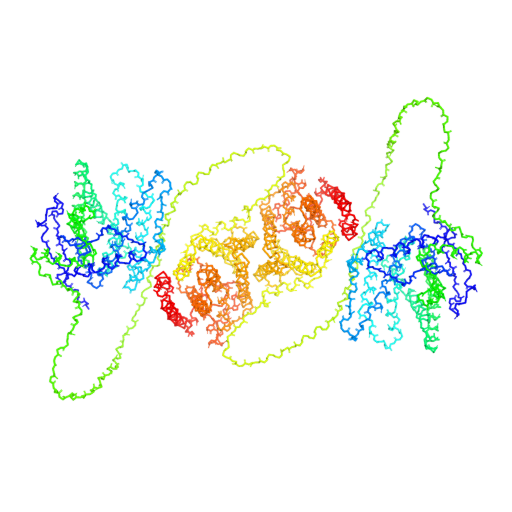 6.113 1 94.31 663 MET B C 1
ATOM 10778 O O . MET B 1 663 ? 15.273 -32.594 5.516 1 94.31 663 MET B O 1
ATOM 10782 N N . GLU B 1 664 ? 16.734 -33.531 6.809 1 94.75 664 GLU B N 1
ATOM 10783 C CA . GLU B 1 664 ? 15.922 -34.719 6.984 1 94.75 664 GLU B CA 1
ATOM 10784 C C . GLU B 1 664 ? 14.648 -34.406 7.77 1 94.75 664 GLU B C 1
ATOM 10786 O O . GLU B 1 664 ? 13.57 -34.906 7.438 1 94.75 664 GLU B O 1
ATOM 10791 N N . TYR B 1 665 ? 14.867 -33.656 8.797 1 95.94 665 TYR B N 1
ATOM 10792 C CA . TYR B 1 665 ? 13.719 -33.219 9.586 1 95.94 665 TYR B CA 1
ATOM 10793 C C . TYR B 1 665 ? 12.703 -32.469 8.711 1 95.94 665 TYR B C 1
ATOM 10795 O O . TYR B 1 665 ? 11.492 -32.688 8.844 1 95.94 665 TYR B O 1
ATOM 10803 N N . THR B 1 666 ? 13.203 -31.625 7.855 1 96.56 666 THR B N 1
ATOM 10804 C CA . THR B 1 666 ? 12.344 -30.859 6.957 1 96.56 666 THR B CA 1
ATOM 10805 C C . THR B 1 666 ? 11.594 -31.797 6.008 1 96.56 666 THR B C 1
ATOM 10807 O O . THR B 1 666 ? 10.391 -31.641 5.793 1 96.56 666 THR B O 1
ATOM 10810 N N . LEU B 1 667 ? 12.234 -32.781 5.469 1 94.81 667 LEU B N 1
ATOM 10811 C CA . LEU B 1 667 ? 11.617 -33.75 4.562 1 94.81 667 LEU B CA 1
ATOM 10812 C C . LEU B 1 667 ? 10.523 -34.531 5.277 1 94.81 667 LEU B C 1
ATOM 10814 O O . LEU B 1 667 ? 9.453 -34.75 4.715 1 94.81 667 LEU B O 1
ATOM 10818 N N . GLU B 1 668 ? 10.828 -34.938 6.465 1 95.38 668 GLU B N 1
ATOM 10819 C CA . GLU B 1 668 ? 9.844 -35.656 7.254 1 95.38 668 GLU B CA 1
ATOM 10820 C C . GLU B 1 668 ? 8.617 -34.812 7.559 1 95.38 668 GLU B C 1
ATOM 10822 O O . GLU B 1 668 ? 7.488 -35.281 7.531 1 95.38 668 GLU B O 1
ATOM 10827 N N . THR B 1 669 ? 8.906 -33.594 7.891 1 96.44 669 THR B N 1
ATOM 10828 C CA . THR B 1 669 ? 7.816 -32.656 8.156 1 96.44 669 THR B CA 1
ATOM 10829 C C . THR B 1 669 ? 6.961 -32.469 6.906 1 96.44 669 THR B C 1
ATOM 10831 O O . THR B 1 669 ? 5.73 -32.438 6.996 1 96.44 669 THR B O 1
ATOM 10834 N N . LEU B 1 670 ? 7.59 -32.344 5.75 1 96.19 670 LEU B N 1
ATOM 10835 C CA . LEU B 1 670 ? 6.875 -32.188 4.492 1 96.19 670 LEU B CA 1
ATOM 10836 C C . LEU B 1 670 ? 6.012 -33.406 4.191 1 96.19 670 LEU B C 1
ATOM 10838 O O . LEU B 1 670 ? 4.883 -33.281 3.713 1 96.19 670 LEU B O 1
ATOM 10842 N N . LYS B 1 671 ? 6.516 -34.562 4.484 1 94.12 671 LYS B N 1
ATOM 10843 C CA . LYS B 1 671 ? 5.754 -35.812 4.281 1 94.12 671 LYS B CA 1
ATOM 10844 C C . LYS B 1 671 ? 4.523 -35.844 5.188 1 94.12 671 LYS B C 1
ATOM 10846 O O . LYS B 1 671 ? 3.443 -36.25 4.758 1 94.12 671 LYS B O 1
ATOM 10851 N N . LYS B 1 672 ? 4.781 -35.469 6.406 1 95.12 672 LYS B N 1
ATOM 10852 C CA . LYS B 1 672 ? 3.666 -35.406 7.348 1 95.12 672 LYS B CA 1
ATOM 10853 C C . LYS B 1 672 ? 2.602 -34.438 6.879 1 95.12 672 LYS B C 1
ATOM 10855 O O . LYS B 1 672 ? 1.407 -34.719 6.906 1 95.12 672 LYS B O 1
ATOM 10860 N N . LEU B 1 673 ? 3.053 -33.312 6.477 1 95.19 673 LEU B N 1
ATOM 10861 C CA . LEU B 1 673 ? 2.133 -32.281 6 1 95.19 673 LEU B CA 1
ATOM 10862 C C . LEU B 1 673 ? 1.385 -32.75 4.758 1 95.19 673 LEU B C 1
ATOM 10864 O O . LEU B 1 673 ? 0.192 -32.469 4.602 1 95.19 673 LEU B O 1
ATOM 10868 N N . GLN B 1 674 ? 2.057 -33.406 3.891 1 93.56 674 GLN B N 1
ATOM 10869 C CA . GLN B 1 674 ? 1.434 -33.969 2.701 1 93.56 674 GLN B CA 1
ATOM 10870 C C . GLN B 1 674 ? 0.314 -34.938 3.074 1 93.56 674 GLN B C 1
ATOM 10872 O O . GLN B 1 674 ? -0.764 -34.906 2.477 1 93.56 674 GLN B O 1
ATOM 10877 N N . GLY B 1 675 ? 0.651 -35.781 3.996 1 93.81 675 GLY B N 1
ATOM 10878 C CA . GLY B 1 675 ? -0.362 -36.688 4.473 1 93.81 675 GLY B CA 1
ATOM 10879 C C . GLY B 1 675 ? -1.586 -36 5.039 1 93.81 675 GLY B C 1
ATOM 10880 O O . GLY B 1 675 ? -2.719 -36.406 4.758 1 93.81 675 GLY B O 1
ATOM 10881 N N . GLU B 1 676 ? -1.367 -35.031 5.832 1 95.19 676 GLU B N 1
ATOM 10882 C CA . GLU B 1 676 ? -2.463 -34.281 6.426 1 95.19 676 GLU B CA 1
ATOM 10883 C C . GLU B 1 676 ? -3.277 -33.531 5.355 1 95.19 676 GLU B C 1
ATOM 10885 O O . GLU B 1 676 ? -4.504 -33.469 5.445 1 95.19 676 GLU B O 1
ATOM 10890 N N . THR B 1 677 ? -2.609 -32.969 4.402 1 95.75 677 THR B N 1
ATOM 10891 C CA . THR B 1 677 ? -3.287 -32.25 3.322 1 95.75 677 THR B CA 1
ATOM 10892 C C . THR B 1 677 ? -4.156 -33.219 2.506 1 95.75 677 THR B C 1
ATOM 10894 O O . THR B 1 677 ? -5.301 -32.906 2.178 1 95.75 677 THR B O 1
ATOM 10897 N N . TYR B 1 678 ? -3.641 -34.375 2.186 1 93.62 678 TYR B N 1
ATOM 10898 C CA . TYR B 1 678 ? -4.414 -35.375 1.438 1 93.62 678 TYR B CA 1
ATOM 10899 C C . TYR B 1 678 ? -5.621 -35.844 2.24 1 93.62 678 TYR B C 1
ATOM 10901 O O . TYR B 1 678 ? -6.699 -36.062 1.679 1 93.62 678 TYR B O 1
ATOM 10909 N N . ALA B 1 679 ? -5.398 -36 3.533 1 95.38 679 ALA B N 1
ATOM 10910 C CA . ALA B 1 679 ? -6.527 -36.344 4.391 1 95.38 679 ALA B CA 1
ATOM 10911 C C . ALA B 1 679 ? -7.602 -35.281 4.363 1 95.38 679 ALA B C 1
ATOM 10913 O O . ALA B 1 679 ? -8.797 -35.562 4.379 1 95.38 679 ALA B O 1
ATOM 10914 N N . GLY B 1 680 ? -7.184 -34.094 4.375 1 95.5 680 GLY B N 1
ATOM 10915 C CA . GLY B 1 680 ? -8.117 -32.969 4.262 1 95.5 680 GLY B CA 1
ATOM 10916 C C . GLY B 1 680 ? -8.875 -32.969 2.947 1 95.5 680 GLY B C 1
ATOM 10917 O O . GLY B 1 680 ? -10.078 -32.688 2.918 1 95.5 680 GLY B O 1
ATOM 10918 N N . VAL B 1 681 ? -8.227 -33.219 1.853 1 95.75 681 VAL B N 1
ATOM 10919 C CA . VAL B 1 681 ? -8.852 -33.281 0.536 1 95.75 681 VAL B CA 1
ATOM 10920 C C . VAL B 1 681 ? -9.898 -34.406 0.508 1 95.75 681 VAL B C 1
ATOM 10922 O O . VAL B 1 681 ? -11.023 -34.188 0.035 1 95.75 681 VAL B O 1
ATOM 10925 N N . GLU B 1 682 ? -9.547 -35.5 1.039 1 95.06 682 GLU B N 1
ATOM 10926 C CA . GLU B 1 682 ? -10.469 -36.625 1.078 1 95.06 682 GLU B CA 1
ATOM 10927 C C . GLU B 1 682 ? -11.711 -36.281 1.903 1 95.06 682 GLU B C 1
ATOM 10929 O O . GLU B 1 682 ? -12.828 -36.656 1.537 1 95.06 682 GLU B O 1
ATOM 10934 N N . LYS B 1 683 ? -11.422 -35.688 3.01 1 95.06 683 LYS B N 1
ATOM 10935 C CA . LYS B 1 683 ? -12.539 -35.25 3.846 1 95.06 683 LYS B CA 1
ATOM 10936 C C . LYS B 1 683 ? -13.492 -34.344 3.074 1 95.06 683 LYS B C 1
ATOM 10938 O O . LYS B 1 683 ? -14.711 -34.531 3.117 1 95.06 683 LYS B O 1
ATOM 10943 N N . MET B 1 684 ? -12.992 -33.438 2.371 1 93.94 684 MET B N 1
ATOM 10944 C CA . MET B 1 684 ? -13.812 -32.5 1.604 1 93.94 684 MET B CA 1
ATOM 10945 C C . MET B 1 684 ? -14.523 -33.219 0.464 1 93.94 684 MET B C 1
ATOM 10947 O O . MET B 1 684 ? -15.672 -32.906 0.141 1 93.94 684 MET B O 1
ATOM 10951 N N . GLU B 1 685 ? -13.82 -34.094 -0.177 1 93.12 685 GLU B N 1
ATOM 10952 C CA . GLU B 1 685 ? -14.438 -34.906 -1.245 1 93.12 685 GLU B CA 1
ATOM 10953 C C . GLU B 1 685 ? -15.625 -35.688 -0.724 1 93.12 685 GLU B C 1
ATOM 10955 O O . GLU B 1 685 ? -16.656 -35.781 -1.392 1 93.12 685 GLU B O 1
ATOM 10960 N N . ARG B 1 686 ? -15.469 -36.25 0.456 1 93 686 ARG B N 1
ATOM 10961 C CA . ARG B 1 686 ? -16.562 -37 1.072 1 93 686 ARG B CA 1
ATOM 10962 C C . ARG B 1 686 ? -17.719 -36.062 1.42 1 93 686 ARG B C 1
ATOM 10964 O O . ARG B 1 686 ? -18.891 -36.438 1.22 1 93 686 ARG B O 1
ATOM 10971 N N . GLU B 1 687 ? -17.375 -34.969 1.91 1 88.38 687 GLU B N 1
ATOM 10972 C CA . GLU B 1 687 ? -18.406 -34.031 2.338 1 88.38 687 GLU B CA 1
ATOM 10973 C C . GLU B 1 687 ? -19.156 -33.438 1.142 1 88.38 687 GLU B C 1
ATOM 10975 O O . GLU B 1 687 ? -20.359 -33.188 1.225 1 88.38 687 GLU B O 1
ATOM 10980 N N . THR B 1 688 ? -18.531 -33.219 0.06 1 88.44 688 THR B N 1
ATOM 10981 C CA . THR B 1 688 ? -19.156 -32.594 -1.095 1 88.44 688 THR B CA 1
ATOM 10982 C C . THR B 1 688 ? -19.656 -33.625 -2.092 1 88.44 688 THR B C 1
ATOM 10984 O O . THR B 1 688 ? -20.469 -33.312 -2.969 1 88.44 688 THR B O 1
ATOM 10987 N N . GLY B 1 689 ? -19.047 -34.812 -2 1 89.19 689 GLY B N 1
ATOM 10988 C CA . GLY B 1 689 ? -19.359 -35.844 -2.961 1 89.19 689 GLY B CA 1
ATOM 10989 C C . GLY B 1 689 ? -18.672 -35.656 -4.297 1 89.19 689 GLY B C 1
ATOM 10990 O O . GLY B 1 689 ? -19.016 -36.312 -5.285 1 89.19 689 GLY B O 1
ATOM 10991 N N . ARG B 1 690 ? -17.734 -34.781 -4.355 1 88.88 690 ARG B N 1
ATOM 10992 C CA . ARG B 1 690 ? -17.031 -34.469 -5.598 1 88.88 690 ARG B CA 1
ATOM 10993 C C . ARG B 1 690 ? -15.531 -34.656 -5.441 1 88.88 690 ARG B C 1
ATOM 10995 O O . ARG B 1 690 ? -14.906 -34.031 -4.586 1 88.88 690 ARG B O 1
ATOM 11002 N N . GLU B 1 691 ? -14.953 -35.406 -6.363 1 88.5 691 GLU B N 1
ATOM 11003 C CA . GLU B 1 691 ? -13.5 -35.562 -6.395 1 88.5 691 GLU B CA 1
ATOM 11004 C C . GLU B 1 691 ? -12.82 -34.312 -6.969 1 88.5 691 GLU B C 1
ATOM 11006 O O . GLU B 1 691 ? -13.344 -33.688 -7.887 1 88.5 691 GLU B O 1
ATOM 11011 N N . ASN B 1 692 ? -11.727 -34 -6.422 1 91.12 692 ASN B N 1
ATOM 11012 C CA . ASN B 1 692 ? -11 -32.812 -6.848 1 91.12 692 ASN B CA 1
ATOM 11013 C C . ASN B 1 692 ? -9.625 -33.156 -7.418 1 91.12 692 ASN B C 1
ATOM 11015 O O . ASN B 1 692 ? -8.609 -33 -6.754 1 91.12 692 ASN B O 1
ATOM 11019 N N . TRP B 1 693 ? -9.57 -33.438 -8.664 1 86.38 693 TRP B N 1
ATOM 11020 C CA . TRP B 1 693 ? -8.344 -33.906 -9.312 1 86.38 693 TRP B CA 1
ATOM 11021 C C . TRP B 1 693 ? -7.383 -32.75 -9.562 1 86.38 693 TRP B C 1
ATOM 11023 O O . TRP B 1 693 ? -6.168 -32.969 -9.594 1 86.38 693 TRP B O 1
ATOM 11033 N N . ILE B 1 694 ? -7.949 -31.625 -9.727 1 87.56 694 ILE B N 1
ATOM 11034 C CA . ILE B 1 694 ? -7.098 -30.453 -9.938 1 87.56 694 ILE B CA 1
ATOM 11035 C C . ILE B 1 694 ? -6.25 -30.203 -8.695 1 87.56 694 ILE B C 1
ATOM 11037 O O . ILE B 1 694 ? -5.039 -29.984 -8.797 1 87.56 694 ILE B O 1
ATOM 11041 N N . LEU B 1 695 ? -6.906 -30.234 -7.562 1 91 695 LEU B N 1
ATOM 11042 C CA . LEU B 1 695 ? -6.18 -30.031 -6.316 1 91 695 LEU B CA 1
ATOM 11043 C C . LEU B 1 695 ? -5.168 -31.141 -6.074 1 91 695 LEU B C 1
ATOM 11045 O O . LEU B 1 695 ? -4.055 -30.891 -5.605 1 91 695 LEU B O 1
ATOM 11049 N N . ARG B 1 696 ? -5.574 -32.344 -6.379 1 88.88 696 ARG B N 1
ATOM 11050 C CA . ARG B 1 696 ? -4.676 -33.469 -6.215 1 88.88 696 ARG B CA 1
ATOM 11051 C C . ARG B 1 696 ? -3.439 -33.312 -7.098 1 88.88 696 ARG B C 1
ATOM 11053 O O . ARG B 1 696 ? -2.326 -33.625 -6.672 1 88.88 696 ARG B O 1
ATOM 11060 N N . ALA B 1 697 ? -3.645 -32.906 -8.297 1 85.06 697 ALA B N 1
ATOM 11061 C CA . ALA B 1 697 ? -2.521 -32.688 -9.203 1 85.06 697 ALA B CA 1
ATOM 11062 C C . ALA B 1 697 ? -1.595 -31.594 -8.664 1 85.06 697 ALA B C 1
ATOM 11064 O O . ALA B 1 697 ? -0.371 -31.703 -8.766 1 85.06 697 ALA B O 1
ATOM 11065 N N . LEU B 1 698 ? -2.199 -30.594 -8.18 1 86.69 698 LEU B N 1
ATOM 11066 C CA . LEU B 1 698 ? -1.411 -29.5 -7.602 1 86.69 698 LEU B CA 1
ATOM 11067 C C . LEU B 1 698 ? -0.582 -30 -6.422 1 86.69 698 LEU B C 1
ATOM 11069 O O . LEU B 1 698 ? 0.597 -29.656 -6.301 1 86.69 698 LEU B O 1
ATOM 11073 N N . LEU B 1 699 ? -1.208 -30.75 -5.543 1 87.62 699 LEU B N 1
ATOM 11074 C CA . LEU B 1 699 ? -0.524 -31.281 -4.367 1 87.62 699 LEU B CA 1
ATOM 11075 C C . LEU B 1 699 ? 0.599 -32.219 -4.77 1 87.62 699 LEU B C 1
ATOM 11077 O O . LEU B 1 699 ? 1.644 -32.281 -4.117 1 87.62 699 LEU B O 1
ATOM 11081 N N . GLN B 1 700 ? 0.377 -33 -5.805 1 84.81 700 GLN B N 1
ATOM 11082 C CA . GLN B 1 700 ? 1.406 -33.906 -6.297 1 84.81 700 GLN B CA 1
ATOM 11083 C C . GLN B 1 700 ? 2.633 -33.156 -6.781 1 84.81 700 GLN B C 1
ATOM 11085 O O . GLN B 1 700 ? 3.766 -33.594 -6.594 1 84.81 700 GLN B O 1
ATOM 11090 N N . ARG B 1 701 ? 2.318 -32.062 -7.336 1 79.69 701 ARG B N 1
ATOM 11091 C CA . ARG B 1 701 ? 3.414 -31.203 -7.797 1 79.69 701 ARG B CA 1
ATOM 11092 C C . ARG B 1 701 ? 4.23 -30.672 -6.621 1 79.69 701 ARG B C 1
ATOM 11094 O O . ARG B 1 701 ? 5.414 -30.375 -6.77 1 79.69 701 ARG B O 1
ATOM 11101 N N . LEU B 1 702 ? 3.623 -30.547 -5.488 1 80.75 702 LEU B N 1
ATOM 11102 C CA . LEU B 1 702 ? 4.293 -30 -4.309 1 80.75 702 LEU B CA 1
ATOM 11103 C C . LEU B 1 702 ? 5.062 -31.094 -3.574 1 80.75 702 LEU B C 1
ATOM 11105 O O . LEU B 1 702 ? 5.801 -30.812 -2.631 1 80.75 702 LEU B O 1
ATOM 11109 N N . GLU B 1 703 ? 4.922 -32.281 -4.02 1 81.75 703 GLU B N 1
ATOM 11110 C CA . GLU B 1 703 ? 5.613 -33.375 -3.354 1 81.75 703 GLU B CA 1
ATOM 11111 C C . GLU B 1 703 ? 7.117 -33.312 -3.611 1 81.75 703 GLU B C 1
ATOM 11113 O O . GLU B 1 703 ? 7.555 -32.875 -4.684 1 81.75 703 GLU B O 1
ATOM 11118 N N . VAL B 1 704 ? 7.84 -33.531 -2.564 1 79 704 VAL B N 1
ATOM 11119 C CA . VAL B 1 704 ? 9.289 -33.594 -2.676 1 79 704 VAL B CA 1
ATOM 11120 C C . VAL B 1 704 ? 9.773 -35.031 -2.641 1 79 704 VAL B C 1
ATOM 11122 O O . VAL B 1 704 ? 9.25 -35.844 -1.871 1 79 704 VAL B O 1
#

Secondary structure (DSSP, 8-state):
------HHHHEEEE-GGGS--TT-STT--EEEETTHHHHHHHHHHHHHHHHHHT-------S--TTT--HHHHH-TTS-HHHHHHHHHHHHHHHHHHHHHHHT----S-TT-------TT--HHHHHHHHHHHHHHHHHHH-HHHHHHHHHHHHHHHHHHHHSTT---SSHHHHHHHHHHHTTHHHHHHHHHHHHT----HHHHHHHHHHHHHHHHHHHHHHHHHH--S-HHHHHHHHHHHHHHHHHHHHHHHHHHHHTSSPPHHHHHHHHHHHHHHHHHHHHHTS-TTT-GGG---TTSTTHHHHHHHHHHHTT---------------------------------------------------------------------------SS------SHHHHHHHHHHHHS----HHHHHHHHHHHHH---HHHHHHHHHHHHHHHHHHHHHHHHHHT--EETTEE-HHHHH-HHHHHHHHHHHHHHHHHHHHTSSS-HHHHHHHHHHHHHHHHHHHHHHHHHHHHT-PPPHHHHHHHHHHTHHHHHHHHHHHHHHHSGGGGS-THHHHHHHHHHHHHHHHHHHHHHHHHHHHHH-HHHHHHH-TTHHHHHT---HHHHHHHHH-TT-HHHHHHHHHHHHHSS--HHHHHHHHHHHHHHTHHHHHHHHHHHHHHHHHHHHHHHHHHHS---HHHHHHHHHT--/------HHHHEEEE-GGGS--TT-STT--EEEETTHHHHHHHHHHHHHHHHHHT-------S--TTT--HHHHH-TTS-HHHHHHHHHHHHHHHHHHHHHHHT----S-TT-------TT--HHHHHHHHHHHHHHHHHHH-HHHHHHHHHHHHHHHHHHHHSTT---SSHHHHHHHHHHHTTHHHHHHHHHHHHT----HHHHHHHHHHHHHHHHHHHHHHHHHH--S-HHHHHHHHHHHHHHHHHHHHHHHHHHHHTSSPPHHHHHHHHHHHHHHHHHHHHHTS-TTT-GGG---TTSTTHHHHHHHHHHHTT---------------------------------------------------------------------------SS------SHHHHHHHHHHHHS----HHHHHHHHHHHHH---HHHHHHHHHHHHHHHHHHHHHHHHHHT--EETTEE-HHHHH-HHHHHHHHHHHHHHHHHHHHTSSS-HHHHHHHHHHHHHHHHHHHHHHHHHHHHT-PPPHHHHHHHHHHTHHHHHHHHHHHHHHHSGGGGS-THHHHHHHHHHHHHHHHHHHHHHHHHHHHHH-HHHHHHH-TTHHHHHT---HHHHHHHHH-TT-HHHHHHHHHHHHHSS--HHHHHHHHHHHHHTTHHHHHHHHHHHHHHHHHHHHHHHHHHHT---HHHHHHHHHT--

Nearest PDB structures (foldseek):
  5ero-assembly1_B  TM=9.659E-01  e=5.859E-19  Diaporthe amygdali
  5ero-assembly1_A  TM=9.757E-01  e=2.577E-18  Diaporthe amygdali
  5ero-assembly1_C  TM=9.638E-01  e=2.195E-18  Diaporthe amygdali
  7s0m-assembly1_B  TM=9.392E-01  e=2.476E-18  Talaromyces verruculosus
  6kd7-assembly1_A  TM=7.784E-01  e=4.656E-08  Nonlabens dokdonensis DSW-6

Radius of gyration: 46.02 Å; Cα contacts (8 Å, |Δi|>4): 1707; chains: 2; bounding box: 80×151×114 Å

Foldseek 3Di:
DPPPPDLVVFKDKFALVVDPLVPAQPVFIWIFGQLLLLLLLLLVVLQVLCCVAARDDDDFFQFDLFLGGLLGGQQVSFDNVCNSLLSNVRSNVRRVLVVVVVPPPPPPDPPPVPPPPPVDHDNVLSVLLVVLVSLLVLCVLPVQLSVQLVLLVQQLVLLCVQCVPPDDDDPVVVLVSLLSPVCVSNVLSSSCSRNVHDDDPVRCVVCVVLVSLLSSLLRLLLVLLQDDDDPVVNVVSVVSSRVSLVVNVVVLVVVVVVDPPDDPSVNVSSSSSSSNNSSSSSCSVGPCNRPVVSDDPSVPLCSLVSNCVNCVVSVHRRDSPPPDDPDPDDDDDDDDPDCPDDDDDDDDDDDDPPPPDDDDPPDDDDDDPRDDNPNCPDPPPPPPDPPPPVPPDPDDDDCCLLCVLLVVLLPADDPCLLLLLLSLLCLQFVFDPQLSVLLSVLLSLLVSLVVLLVCVLLVFQFAQLHGRSCVPSNPVSSVSSSVVSLVVSLVSLLVSDPPNVVSSVLSVVLVVLQVVLVVVQSVCQLVVPQDAPVNPLSSLCRHQLSSLLSSLVSSLCRGPLVPDPPVSVVLSVLSSVLSSLVSSLQQLLVLLCLAPPPVNCSRRHRNSCLLSRGCHQLNSQLCVQCVPPPLLVVLSVVSSVVSGDDPVSSVVNSVSSVVSCSSVVSLVVSVVSLVVSVVSQVVSCVVRVHHRSSVVSSSVVSRD/DPPPPDLVVFKDKFALVVDPLVPAQPVFIWIFGQLLLLLLLLLVVLQVLCCVAARDDDDFFQFDLFLGGLLGGQQVSFDNVCNSLLSNVRSNVRRVLVVVVVVPPPPPDPPPVPPPVPVDHDNVLSVLLSVLVSLLVLCVLPVQLSVQLVVLVLQLVCLCVQCVPPDDDDPVVVLVSLLSPVCVSNVLSSSCSRNVHDDDPVRCVVCVVLVSLLSSLLRLLLVLLQDPDDPVVNVVSVVSSRVSLVVNVVVLVVVVVVDPPDDPSVNVSSSSSSSNNSSSSSCSVGPCNRPVVSDDPSVPLCSLVSVCVNCVVSVHHRDSPPPDDDDPDDDPDDDDDDDDDDPDDDDDDDDDDDDPPDDDDPDDDPDDDPDNPPSCPPPPPPPPDPPPPVPPCPDDDDCCLLCVLLVVLLPADDPCLLLLLLSLLCLQFVFDPQLSVLLSVLLSLLVSLVVLLVCVLLVFQFAQLHGRSCVPSNPVSSVSSSVVSLVVSLVSLLVSDPPNPVSSVLSVVLVVLQVVLVVVQSVCQLVVPQDAPVNPLSSQCRHQLSSLLSSLVSSLCRGPLVPDPPVSVVLSVLSSVLSSLVSSLQQLLVLLCLAPPPVNCSRRRRNSCLLSRGCHQLNSQLCVQCVPPPLLSVLSVVSSVVSGDDPVSSVVNSVSSVVSCSSVVSLVVSVVSLVVSVVSQVVSCVVRVHHRSSVVSSSVVSHD